Protein 1OQ1 (pdb70)

Sequence (855 aa):
SNAYKEGACLYRNPLRSKSDVKDWREGGGQISFDDHSLHLSHVQDEAHFVFWCPETFPDGIIVTWDFSPIEQPGLCLFFAAAGIRGEDLFDPSLRKRTGTYPEYHSGDINALHLSYFRRKYAEERAFRTCNLRKSRGFHLAAGADPLPSPDDADSPYRKLIKDKGYVHFSINGLPILEWDDGSTYGPVLTKGKIGFRQAPKAVYRDFAVHQAVRRYKEGACLYRNPLRSKSDVKDWREGGGQISFDDHSLHLSHVQDEAHFVFWCPETFPDGIIVTWDFSPIEQPGLCLFFAAAGIRGEDLFDPSLRKRTGTYPEYHSGDINALHLSYFRRKYAEERAFRTCNLRKSRGFHLAAGADPLPSPDDADSPYRKLIKDKGYVHFSINGLPILEWDDGSTYGPVLTKGKIGFRQAPKAVYRDFAVHQAVRRAYKEGACLYRNPLRSKSDVKDWREGGGQISFDDHSLHLSHVQDEAHFVFWCPETFPDGIIVTWDFSPIEQPGLCLFFAAAGIRGEDLFDPSLRKRTGTYPEYHSGDINALHLSYFRRKYAEERAFRTCNLRKSRGFHLAAGADPLPSPDDADSPYRKLIKDKGYVHFSINGLPILEWDDGSTYGPVLTKGKIGFRQAPKAVYRDFAVHQAVRRSNAYKEGACLYRNPLRSKSDVKDWREGGGQISFDDHSLHLSHVQDEAHFVFWCPETFPDGIIVTWDFSPIEQPGLCLFFAAAGIRGEDLFDPSLRKRTGTYPEYHSGDINALHLSYFRRKYAEERAFRTCNLRKSRGFHLAAGADPLPSPDDADSPYRKLIKDKGYVHFSINGLPILEWDDGSTYGPVLTKGKIGFRQAPKAVYRDFAVHQAVRR

Nearest PDB structures (foldseek):
  1oq1-assembly2_B  TM=1.000E+00  e=9.610E-41  Bacillus subtilis
  6ibw-assembly1_A  TM=5.886E-01  e=1.759E-04  Aspergillus fumigatus Af293
  6ibw-assembly2_B  TM=5.793E-01  e=4.726E-04  Aspergillus fumigatus Af293
  6ibu-assembly2_B  TM=5.772E-01  e=1.086E-03  Aspergillus fumigatus Af293
  2cdp-assembly1_A  TM=4.150E-01  e=2.431E-01  Saccharophagus degradans 2-40

CATH classification: 2.60.120.200

Structure (mmCIF, N/CA/C/O backbone):
data_1OQ1
#
_entry.id   1OQ1
#
_cell.length_a   74.839
_cell.length_b   44.616
_cell.length_c   139.391
_cell.angle_alpha   90.00
_cell.angle_beta   100.34
_cell.angle_gamma   90.00
#
_symmetry.space_group_name_H-M   'P 1 21 1'
#
loop_
_entity.id
_entity.type
_entity.pdbx_description
1 polymer 'Protein yesU'
2 non-polymer 'ACETIC ACID'
3 non-polymer GLYCEROL
4 water water
#
loop_
_atom_site.group_PDB
_atom_site.id
_atom_site.type_symbol
_atom_site.label_atom_id
_atom_site.label_alt_id
_atom_site.label_comp_id
_atom_site.label_asym_id
_atom_site.label_entity_id
_atom_site.label_seq_id
_atom_site.pdbx_PDB_ins_code
_atom_site.Cartn_x
_atom_site.Cartn_y
_atom_site.Cartn_z
_atom_site.occupancy
_atom_site.B_iso_or_equiv
_atom_site.auth_seq_id
_atom_site.auth_comp_id
_atom_site.auth_asym_id
_atom_site.auth_atom_id
_atom_site.pdbx_PDB_model_num
ATOM 1 N N . SER A 1 1 ? -10.627 10.526 84.891 1.00 27.78 -2 SER A N 1
ATOM 2 C CA . SER A 1 1 ? -10.154 9.206 84.386 1.00 27.25 -2 SER A CA 1
ATOM 3 C C . SER A 1 1 ? -10.692 8.923 82.984 1.00 24.99 -2 SER A C 1
ATOM 4 O O . SER A 1 1 ? -11.866 9.164 82.699 1.00 24.45 -2 SER A O 1
ATOM 7 N N . ASN A 1 2 ? -9.821 8.417 82.114 1.00 21.58 -1 ASN A N 1
ATOM 8 C CA . ASN A 1 2 ? -10.195 8.085 80.742 1.00 20.00 -1 ASN A CA 1
ATOM 9 C C . ASN A 1 2 ? -10.752 9.268 79.953 1.00 20.66 -1 ASN A C 1
ATOM 10 O O . ASN A 1 2 ? -11.815 9.162 79.328 1.00 19.87 -1 ASN A O 1
ATOM 15 N N . ALA A 1 3 ? -10.031 10.385 79.975 1.00 20.50 0 ALA A N 1
ATOM 16 C CA . ALA A 1 3 ? -10.447 11.582 79.252 1.00 23.10 0 ALA A CA 1
ATOM 17 C C . ALA A 1 3 ? -10.730 11.232 77.798 1.00 22.87 0 ALA A C 1
ATOM 18 O O . ALA A 1 3 ? -9.981 10.488 77.168 1.00 24.04 0 ALA A O 1
ATOM 28 N N . TYR A 1 5 ? -10.856 11.095 73.955 1.00 13.66 2 TYR A N 1
ATOM 29 C CA . TYR A 1 5 ? -9.975 11.397 72.829 1.00 11.08 2 TYR A CA 1
ATOM 30 C C . TYR A 1 5 ? -10.516 10.719 71.580 1.00 10.26 2 TYR A C 1
ATOM 31 O O . TYR A 1 5 ? -11.095 9.634 71.657 1.00 11.66 2 TYR A O 1
ATOM 40 N N . LYS A 1 6 ? -10.330 11.364 70.435 1.00 10.64 3 LYS A N 1
ATOM 41 C CA . LYS A 1 6 ? -10.750 10.800 69.156 1.00 10.71 3 LYS A CA 1
ATOM 42 C C . LYS A 1 6 ? -9.522 10.781 68.257 1.00 10.67 3 LYS A C 1
ATOM 43 O O . LYS A 1 6 ? -8.613 11.596 68.422 1.00 9.91 3 LYS A O 1
ATOM 49 N N . GLU A 1 7 ? -9.481 9.843 67.320 1.00 10.72 4 GLU A N 1
ATOM 50 C CA . GLU A 1 7 ? -8.365 9.784 66.391 1.00 11.49 4 GLU A CA 1
ATOM 51 C C . GLU A 1 7 ? -8.626 10.804 65.293 1.00 11.84 4 GLU A C 1
ATOM 52 O O . GLU A 1 7 ? -9.740 10.898 64.783 1.00 13.93 4 GLU A O 1
ATOM 58 N N . GLY A 1 8 ? -7.602 11.578 64.950 1.00 10.44 5 GLY A N 1
ATOM 59 C CA . GLY A 1 8 ? -7.739 12.574 63.902 1.00 11.34 5 GLY A CA 1
ATOM 60 C C . GLY A 1 8 ? -7.113 12.102 62.602 1.00 10.42 5 GLY A C 1
ATOM 61 O O . GLY A 1 8 ? -7.259 10.940 62.221 1.00 10.71 5 GLY A O 1
ATOM 62 N N . ALA A 1 9 ? -6.405 12.999 61.923 1.00 10.82 6 ALA A N 1
ATOM 63 C CA . ALA A 1 9 ? -5.764 12.665 60.657 1.00 9.90 6 ALA A CA 1
ATOM 64 C C . ALA A 1 9 ? -4.756 11.536 60.827 1.00 10.30 6 ALA A C 1
ATOM 65 O O . ALA A 1 9 ? -4.093 11.431 61.857 1.00 9.31 6 ALA A O 1
ATOM 67 N N . CYS A 1 10 ? -4.643 10.686 59.812 1.00 9.37 7 CYS A N 1
ATOM 68 C CA . CYS A 1 10 ? -3.689 9.586 59.868 1.00 9.86 7 CYS A CA 1
ATOM 69 C C . CYS A 1 10 ? -2.327 10.135 59.469 1.00 10.93 7 CYS A C 1
ATOM 70 O O . CYS A 1 10 ? -2.177 10.717 58.395 1.00 11.47 7 CYS A O 1
ATOM 73 N N . LEU A 1 11 ? -1.338 9.953 60.335 1.00 8.77 8 LEU A N 1
ATOM 74 C CA . LEU A 1 11 ? 0.005 10.446 60.064 1.00 10.31 8 LEU A CA 1
ATOM 75 C C . LEU A 1 11 ? 0.914 9.372 59.494 1.00 11.19 8 LEU A C 1
ATOM 76 O O . LEU A 1 11 ? 1.858 9.674 58.760 1.00 10.86 8 LEU A O 1
ATOM 81 N N . TYR A 1 12 ? 0.616 8.119 59.820 1.00 10.27 9 TYR A N 1
ATOM 82 C CA . TYR A 1 12 ? 1.447 7.002 59.390 1.00 10.75 9 TYR A CA 1
ATOM 83 C C . TYR A 1 12 ? 0.701 5.688 59.568 1.00 9.86 9 TYR A C 1
ATOM 84 O O . TYR A 1 12 ? -0.037 5.507 60.537 1.00 9.78 9 TYR A O 1
ATOM 93 N N . ARG A 1 13 ? 0.892 4.773 58.627 1.00 8.96 10 ARG A N 1
ATOM 94 C CA . ARG A 1 13 ? 0.266 3.468 58.711 1.00 9.80 10 ARG A CA 1
ATOM 95 C C . ARG A 1 13 ? 1.165 2.457 58.013 1.00 10.45 10 ARG A C 1
ATOM 96 O O . ARG A 1 13 ? 1.536 2.637 56.848 1.00 9.27 10 ARG A O 1
ATOM 104 N N . ASN A 1 14 ? 1.522 1.406 58.741 1.00 8.63 11 ASN A N 1
ATOM 105 C CA . ASN A 1 14 ? 2.380 0.349 58.222 1.00 7.96 11 ASN A CA 1
ATOM 106 C C . ASN A 1 14 ? 1.687 -0.993 58.456 1.00 8.85 11 ASN A C 1
ATOM 107 O O . ASN A 1 14 ? 1.510 -1.423 59.596 1.00 7.19 11 ASN A O 1
ATOM 112 N N . PRO A 1 15 ? 1.273 -1.666 57.372 1.00 9.96 12 PRO A N 1
ATOM 113 C CA . PRO A 1 15 ? 0.594 -2.963 57.468 1.00 9.83 12 PRO A CA 1
ATOM 114 C C . PRO A 1 15 ? 1.456 -4.064 58.095 1.00 9.39 12 PRO A C 1
ATOM 115 O O . PRO A 1 15 ? 0.929 -4.997 58.709 1.00 8.43 12 PRO A O 1
ATOM 119 N N . LEU A 1 16 ? 2.773 -3.946 57.932 1.00 8.85 13 LEU A N 1
ATOM 120 C CA . LEU A 1 16 ? 3.723 -4.933 58.446 1.00 9.63 13 LEU A CA 1
ATOM 121 C C . LEU A 1 16 ? 3.409 -6.309 57.854 1.00 10.48 13 LEU A C 1
ATOM 122 O O . LEU A 1 16 ? 3.350 -7.313 58.571 1.00 8.55 13 LEU A O 1
ATOM 127 N N . ARG A 1 17 ? 3.214 -6.342 56.537 1.00 10.89 14 ARG A N 1
ATOM 128 C CA . ARG A 1 17 ? 2.876 -7.579 55.836 1.00 12.26 14 ARG A CA 1
ATOM 129 C C . ARG A 1 17 ? 4.027 -8.190 55.037 1.00 13.81 14 ARG A C 1
ATOM 130 O O . ARG A 1 17 ? 3.997 -9.381 54.721 1.00 14.40 14 ARG A O 1
ATOM 138 N N . SER A 1 18 ? 5.032 -7.383 54.704 1.00 13.93 15 SER A N 1
ATOM 139 C CA . SER A 1 18 ? 6.172 -7.888 53.941 1.00 16.08 15 SER A CA 1
ATOM 140 C C . SER A 1 18 ? 7.472 -7.185 54.317 1.00 16.49 15 SER A C 1
ATOM 141 O O . SER A 1 18 ? 7.461 -6.142 54.978 1.00 16.80 15 SER A O 1
ATOM 144 N N . LYS A 1 19 ? 8.589 -7.763 53.880 1.00 16.05 16 LYS A N 1
ATOM 145 C CA . LYS A 1 19 ? 9.914 -7.215 54.155 1.00 16.45 16 LYS A CA 1
ATOM 146 C C . LYS A 1 19 ? 10.050 -5.744 53.773 1.00 14.01 16 LYS A C 1
ATOM 147 O O . LYS A 1 19 ? 10.702 -4.972 54.474 1.00 13.31 16 LYS A O 1
ATOM 153 N N . SER A 1 20 ? 9.444 -5.356 52.656 1.00 13.86 17 SER A N 1
ATOM 154 C CA . SER A 1 20 ? 9.529 -3.973 52.201 1.00 14.67 17 SER A CA 1
ATOM 155 C C . SER A 1 20 ? 8.929 -2.991 53.208 1.00 13.09 17 SER A C 1
ATOM 156 O O . SER A 1 20 ? 9.301 -1.820 53.231 1.00 12.90 17 SER A O 1
ATOM 159 N N . ASP A 1 21 ? 8.010 -3.471 54.044 1.00 12.18 18 ASP A N 1
ATOM 160 C CA . ASP A 1 21 ? 7.377 -2.609 55.038 1.00 12.77 18 ASP A CA 1
ATOM 161 C C . ASP A 1 21 ? 8.321 -2.145 56.146 1.00 13.71 18 ASP A C 1
ATOM 162 O O . ASP A 1 21 ? 8.098 -1.098 56.754 1.00 13.37 18 ASP A O 1
ATOM 167 N N . VAL A 1 22 ? 9.369 -2.916 56.418 1.00 13.31 19 VAL A N 1
ATOM 168 C CA . VAL A 1 22 ? 10.315 -2.527 57.457 1.00 13.83 19 VAL A CA 1
ATOM 169 C C . VAL A 1 22 ? 11.684 -2.242 56.854 1.00 17.10 19 VAL A C 1
ATOM 170 O O . VAL A 1 22 ? 12.707 -2.340 57.530 1.00 14.40 19 VAL A O 1
ATOM 174 N N . LYS A 1 23 ? 11.677 -1.871 55.578 1.00 19.46 20 LYS A N 1
ATOM 175 C CA . LYS A 1 23 ? 12.890 -1.560 54.827 1.00 25.08 20 LYS A CA 1
ATOM 176 C C . LYS A 1 23 ? 13.931 -0.734 55.583 1.00 24.24 20 LYS A C 1
ATOM 177 O O . LYS A 1 23 ? 15.079 -1.158 55.727 1.00 26.78 20 LYS A O 1
ATOM 183 N N . ASP A 1 24 ? 13.534 0.443 56.060 1.00 22.34 21 ASP A N 1
ATOM 184 C CA . ASP A 1 24 ? 14.456 1.326 56.767 1.00 22.31 21 ASP A CA 1
ATOM 185 C C . ASP A 1 24 ? 14.380 1.283 58.290 1.00 19.09 21 ASP A C 1
ATOM 186 O O . ASP A 1 24 ? 14.858 2.200 58.956 1.00 18.68 21 ASP A O 1
ATOM 191 N N . TRP A 1 25 ? 13.783 0.235 58.845 1.00 16.25 22 TRP A N 1
ATOM 192 C CA . TRP A 1 25 ? 13.698 0.123 60.299 1.00 14.65 22 TRP A CA 1
ATOM 193 C C . TRP A 1 25 ? 15.070 -0.255 60.842 1.00 14.77 22 TRP A C 1
ATOM 194 O O . TRP A 1 25 ? 15.870 -0.872 60.140 1.00 13.89 22 TRP A O 1
ATOM 205 N N . ARG A 1 26 ? 15.349 0.125 62.085 1.00 13.50 23 ARG A N 1
ATOM 206 C CA . ARG A 1 26 ? 16.639 -0.188 62.683 1.00 14.97 23 ARG A CA 1
ATOM 207 C C . ARG A 1 26 ? 16.547 -1.215 63.796 1.00 14.17 23 ARG A C 1
ATOM 208 O O . ARG A 1 26 ? 15.911 -0.981 64.826 1.00 11.50 23 ARG A O 1
ATOM 224 N N . GLU A 1 28 ? 18.244 -3.209 66.724 1.00 10.53 25 GLU A N 1
ATOM 225 C CA . GLU A 1 28 ? 19.349 -3.116 67.674 1.00 9.56 25 GLU A CA 1
ATOM 226 C C . GLU A 1 28 ? 19.281 -4.338 68.579 1.00 10.25 25 GLU A C 1
ATOM 227 O O . GLU A 1 28 ? 18.456 -4.411 69.485 1.00 9.63 25 GLU A O 1
ATOM 233 N N . GLY A 1 29 ? 20.152 -5.306 68.325 1.00 9.45 26 GLY A N 1
ATOM 234 C CA . GLY A 1 29 ? 20.136 -6.514 69.124 1.00 9.03 26 GLY A CA 1
ATOM 235 C C . GLY A 1 29 ? 19.827 -7.692 68.225 1.00 9.32 26 GLY A C 1
ATOM 236 O O . GLY A 1 29 ? 19.539 -7.507 67.039 1.00 10.90 26 GLY A O 1
ATOM 237 N N . GLY A 1 30 ? 19.856 -8.892 68.796 1.00 8.40 27 GLY A N 1
ATOM 238 C CA . GLY A 1 30 ? 19.638 -10.105 68.024 1.00 9.44 27 GLY A CA 1
ATOM 239 C C . GLY A 1 30 ? 18.225 -10.530 67.683 1.00 9.41 27 GLY A C 1
ATOM 240 O O . GLY A 1 30 ? 17.848 -11.683 67.906 1.00 8.55 27 GLY A O 1
ATOM 241 N N . GLY A 1 31 ? 17.439 -9.609 67.136 1.00 9.86 28 GLY A N 1
ATOM 242 C CA . GLY A 1 31 ? 16.083 -9.953 66.759 1.00 9.64 28 GLY A CA 1
ATOM 243 C C . GLY A 1 31 ? 16.070 -10.687 65.433 1.00 12.08 28 GLY A C 1
ATOM 244 O O . GLY A 1 31 ? 16.952 -10.497 64.595 1.00 12.20 28 GLY A O 1
ATOM 245 N N . GLN A 1 32 ? 15.067 -11.534 65.243 1.00 12.78 29 GLN A N 1
ATOM 246 C CA . GLN A 1 32 ? 14.931 -12.292 64.009 1.00 16.41 29 GLN A CA 1
ATOM 247 C C . GLN A 1 32 ? 13.603 -11.883 63.376 1.00 15.81 29 GLN A C 1
ATOM 248 O O . GLN A 1 32 ? 12.568 -11.900 64.039 1.00 14.47 29 GLN A O 1
ATOM 254 N N . ILE A 1 33 ? 13.645 -11.512 62.100 1.00 15.31 30 ILE A N 1
ATOM 255 C CA . ILE A 1 33 ? 12.460 -11.070 61.371 1.00 16.82 30 ILE A CA 1
ATOM 256 C C . ILE A 1 33 ? 11.943 -12.104 60.371 1.00 17.90 30 ILE A C 1
ATOM 257 O O . ILE A 1 33 ? 12.719 -12.703 59.623 1.00 16.29 30 ILE A O 1
ATOM 262 N N . SER A 1 34 ? 10.626 -12.295 60.362 1.00 16.07 31 SER A N 1
ATOM 263 C CA . SER A 1 34 ? 9.967 -13.239 59.464 1.00 18.35 31 SER A CA 1
ATOM 264 C C . SER A 1 34 ? 8.595 -12.688 59.077 1.00 18.46 31 SER A C 1
ATOM 265 O O . SER A 1 34 ? 7.991 -11.931 59.837 1.00 16.82 31 SER A O 1
ATOM 268 N N . PHE A 1 35 ? 8.098 -13.062 57.902 1.00 18.74 32 PHE A N 1
ATOM 269 C CA . PHE A 1 35 ? 6.790 -12.579 57.476 1.00 20.86 32 PHE A CA 1
ATOM 270 C C . PHE A 1 35 ? 5.809 -13.675 57.081 1.00 22.83 32 PHE A C 1
ATOM 271 O O . PHE A 1 35 ? 5.006 -13.508 56.161 1.00 23.63 32 PHE A O 1
ATOM 279 N N . ASP A 1 36 ? 5.875 -14.794 57.793 1.00 24.67 33 ASP A N 1
ATOM 280 C CA . ASP A 1 36 ? 4.979 -15.919 57.556 1.00 28.57 33 ASP A CA 1
ATOM 281 C C . ASP A 1 36 ? 3.546 -15.402 57.698 1.00 27.13 33 ASP A C 1
ATOM 282 O O . ASP A 1 36 ? 3.267 -14.572 58.562 1.00 26.75 33 ASP A O 1
ATOM 287 N N . ASP A 1 37 ? 2.641 -15.887 56.853 1.00 26.20 34 ASP A N 1
ATOM 288 C CA . ASP A 1 37 ? 1.248 -15.451 56.896 1.00 25.78 34 ASP A CA 1
ATOM 289 C C . ASP A 1 37 ? 1.098 -13.947 56.667 1.00 22.01 34 ASP A C 1
ATOM 290 O O . ASP A 1 37 ? 0.150 -13.333 57.154 1.00 20.93 34 ASP A O 1
ATOM 295 N N . HIS A 1 38 ? 2.039 -13.355 55.938 1.00 18.70 35 HIS A N 1
ATOM 296 C CA . HIS A 1 38 ? 1.995 -11.925 55.638 1.00 17.37 35 HIS A CA 1
ATOM 297 C C . HIS A 1 38 ? 1.803 -11.053 56.877 1.00 14.76 35 HIS A C 1
ATOM 298 O O . HIS A 1 38 ? 0.964 -10.152 56.898 1.00 13.80 35 HIS A O 1
ATOM 305 N N . SER A 1 39 ? 2.591 -11.331 57.907 1.00 14.09 36 SER A N 1
ATOM 306 C CA . SER A 1 39 ? 2.532 -10.577 59.152 1.00 12.51 36 SER A CA 1
ATOM 307 C C . SER A 1 39 ? 3.919 -10.607 59.784 1.00 11.72 36 SER A C 1
ATOM 308 O O . SER A 1 39 ? 4.647 -11.584 59.636 1.00 12.30 36 SER A O 1
ATOM 311 N N . LEU A 1 40 ? 4.281 -9.540 60.489 1.00 9.57 37 LEU A N 1
ATOM 312 C CA . LEU A 1 40 ? 5.596 -9.466 61.119 1.00 8.41 37 LEU A CA 1
ATOM 313 C C . LEU A 1 40 ? 5.755 -10.410 62.307 1.00 9.47 37 LEU A C 1
ATOM 314 O O . LEU A 1 40 ? 5.066 -10.276 63.321 1.00 8.66 37 LEU A O 1
ATOM 319 N N . HIS A 1 41 ? 6.666 -11.368 62.167 1.00 9.15 38 HIS A N 1
ATOM 320 C CA . HIS A 1 41 ? 6.963 -12.311 63.238 1.00 7.82 38 HIS A CA 1
ATOM 321 C C . HIS A 1 41 ? 8.308 -11.887 63.813 1.00 8.02 38 HIS A C 1
ATOM 322 O O . HIS A 1 41 ? 9.289 -11.779 63.077 1.00 10.22 38 HIS A O 1
ATOM 329 N N . LEU A 1 42 ? 8.353 -11.616 65.113 1.00 7.40 39 LEU A N 1
ATOM 330 C CA . LEU A 1 42 ? 9.609 -11.234 65.750 1.00 7.39 39 LEU A CA 1
ATOM 331 C C . LEU A 1 42 ? 10.024 -12.312 66.746 1.00 7.62 39 LEU A C 1
ATOM 332 O O . LEU A 1 42 ? 9.247 -12.691 67.627 1.00 7.31 39 LEU A O 1
ATOM 337 N N . SER A 1 43 ? 11.242 -12.822 66.582 1.00 8.36 40 SER A N 1
ATOM 338 C CA . SER A 1 43 ? 11.787 -13.850 67.473 1.00 8.53 40 SER A CA 1
ATOM 339 C C . SER A 1 43 ? 13.232 -13.489 67.801 1.00 8.39 40 SER A C 1
ATOM 340 O O . SER A 1 43 ? 13.670 -12.378 67.508 1.00 7.93 40 SER A O 1
ATOM 343 N N . HIS A 1 44 ? 13.979 -14.422 68.386 1.00 9.14 41 HIS A N 1
ATOM 344 C CA . HIS A 1 44 ? 15.357 -14.135 68.780 1.00 8.32 41 HIS A CA 1
ATOM 345 C C . HIS A 1 44 ? 16.362 -15.181 68.302 1.00 9.49 41 HIS A C 1
ATOM 346 O O . HIS A 1 44 ? 16.037 -16.364 68.202 1.00 10.36 41 HIS A O 1
ATOM 353 N N . VAL A 1 45 ? 17.584 -14.743 68.010 1.00 10.25 42 VAL A N 1
ATOM 354 C CA . VAL A 1 45 ? 18.610 -15.666 67.539 1.00 11.69 42 VAL A CA 1
ATOM 355 C C . VAL A 1 45 ? 19.182 -16.507 68.682 1.00 13.43 42 VAL A C 1
ATOM 356 O O . VAL A 1 45 ? 19.712 -17.593 68.448 1.00 14.37 42 VAL A O 1
ATOM 360 N N . GLN A 1 46 ? 19.063 -16.002 69.909 1.00 13.11 43 GLN A N 1
ATOM 361 C CA . GLN A 1 46 ? 19.540 -16.692 71.113 1.00 17.51 43 GLN A CA 1
ATOM 362 C C . GLN A 1 46 ?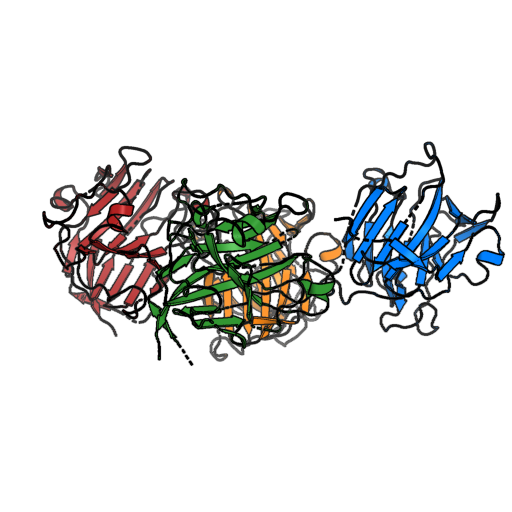 18.606 -16.431 72.297 1.00 17.65 43 GLN A C 1
ATOM 363 O O . GLN A 1 46 ? 17.829 -15.481 72.279 1.00 18.02 43 GLN A O 1
ATOM 369 N N . ASP A 1 47 ? 18.706 -17.262 73.332 1.00 20.66 44 ASP A N 1
ATOM 370 C CA . ASP A 1 47 ? 17.846 -17.135 74.509 1.00 21.96 44 ASP A CA 1
ATOM 371 C C . ASP A 1 47 ? 17.898 -15.812 75.269 1.00 19.31 44 ASP A C 1
ATOM 372 O O . ASP A 1 47 ? 16.951 -15.471 75.977 1.00 20.62 44 ASP A O 1
ATOM 377 N N . GLU A 1 48 ? 18.991 -15.070 75.139 1.00 14.80 45 GLU A N 1
ATOM 378 C CA . GLU A 1 48 ? 19.094 -13.784 75.818 1.00 13.74 45 GLU A CA 1
ATOM 379 C C . GLU A 1 48 ? 19.410 -12.660 74.827 1.00 11.27 45 GLU A C 1
ATOM 380 O O . GLU A 1 48 ? 19.969 -11.624 75.197 1.00 10.62 45 GLU A O 1
ATOM 386 N N . ALA A 1 49 ? 19.041 -12.870 73.566 1.00 10.45 46 ALA A N 1
ATOM 387 C CA . ALA A 1 49 ? 19.285 -11.883 72.517 1.00 9.39 46 ALA A CA 1
ATOM 388 C C . ALA A 1 49 ? 18.183 -10.825 72.477 1.00 9.24 46 ALA A C 1
ATOM 389 O O . ALA A 1 49 ? 17.421 -10.743 71.510 1.00 9.93 46 ALA A O 1
ATOM 391 N N . HIS A 1 50 ? 18.115 -10.011 73.525 1.00 7.50 47 HIS A N 1
ATOM 392 C CA . HIS A 1 50 ? 17.103 -8.962 73.629 1.00 6.70 47 HIS A CA 1
ATOM 393 C C . HIS A 1 50 ? 17.346 -7.878 72.580 1.00 6.66 47 HIS A C 1
ATOM 394 O O . HIS A 1 50 ? 18.487 -7.653 72.162 1.00 7.07 47 HIS A O 1
ATOM 401 N N . PHE A 1 51 ? 16.286 -7.196 72.158 1.00 6.77 48 PHE A N 1
ATOM 402 C CA . PHE A 1 51 ? 16.444 -6.171 71.132 1.00 7.56 48 PHE A CA 1
ATOM 403 C C . PHE A 1 51 ? 15.402 -5.065 71.185 1.00 7.68 48 PHE A C 1
ATOM 404 O O . PHE A 1 51 ? 14.442 -5.129 71.944 1.00 7.63 48 PHE A O 1
ATOM 412 N N . VAL A 1 52 ? 15.630 -4.043 70.369 1.00 7.27 49 VAL A N 1
ATOM 413 C CA . VAL A 1 52 ? 14.685 -2.949 70.197 1.00 7.14 49 VAL A CA 1
ATOM 414 C C . VAL A 1 52 ? 14.710 -2.730 68.684 1.00 8.40 49 VAL A C 1
ATOM 415 O O . VAL A 1 52 ? 15.772 -2.522 68.098 1.00 9.44 49 VAL A O 1
ATOM 419 N N . PHE A 1 53 ? 13.538 -2.809 68.062 1.00 7.00 50 PHE A N 1
ATOM 420 C CA . PHE A 1 53 ? 13.383 -2.659 66.614 1.00 7.77 50 PHE A CA 1
ATOM 421 C C . PHE A 1 53 ? 12.656 -1.336 66.388 1.00 7.95 50 PHE A C 1
ATOM 422 O O . PHE A 1 53 ? 11.466 -1.225 66.667 1.00 9.72 50 PHE A O 1
ATOM 430 N N . TRP A 1 54 ? 13.380 -0.342 65.880 1.00 8.35 51 TRP A N 1
ATOM 431 C CA . TRP A 1 54 ? 12.825 0.995 65.678 1.00 9.05 51 TRP A CA 1
ATOM 432 C C . TRP A 1 54 ? 12.251 1.370 64.323 1.00 9.19 51 TRP A C 1
ATOM 433 O O . TRP A 1 54 ? 12.806 1.031 63.278 1.00 10.77 51 TRP A O 1
ATOM 444 N N . CYS A 1 55 ? 11.147 2.109 64.364 1.00 9.40 52 CYS A N 1
ATOM 445 C CA . CYS A 1 55 ? 10.532 2.657 63.164 1.00 9.68 52 CYS A CA 1
ATOM 446 C C . CYS A 1 55 ? 11.420 3.894 62.956 1.00 10.30 52 CYS A C 1
ATOM 447 O O . CYS A 1 55 ? 11.764 4.582 63.917 1.00 9.83 52 CYS A O 1
ATOM 450 N N . PRO A 1 56 ? 11.792 4.208 61.707 1.00 11.25 53 PRO A N 1
ATOM 451 C CA . PRO A 1 56 ? 12.655 5.377 61.495 1.00 11.80 53 PRO A CA 1
ATOM 452 C C . PRO A 1 56 ? 12.028 6.767 61.573 1.00 12.14 53 PRO A C 1
ATOM 453 O O . PRO A 1 56 ? 12.745 7.763 61.688 1.00 12.73 53 PRO A O 1
ATOM 457 N N . GLU A 1 57 ? 10.703 6.835 61.506 1.00 11.58 54 GLU A N 1
ATOM 458 C CA . GLU A 1 57 ? 9.991 8.113 61.523 1.00 14.07 54 GLU A CA 1
ATOM 459 C C . GLU A 1 57 ? 9.904 8.820 62.867 1.00 12.71 54 GLU A C 1
ATOM 460 O O . GLU A 1 57 ? 9.667 8.195 63.897 1.00 12.79 54 GLU A O 1
ATOM 466 N N . THR A 1 58 ? 10.098 10.134 62.852 1.00 11.76 55 THR A N 1
ATOM 467 C CA . THR A 1 58 ? 9.969 10.916 64.072 1.00 11.29 55 THR A CA 1
ATOM 468 C C . THR A 1 58 ? 8.502 11.318 64.128 1.00 11.55 55 THR A C 1
ATOM 469 O O . THR A 1 58 ? 7.991 11.954 63.200 1.00 11.58 55 THR A O 1
ATOM 473 N N . PHE A 1 59 ? 7.814 10.931 65.195 1.00 8.80 56 PHE A N 1
ATOM 474 C CA . PHE A 1 59 ? 6.414 11.295 65.330 1.00 7.35 56 PHE A CA 1
ATOM 475 C C . PHE A 1 59 ? 6.259 12.485 66.261 1.00 7.94 56 PHE A C 1
ATOM 476 O O . PHE A 1 59 ? 7.057 12.685 67.174 1.00 7.74 56 PHE A O 1
ATOM 484 N N . PRO A 1 60 ? 5.235 13.311 66.025 1.00 7.33 57 PRO A N 1
ATOM 485 C CA . PRO A 1 60 ? 5.009 14.481 66.872 1.00 7.67 57 PRO A CA 1
ATOM 486 C C . PRO A 1 60 ? 4.326 14.090 68.178 1.00 8.35 57 PRO A C 1
ATOM 487 O O . PRO A 1 60 ? 3.975 12.925 68.390 1.00 8.37 57 PRO A O 1
ATOM 491 N N . ASP A 1 61 ? 4.160 15.069 69.058 1.00 8.26 58 ASP A N 1
ATOM 492 C CA . ASP A 1 61 ? 3.475 14.840 70.319 1.00 8.03 58 ASP A CA 1
ATOM 493 C C . ASP A 1 61 ? 1.992 14.890 69.942 1.00 8.56 58 ASP A C 1
ATOM 494 O O . ASP A 1 61 ? 1.653 15.321 68.839 1.00 9.19 58 ASP A O 1
ATOM 499 N N . GLY A 1 62 ? 1.115 14.456 70.841 1.00 8.16 59 GLY A N 1
ATOM 500 C CA . GLY A 1 62 ? -0.312 14.494 70.560 1.00 7.58 59 GLY A CA 1
ATOM 501 C C . GLY A 1 62 ? -0.728 13.482 69.512 1.00 6.98 59 GLY A C 1
ATOM 502 O O . GLY A 1 62 ? -1.248 13.839 68.453 1.00 6.60 59 GLY A O 1
ATOM 503 N N . ILE A 1 63 ? -0.522 12.209 69.822 1.00 5.53 60 ILE A N 1
ATOM 504 C CA . ILE A 1 63 ? -0.843 11.143 68.886 1.00 5.15 60 ILE A CA 1
ATOM 505 C C . ILE A 1 63 ? -1.498 9.944 69.552 1.00 5.18 60 ILE A C 1
ATOM 506 O O . ILE A 1 63 ? -1.431 9.777 70.767 1.00 6.58 60 ILE A O 1
ATOM 511 N N . ILE A 1 64 ? -2.134 9.114 68.734 1.00 5.38 61 ILE A N 1
ATOM 512 C CA . ILE A 1 64 ? -2.759 7.886 69.202 1.00 4.89 61 ILE A CA 1
ATOM 513 C C . ILE A 1 64 ? -2.094 6.788 68.377 1.00 5.92 61 ILE A C 1
ATOM 514 O O . ILE A 1 64 ? -2.157 6.798 67.147 1.00 5.07 61 ILE A O 1
ATOM 519 N N . VAL A 1 65 ? -1.434 5.864 69.072 1.00 4.96 62 VAL A N 1
ATOM 520 C CA . VAL A 1 65 ? -0.700 4.769 68.440 1.00 4.93 62 VAL A CA 1
ATOM 521 C C . VAL A 1 65 ? -1.450 3.454 68.589 1.00 4.62 62 VAL A C 1
ATOM 522 O O . VAL A 1 65 ? -1.825 3.070 69.696 1.00 4.36 62 VAL A O 1
ATOM 526 N N . THR A 1 66 ? -1.656 2.766 67.472 1.00 4.00 63 THR A N 1
ATOM 527 C CA . THR A 1 66 ? -2.369 1.498 67.482 1.00 4.66 63 THR A CA 1
ATOM 528 C C . THR A 1 66 ? -1.634 0.407 66.709 1.00 5.50 63 THR A C 1
ATOM 529 O O . THR A 1 66 ? -0.876 0.683 65.771 1.00 4.70 63 THR A O 1
ATOM 533 N N . TRP A 1 67 ? -1.856 -0.834 67.124 1.00 5.04 64 TRP A N 1
ATOM 534 C CA . TRP A 1 67 ? -1.263 -1.983 66.459 1.00 5.26 64 TRP A CA 1
ATOM 535 C C . TRP A 1 67 ? -1.923 -3.269 66.942 1.00 6.42 64 TRP A C 1
ATOM 536 O O . TRP A 1 67 ? -2.515 -3.304 68.025 1.00 4.85 64 TRP A O 1
ATOM 547 N N . ASP A 1 68 ? -1.861 -4.303 66.105 1.00 5.43 65 ASP A N 1
ATOM 548 C CA . ASP A 1 68 ? -2.409 -5.615 66.436 1.00 6.58 65 ASP A CA 1
ATOM 549 C C . ASP A 1 68 ? -1.252 -6.434 66.999 1.00 6.10 65 ASP A C 1
ATOM 550 O O . ASP A 1 68 ? -0.162 -6.440 66.427 1.00 7.10 65 ASP A O 1
ATOM 555 N N . PHE A 1 69 ? -1.498 -7.120 68.113 1.00 5.80 66 PHE A N 1
ATOM 556 C CA . PHE A 1 69 ? -0.479 -7.914 68.800 1.00 4.95 66 PHE A CA 1
ATOM 557 C C . PHE A 1 69 ? -0.931 -9.344 69.077 1.00 4.83 66 PHE A C 1
ATOM 558 O O . PHE A 1 69 ? -2.042 -9.565 69.558 1.00 5.57 66 PHE A O 1
ATOM 566 N N . SER A 1 70 ? -0.060 -10.308 68.793 1.00 5.09 67 SER A N 1
ATOM 567 C CA . SER A 1 70 ? -0.363 -11.720 69.030 1.00 5.96 67 SER A CA 1
ATOM 568 C C . SER A 1 70 ? 0.799 -12.407 69.748 1.00 6.19 67 SER A C 1
ATOM 569 O O . SER A 1 70 ? 1.879 -12.563 69.175 1.00 6.41 67 SER A O 1
ATOM 572 N N . PRO A 1 71 ? 0.604 -12.804 71.018 1.00 8.39 68 PRO A N 1
ATOM 573 C CA . PRO A 1 71 ? 1.677 -13.480 71.756 1.00 8.59 68 PRO A CA 1
ATOM 574 C C . PRO A 1 71 ? 1.670 -14.936 71.293 1.00 9.02 68 PRO A C 1
ATOM 575 O O . PRO A 1 71 ? 0.674 -15.637 71.461 1.00 9.11 68 PRO A O 1
ATOM 579 N N . ILE A 1 72 ? 2.780 -15.385 70.714 1.00 8.01 69 ILE A N 1
ATOM 580 C CA . ILE A 1 72 ? 2.862 -16.741 70.181 1.00 8.17 69 ILE A CA 1
ATOM 581 C C . ILE A 1 72 ? 3.577 -17.746 71.072 1.00 9.19 69 ILE A C 1
ATOM 582 O O . ILE A 1 72 ? 3.139 -18.892 71.186 1.00 9.61 69 ILE A O 1
ATOM 587 N N . GLU A 1 73 ? 4.667 -17.321 71.703 1.00 11.27 70 GLU A N 1
ATOM 588 C CA . GLU A 1 73 ? 5.437 -18.217 72.558 1.00 12.52 70 GLU A CA 1
ATOM 589 C C . GLU A 1 73 ? 6.148 -17.477 73.689 1.00 12.20 70 GLU A C 1
ATOM 590 O O . GLU A 1 73 ? 6.722 -16.408 73.479 1.00 11.20 70 GLU A O 1
ATOM 596 N N . GLN A 1 74 ? 6.099 -18.048 74.891 1.00 11.68 71 GLN A N 1
ATOM 597 C CA . GLN A 1 74 ? 6.762 -17.468 76.061 1.00 12.44 71 GLN A CA 1
ATOM 598 C C . GLN A 1 74 ? 7.736 -18.542 76.557 1.00 12.54 71 GLN A C 1
ATOM 599 O O . GLN A 1 74 ? 7.730 -19.658 76.038 1.00 13.05 71 GLN A O 1
ATOM 605 N N . PRO A 1 75 ? 8.603 -18.223 77.536 1.00 12.67 72 PRO A N 1
ATOM 606 C CA . PRO A 1 75 ? 8.802 -16.963 78.260 1.00 11.43 72 PRO A CA 1
ATOM 607 C C . PRO A 1 75 ? 9.227 -15.820 77.347 1.00 10.69 72 PRO A C 1
ATOM 608 O O . PRO A 1 75 ? 9.753 -16.040 76.253 1.00 11.21 72 PRO A O 1
ATOM 612 N N . GLY A 1 76 ? 9.010 -14.599 77.820 1.00 9.09 73 GLY A N 1
ATOM 613 C CA . GLY A 1 76 ? 9.377 -13.427 77.051 1.00 7.39 73 GLY A CA 1
ATOM 614 C C . GLY A 1 76 ? 8.668 -12.196 77.583 1.00 6.34 73 GLY A C 1
ATOM 615 O O . GLY A 1 76 ? 7.825 -12.292 78.474 1.00 7.06 73 GLY A O 1
ATOM 616 N N . LEU A 1 77 ? 9.012 -11.038 77.036 1.00 6.53 74 LEU A N 1
ATOM 617 C CA . LEU A 1 77 ? 8.402 -9.783 77.455 1.00 5.97 74 LEU A CA 1
ATOM 618 C C . LEU A 1 77 ? 8.397 -8.816 76.279 1.00 6.49 74 LEU A C 1
ATOM 619 O O . LEU A 1 77 ? 9.306 -8.835 75.445 1.00 7.14 74 LEU A O 1
ATOM 624 N N . CYS A 1 78 ? 7.361 -7.988 76.198 1.00 5.46 75 CYS A N 1
ATOM 625 C CA . CYS A 1 78 ? 7.261 -7.009 75.129 1.00 6.43 75 CYS A CA 1
ATOM 626 C C . CYS A 1 78 ? 7.243 -5.609 75.729 1.00 7.10 75 CYS A C 1
ATOM 627 O O . CYS A 1 78 ? 6.855 -5.423 76.884 1.00 6.50 75 CYS A O 1
ATOM 638 N N . LEU A 1 80 ? 6.945 -1.204 74.388 1.00 5.80 77 LEU A N 1
ATOM 639 C CA . LEU A 1 80 ? 6.914 -0.193 73.344 1.00 5.15 77 LEU A CA 1
ATOM 640 C C . LEU A 1 80 ? 7.625 1.061 73.827 1.00 6.30 77 LEU A C 1
ATOM 641 O O . LEU A 1 80 ? 7.349 1.549 74.920 1.00 7.10 77 LEU A O 1
ATOM 646 N N . PHE A 1 81 ? 8.554 1.557 73.019 1.00 7.19 78 PHE A N 1
ATOM 647 C CA . PHE A 1 81 ? 9.272 2.788 73.325 1.00 6.77 78 PHE A CA 1
ATOM 648 C C . PHE A 1 81 ? 8.592 3.873 72.485 1.00 6.54 78 PHE A C 1
ATOM 649 O O . PHE A 1 81 ? 8.205 3.619 71.343 1.00 6.98 78 PHE A O 1
ATOM 657 N N . PHE A 1 82 ? 8.417 5.063 73.051 1.00 5.05 79 PHE A N 1
ATOM 658 C CA . PHE A 1 82 ? 7.837 6.180 72.300 1.00 5.16 79 PHE A CA 1
ATOM 659 C C . PHE A 1 82 ? 8.386 7.524 72.797 1.00 4.97 79 PHE A C 1
ATOM 660 O O . PHE A 1 82 ? 8.935 7.600 73.891 1.00 5.04 79 PHE A O 1
ATOM 668 N N . ALA A 1 83 ? 8.255 8.574 71.988 1.00 5.50 80 ALA A N 1
ATOM 669 C CA . ALA A 1 83 ? 8.786 9.897 72.344 1.00 6.03 80 ALA A CA 1
ATOM 670 C C . ALA A 1 83 ? 10.284 9.761 72.642 1.00 6.61 80 ALA A C 1
ATOM 671 O O . ALA A 1 83 ? 10.820 10.408 73.548 1.00 6.88 80 ALA A O 1
ATOM 673 N N . ALA A 1 84 ? 10.957 8.921 71.862 1.00 6.31 81 ALA A N 1
ATOM 674 C CA . ALA A 1 84 ? 12.383 8.667 72.052 1.00 5.70 81 ALA A CA 1
ATOM 675 C C . ALA A 1 84 ? 13.273 9.600 71.233 1.00 7.36 81 ALA A C 1
ATOM 676 O O . ALA A 1 84 ? 13.080 9.757 70.026 1.00 8.55 81 ALA A O 1
ATOM 678 N N . ALA A 1 85 ? 14.244 10.215 71.905 1.00 7.56 82 ALA A N 1
ATOM 679 C CA . ALA A 1 85 ? 15.184 11.122 71.255 1.00 8.66 82 ALA A CA 1
ATOM 680 C C . ALA A 1 85 ? 16.412 11.307 72.142 1.00 10.04 82 ALA A C 1
ATOM 681 O O . ALA A 1 85 ? 16.421 10.886 73.296 1.00 9.70 82 ALA A O 1
ATOM 683 N N . GLY A 1 86 ? 17.457 11.926 71.602 1.00 10.00 83 GLY A N 1
ATOM 684 C CA . GLY A 1 86 ? 18.650 12.141 72.399 1.00 9.73 83 GLY A CA 1
ATOM 685 C C . GLY A 1 86 ? 18.328 13.038 73.576 1.00 10.49 83 GLY A C 1
ATOM 686 O O . GLY A 1 86 ? 17.369 13.808 73.524 1.00 10.88 83 GLY A O 1
ATOM 687 N N . ILE A 1 87 ? 19.125 12.957 74.636 1.00 12.92 84 ILE A N 1
ATOM 688 C CA . ILE A 1 87 ? 18.893 13.784 75.816 1.00 16.03 84 ILE A CA 1
ATOM 689 C C . ILE A 1 87 ? 18.967 15.275 75.490 1.00 17.70 84 ILE A C 1
ATOM 690 O O . ILE A 1 87 ? 18.409 16.105 76.211 1.00 17.96 84 ILE A O 1
ATOM 695 N N . ARG A 1 88 ? 19.651 15.618 74.403 1.00 18.72 85 ARG A N 1
ATOM 696 C CA . ARG A 1 88 ? 19.764 17.014 73.998 1.00 21.52 85 ARG A CA 1
ATOM 697 C C . ARG A 1 88 ? 18.853 17.313 72.810 1.00 19.98 85 ARG A C 1
ATOM 698 O O . ARG A 1 88 ? 19.002 18.334 72.136 1.00 19.81 85 ARG A O 1
ATOM 706 N N . GLY A 1 89 ? 17.909 16.415 72.555 1.00 18.34 86 GLY A N 1
ATOM 707 C CA . GLY A 1 89 ? 16.984 16.611 71.454 1.00 18.06 86 GLY A CA 1
ATOM 708 C C . GLY A 1 89 ? 17.467 16.078 70.121 1.00 16.84 86 GLY A C 1
ATOM 709 O O . GLY A 1 89 ? 16.842 16.329 69.093 1.00 17.65 86 GLY A O 1
ATOM 710 N N . GLU A 1 90 ? 18.571 15.338 70.122 1.00 15.97 87 GLU A N 1
ATOM 711 C CA . GLU A 1 90 ? 19.098 14.789 68.879 1.00 15.77 87 GLU A CA 1
ATOM 712 C C . GLU A 1 90 ? 18.203 13.690 68.315 1.00 15.94 87 GLU A C 1
ATOM 713 O O . GLU A 1 90 ? 17.479 13.011 69.056 1.00 14.40 87 GLU A O 1
ATOM 719 N N . ASP A 1 91 ? 18.251 13.526 66.996 1.00 14.40 88 ASP A N 1
ATOM 720 C CA . ASP A 1 91 ? 17.492 12.476 66.333 1.00 14.27 88 ASP A CA 1
ATOM 721 C C . ASP A 1 91 ? 18.037 11.183 66.927 1.00 13.67 88 ASP A C 1
ATOM 722 O O . ASP A 1 91 ? 19.251 11.025 67.069 1.00 13.67 88 ASP A O 1
ATOM 727 N N . LEU A 1 92 ? 17.156 10.251 67.266 1.00 12.93 89 LEU A N 1
ATOM 728 C CA . LEU A 1 92 ? 17.599 8.998 67.868 1.00 11.75 89 LEU A CA 1
ATOM 729 C C . LEU A 1 92 ? 18.694 8.272 67.087 1.00 13.11 89 LEU A C 1
ATOM 730 O O . LEU A 1 92 ? 19.423 7.452 67.647 1.00 11.87 89 LEU A O 1
ATOM 735 N N . PHE A 1 93 ? 18.821 8.567 65.798 1.00 14.27 90 PHE A N 1
ATOM 736 C CA . PHE A 1 93 ? 19.828 7.884 64.997 1.00 15.36 90 PHE A CA 1
ATOM 737 C C . PHE A 1 93 ? 21.007 8.758 64.593 1.00 15.82 90 PHE A C 1
ATOM 738 O O . PHE A 1 93 ? 21.796 8.390 63.719 1.00 14.78 90 PHE A O 1
ATOM 746 N N . ASP A 1 94 ? 21.131 9.910 65.244 1.00 16.43 91 ASP A N 1
ATOM 747 C CA . ASP A 1 94 ? 22.236 10.820 64.969 1.00 17.42 91 ASP A CA 1
ATOM 748 C C . ASP A 1 94 ? 23.517 10.091 65.367 1.00 18.21 91 ASP A C 1
ATOM 749 O O . ASP A 1 94 ? 23.584 9.482 66.431 1.00 17.73 91 ASP A O 1
ATOM 754 N N . PRO A 1 95 ? 24.552 10.141 64.515 1.00 18.09 92 PRO A N 1
ATOM 755 C CA . PRO A 1 95 ? 25.816 9.462 64.822 1.00 17.72 92 PRO A CA 1
ATOM 756 C C . PRO A 1 95 ? 26.502 9.893 66.123 1.00 16.15 92 PRO A C 1
ATOM 757 O O . PRO A 1 95 ? 27.342 9.164 66.653 1.00 16.74 92 PRO A O 1
ATOM 761 N N . SER A 1 96 ? 26.129 11.057 66.646 1.00 15.98 93 SER A N 1
ATOM 762 C CA . SER A 1 96 ? 26.732 11.565 67.875 1.00 16.18 93 SER A CA 1
ATOM 763 C C . SER A 1 96 ? 26.323 10.788 69.123 1.00 15.38 93 SER A C 1
ATOM 764 O O . SER A 1 96 ? 26.969 10.895 70.162 1.00 14.55 93 SER A O 1
ATOM 767 N N . LEU A 1 97 ? 25.251 10.008 69.022 1.00 15.14 94 LEU A N 1
ATOM 768 C CA . LEU A 1 97 ? 24.781 9.227 70.164 1.00 15.20 94 LEU A CA 1
ATOM 769 C C . LEU A 1 97 ? 25.505 7.890 70.264 1.00 15.54 94 LEU A C 1
ATOM 770 O O . LEU A 1 97 ? 25.879 7.295 69.251 1.00 16.80 94 LEU A O 1
ATOM 775 N N . ARG A 1 98 ? 25.694 7.416 71.492 1.00 16.39 95 ARG A N 1
ATOM 776 C CA . ARG A 1 98 ? 26.363 6.143 71.714 1.00 18.53 95 ARG A CA 1
ATOM 777 C C . ARG A 1 98 ? 25.622 4.999 71.026 1.00 17.73 95 ARG A C 1
ATOM 778 O O . ARG A 1 98 ? 24.393 5.005 70.926 1.00 14.26 95 ARG A O 1
ATOM 786 N N . LYS A 1 99 ? 26.383 4.026 70.537 1.00 16.91 96 LYS A N 1
ATOM 787 C CA . LYS A 1 99 ? 25.812 2.868 69.862 1.00 17.51 96 LYS A CA 1
ATOM 788 C C . LYS A 1 99 ? 24.941 2.082 70.829 1.00 16.05 96 LYS A C 1
ATOM 789 O O . LYS A 1 99 ? 25.235 2.003 72.020 1.00 15.14 96 LYS A O 1
ATOM 795 N N . ARG A 1 100 ? 23.868 1.501 70.308 1.00 14.60 97 ARG A N 1
ATOM 796 C CA . ARG A 1 100 ? 22.957 0.712 71.121 1.00 14.19 97 ARG A CA 1
ATOM 797 C C . ARG A 1 100 ? 22.869 -0.684 70.520 1.00 14.04 97 ARG A C 1
ATOM 798 O O . ARG A 1 100 ? 22.916 -0.845 69.296 1.00 15.92 97 ARG A O 1
ATOM 806 N N . THR A 1 101 ? 22.740 -1.687 71.383 1.00 12.66 98 THR A N 1
ATOM 807 C CA . THR A 1 101 ? 22.701 -3.078 70.952 1.00 13.89 98 THR A CA 1
ATOM 808 C C . THR A 1 101 ? 21.563 -3.901 71.549 1.00 11.81 98 THR A C 1
ATOM 809 O O . THR A 1 101 ? 21.622 -5.129 71.558 1.00 10.80 98 THR A O 1
ATOM 813 N N . GLY A 1 102 ? 20.527 -3.234 72.043 1.00 10.63 99 GLY A N 1
ATOM 814 C CA . GLY A 1 102 ? 19.414 -3.958 72.622 1.00 11.69 99 GLY A CA 1
ATOM 815 C C . GLY A 1 102 ? 19.589 -4.285 74.094 1.00 10.80 99 GLY A C 1
ATOM 816 O O . GLY A 1 102 ? 18.740 -4.956 74.685 1.00 10.95 99 GLY A O 1
ATOM 817 N N . THR A 1 103 ? 20.687 -3.822 74.687 1.00 11.49 100 THR A N 1
ATOM 818 C CA . THR A 1 103 ? 20.958 -4.060 76.108 1.00 11.14 100 THR A CA 1
ATOM 819 C C . THR A 1 103 ? 20.224 -2.956 76.874 1.00 9.81 100 THR A C 1
ATOM 820 O O . THR A 1 103 ? 20.540 -1.775 76.738 1.00 8.77 100 THR A O 1
ATOM 824 N N . TYR A 1 104 ? 19.256 -3.358 77.691 1.00 10.99 101 TYR A N 1
ATOM 825 C CA . TYR A 1 104 ? 18.402 -2.416 78.415 1.00 10.54 101 TYR A CA 1
ATOM 826 C C . TYR A 1 104 ? 19.002 -1.136 78.997 1.00 10.52 101 TYR A C 1
ATOM 827 O O . TYR A 1 104 ? 18.468 -0.054 78.770 1.00 9.76 101 TYR A O 1
ATOM 836 N N . PRO A 1 105 ? 20.114 -1.231 79.745 1.00 9.94 102 PRO A N 1
ATOM 837 C CA . PRO A 1 105 ? 20.709 -0.021 80.319 1.00 10.40 102 PRO A CA 1
ATOM 838 C C . PRO A 1 105 ? 21.056 1.065 79.303 1.00 9.56 102 PRO A C 1
ATOM 839 O O . PRO A 1 105 ? 21.144 2.243 79.655 1.00 10.00 102 PRO A O 1
ATOM 843 N N . GLU A 1 106 ? 21.251 0.673 78.047 1.00 9.69 103 GLU A N 1
ATOM 844 C CA . GLU A 1 106 ? 21.579 1.635 76.999 1.00 10.25 103 GLU A CA 1
ATOM 845 C C . GLU A 1 106 ? 20.374 2.522 76.721 1.00 9.35 103 GLU A C 1
ATOM 846 O O . GLU A 1 106 ? 20.508 3.627 76.203 1.00 8.52 103 GLU A O 1
ATOM 852 N N . TYR A 1 107 ? 19.194 2.026 77.081 1.00 8.26 104 TYR A N 1
ATOM 853 C CA . TYR A 1 107 ? 17.957 2.752 76.849 1.00 8.07 104 TYR A CA 1
ATOM 854 C C . TYR A 1 107 ? 17.439 3.512 78.063 1.00 8.36 104 TYR A C 1
ATOM 855 O O . TYR A 1 107 ? 16.923 4.613 77.915 1.00 9.26 104 TYR A O 1
ATOM 864 N N . HIS A 1 108 ? 17.577 2.946 79.259 1.00 9.16 105 HIS A N 1
ATOM 865 C CA . HIS A 1 108 ? 17.085 3.648 80.442 1.00 8.35 105 HIS A CA 1
ATOM 866 C C . HIS A 1 108 ? 18.138 4.443 81.203 1.00 9.23 105 HIS A C 1
ATOM 867 O O . HIS A 1 108 ? 17.795 5.312 82.010 1.00 8.70 105 HIS A O 1
ATOM 874 N N . SER A 1 109 ? 19.410 4.166 80.928 1.00 9.93 106 SER A N 1
ATOM 875 C CA . SER A 1 109 ? 20.516 4.857 81.588 1.00 10.71 106 SER A CA 1
ATOM 876 C C . SER A 1 109 ? 21.627 5.206 80.594 1.00 11.46 106 SER A C 1
ATOM 877 O O . SER A 1 109 ? 22.815 5.060 80.898 1.00 12.71 106 SER A O 1
ATOM 880 N N . GLY A 1 110 ? 21.234 5.668 79.410 1.00 11.59 107 GLY A N 1
ATOM 881 C CA . GLY A 1 110 ? 22.201 6.023 78.385 1.00 11.53 107 GLY A CA 1
ATOM 882 C C . GLY A 1 110 ? 22.142 7.500 78.052 1.00 11.27 107 GLY A C 1
ATOM 883 O O . GLY A 1 110 ? 22.049 8.333 78.954 1.00 13.18 107 GLY A O 1
ATOM 884 N N . ASP A 1 111 ? 22.199 7.838 76.767 1.00 11.56 108 ASP A N 1
ATOM 885 C CA . ASP A 1 111 ? 22.140 9.241 76.377 1.00 11.60 108 ASP A CA 1
ATOM 886 C C . ASP A 1 111 ? 20.865 9.599 75.624 1.00 10.61 108 ASP A C 1
ATOM 887 O O . ASP A 1 111 ? 20.857 10.506 74.792 1.00 11.57 108 ASP A O 1
ATOM 892 N N . ILE A 1 112 ? 19.782 8.885 75.918 1.00 9.59 109 ILE A N 1
ATOM 893 C CA . ILE A 1 112 ? 18.502 9.171 75.275 1.00 9.55 109 ILE A CA 1
ATOM 894 C C . ILE A 1 112 ? 17.410 9.280 76.329 1.00 10.35 109 ILE A C 1
ATOM 895 O O . ILE A 1 112 ? 17.595 8.856 77.470 1.00 10.20 109 ILE A O 1
ATOM 900 N N . ASN A 1 113 ? 16.283 9.869 75.936 1.00 8.76 110 ASN A N 1
ATOM 901 C CA . ASN A 1 113 ? 15.122 9.987 76.804 1.00 7.11 110 ASN A CA 1
ATOM 902 C C . ASN A 1 113 ? 14.024 9.255 76.061 1.00 7.67 110 ASN A C 1
ATOM 903 O O . ASN A 1 113 ? 14.046 9.192 74.832 1.00 6.43 110 ASN A O 1
ATOM 908 N N . ALA A 1 114 ? 13.064 8.708 76.798 1.00 6.17 111 ALA A N 1
ATOM 909 C CA . ALA A 1 114 ? 11.961 8.000 76.173 1.00 6.40 111 ALA A CA 1
ATOM 910 C C . ALA A 1 114 ? 11.011 7.443 77.209 1.00 6.21 111 ALA A C 1
ATOM 911 O O . ALA A 1 114 ? 11.386 7.226 78.359 1.00 6.57 111 ALA A O 1
ATOM 913 N N . LEU A 1 115 ? 9.773 7.233 76.787 1.00 5.84 112 LEU A N 1
ATOM 914 C CA . LEU A 1 115 ? 8.769 6.621 77.633 1.00 6.69 112 LEU A CA 1
ATOM 915 C C . LEU A 1 115 ? 8.739 5.181 77.126 1.00 6.78 112 LEU A C 1
ATOM 916 O O . LEU A 1 115 ? 8.894 4.943 75.927 1.00 5.78 112 LEU A O 1
ATOM 921 N N . HIS A 1 116 ? 8.601 4.215 78.028 1.00 6.04 113 HIS A N 1
ATOM 922 C CA . HIS A 1 116 ? 8.535 2.820 77.603 1.00 6.60 113 HIS A CA 1
ATOM 923 C C . HIS A 1 116 ? 7.499 2.068 78.417 1.00 6.63 113 HIS A C 1
ATOM 924 O O . HIS A 1 116 ? 7.500 2.106 79.650 1.00 7.10 113 HIS A O 1
ATOM 931 N N . LEU A 1 117 ? 6.602 1.402 77.703 1.00 6.21 114 LEU A N 1
ATOM 932 C CA . LEU A 1 117 ? 5.511 0.670 78.322 1.00 5.32 114 LEU A CA 1
ATOM 933 C C . LEU A 1 117 ? 5.634 -0.820 78.046 1.00 6.81 114 LEU A C 1
ATOM 934 O O . LEU A 1 117 ? 5.550 -1.259 76.900 1.00 6.17 114 LEU A O 1
ATOM 939 N N . SER A 1 118 ? 5.836 -1.592 79.106 1.00 5.64 115 SER A N 1
ATOM 940 C CA . SER A 1 118 ? 5.971 -3.033 78.969 1.00 6.94 115 SER A CA 1
ATOM 941 C C . SER A 1 118 ? 4.630 -3.723 79.152 1.00 5.99 115 SER A C 1
ATOM 942 O O . SER A 1 118 ? 3.814 -3.322 79.987 1.00 6.28 115 SER A O 1
ATOM 945 N N . TYR A 1 119 ? 4.404 -4.753 78.346 1.00 5.25 116 TYR A N 1
ATOM 946 C CA . TYR A 1 119 ? 3.176 -5.533 78.409 1.00 5.45 116 TYR A CA 1
ATOM 947 C C . TYR A 1 119 ? 3.543 -6.986 78.117 1.00 5.01 116 TYR A C 1
ATOM 948 O O . TYR A 1 119 ? 4.595 -7.263 77.546 1.00 5.82 116 TYR A O 1
ATOM 957 N N . PHE A 1 120 ? 2.674 -7.911 78.502 1.00 4.61 117 PHE A N 1
ATOM 958 C CA . PHE A 1 120 ? 2.979 -9.334 78.373 1.00 5.93 117 PHE A CA 1
ATOM 959 C C . PHE A 1 120 ? 4.346 -9.533 79.034 1.00 6.63 117 PHE A C 1
ATOM 960 O O . PHE A 1 120 ? 5.295 -10.029 78.420 1.00 6.60 117 PHE A O 1
ATOM 968 N N . ARG A 1 121 ? 4.445 -9.112 80.291 1.00 7.10 118 ARG A N 1
ATOM 969 C CA . ARG A 1 121 ? 5.688 -9.241 81.042 1.00 6.14 118 ARG A CA 1
ATOM 970 C C . ARG A 1 121 ? 5.694 -10.652 81.608 1.00 5.91 118 ARG A C 1
ATOM 971 O O . ARG A 1 121 ? 5.191 -10.885 82.707 1.00 5.33 118 ARG A O 1
ATOM 979 N N . ARG A 1 122 ? 6.254 -11.590 80.847 1.00 6.08 119 ARG A N 1
ATOM 980 C CA . ARG A 1 122 ? 6.273 -12.989 81.257 1.00 6.27 119 ARG A CA 1
ATOM 981 C C . ARG A 1 122 ? 7.650 -13.647 81.112 1.00 7.26 119 ARG A C 1
ATOM 982 O O . ARG A 1 122 ? 7.740 -14.847 80.863 1.00 7.60 119 ARG A O 1
ATOM 990 N N . LYS A 1 123 ? 8.714 -12.869 81.270 1.00 8.01 120 LYS A N 1
ATOM 991 C CA . LYS A 1 123 ? 10.070 -13.395 81.143 1.00 8.19 120 LYS A CA 1
ATOM 992 C C . LYS A 1 123 ? 10.525 -14.146 82.395 1.00 8.98 120 LYS A C 1
ATOM 993 O O . LYS A 1 123 ? 11.112 -15.224 82.295 1.00 11.02 120 LYS A O 1
ATOM 999 N N . TYR A 1 124 ? 10.244 -13.579 83.566 1.00 9.08 121 TYR A N 1
ATOM 1000 C CA . TYR A 1 124 ? 10.653 -14.185 84.835 1.00 10.48 121 TYR A CA 1
ATOM 1001 C C . TYR A 1 124 ? 9.475 -14.663 85.681 1.00 10.86 121 TYR A C 1
ATOM 1002 O O . TYR A 1 124 ? 8.357 -14.171 85.538 1.00 9.52 121 TYR A O 1
ATOM 1011 N N . ALA A 1 125 ? 9.737 -15.614 86.573 1.00 11.20 122 ALA A N 1
ATOM 1012 C CA . ALA A 1 125 ? 8.698 -16.162 87.440 1.00 10.62 122 ALA A CA 1
ATOM 1013 C C . ALA A 1 125 ? 7.958 -15.078 88.215 1.00 9.69 122 ALA A C 1
ATOM 1014 O O . ALA A 1 125 ? 6.729 -15.101 88.310 1.00 10.53 122 ALA A O 1
ATOM 1016 N N . GLU A 1 126 ? 8.701 -14.131 88.778 1.00 10.93 123 GLU A N 1
ATOM 1017 C CA . GLU A 1 126 ? 8.077 -13.055 89.539 1.00 13.34 123 GLU A CA 1
ATOM 1018 C C . GLU A 1 126 ? 7.084 -12.275 88.688 1.00 10.88 123 GLU A C 1
ATOM 1019 O O . GLU A 1 126 ? 6.041 -11.843 89.176 1.00 10.04 123 GLU A O 1
ATOM 1025 N N . GLU A 1 127 ? 7.414 -12.093 87.413 1.00 10.53 124 GLU A N 1
ATOM 1026 C CA . GLU A 1 127 ? 6.544 -11.350 86.516 1.00 8.45 124 GLU A CA 1
ATOM 1027 C C . GLU A 1 127 ? 5.313 -12.180 86.171 1.00 8.18 124 GLU A C 1
ATOM 1028 O O . GLU A 1 127 ? 4.195 -11.673 86.161 1.00 7.89 124 GLU A O 1
ATOM 1034 N N . ARG A 1 128 ? 5.517 -13.462 85.903 1.00 7.34 125 ARG A N 1
ATOM 1035 C CA . ARG A 1 128 ? 4.392 -14.325 85.567 1.00 8.17 125 ARG A CA 1
ATOM 1036 C C . ARG A 1 128 ? 3.444 -14.536 86.749 1.00 8.75 125 ARG A C 1
ATOM 1037 O O . ARG A 1 128 ? 2.269 -14.838 86.557 1.00 9.02 125 ARG A O 1
ATOM 1045 N N . ALA A 1 129 ? 3.951 -14.355 87.965 1.00 8.58 126 ALA A N 1
ATOM 1046 C CA . ALA A 1 129 ? 3.149 -14.544 89.176 1.00 8.22 126 ALA A CA 1
ATOM 1047 C C . ALA A 1 129 ? 2.144 -13.423 89.458 1.00 8.90 126 ALA A C 1
ATOM 1048 O O . ALA A 1 129 ? 1.201 -13.603 90.228 1.00 7.48 126 ALA A O 1
ATOM 1050 N N . PHE A 1 130 ? 2.351 -12.263 88.850 1.00 8.71 127 PHE A N 1
ATOM 1051 C CA . PHE A 1 130 ? 1.446 -11.134 89.048 1.00 7.62 127 PHE A CA 1
ATOM 1052 C C . PHE A 1 130 ? 1.569 -10.337 87.765 1.00 7.59 127 PHE A C 1
ATOM 1053 O O . PHE A 1 130 ? 2.519 -9.576 87.576 1.00 6.74 127 PHE A O 1
ATOM 1061 N N . ARG A 1 131 ? 0.590 -10.512 86.889 1.00 8.58 128 ARG A N 1
ATOM 1062 C CA . ARG A 1 131 ? 0.634 -9.905 85.572 1.00 6.97 128 ARG A CA 1
ATOM 1063 C C . ARG A 1 131 ? 0.147 -8.488 85.418 1.00 5.54 128 ARG A C 1
ATOM 1064 O O . ARG A 1 131 ? -1.037 -8.190 85.559 1.00 5.25 128 ARG A O 1
ATOM 1072 N N . THR A 1 132 ? 1.101 -7.621 85.103 1.00 5.52 129 THR A N 1
ATOM 1073 C CA . THR A 1 132 ? 0.841 -6.202 84.936 1.00 5.43 129 THR A CA 1
ATOM 1074 C C . THR A 1 132 ? 1.559 -5.630 83.718 1.00 6.36 129 THR A C 1
ATOM 1075 O O . THR A 1 132 ? 2.394 -6.293 83.093 1.00 6.30 129 THR A O 1
ATOM 1079 N N . CYS A 1 133 ? 1.195 -4.396 83.385 1.00 4.89 130 CYS A N 1
ATOM 1080 C CA . CYS A 1 133 ? 1.818 -3.639 82.308 1.00 5.12 130 CYS A CA 1
ATOM 1081 C C . CYS A 1 133 ? 2.415 -2.466 83.071 1.00 5.63 130 CYS A C 1
ATOM 1082 O O . CYS A 1 133 ? 1.752 -1.901 83.941 1.00 7.14 130 CYS A O 1
ATOM 1085 N N . ASN A 1 134 ? 3.653 -2.100 82.757 1.00 5.21 131 ASN A N 1
ATOM 1086 C CA . ASN A 1 134 ? 4.326 -1.007 83.465 1.00 6.07 131 ASN A CA 1
ATOM 1087 C C . ASN A 1 134 ? 4.771 0.120 82.535 1.00 6.78 131 ASN A C 1
ATOM 1088 O O . ASN A 1 134 ? 5.252 -0.137 81.437 1.00 7.26 131 ASN A O 1
ATOM 1093 N N . LEU A 1 135 ? 4.613 1.365 82.982 1.00 5.59 132 LEU A N 1
ATOM 1094 C CA . LEU A 1 135 ? 5.049 2.526 82.199 1.00 5.04 132 LEU A CA 1
ATOM 1095 C C . LEU A 1 135 ? 6.213 3.198 82.919 1.00 5.86 132 LEU A C 1
ATOM 1096 O O . LEU A 1 135 ? 6.098 3.557 84.090 1.00 6.27 132 LEU A O 1
ATOM 1101 N N . ARG A 1 136 ? 7.335 3.360 82.226 1.00 6.17 133 ARG A N 1
ATOM 1102 C CA . ARG A 1 136 ? 8.497 4.016 82.820 1.00 6.41 133 ARG A CA 1
ATOM 1103 C C . ARG A 1 136 ? 8.947 5.185 81.961 1.00 5.83 133 ARG A C 1
ATOM 1104 O O . ARG A 1 136 ? 8.637 5.243 80.769 1.00 5.20 133 ARG A O 1
ATOM 1112 N N . LYS A 1 137 ? 9.666 6.115 82.581 1.00 4.77 134 LYS A N 1
ATOM 1113 C CA . LYS A 1 137 ? 10.186 7.288 81.886 1.00 4.86 134 LYS A CA 1
ATOM 1114 C C . LYS A 1 137 ? 11.693 7.361 82.103 1.00 4.90 134 LYS A C 1
ATOM 1115 O O . LYS A 1 137 ? 12.170 7.315 83.243 1.00 6.74 134 LYS A O 1
ATOM 1121 N N . SER A 1 138 ? 12.439 7.463 81.008 1.00 6.03 135 SER A N 1
ATOM 1122 C CA . SER A 1 138 ? 13.898 7.553 81.070 1.00 6.00 135 SER A CA 1
ATOM 1123 C C . SER A 1 138 ? 14.333 8.802 80.298 1.00 6.52 135 SER A C 1
ATOM 1124 O O . SER A 1 138 ? 13.521 9.376 79.576 1.00 8.24 135 SER A O 1
ATOM 1127 N N . ARG A 1 139 ? 15.587 9.242 80.436 1.00 7.45 136 ARG A N 1
ATOM 1128 C CA . ARG A 1 139 ? 16.616 8.622 81.274 1.00 7.71 136 ARG A CA 1
ATOM 1129 C C . ARG A 1 139 ? 16.220 8.586 82.745 1.00 8.59 136 ARG A C 1
ATOM 1130 O O . ARG A 1 139 ? 15.686 9.558 83.270 1.00 9.23 136 ARG A O 1
ATOM 1138 N N . GLY A 1 140 ? 16.473 7.460 83.407 1.00 8.70 137 GLY A N 1
ATOM 1139 C CA . GLY A 1 140 ? 16.135 7.371 84.815 1.00 9.92 137 GLY A CA 1
ATOM 1140 C C . GLY A 1 140 ? 15.403 6.125 85.271 1.00 8.64 137 GLY A C 1
ATOM 1141 O O . GLY A 1 140 ? 15.345 5.871 86.468 1.00 9.38 137 GLY A O 1
ATOM 1142 N N . PHE A 1 141 ? 14.830 5.360 84.343 1.00 8.52 138 PHE A N 1
ATOM 1143 C CA . PHE A 1 141 ? 14.123 4.132 84.707 1.00 9.33 138 PHE A CA 1
ATOM 1144 C C . PHE A 1 141 ? 13.049 4.407 85.771 1.00 10.09 138 PHE A C 1
ATOM 1145 O O . PHE A 1 141 ? 12.780 3.568 86.632 1.00 10.74 138 PHE A O 1
ATOM 1153 N N . HIS A 1 142 ? 12.425 5.579 85.697 1.00 8.18 139 HIS A N 1
ATOM 1154 C CA . HIS A 1 142 ? 11.411 5.966 86.671 1.00 7.98 139 HIS A CA 1
ATOM 1155 C C . HIS A 1 142 ? 10.072 5.280 86.449 1.00 8.50 139 HIS A C 1
ATOM 1156 O O . HIS A 1 142 ? 9.502 5.352 85.363 1.00 7.63 139 HIS A O 1
ATOM 1163 N N . LEU A 1 143 ? 9.567 4.614 87.482 1.00 9.31 140 LEU A N 1
ATOM 1164 C CA . LEU A 1 143 ? 8.272 3.945 87.367 1.00 8.71 140 LEU A CA 1
ATOM 1165 C C . LEU A 1 143 ? 7.190 5.018 87.465 1.00 9.19 140 LEU A C 1
ATOM 1166 O O . LEU A 1 143 ? 7.065 5.694 88.489 1.00 10.47 140 LEU A O 1
ATOM 1171 N N . ALA A 1 144 ? 6.412 5.174 86.397 1.00 7.53 141 ALA A N 1
ATOM 1172 C CA . ALA A 1 144 ? 5.358 6.190 86.354 1.00 8.13 141 ALA A CA 1
ATOM 1173 C C . ALA A 1 144 ? 3.955 5.663 86.648 1.00 8.51 141 ALA A C 1
ATOM 1174 O O . ALA A 1 144 ? 3.163 6.326 87.317 1.00 8.00 141 ALA A O 1
ATOM 1176 N N . ALA A 1 145 ? 3.638 4.476 86.145 1.00 7.79 142 ALA A N 1
ATOM 1177 C CA . ALA A 1 145 ? 2.314 3.914 86.368 1.00 7.64 142 ALA A CA 1
ATOM 1178 C C . ALA A 1 145 ? 2.305 2.431 86.049 1.00 7.23 142 ALA A C 1
ATOM 1179 O O . ALA A 1 145 ? 3.255 1.902 85.475 1.00 7.09 142 ALA A O 1
ATOM 1189 N N . GLY A 1 147 ? -0.684 -1.192 85.646 1.00 5.10 144 GLY A N 1
ATOM 1190 C CA . GLY A 1 147 ? -2.038 -1.711 85.692 1.00 6.64 144 GLY A CA 1
ATOM 1191 C C . GLY A 1 147 ? -2.009 -3.198 85.403 1.00 5.92 144 GLY A C 1
ATOM 1192 O O . GLY A 1 147 ? -1.030 -3.703 84.856 1.00 7.21 144 GLY A O 1
ATOM 1193 N N . ALA A 1 148 ? -3.068 -3.908 85.773 1.00 5.26 145 ALA A N 1
ATOM 1194 C CA . ALA A 1 148 ? -3.127 -5.345 85.525 1.00 5.05 145 ALA A CA 1
ATOM 1195 C C . ALA A 1 148 ? -3.144 -5.613 84.018 1.00 5.18 145 ALA A C 1
ATOM 1196 O O . ALA A 1 148 ? -3.677 -4.815 83.248 1.00 6.09 145 ALA A O 1
ATOM 1198 N N . ASP A 1 149 ? -2.568 -6.743 83.610 1.00 4.63 146 ASP A N 1
ATOM 1199 C CA . ASP A 1 149 ? -2.487 -7.134 82.198 1.00 4.58 146 ASP A CA 1
ATOM 1200 C C . ASP A 1 149 ? -3.491 -8.251 81.877 1.00 5.61 146 ASP A C 1
ATOM 1201 O O . ASP A 1 149 ? -3.348 -9.373 82.365 1.00 6.50 146 ASP A O 1
ATOM 1206 N N . PRO A 1 150 ? -4.503 -7.966 81.034 1.00 5.96 147 PRO A N 1
ATOM 1207 C CA . PRO A 1 150 ? -5.522 -8.955 80.657 1.00 6.93 147 PRO A CA 1
ATOM 1208 C C . PRO A 1 150 ? -5.059 -9.994 79.631 1.00 7.36 147 PRO A C 1
ATOM 1209 O O . PRO A 1 150 ? -5.755 -10.974 79.377 1.00 7.49 147 PRO A O 1
ATOM 1213 N N . LEU A 1 151 ? -3.895 -9.770 79.033 1.00 6.10 148 LEU A N 1
ATOM 1214 C CA . LEU A 1 151 ? -3.378 -10.704 78.040 1.00 5.67 148 LEU A CA 1
ATOM 1215 C C . LEU A 1 151 ? -3.133 -12.070 78.668 1.00 5.78 148 LEU A C 1
ATOM 1216 O O . LEU A 1 151 ? -2.508 -12.178 79.723 1.00 5.90 148 LEU A O 1
ATOM 1221 N N . PRO A 1 152 ? -3.626 -13.132 78.024 1.00 7.66 149 PRO A N 1
ATOM 1222 C CA . PRO A 1 152 ? -3.435 -14.480 78.557 1.00 7.63 149 PRO A CA 1
ATOM 1223 C C . PRO A 1 152 ? -2.112 -15.046 78.079 1.00 8.12 149 PRO A C 1
ATOM 1224 O O . PRO A 1 152 ? -1.365 -14.378 77.365 1.00 8.88 149 PRO A O 1
ATOM 1228 N N . SER A 1 153 ? -1.826 -16.275 78.496 1.00 7.55 150 SER A N 1
ATOM 1229 C CA . SER A 1 153 ? -0.635 -16.973 78.041 1.00 7.83 150 SER A CA 1
ATOM 1230 C C . SER A 1 153 ? -1.029 -17.406 76.626 1.00 6.54 150 SER A C 1
ATOM 1231 O O . SER A 1 153 ? -2.220 -17.443 76.296 1.00 7.54 150 SER A O 1
ATOM 1234 N N . PRO A 1 154 ? -0.050 -17.732 75.772 1.00 7.66 151 PRO A N 1
ATOM 1235 C CA . PRO A 1 154 ? -0.345 -18.145 74.396 1.00 8.50 151 PRO A CA 1
ATOM 1236 C C . PRO A 1 154 ? -1.363 -19.264 74.226 1.00 7.75 151 PRO A C 1
ATOM 1237 O O . PRO A 1 154 ? -2.155 -19.237 73.285 1.00 8.52 151 PRO A O 1
ATOM 1241 N N . ASP A 1 155 ? -1.349 -20.240 75.129 1.00 8.66 152 ASP A N 1
ATOM 1242 C CA . ASP A 1 155 ? -2.278 -21.363 75.031 1.00 8.97 152 ASP A CA 1
ATOM 1243 C C . ASP A 1 155 ? -3.755 -20.973 75.000 1.00 9.95 152 ASP A C 1
ATOM 1244 O O . ASP A 1 155 ? -4.556 -21.627 74.328 1.00 9.66 152 ASP A O 1
ATOM 1249 N N . ASP A 1 156 ? -4.115 -19.904 75.706 1.00 7.84 153 ASP A N 1
ATOM 1250 C CA . ASP A 1 156 ? -5.507 -19.457 75.750 1.00 7.77 153 ASP A CA 1
ATOM 1251 C C . ASP A 1 156 ? -5.797 -18.209 74.921 1.00 7.65 153 ASP A C 1
ATOM 1252 O O . ASP A 1 156 ? -6.890 -17.654 75.013 1.00 6.88 153 ASP A O 1
ATOM 1257 N N . ALA A 1 157 ? -4.836 -17.768 74.116 1.00 6.49 154 ALA A N 1
ATOM 1258 C CA . ALA A 1 157 ? -5.020 -16.564 73.311 1.00 7.07 154 ALA A CA 1
ATOM 1259 C C . ALA A 1 157 ? -6.088 -16.644 72.222 1.00 7.62 154 ALA A C 1
ATOM 1260 O O . ALA A 1 157 ? -6.348 -17.705 71.660 1.00 9.56 154 ALA A O 1
ATOM 1262 N N . ASP A 1 158 ? -6.712 -15.501 71.957 1.00 7.19 155 ASP A N 1
ATOM 1263 C CA . ASP A 1 158 ? -7.705 -15.349 70.896 1.00 8.48 155 ASP A CA 1
ATOM 1264 C C . ASP A 1 158 ? -7.187 -14.120 70.155 1.00 8.71 155 ASP A C 1
ATOM 1265 O O . ASP A 1 158 ? -7.820 -13.063 70.131 1.00 9.12 155 ASP A O 1
ATOM 1270 N N . SER A 1 159 ? -6.000 -14.281 69.576 1.00 9.22 156 SER A N 1
ATOM 1271 C CA . SER A 1 159 ? -5.305 -13.219 68.856 1.00 8.36 156 SER A CA 1
ATOM 1272 C C . SER A 1 159 ? -5.909 -12.850 67.506 1.00 8.41 156 SER A C 1
ATOM 1273 O O . SER A 1 159 ? -6.586 -13.658 66.873 1.00 8.76 156 SER A O 1
ATOM 1276 N N . PRO A 1 160 ? -5.645 -11.621 67.038 1.00 7.43 157 PRO A N 1
ATOM 1277 C CA . PRO A 1 160 ? -4.822 -10.620 67.728 1.00 6.80 157 PRO A CA 1
ATOM 1278 C C . PRO A 1 160 ? -5.583 -9.727 68.708 1.00 5.96 157 PRO A C 1
ATOM 1279 O O . PRO A 1 160 ? -6.815 -9.711 68.740 1.00 6.29 157 PRO A O 1
ATOM 1283 N N . TYR A 1 161 ? -4.825 -8.975 69.500 1.00 5.76 158 TYR A N 1
ATOM 1284 C CA . TYR A 1 161 ? -5.387 -8.041 70.470 1.00 4.78 158 TYR A CA 1
ATOM 1285 C C . TYR A 1 161 ? -5.161 -6.618 69.948 1.00 5.45 158 TYR A C 1
ATOM 1286 O O . TYR A 1 161 ? -4.121 -6.328 69.359 1.00 5.79 158 TYR A O 1
ATOM 1295 N N . ARG A 1 162 ? -6.148 -5.744 70.149 1.00 5.32 159 ARG A N 1
ATOM 1296 C CA . ARG A 1 162 ? -6.077 -4.355 69.682 1.00 5.02 159 ARG A CA 1
ATOM 1297 C C . ARG A 1 162 ? -5.457 -3.439 70.734 1.00 4.17 159 ARG A C 1
ATOM 1298 O O . ARG A 1 162 ? -6.069 -3.150 71.760 1.00 5.53 159 ARG A O 1
ATOM 1314 N N . LYS A 1 164 ? -3.860 0.194 71.972 1.00 5.07 161 LYS A N 1
ATOM 1315 C CA . LYS A 1 164 ? -4.023 1.621 71.689 1.00 4.85 161 LYS A CA 1
ATOM 1316 C C . LYS A 1 164 ? -3.356 2.460 72.768 1.00 5.50 161 LYS A C 1
ATOM 1317 O O . LYS A 1 164 ? -3.616 2.286 73.956 1.00 4.92 161 LYS A O 1
ATOM 1323 N N . LEU A 1 165 ? -2.498 3.374 72.333 1.00 4.35 162 LEU A N 1
ATOM 1324 C CA . LEU A 1 165 ? -1.748 4.240 73.226 1.00 6.46 162 LEU A CA 1
ATOM 1325 C C . LEU A 1 165 ? -1.950 5.712 72.881 1.00 5.03 162 LEU A C 1
ATOM 1326 O O . LEU A 1 165 ? -1.820 6.096 71.721 1.00 7.21 162 LEU A O 1
ATOM 1331 N N . ILE A 1 166 ? -2.267 6.529 73.883 1.00 5.67 163 ILE A N 1
ATOM 1332 C CA . ILE A 1 166 ? -2.440 7.965 73.675 1.00 6.03 163 ILE A CA 1
ATOM 1333 C C . ILE A 1 166 ? -1.270 8.700 74.325 1.00 6.01 163 ILE A C 1
ATOM 1334 O O . ILE A 1 166 ? -0.918 8.419 75.469 1.00 6.79 163 ILE A O 1
ATOM 1339 N N . LYS A 1 167 ? -0.675 9.634 73.585 1.00 5.50 164 LYS A N 1
ATOM 1340 C CA . LYS A 1 167 ? 0.441 10.444 74.075 1.00 5.90 164 LYS A CA 1
ATOM 1341 C C . LYS A 1 167 ? 0.138 11.894 73.715 1.00 6.13 164 LYS A C 1
ATOM 1342 O O . LYS A 1 167 ? 0.119 12.263 72.539 1.00 6.51 164 LYS A O 1
ATOM 1348 N N . ASP A 1 168 ? -0.099 12.715 74.731 1.00 6.68 165 ASP A N 1
ATOM 1349 C CA . ASP A 1 168 ? -0.435 14.114 74.504 1.00 6.91 165 ASP A CA 1
ATOM 1350 C C . ASP A 1 168 ? 0.190 14.938 75.617 1.00 5.96 165 ASP A C 1
ATOM 1351 O O . ASP A 1 168 ? -0.396 15.112 76.692 1.00 5.12 165 ASP A O 1
ATOM 1356 N N . LYS A 1 169 ? 1.393 15.434 75.340 1.00 6.41 166 LYS A N 1
ATOM 1357 C CA . LYS A 1 169 ? 2.163 16.201 76.305 1.00 8.03 166 LYS A CA 1
ATOM 1358 C C . LYS A 1 169 ? 2.349 15.342 77.558 1.00 7.42 166 LYS A C 1
ATOM 1359 O O . LYS A 1 169 ? 2.861 14.228 77.460 1.00 7.26 166 LYS A O 1
ATOM 1365 N N . GLY A 1 170 ? 1.934 15.821 78.724 1.00 7.02 167 GLY A N 1
ATOM 1366 C CA . GLY A 1 170 ? 2.127 15.015 79.921 1.00 8.14 167 GLY A CA 1
ATOM 1367 C C . GLY A 1 170 ? 1.226 13.796 80.066 1.00 7.35 167 GLY A C 1
ATOM 1368 O O . GLY A 1 170 ? 1.495 12.910 80.884 1.00 7.11 167 GLY A O 1
ATOM 1369 N N . TYR A 1 171 ? 0.171 13.729 79.264 1.00 5.94 168 TYR A N 1
ATOM 1370 C CA . TYR A 1 171 ? -0.792 12.628 79.356 1.00 4.87 168 TYR A CA 1
ATOM 1371 C C . TYR A 1 171 ? -0.492 11.365 78.544 1.00 5.50 168 TYR A C 1
ATOM 1372 O O . TYR A 1 171 ? -0.157 11.439 77.363 1.00 6.44 168 TYR A O 1
ATOM 1381 N N . VAL A 1 172 ? -0.627 10.210 79.197 1.00 4.67 169 VAL A N 1
ATOM 1382 C CA . VAL A 1 172 ? -0.436 8.901 78.564 1.00 4.41 169 VAL A CA 1
ATOM 1383 C C . VAL A 1 172 ? -1.586 7.988 78.996 1.00 5.28 169 VAL A C 1
ATOM 1384 O O . VAL A 1 172 ? -1.933 7.937 80.178 1.00 5.98 169 VAL A O 1
ATOM 1388 N N . HIS A 1 173 ? -2.179 7.279 78.039 1.00 4.99 170 HIS A N 1
ATOM 1389 C CA . HIS A 1 173 ? -3.271 6.348 78.327 1.00 5.32 170 HIS A CA 1
ATOM 1390 C C . HIS A 1 173 ? -3.062 5.102 77.475 1.00 5.51 170 HIS A C 1
ATOM 1391 O O . HIS A 1 173 ? -2.702 5.200 76.305 1.00 5.69 170 HIS A O 1
ATOM 1398 N N . PHE A 1 174 ? -3.288 3.937 78.071 1.00 3.44 171 PHE A N 1
ATOM 1399 C CA . PHE A 1 174 ? -3.091 2.667 77.388 1.00 3.82 171 PHE A CA 1
ATOM 1400 C C . PHE A 1 174 ? -4.296 1.750 77.568 1.00 3.63 171 PHE A C 1
ATOM 1401 O O . PHE A 1 174 ? -4.803 1.595 78.677 1.00 3.67 171 PHE A O 1
ATOM 1409 N N . SER A 1 175 ? -4.744 1.143 76.474 1.00 3.82 172 SER A N 1
ATOM 1410 C CA . SER A 1 175 ? -5.876 0.226 76.524 1.00 5.51 172 SER A CA 1
ATOM 1411 C C . SER A 1 175 ? -5.619 -0.987 75.642 1.00 5.26 172 SER A C 1
ATOM 1412 O O . SER A 1 175 ? -4.810 -0.930 74.717 1.00 4.59 172 SER A O 1
ATOM 1415 N N . ILE A 1 176 ? -6.299 -2.085 75.960 1.00 3.34 173 ILE A N 1
ATOM 1416 C CA . ILE A 1 176 ? -6.198 -3.331 75.204 1.00 4.51 173 ILE A CA 1
ATOM 1417 C C . ILE A 1 176 ? -7.629 -3.786 74.936 1.00 4.74 173 ILE A C 1
ATOM 1418 O O . ILE A 1 176 ? -8.413 -3.975 75.868 1.00 5.62 173 ILE A O 1
ATOM 1423 N N . ASN A 1 177 ? -7.960 -3.967 73.662 1.00 5.81 174 ASN A N 1
ATOM 1424 C CA . ASN A 1 177 ? -9.305 -4.361 73.263 1.00 6.41 174 ASN A CA 1
ATOM 1425 C C . ASN A 1 177 ? -10.316 -3.379 73.860 1.00 7.19 174 ASN A C 1
ATOM 1426 O O . ASN A 1 177 ? -11.426 -3.757 74.224 1.00 7.24 174 ASN A O 1
ATOM 1431 N N . GLY A 1 178 ? -9.905 -2.115 73.959 1.00 6.08 175 GLY A N 1
ATOM 1432 C CA . GLY A 1 178 ? -10.776 -1.075 74.488 1.00 6.47 175 GLY A CA 1
ATOM 1433 C C . GLY A 1 178 ? -10.831 -0.942 76.000 1.00 6.15 175 GLY A C 1
ATOM 1434 O O . GLY A 1 178 ? -11.419 0.010 76.516 1.00 7.75 175 GLY A O 1
ATOM 1435 N N . LEU A 1 179 ? -10.234 -1.890 76.716 1.00 5.86 176 LEU A N 1
ATOM 1436 C CA . LEU A 1 179 ? -10.233 -1.849 78.177 1.00 5.80 176 LEU A CA 1
ATOM 1437 C C . LEU A 1 179 ? -9.084 -0.985 78.676 1.00 4.42 176 LEU A C 1
ATOM 1438 O O . LEU A 1 179 ? -7.925 -1.250 78.364 1.00 4.70 176 LEU A O 1
ATOM 1443 N N . PRO A 1 180 ? -9.386 0.072 79.450 1.00 5.57 177 PRO A N 1
ATOM 1444 C CA . PRO A 1 180 ? -8.300 0.921 79.951 1.00 5.53 177 PRO A CA 1
ATOM 1445 C C . PRO A 1 180 ? -7.393 0.084 80.849 1.00 6.26 177 PRO A C 1
ATOM 1446 O O . PRO A 1 180 ? -7.877 -0.658 81.703 1.00 5.88 177 PRO A O 1
ATOM 1450 N N . ILE A 1 181 ? -6.085 0.203 80.646 1.00 4.92 178 ILE A N 1
ATOM 1451 C CA . ILE A 1 181 ? -5.105 -0.551 81.422 1.00 4.85 178 ILE A CA 1
ATOM 1452 C C . ILE A 1 181 ? -4.406 0.345 82.437 1.00 4.92 178 ILE A C 1
ATOM 1453 O O . ILE A 1 181 ? -4.276 -0.012 83.610 1.00 5.68 178 ILE A O 1
ATOM 1458 N N . LEU A 1 182 ? -3.944 1.505 81.981 1.00 4.69 179 LEU A N 1
ATOM 1459 C CA . LEU A 1 182 ? -3.286 2.454 82.869 1.00 4.67 179 LEU A CA 1
ATOM 1460 C C . LEU A 1 182 ? -3.307 3.837 82.239 1.00 5.53 179 LEU A C 1
ATOM 1461 O O . LEU A 1 182 ? -3.525 3.971 81.036 1.00 5.43 179 LEU A O 1
ATOM 1466 N N . GLU A 1 183 ? -3.103 4.863 83.056 1.00 5.96 180 GLU A N 1
ATOM 1467 C CA . GLU A 1 183 ? -3.061 6.228 82.553 1.00 7.83 180 GLU A CA 1
ATOM 1468 C C . GLU A 1 183 ? -2.137 7.036 83.457 1.00 8.18 180 GLU A C 1
ATOM 1469 O O . GLU A 1 183 ? -1.944 6.691 84.623 1.00 8.19 180 GLU A O 1
ATOM 1475 N N . TRP A 1 184 ? -1.559 8.104 82.921 1.00 6.41 181 TRP A N 1
ATOM 1476 C CA . TRP A 1 184 ? -0.614 8.896 83.691 1.00 7.38 181 TRP A CA 1
ATOM 1477 C C . TRP A 1 184 ? -0.552 10.336 83.220 1.00 7.11 181 TRP A C 1
ATOM 1478 O O . TRP A 1 184 ? -0.736 10.620 82.038 1.00 7.88 181 TRP A O 1
ATOM 1497 N N . ASP A 1 186 ? 2.122 13.333 83.541 1.00 7.49 183 ASP A N 1
ATOM 1498 C CA . ASP A 1 186 ? 3.442 13.814 83.931 1.00 7.59 183 ASP A CA 1
ATOM 1499 C C . ASP A 1 186 ? 3.298 15.294 84.270 1.00 8.32 183 ASP A C 1
ATOM 1500 O O . ASP A 1 186 ? 2.824 16.064 83.438 1.00 9.09 183 ASP A O 1
ATOM 1505 N N . ASP A 1 187 ? 3.698 15.694 85.477 1.00 9.90 184 ASP A N 1
ATOM 1506 C CA . ASP A 1 187 ? 3.588 17.100 85.867 1.00 11.28 184 ASP A CA 1
ATOM 1507 C C . ASP A 1 187 ? 4.775 17.915 85.368 1.00 10.85 184 ASP A C 1
ATOM 1508 O O . ASP A 1 187 ? 4.768 19.142 85.451 1.00 10.97 184 ASP A O 1
ATOM 1513 N N . GLY A 1 188 ? 5.791 17.221 84.861 1.00 10.69 185 GLY A N 1
ATOM 1514 C CA . GLY A 1 188 ? 6.967 17.888 84.329 1.00 10.95 185 GLY A CA 1
ATOM 1515 C C . GLY A 1 188 ? 7.959 18.424 85.344 1.00 13.24 185 GLY A C 1
ATOM 1516 O O . GLY A 1 188 ? 8.880 19.157 84.978 1.00 13.12 185 GLY A O 1
ATOM 1517 N N . SER A 1 189 ? 7.787 18.066 86.610 1.00 14.37 186 SER A N 1
ATOM 1518 C CA . SER A 1 189 ? 8.692 18.535 87.651 1.00 17.42 186 SER A CA 1
ATOM 1519 C C . SER A 1 189 ? 9.017 17.445 88.665 1.00 18.45 186 SER A C 1
ATOM 1520 O O . SER A 1 189 ? 9.501 17.730 89.759 1.00 20.80 186 SER A O 1
ATOM 1523 N N . THR A 1 190 ? 8.744 16.197 88.305 1.00 15.88 187 THR A N 1
ATOM 1524 C CA . THR A 1 190 ? 9.025 15.076 89.193 1.00 14.35 187 THR A CA 1
ATOM 1525 C C . THR A 1 190 ? 10.150 14.251 88.576 1.00 13.36 187 THR A C 1
ATOM 1526 O O . THR A 1 190 ? 11.153 13.955 89.233 1.00 13.37 187 THR A O 1
ATOM 1530 N N . TYR A 1 191 ? 9.982 13.898 87.303 1.00 11.44 188 TYR A N 1
ATOM 1531 C CA . TYR A 1 191 ? 10.986 13.125 86.584 1.00 9.63 188 TYR A CA 1
ATOM 1532 C C . TYR A 1 191 ? 11.465 13.889 85.349 1.00 10.21 188 TYR A C 1
ATOM 1533 O O . TYR A 1 191 ? 11.565 13.329 84.256 1.00 10.67 188 TYR A O 1
ATOM 1542 N N . GLY A 1 192 ? 11.745 15.177 85.532 1.00 9.30 189 GLY A N 1
ATOM 1543 C CA . GLY A 1 192 ? 12.226 15.999 84.435 1.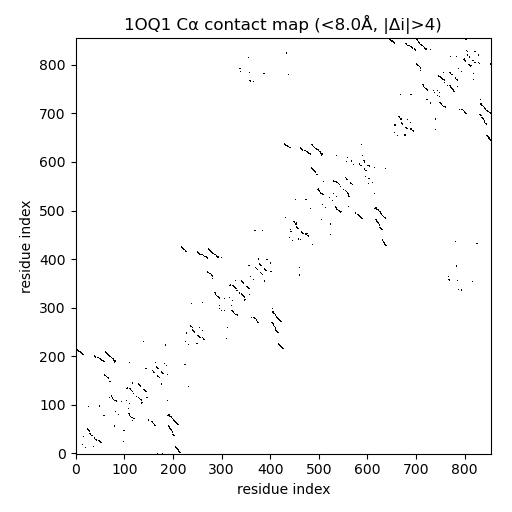00 9.17 189 GLY A CA 1
ATOM 1544 C C . GLY A 1 192 ? 11.137 16.524 83.521 1.00 9.06 189 GLY A C 1
ATOM 1545 O O . GLY A 1 192 ? 9.966 16.180 83.678 1.00 7.85 189 GLY A O 1
ATOM 1546 N N . PRO A 1 193 ? 11.502 17.369 82.545 1.00 9.00 190 PRO A N 1
ATOM 1547 C CA . PRO A 1 193 ? 10.544 17.943 81.599 1.00 9.06 190 PRO A CA 1
ATOM 1548 C C . PRO A 1 193 ? 9.728 16.884 80.861 1.00 7.15 190 PRO A C 1
ATOM 1549 O O . PRO A 1 193 ? 10.182 15.762 80.644 1.00 8.28 190 PRO A O 1
ATOM 1553 N N . VAL A 1 194 ? 8.517 17.258 80.481 1.00 7.40 191 VAL A N 1
ATOM 1554 C CA . VAL A 1 194 ? 7.636 16.361 79.752 1.00 7.85 191 VAL A CA 1
ATOM 1555 C C . VAL A 1 194 ? 8.262 16.045 78.393 1.00 7.85 191 VAL A C 1
ATOM 1556 O O . VAL A 1 194 ? 8.800 16.941 77.728 1.00 8.89 191 VAL A O 1
ATOM 1560 N N . LEU A 1 195 ? 8.212 14.778 77.988 1.00 6.26 192 LEU A N 1
ATOM 1561 C CA . LEU A 1 195 ? 8.752 14.378 76.692 1.00 7.24 192 LEU A CA 1
ATOM 1562 C C . LEU A 1 195 ? 7.688 14.677 75.641 1.00 7.42 192 LEU A C 1
ATOM 1563 O O . LEU A 1 195 ? 6.493 14.604 75.922 1.00 9.16 192 LEU A O 1
ATOM 1568 N N . THR A 1 196 ? 8.116 15.011 74.432 1.00 7.22 193 THR A N 1
ATOM 1569 C CA . THR A 1 196 ? 7.164 15.367 73.391 1.00 8.26 193 THR A CA 1
ATOM 1570 C C . THR A 1 196 ? 7.189 14.464 72.164 1.00 8.47 193 THR A C 1
ATOM 1571 O O . THR A 1 196 ? 6.481 13.458 72.116 1.00 9.10 193 THR A O 1
ATOM 1575 N N . LYS A 1 197 ? 8.004 14.828 71.178 1.00 9.40 194 LYS A N 1
ATOM 1576 C CA . LYS A 1 197 ? 8.117 14.071 69.933 1.00 10.11 194 LYS A CA 1
ATOM 1577 C C . LYS A 1 197 ? 9.229 13.031 70.006 1.00 9.60 194 LYS A C 1
ATOM 1578 O O . LYS A 1 197 ? 10.024 13.027 70.945 1.00 9.75 194 LYS A O 1
ATOM 1584 N N . GLY A 1 198 ? 9.289 12.151 69.011 1.00 8.92 195 GLY A N 1
ATOM 1585 C CA . GLY A 1 198 ? 10.330 11.136 69.006 1.00 8.69 195 GLY A CA 1
ATOM 1586 C C . GLY A 1 198 ? 10.007 9.870 68.237 1.00 7.93 195 GLY A C 1
ATOM 1587 O O . GLY A 1 198 ? 8.952 9.753 67.613 1.00 8.34 195 GLY A O 1
ATOM 1588 N N . LYS A 1 199 ? 10.919 8.907 68.288 1.00 8.71 196 LYS A N 1
ATOM 1589 C CA . LYS A 1 199 ? 10.730 7.648 67.583 1.00 8.03 196 LYS A CA 1
ATOM 1590 C C . LYS A 1 199 ? 9.935 6.656 68.426 1.00 7.58 196 LYS A C 1
ATOM 1591 O O . LYS A 1 199 ? 9.847 6.787 69.649 1.00 7.04 196 LYS A O 1
ATOM 1597 N N . ILE A 1 200 ? 9.372 5.661 67.749 1.00 7.22 197 ILE A N 1
ATOM 1598 C CA . ILE A 1 200 ? 8.624 4.590 68.396 1.00 6.63 197 ILE A CA 1
ATOM 1599 C C . ILE A 1 200 ? 9.367 3.293 68.073 1.00 6.67 197 ILE A C 1
ATOM 1600 O O . ILE A 1 200 ? 9.772 3.072 66.929 1.00 7.73 197 ILE A O 1
ATOM 1605 N N . GLY A 1 201 ? 9.553 2.447 69.080 1.00 6.57 198 GLY A N 1
ATOM 1606 C CA . GLY A 1 201 ? 10.265 1.199 68.871 1.00 6.98 198 GLY A CA 1
ATOM 1607 C C . GLY A 1 201 ? 9.624 0.011 69.562 1.00 7.05 198 GLY A C 1
ATOM 1608 O O . GLY A 1 201 ? 8.906 0.162 70.554 1.00 7.46 198 GLY A O 1
ATOM 1609 N N . PHE A 1 202 ? 9.907 -1.177 69.036 1.00 7.26 199 PHE A N 1
ATOM 1610 C CA . PHE A 1 202 ? 9.367 -2.420 69.564 1.00 6.24 199 PHE A CA 1
ATOM 1611 C C . PHE A 1 202 ? 10.458 -3.269 70.194 1.00 7.71 199 PHE A C 1
ATOM 1612 O O . PHE A 1 202 ? 11.362 -3.738 69.501 1.00 7.72 199 PHE A O 1
ATOM 1620 N N . ARG A 1 203 ? 10.375 -3.468 71.506 1.00 6.70 200 ARG A N 1
ATOM 1621 C CA . ARG A 1 203 ? 11.365 -4.284 72.199 1.00 7.16 200 ARG A CA 1
ATOM 1622 C C . ARG A 1 203 ? 10.811 -5.629 72.631 1.00 6.45 200 ARG A C 1
ATOM 1623 O O . ARG A 1 203 ? 9.625 -5.768 72.921 1.00 8.09 200 ARG A O 1
ATOM 1631 N N . GLN A 1 204 ? 11.681 -6.629 72.658 1.00 5.98 201 GLN A N 1
ATOM 1632 C CA . GLN A 1 204 ? 11.303 -7.951 73.119 1.00 5.86 201 GLN A CA 1
ATOM 1633 C C . GLN A 1 204 ? 12.467 -8.526 73.893 1.00 6.83 201 GLN A C 1
ATOM 1634 O O . GLN A 1 204 ? 13.626 -8.274 73.559 1.00 7.73 201 GLN A O 1
ATOM 1648 N N . ALA A 1 206 ? 14.191 -11.955 74.800 1.00 8.73 203 ALA A N 1
ATOM 1649 C CA . ALA A 1 206 ? 14.198 -13.327 74.309 1.00 9.34 203 ALA A CA 1
ATOM 1650 C C . ALA A 1 206 ? 13.761 -14.226 75.457 1.00 8.99 203 ALA A C 1
ATOM 1651 O O . ALA A 1 206 ? 13.976 -13.887 76.622 1.00 10.34 203 ALA A O 1
ATOM 1653 N N . PRO A 1 207 ? 13.185 -15.404 75.153 1.00 9.18 204 PRO A N 1
ATOM 1654 C CA . PRO A 1 207 ? 12.907 -15.976 73.830 1.00 9.62 204 PRO A CA 1
ATOM 1655 C C . PRO A 1 207 ? 11.506 -15.701 73.278 1.00 9.72 204 PRO A C 1
ATOM 1656 O O . PRO A 1 207 ? 10.910 -16.551 72.606 1.00 10.87 204 PRO A O 1
ATOM 1668 N N . LYS A 1 209 ? 8.246 -14.791 71.259 1.00 8.70 206 LYS A N 1
ATOM 1669 C CA . LYS A 1 209 ? 7.859 -14.951 69.864 1.00 7.35 206 LYS A CA 1
ATOM 1670 C C . LYS A 1 209 ? 6.491 -14.285 69.773 1.00 6.55 206 LYS A C 1
ATOM 1671 O O . LYS A 1 209 ? 5.565 -14.662 70.490 1.00 6.21 206 LYS A O 1
ATOM 1677 N N . ALA A 1 210 ? 6.380 -13.276 68.914 1.00 7.68 207 ALA A N 1
ATOM 1678 C CA . ALA A 1 210 ? 5.125 -12.544 68.759 1.00 7.44 207 ALA A CA 1
ATOM 1679 C C . ALA A 1 210 ? 4.900 -12.083 67.326 1.00 8.63 207 ALA A C 1
ATOM 1680 O O . ALA A 1 210 ? 5.835 -12.002 66.530 1.00 10.04 207 ALA A O 1
ATOM 1682 N N . VAL A 1 211 ? 3.648 -11.775 67.008 1.00 7.54 208 VAL A N 1
ATOM 1683 C CA . VAL A 1 211 ? 3.283 -11.307 65.677 1.00 6.82 208 VAL A CA 1
ATOM 1684 C C . VAL A 1 211 ? 2.649 -9.929 65.790 1.00 7.31 208 VAL A C 1
ATOM 1685 O O . VAL A 1 211 ? 1.820 -9.688 66.672 1.00 6.73 208 VAL A O 1
ATOM 1689 N N . TYR A 1 212 ? 3.052 -9.029 64.898 1.00 7.05 209 TYR A N 1
ATOM 1690 C CA . TYR A 1 212 ? 2.534 -7.667 64.888 1.00 8.05 209 TYR A CA 1
ATOM 1691 C C . TYR A 1 212 ? 1.944 -7.330 63.520 1.00 8.80 209 TYR A C 1
ATOM 1692 O O . TYR A 1 212 ? 2.444 -7.782 62.488 1.00 9.22 209 TYR A O 1
ATOM 1701 N N . ARG A 1 213 ? 0.891 -6.519 63.520 1.00 8.87 210 ARG A N 1
ATOM 1702 C CA . ARG A 1 213 ? 0.228 -6.110 62.285 1.00 10.15 210 ARG A CA 1
ATOM 1703 C C . ARG A 1 213 ? -0.411 -4.730 62.413 1.00 8.60 210 ARG A C 1
ATOM 1704 O O . ARG A 1 213 ? -0.689 -4.267 63.514 1.00 9.15 210 ARG A O 1
ATOM 1712 N N . ASP A 1 214 ? -0.635 -4.092 61.270 1.00 8.84 211 ASP A N 1
ATOM 1713 C CA . ASP A 1 214 ? -1.287 -2.784 61.182 1.00 10.20 211 ASP A CA 1
ATOM 1714 C C . ASP A 1 214 ? -0.903 -1.747 62.229 1.00 9.48 211 ASP A C 1
ATOM 1715 O O . ASP A 1 214 ? -1.726 -1.349 63.057 1.00 9.92 211 ASP A O 1
ATOM 1720 N N . PHE A 1 215 ? 0.347 -1.307 62.169 1.00 8.53 212 PHE A N 1
ATOM 1721 C CA . PHE A 1 215 ? 0.885 -0.301 63.074 1.00 9.56 212 PHE A CA 1
ATOM 1722 C C . PHE A 1 215 ? 0.524 1.075 62.502 1.00 9.79 212 PHE A C 1
ATOM 1723 O O . PHE A 1 215 ? 0.920 1.414 61.385 1.00 10.93 212 PHE A O 1
ATOM 1731 N N . ALA A 1 216 ? -0.231 1.864 63.260 1.00 7.26 213 ALA A N 1
ATOM 1732 C CA . ALA A 1 216 ? -0.641 3.181 62.773 1.00 5.99 213 ALA A CA 1
ATOM 1733 C C . ALA A 1 216 ? -0.528 4.274 63.823 1.00 5.90 213 ALA A C 1
ATOM 1734 O O . ALA A 1 216 ? -0.578 4.003 65.021 1.00 6.50 213 ALA A O 1
ATOM 1736 N N . VAL A 1 217 ? -0.376 5.509 63.351 1.00 6.78 214 VAL A N 1
ATOM 1737 C CA . VAL A 1 217 ? -0.277 6.678 64.218 1.00 6.69 214 VAL A CA 1
ATOM 1738 C C . VAL A 1 217 ? -1.233 7.753 63.694 1.00 8.63 214 VAL A C 1
ATOM 1739 O O . VAL A 1 217 ? -1.141 8.167 62.538 1.00 9.52 214 VAL A O 1
ATOM 1743 N N . HIS A 1 218 ? -2.157 8.187 64.544 1.00 7.60 215 HIS A N 1
ATOM 1744 C CA . HIS A 1 218 ? -3.121 9.223 64.181 1.00 7.94 215 HIS A CA 1
ATOM 1745 C C . HIS A 1 218 ? -2.952 10.415 65.116 1.00 8.78 215 HIS A C 1
ATOM 1746 O O . HIS A 1 218 ? -2.386 10.289 66.203 1.00 7.54 215 HIS A O 1
ATOM 1753 N N . GLN A 1 219 ? -3.444 11.573 64.689 1.00 8.72 216 GLN A N 1
ATOM 1754 C CA . GLN A 1 219 ? -3.383 12.773 65.516 1.00 10.11 216 GLN A CA 1
ATOM 1755 C C . GLN A 1 219 ? -4.334 12.533 66.684 1.00 9.56 216 GLN A C 1
ATOM 1756 O O . GLN A 1 219 ? -5.397 11.940 66.502 1.00 9.99 216 GLN A O 1
ATOM 1762 N N . ALA A 1 220 ? -3.958 12.974 67.880 1.00 8.64 217 ALA A N 1
ATOM 1763 C CA . ALA A 1 220 ? -4.827 12.802 69.041 1.00 8.77 217 ALA A CA 1
ATOM 1764 C C . ALA A 1 220 ? -5.726 14.027 69.161 1.00 9.76 217 ALA A C 1
ATOM 1765 O O . ALA A 1 220 ? -5.239 15.155 69.227 1.00 11.44 217 ALA A O 1
ATOM 1767 N N . VAL A 1 221 ? -7.035 13.801 69.179 1.00 8.65 218 VAL A N 1
ATOM 1768 C CA . VAL A 1 221 ? -7.993 14.892 69.296 1.00 9.69 218 VAL A CA 1
ATOM 1769 C C . VAL A 1 221 ? -8.639 14.858 70.672 1.00 10.16 218 VAL A C 1
ATOM 1770 O O . VAL A 1 221 ? -9.418 13.955 70.986 1.00 9.86 218 VAL A O 1
ATOM 1774 N N . ARG A 1 222 ? -8.314 15.848 71.495 1.00 10.46 219 ARG A N 1
ATOM 1775 C CA . ARG A 1 222 ? -8.861 15.911 72.841 1.00 13.82 219 ARG A CA 1
ATOM 1776 C C . ARG A 1 222 ? -10.234 16.561 72.833 1.00 14.80 219 ARG A C 1
ATOM 1777 O O . ARG A 1 222 ? -10.409 17.651 72.293 1.00 15.24 219 ARG A O 1
ATOM 1785 N N . ARG A 1 223 ? -11.212 15.883 73.423 1.00 14.50 220 ARG A N 1
ATOM 1786 C CA . ARG A 1 223 ? -12.569 16.412 73.491 1.00 15.08 220 ARG A CA 1
ATOM 1787 C C . ARG A 1 223 ? -12.797 17.097 74.840 1.00 17.39 220 ARG A C 1
ATOM 1788 O O . ARG A 1 223 ? -11.960 16.901 75.742 1.00 19.74 220 ARG A O 1
ATOM 1805 N N . TYR B 1 5 ? 8.516 33.222 103.457 1.00 36.83 2 TYR B N 1
ATOM 1806 C CA . TYR B 1 5 ? 8.950 32.701 102.165 1.00 31.49 2 TYR B CA 1
ATOM 1807 C C . TYR B 1 5 ? 7.831 32.097 101.336 1.00 30.28 2 TYR B C 1
ATOM 1808 O O . TYR B 1 5 ? 6.718 31.874 101.816 1.00 30.74 2 TYR B O 1
ATOM 1817 N N . LYS B 1 6 ? 8.159 31.826 100.080 1.00 28.42 3 LYS B N 1
ATOM 1818 C CA . LYS B 1 6 ? 7.242 31.196 99.144 1.00 27.96 3 LYS B CA 1
ATOM 1819 C C . LYS B 1 6 ? 8.124 30.252 98.333 1.00 27.55 3 LYS B C 1
ATOM 1820 O O . LYS B 1 6 ? 9.300 30.541 98.101 1.00 25.97 3 LYS B O 1
ATOM 1826 N N . GLU B 1 7 ? 7.573 29.119 97.919 1.00 27.39 4 GLU B N 1
ATOM 1827 C CA . GLU B 1 7 ? 8.355 28.165 97.148 1.00 27.91 4 GLU B CA 1
ATOM 1828 C C . GLU B 1 7 ? 8.595 28.658 95.732 1.00 26.16 4 GLU B C 1
ATOM 1829 O O . GLU B 1 7 ? 7.685 29.163 95.076 1.00 28.11 4 GLU B O 1
ATOM 1835 N N . GLY B 1 8 ? 9.832 28.515 95.272 1.00 25.30 5 GLY B N 1
ATOM 1836 C CA . GLY B 1 8 ? 10.180 28.920 93.924 1.00 22.86 5 GLY B CA 1
ATOM 1837 C C . GLY B 1 8 ? 10.206 27.688 93.037 1.00 22.23 5 GLY B C 1
ATOM 1838 O O . GLY B 1 8 ? 9.316 26.842 93.117 1.00 22.99 5 GLY B O 1
ATOM 1839 N N . ALA B 1 9 ? 11.230 27.574 92.201 1.00 20.39 6 ALA B N 1
ATOM 1840 C CA . ALA B 1 9 ? 11.358 26.427 91.308 1.00 20.28 6 ALA B CA 1
ATOM 1841 C C . ALA B 1 9 ? 11.577 25.119 92.069 1.00 19.93 6 ALA B C 1
ATOM 1842 O O . ALA B 1 9 ? 12.240 25.094 93.104 1.00 18.30 6 ALA B O 1
ATOM 1844 N N . CYS B 1 10 ? 11.012 24.033 91.549 1.00 19.01 7 CYS B N 1
ATOM 1845 C CA . CYS B 1 10 ? 11.175 22.729 92.173 1.00 18.51 7 CYS B CA 1
ATOM 1846 C C . CYS B 1 10 ? 12.491 22.148 91.667 1.00 18.43 7 CYS B C 1
ATOM 1847 O O . CYS B 1 10 ? 12.628 21.830 90.487 1.00 20.03 7 CYS B O 1
ATOM 1850 N N . LEU B 1 11 ? 13.459 22.014 92.566 1.00 15.86 8 LEU B N 1
ATOM 1851 C CA . LEU B 1 11 ? 14.770 21.490 92.205 1.00 16.01 8 LEU B CA 1
ATOM 1852 C C . LEU B 1 11 ? 14.827 19.972 92.251 1.00 14.89 8 LEU B C 1
ATOM 1853 O O . LEU B 1 11 ? 15.661 19.351 91.592 1.00 16.13 8 LEU B O 1
ATOM 1858 N N . TYR B 1 12 ? 13.933 19.378 93.030 1.00 13.19 9 TYR B N 1
ATOM 1859 C CA . TYR B 1 12 ? 13.923 17.937 93.206 1.00 14.06 9 TYR B CA 1
ATOM 1860 C C . TYR B 1 12 ? 12.590 17.520 93.818 1.00 13.60 9 TYR B C 1
ATOM 1861 O O . TYR B 1 12 ? 12.079 18.184 94.722 1.00 13.61 9 TYR B O 1
ATOM 1870 N N . ARG B 1 13 ? 12.019 16.436 93.306 1.00 13.44 10 ARG B N 1
ATOM 1871 C CA . ARG B 1 13 ? 10.765 15.912 93.832 1.00 14.01 10 ARG B CA 1
ATOM 1872 C C . ARG B 1 13 ? 10.816 14.398 93.719 1.00 14.94 10 ARG B C 1
ATOM 1873 O O . ARG B 1 13 ? 10.876 13.853 92.619 1.00 15.16 10 ARG B O 1
ATOM 1881 N N . ASN B 1 14 ? 10.804 13.727 94.866 1.00 12.42 11 ASN B N 1
ATOM 1882 C CA . ASN B 1 14 ? 10.871 12.273 94.913 1.00 11.36 11 ASN B CA 1
ATOM 1883 C C . ASN B 1 14 ? 9.631 11.698 95.599 1.00 12.06 11 ASN B C 1
ATOM 1884 O O . ASN B 1 14 ? 9.493 11.779 96.817 1.00 10.87 11 ASN B O 1
ATOM 1889 N N . PRO B 1 15 ? 8.713 11.101 94.824 1.00 11.93 12 PRO B N 1
ATOM 1890 C CA . PRO B 1 15 ? 7.505 10.535 95.431 1.00 12.65 12 PRO B CA 1
ATOM 1891 C C . PRO B 1 15 ? 7.762 9.390 96.419 1.00 11.41 12 PRO B C 1
ATOM 1892 O O . PRO B 1 15 ? 6.909 9.086 97.256 1.00 11.78 12 PRO B O 1
ATOM 1896 N N . LEU B 1 16 ? 8.935 8.766 96.323 1.00 9.54 13 LEU B N 1
ATOM 1897 C CA . LEU B 1 16 ? 9.310 7.655 97.202 1.00 9.82 13 LEU B CA 1
ATOM 1898 C C . LEU B 1 16 ? 8.254 6.553 97.178 1.00 11.92 13 LEU B C 1
ATOM 1899 O O . LEU B 1 16 ? 7.831 6.048 98.223 1.00 9.99 13 LEU B O 1
ATOM 1904 N N . ARG B 1 17 ? 7.845 6.176 95.970 1.00 11.17 14 ARG B N 1
ATOM 1905 C CA . ARG B 1 17 ? 6.829 5.151 95.795 1.00 14.72 14 ARG B CA 1
ATOM 1906 C C . ARG B 1 17 ? 7.355 3.808 95.303 1.00 13.73 14 ARG B C 1
ATOM 1907 O O . ARG B 1 17 ? 6.663 2.797 95.437 1.00 14.03 14 ARG B O 1
ATOM 1915 N N . SER B 1 18 ? 8.563 3.786 94.743 1.00 13.72 15 SER B N 1
ATOM 1916 C CA . SER B 1 18 ? 9.135 2.536 94.238 1.00 15.86 15 SER B CA 1
ATOM 1917 C C . SER B 1 18 ? 10.645 2.442 94.437 1.00 16.51 15 SER B C 1
ATOM 1918 O O . SER B 1 18 ? 11.309 3.432 94.747 1.00 15.99 15 SER B O 1
ATOM 1921 N N . LYS B 1 19 ? 11.188 1.244 94.240 1.00 15.81 16 LYS B N 1
ATOM 1922 C CA . LYS B 1 19 ? 12.621 1.043 94.390 1.00 18.20 16 LYS B CA 1
ATOM 1923 C C . LYS B 1 19 ? 13.419 1.987 93.488 1.00 16.40 16 LYS B C 1
ATOM 1924 O O . LYS B 1 19 ? 14.476 2.485 93.883 1.00 15.73 16 LYS B O 1
ATOM 1930 N N . SER B 1 20 ? 12.917 2.238 92.280 1.00 13.28 17 SER B N 1
ATOM 1931 C CA . SER B 1 20 ? 13.617 3.120 91.352 1.00 14.29 17 SER B CA 1
ATOM 1932 C C . SER B 1 20 ? 13.775 4.533 91.913 1.00 13.55 17 SER B C 1
ATOM 1933 O O . SER B 1 20 ? 14.673 5.270 91.510 1.00 13.81 17 SER B O 1
ATOM 1936 N N . ASP B 1 21 ? 12.911 4.912 92.849 1.00 11.44 18 ASP B N 1
ATOM 1937 C CA . ASP B 1 21 ? 13.000 6.241 93.429 1.00 11.09 18 ASP B CA 1
ATOM 1938 C C . ASP B 1 21 ? 14.216 6.443 94.328 1.00 11.78 18 ASP B C 1
ATOM 1939 O O . ASP B 1 21 ? 14.661 7.572 94.509 1.00 11.81 18 ASP B O 1
ATOM 1944 N N . VAL B 1 22 ? 14.756 5.364 94.891 1.00 12.19 19 VAL B N 1
ATOM 1945 C CA . VAL B 1 22 ? 15.919 5.499 95.765 1.00 14.09 19 VAL B CA 1
ATOM 1946 C C . VAL B 1 22 ? 17.203 4.970 95.146 1.00 16.25 19 VAL B C 1
ATOM 1947 O O . VAL B 1 22 ? 18.136 4.574 95.851 1.00 14.60 19 VAL B O 1
ATOM 1951 N N . LYS B 1 23 ? 17.246 4.964 93.819 1.00 19.14 20 LYS B N 1
ATOM 1952 C CA . LYS B 1 23 ? 18.433 4.523 93.107 1.00 21.74 20 LYS B CA 1
ATOM 1953 C C . LYS B 1 23 ? 19.523 5.545 93.419 1.00 21.28 20 LYS B C 1
ATOM 1954 O O . LYS B 1 23 ? 19.275 6.754 93.410 1.00 23.43 20 LYS B O 1
ATOM 1960 N N . ASP B 1 24 ? 20.719 5.055 93.722 1.00 21.17 21 ASP B N 1
ATOM 1961 C CA . ASP B 1 24 ? 21.853 5.914 94.030 1.00 20.93 21 ASP B CA 1
ATOM 1962 C C . ASP B 1 24 ? 21.843 6.480 95.451 1.00 18.09 21 ASP B C 1
ATOM 1963 O O . ASP B 1 24 ? 22.767 7.198 95.828 1.00 17.59 21 ASP B O 1
ATOM 1968 N N . TRP B 1 25 ? 20.806 6.176 96.232 1.00 16.01 22 TRP B N 1
ATOM 1969 C CA . TRP B 1 25 ? 20.763 6.641 97.620 1.00 13.94 22 TRP B CA 1
ATOM 1970 C C . TRP B 1 25 ? 21.779 5.800 98.393 1.00 14.79 22 TRP B C 1
ATOM 1971 O O . TRP B 1 25 ? 22.013 4.640 98.050 1.00 14.07 22 TRP B O 1
ATOM 1982 N N . ARG B 1 26 ? 22.378 6.380 99.430 1.00 13.47 23 ARG B N 1
ATOM 1983 C CA . ARG B 1 26 ? 23.401 5.688 100.214 1.00 14.73 23 ARG B CA 1
ATOM 1984 C C . ARG B 1 26 ? 22.981 5.336 101.633 1.00 13.39 23 ARG B C 1
ATOM 1985 O O . ARG B 1 26 ? 22.744 6.221 102.453 1.00 11.12 23 ARG B O 1
ATOM 2001 N N . GLU B 1 28 ? 23.872 4.051 105.231 1.00 10.20 25 GLU B N 1
ATOM 2002 C CA . GLU B 1 28 ? 24.988 3.896 106.157 1.00 11.03 25 GLU B CA 1
ATOM 2003 C C . GLU B 1 28 ? 24.401 3.397 107.474 1.00 10.73 25 GLU B C 1
ATOM 2004 O O . GLU B 1 28 ? 23.788 4.156 108.218 1.00 10.62 25 GLU B O 1
ATOM 2010 N N . GLY B 1 29 ? 24.579 2.108 107.746 1.00 11.90 26 GLY B N 1
ATOM 2011 C CA . GLY B 1 29 ? 24.038 1.529 108.963 1.00 11.42 26 GLY B CA 1
ATOM 2012 C C . GLY B 1 29 ? 23.059 0.403 108.661 1.00 12.20 26 GLY B C 1
ATOM 2013 O O . GLY B 1 29 ? 22.790 0.107 107.495 1.00 12.02 26 GLY B O 1
ATOM 2014 N N . GLY B 1 30 ? 22.504 -0.204 109.708 1.00 12.56 27 GLY B N 1
ATOM 2015 C CA . GLY B 1 30 ? 21.584 -1.315 109.523 1.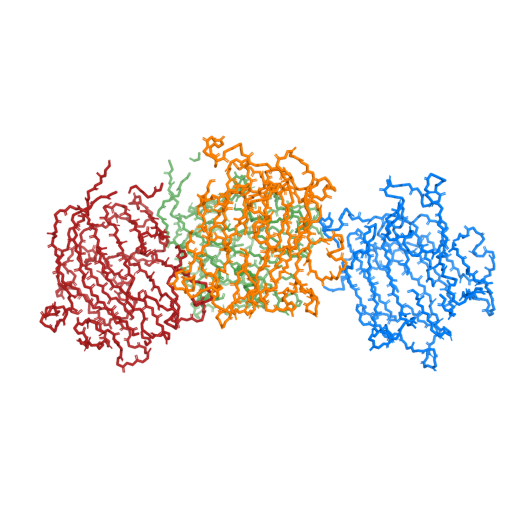00 13.38 27 GLY B CA 1
ATOM 2016 C C . GLY B 1 30 ? 20.133 -1.013 109.200 1.00 12.38 27 GLY B C 1
ATOM 2017 O O . GLY B 1 30 ? 19.233 -1.585 109.815 1.00 11.72 27 GLY B O 1
ATOM 2018 N N . GLY B 1 31 ? 19.893 -0.136 108.231 1.00 12.33 28 GLY B N 1
ATOM 2019 C CA . GLY B 1 31 ? 18.525 0.185 107.863 1.00 13.32 28 GLY B CA 1
ATOM 2020 C C . GLY B 1 31 ? 17.960 -0.781 106.836 1.00 13.95 28 GLY B C 1
ATOM 2021 O O . GLY B 1 31 ? 18.705 -1.338 106.026 1.00 15.07 28 GLY B O 1
ATOM 2022 N N . GLN B 1 32 ? 16.646 -0.991 106.878 1.00 13.81 29 GLN B N 1
ATOM 2023 C CA . GLN B 1 32 ? 15.965 -1.879 105.936 1.00 17.41 29 GLN B CA 1
ATOM 2024 C C . GLN B 1 32 ? 14.920 -1.072 105.188 1.00 15.44 29 GLN B C 1
ATOM 2025 O O . GLN B 1 32 ? 14.135 -0.349 105.801 1.00 13.85 29 GLN B O 1
ATOM 2031 N N . ILE B 1 33 ? 14.900 -1.226 103.870 1.00 14.73 30 ILE B N 1
ATOM 2032 C CA . ILE B 1 33 ? 13.966 -0.506 103.012 1.00 14.62 30 ILE B CA 1
ATOM 2033 C C . ILE B 1 33 ? 12.845 -1.400 102.494 1.00 14.96 30 ILE B C 1
ATOM 2034 O O . ILE B 1 33 ? 13.078 -2.553 102.147 1.00 15.80 30 ILE B O 1
ATOM 2039 N N . SER B 1 34 ? 11.632 -0.855 102.439 1.00 14.05 31 SER B N 1
ATOM 2040 C CA . SER B 1 34 ? 10.472 -1.583 101.935 1.00 15.84 31 SER B CA 1
ATOM 2041 C C . SER B 1 34 ? 9.477 -0.628 101.289 1.00 18.06 31 SER B C 1
ATOM 2042 O O . SER B 1 34 ? 9.094 0.376 101.888 1.00 14.95 31 SER B O 1
ATOM 2045 N N . PHE B 1 35 ? 9.059 -0.955 100.069 1.00 19.07 32 PHE B N 1
ATOM 2046 C CA . PHE B 1 35 ? 8.103 -0.142 99.324 1.00 21.26 32 PHE B CA 1
ATOM 2047 C C . PHE B 1 35 ? 6.805 -0.916 99.126 1.00 24.48 32 PHE B C 1
ATOM 2048 O O . PHE B 1 35 ? 6.057 -0.651 98.185 1.00 23.50 32 PHE B O 1
ATOM 2056 N N . ASP B 1 36 ? 6.540 -1.865 100.018 1.00 26.60 33 ASP B N 1
ATOM 2057 C CA . ASP B 1 36 ? 5.347 -2.697 99.918 1.00 30.01 33 ASP B CA 1
ATOM 2058 C C . ASP B 1 36 ? 4.040 -1.932 99.735 1.00 30.64 33 ASP B C 1
ATOM 2059 O O . ASP B 1 36 ? 3.158 -2.382 99.005 1.00 32.20 33 ASP B O 1
ATOM 2064 N N . ASP B 1 37 ? 3.907 -0.784 100.391 1.00 29.84 34 ASP B N 1
ATOM 2065 C CA . ASP B 1 37 ? 2.679 -0.009 100.270 1.00 31.11 34 ASP B CA 1
ATOM 2066 C C . ASP B 1 37 ? 2.819 1.222 99.373 1.00 28.61 34 ASP B C 1
ATOM 2067 O O . ASP B 1 37 ? 2.075 2.194 99.517 1.00 29.09 34 ASP B O 1
ATOM 2072 N N . HIS B 1 38 ? 3.769 1.174 98.445 1.00 26.98 35 HIS B N 1
ATOM 2073 C CA . HIS B 1 38 ? 4.006 2.281 97.522 1.00 25.85 35 HIS B CA 1
ATOM 2074 C C . HIS B 1 38 ? 4.483 3.529 98.258 1.00 23.04 35 HIS B C 1
ATOM 2075 O O . HIS B 1 38 ? 4.125 4.654 97.907 1.00 21.77 35 HIS B O 1
ATOM 2082 N N . SER B 1 39 ? 5.299 3.311 99.283 1.00 20.36 36 SER B N 1
ATOM 2083 C CA . SER B 1 39 ? 5.857 4.391 100.088 1.00 19.70 36 SER B CA 1
ATOM 2084 C C . SER B 1 39 ? 7.142 3.862 100.711 1.00 16.52 36 SER B C 1
ATOM 2085 O O . SER B 1 39 ? 7.322 2.654 100.830 1.00 17.60 36 SER B O 1
ATOM 2088 N N . LEU B 1 40 ? 8.029 4.764 101.111 1.00 15.83 37 LEU B N 1
ATOM 2089 C CA . LEU B 1 40 ? 9.288 4.353 101.712 1.00 14.04 37 LEU B CA 1
ATOM 2090 C C . LEU B 1 40 ? 9.124 3.994 103.183 1.00 13.45 37 LEU B C 1
ATOM 2091 O O . LEU B 1 40 ? 8.94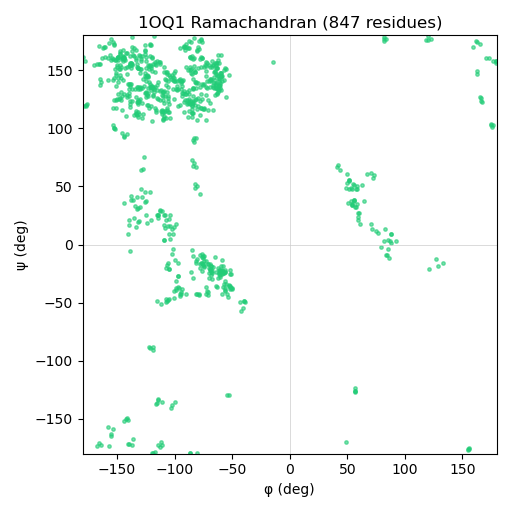1 4.869 104.029 1.00 13.94 37 LEU B O 1
ATOM 2096 N N . HIS B 1 41 ? 9.192 2.700 103.477 1.00 13.17 38 HIS B N 1
ATOM 2097 C CA . HIS B 1 41 ? 9.079 2.216 104.846 1.00 12.92 38 HIS B CA 1
ATOM 2098 C C . HIS B 1 41 ? 10.496 1.922 105.330 1.00 10.62 38 HIS B C 1
ATOM 2099 O O . HIS B 1 41 ? 11.225 1.176 104.681 1.00 9.15 38 HIS B O 1
ATOM 2106 N N . LEU B 1 42 ? 10.897 2.516 106.451 1.00 7.25 39 LEU B N 1
ATOM 2107 C CA . LEU B 1 42 ? 12.244 2.283 106.976 1.00 7.44 39 LEU B CA 1
ATOM 2108 C C . LEU B 1 42 ? 12.224 1.647 108.367 1.00 7.87 39 LEU B C 1
ATOM 2109 O O . LEU B 1 42 ? 11.561 2.140 109.284 1.00 8.92 39 LEU B O 1
ATOM 2114 N N . SER B 1 43 ? 12.954 0.545 108.511 1.00 6.83 40 SER B N 1
ATOM 2115 C CA . SER B 1 43 ? 13.054 -0.173 109.777 1.00 8.32 40 SER B CA 1
ATOM 2116 C C . SER B 1 43 ? 14.513 -0.575 109.987 1.00 7.97 40 SER B C 1
ATOM 2117 O O . SER B 1 43 ? 15.387 -0.176 109.213 1.00 8.33 40 SER B O 1
ATOM 2120 N N . HIS B 1 44 ? 14.774 -1.372 111.018 1.00 9.21 41 HIS B N 1
ATOM 2121 C CA . HIS B 1 44 ? 16.143 -1.788 111.319 1.00 10.88 41 HIS B CA 1
ATOM 2122 C C . HIS B 1 44 ? 16.325 -3.305 111.371 1.00 13.05 41 HIS B C 1
ATOM 2123 O O . HIS B 1 44 ? 15.433 -4.029 111.807 1.00 10.84 41 HIS B O 1
ATOM 2130 N N . VAL B 1 45 ? 17.492 -3.771 110.925 1.00 15.82 42 VAL B N 1
ATOM 2131 C CA . VAL B 1 45 ? 17.809 -5.201 110.887 1.00 19.59 42 VAL B CA 1
ATOM 2132 C C . VAL B 1 45 ? 18.075 -5.826 112.249 1.00 23.10 42 VAL B C 1
ATOM 2133 O O . VAL B 1 45 ? 17.725 -6.984 112.493 1.00 23.01 42 VAL B O 1
ATOM 2137 N N . GLN B 1 46 ? 18.708 -5.067 113.133 1.00 25.40 43 GLN B N 1
ATOM 2138 C CA . GLN B 1 46 ? 19.034 -5.586 114.449 1.00 28.67 43 GLN B CA 1
ATOM 2139 C C . GLN B 1 46 ? 18.745 -4.578 115.537 1.00 28.66 43 GLN B C 1
ATOM 2140 O O . GLN B 1 46 ? 18.313 -3.452 115.276 1.00 28.01 43 GLN B O 1
ATOM 2146 N N . ASP B 1 47 ? 18.999 -4.998 116.768 1.00 28.94 44 ASP B N 1
ATOM 2147 C CA . ASP B 1 47 ? 18.805 -4.136 117.911 1.00 27.45 44 ASP B CA 1
ATOM 2148 C C . ASP B 1 47 ? 19.876 -3.059 117.820 1.00 23.38 44 ASP B C 1
ATOM 2149 O O . ASP B 1 47 ? 21.038 -3.347 117.518 1.00 22.71 44 ASP B O 1
ATOM 2154 N N . GLU B 1 48 ? 19.469 -1.819 118.056 1.00 16.98 45 GLU B N 1
ATOM 2155 C CA . GLU B 1 48 ? 20.376 -0.679 118.034 1.00 13.25 45 GLU B CA 1
ATOM 2156 C C . GLU B 1 48 ? 21.114 -0.447 116.716 1.00 10.79 45 GLU B C 1
ATOM 2157 O O . GLU B 1 48 ? 22.146 0.221 116.699 1.00 12.53 45 GLU B O 1
ATOM 2163 N N . ALA B 1 49 ? 20.591 -0.978 115.615 1.00 9.92 46 ALA B N 1
ATOM 2164 C CA . ALA B 1 49 ? 21.228 -0.799 114.313 1.00 10.76 46 ALA B CA 1
ATOM 2165 C C . ALA B 1 49 ? 20.830 0.538 113.679 1.00 8.66 46 ALA B C 1
ATOM 2166 O O . ALA B 1 49 ? 20.105 0.586 112.689 1.00 9.44 46 ALA B O 1
ATOM 2168 N N . HIS B 1 50 ? 21.330 1.623 114.254 1.00 8.14 47 HIS B N 1
ATOM 2169 C CA . HIS B 1 50 ? 21.032 2.970 113.781 1.00 6.84 47 HIS B CA 1
ATOM 2170 C C . HIS B 1 50 ? 21.615 3.240 112.399 1.00 7.93 47 HIS B C 1
ATOM 2171 O O . HIS B 1 50 ? 22.604 2.625 112.003 1.00 7.33 47 HIS B O 1
ATOM 2178 N N . PHE B 1 51 ? 21.012 4.169 111.664 1.00 6.49 48 PHE B N 1
ATOM 2179 C CA . PHE B 1 51 ? 21.492 4.462 110.319 1.00 6.48 48 PHE B CA 1
ATOM 2180 C C . PHE B 1 51 ? 21.218 5.875 109.847 1.00 7.28 48 PHE B C 1
ATOM 2181 O O . PHE B 1 51 ? 20.517 6.645 110.502 1.00 6.96 48 PHE B O 1
ATOM 2189 N N . VAL B 1 52 ? 21.792 6.193 108.690 1.00 8.12 49 VAL B N 1
ATOM 2190 C CA . VAL B 1 52 ? 21.570 7.463 108.009 1.00 7.48 49 VAL B CA 1
ATOM 2191 C C . VAL B 1 52 ? 21.442 7.054 106.541 1.00 9.04 49 VAL B C 1
ATOM 2192 O O . VAL B 1 52 ? 22.354 6.440 105.974 1.00 8.02 49 VAL B O 1
ATOM 2196 N N . PHE B 1 53 ? 20.298 7.377 105.942 1.00 8.48 50 PHE B N 1
ATOM 2197 C CA . PHE B 1 53 ? 20.002 7.034 104.551 1.00 8.46 50 PHE B CA 1
ATOM 2198 C C . PHE B 1 53 ? 20.087 8.330 103.748 1.00 7.72 50 PHE B C 1
ATOM 2199 O O . PHE B 1 53 ? 19.223 9.193 103.873 1.00 7.49 50 PHE B O 1
ATOM 2207 N N . TRP B 1 54 ? 21.129 8.460 102.928 1.00 7.33 51 TRP B N 1
ATOM 2208 C CA . TRP B 1 54 ? 21.357 9.683 102.153 1.00 7.02 51 TRP B CA 1
ATOM 2209 C C . TRP B 1 54 ? 20.852 9.788 100.723 1.00 7.40 51 TRP B C 1
ATOM 2210 O O . TRP B 1 54 ? 20.967 8.849 99.935 1.00 9.23 51 TRP B O 1
ATOM 2221 N N . CYS B 1 55 ? 20.321 10.966 100.396 1.00 8.76 52 CYS B N 1
ATOM 2222 C CA . CYS B 1 55 ? 19.893 11.276 99.039 1.00 8.64 52 CYS B CA 1
ATOM 2223 C C . CYS B 1 55 ? 21.251 11.619 98.408 1.00 9.51 52 CYS B C 1
ATOM 2224 O O . CYS B 1 55 ? 22.076 12.285 99.035 1.00 8.69 52 CYS B O 1
ATOM 2227 N N . PRO B 1 56 ? 21.505 11.178 97.169 1.00 10.38 53 PRO B N 1
ATOM 2228 C CA . PRO B 1 56 ? 22.800 11.475 96.545 1.00 12.12 53 PRO B CA 1
ATOM 2229 C C . PRO B 1 56 ? 23.086 12.886 96.031 1.00 13.28 53 PRO B C 1
ATOM 2230 O O . PRO B 1 56 ? 24.249 13.247 95.848 1.00 14.39 53 PRO B O 1
ATOM 2234 N N . GLU B 1 57 ? 22.054 13.690 95.806 1.00 14.22 54 GLU B N 1
ATOM 2235 C CA . GLU B 1 57 ? 22.281 15.022 95.261 1.00 16.83 54 GLU B CA 1
ATOM 2236 C C . GLU B 1 57 ? 22.641 16.143 96.222 1.00 15.07 54 GLU B C 1
ATOM 2237 O O . GLU B 1 57 ? 22.129 16.226 97.339 1.00 14.26 54 GLU B O 1
ATOM 2243 N N . THR B 1 58 ? 23.539 17.009 95.768 1.00 12.63 55 THR B N 1
ATOM 2244 C CA . THR B 1 58 ? 23.951 18.159 96.557 1.00 12.67 55 THR B CA 1
ATOM 2245 C C . THR B 1 58 ? 22.915 19.243 96.307 1.00 12.60 55 THR B C 1
ATOM 2246 O O . THR B 1 58 ? 22.660 19.613 95.158 1.00 13.26 55 THR B O 1
ATOM 2250 N N . PHE B 1 59 ? 22.302 19.739 97.375 1.00 11.40 56 PHE B N 1
ATOM 2251 C CA . PHE B 1 59 ? 21.307 20.795 97.244 1.00 11.11 56 PHE B CA 1
ATOM 2252 C C . PHE B 1 59 ? 21.944 22.120 97.635 1.00 11.08 56 PHE B C 1
ATOM 2253 O O . PHE B 1 59 ? 22.802 22.173 98.513 1.00 10.60 56 PHE B O 1
ATOM 2261 N N . PRO B 1 60 ? 21.536 23.210 96.978 1.00 10.59 57 PRO B N 1
ATOM 2262 C CA . PRO B 1 60 ? 22.092 24.527 97.278 1.00 11.46 57 PRO B CA 1
ATOM 2263 C C . PRO B 1 60 ? 21.517 25.100 98.563 1.00 11.60 57 PRO B C 1
ATOM 2264 O O . PRO B 1 60 ? 20.624 24.517 99.175 1.00 12.03 57 PRO B O 1
ATOM 2268 N N . ASP B 1 61 ? 22.056 26.238 98.975 1.00 11.32 58 ASP B N 1
ATOM 2269 C CA . ASP B 1 61 ? 21.563 26.928 100.150 1.00 10.24 58 ASP B CA 1
ATOM 2270 C C . ASP B 1 61 ? 20.308 27.627 99.611 1.00 11.26 58 ASP B C 1
ATOM 2271 O O . ASP B 1 61 ? 20.104 27.663 98.396 1.00 11.89 58 ASP B O 1
ATOM 2276 N N . GLY B 1 62 ? 19.470 28.161 100.496 1.00 9.48 59 GLY B N 1
ATOM 2277 C CA . GLY B 1 62 ? 18.262 28.847 100.060 1.00 10.83 59 GLY B CA 1
ATOM 2278 C C . GLY B 1 62 ? 17.204 27.898 99.528 1.00 10.08 59 GLY B C 1
ATOM 2279 O O . GLY B 1 62 ? 16.740 28.038 98.393 1.00 9.68 59 GLY B O 1
ATOM 2280 N N . ILE B 1 63 ? 16.801 26.942 100.358 1.00 8.53 60 ILE B N 1
ATOM 2281 C CA . ILE B 1 63 ? 15.818 25.950 99.944 1.00 8.34 60 ILE B CA 1
ATOM 2282 C C . ILE B 1 63 ? 14.709 25.707 100.956 1.00 8.60 60 ILE B C 1
ATOM 2283 O O . ILE B 1 63 ? 14.832 26.036 102.137 1.00 7.50 60 ILE B O 1
ATOM 2288 N N . ILE B 1 64 ? 13.615 25.134 100.464 1.00 8.12 61 ILE B N 1
ATOM 2289 C CA . ILE B 1 64 ? 12.476 24.769 101.292 1.00 8.77 61 ILE B CA 1
ATOM 2290 C C . ILE B 1 64 ? 12.356 23.264 101.090 1.00 8.46 61 ILE B C 1
ATOM 2291 O O . ILE B 1 64 ? 12.159 22.794 99.967 1.00 8.15 61 ILE B O 1
ATOM 2296 N N . VAL B 1 65 ? 12.498 22.516 102.179 1.00 7.54 62 VAL B N 1
ATOM 2297 C CA . VAL B 1 65 ? 12.447 21.060 102.132 1.00 7.54 62 VAL B CA 1
ATOM 2298 C C . VAL B 1 65 ? 11.160 20.546 102.755 1.00 8.07 62 VAL B C 1
ATOM 2299 O O . VAL B 1 65 ? 10.829 20.906 103.881 1.00 9.03 62 VAL B O 1
ATOM 2303 N N . THR B 1 66 ? 10.437 19.707 102.019 1.00 8.38 63 THR B N 1
ATOM 2304 C CA . THR B 1 66 ? 9.187 19.160 102.520 1.00 8.14 63 THR B CA 1
ATOM 2305 C C . THR B 1 66 ? 9.103 17.651 102.336 1.00 8.13 63 THR B C 1
ATOM 2306 O O . THR B 1 66 ? 9.713 17.082 101.427 1.00 8.60 63 THR B O 1
ATOM 2310 N N . TRP B 1 67 ? 8.356 17.004 103.222 1.00 8.22 64 TRP B N 1
ATOM 2311 C CA . TRP B 1 67 ? 8.151 15.571 103.129 1.00 7.15 64 TRP B CA 1
ATOM 2312 C C . TRP B 1 67 ? 6.999 15.155 104.032 1.00 8.05 64 TRP B C 1
ATOM 2313 O O . TRP B 1 67 ? 6.654 15.865 104.980 1.00 8.50 64 TRP B O 1
ATOM 2324 N N . ASP B 1 68 ? 6.365 14.035 103.698 1.00 8.72 65 ASP B N 1
ATOM 2325 C CA . ASP B 1 68 ? 5.267 13.521 104.508 1.00 8.81 65 ASP B CA 1
ATOM 2326 C C . ASP B 1 68 ? 5.849 12.441 105.409 1.00 9.61 65 ASP B C 1
ATOM 2327 O O . ASP B 1 68 ? 6.592 11.571 104.947 1.00 9.10 65 ASP B O 1
ATOM 2332 N N . PHE B 1 69 ? 5.504 12.504 106.692 1.00 7.15 66 PHE B N 1
ATOM 2333 C CA . PHE B 1 69 ? 6.024 11.574 107.693 1.00 7.24 66 PHE B CA 1
ATOM 2334 C C . PHE B 1 69 ? 4.923 10.830 108.442 1.00 7.58 66 PHE B C 1
ATOM 2335 O O . PHE B 1 69 ? 3.941 11.430 108.873 1.00 7.90 66 PHE B O 1
ATOM 2343 N N . SER B 1 70 ? 5.096 9.521 108.602 1.00 7.76 67 SER B N 1
ATOM 2344 C CA . SER B 1 70 ? 4.124 8.709 109.327 1.00 8.42 67 SER B CA 1
ATOM 2345 C C . SER B 1 70 ? 4.848 7.826 110.335 1.00 8.67 67 SER B C 1
ATOM 2346 O O . SER B 1 70 ? 5.555 6.901 109.951 1.00 9.40 67 SER B O 1
ATOM 2349 N N . PRO B 1 71 ? 4.705 8.118 111.640 1.00 8.24 68 PRO B N 1
ATOM 2350 C CA . PRO B 1 71 ? 5.372 7.296 112.657 1.00 8.22 68 PRO B CA 1
ATOM 2351 C C . PRO B 1 71 ? 4.597 5.988 112.826 1.00 9.54 68 PRO B C 1
ATOM 2352 O O . PRO B 1 71 ? 3.434 6.001 113.220 1.00 10.25 68 PRO B O 1
ATOM 2356 N N . ILE B 1 72 ? 5.238 4.862 112.526 1.00 9.64 69 ILE B N 1
ATOM 2357 C CA . ILE B 1 72 ? 4.562 3.566 112.611 1.00 9.78 69 ILE B CA 1
ATOM 2358 C C . ILE B 1 72 ? 4.745 2.801 113.919 1.00 10.80 69 ILE B C 1
ATOM 2359 O O . ILE B 1 72 ? 3.792 2.220 114.438 1.00 8.79 69 ILE B O 1
ATOM 2364 N N . GLU B 1 73 ? 5.963 2.787 114.448 1.00 10.57 70 GLU B N 1
ATOM 2365 C CA . GLU B 1 73 ? 6.216 2.060 115.680 1.00 12.21 70 GLU B CA 1
ATOM 2366 C C . GLU B 1 73 ? 7.394 2.643 116.455 1.00 10.44 70 GLU B C 1
ATOM 2367 O O . GLU B 1 73 ? 8.392 3.059 115.867 1.00 8.30 70 GLU B O 1
ATOM 2373 N N . GLN B 1 74 ? 7.253 2.674 117.775 1.00 10.19 71 GLN B N 1
ATOM 2374 C CA . GLN B 1 74 ? 8.285 3.182 118.675 1.00 10.35 71 GLN B CA 1
ATOM 2375 C C . GLN B 1 74 ? 8.635 2.038 119.633 1.00 9.75 71 GLN B C 1
ATOM 2376 O O . GLN B 1 74 ? 7.978 0.996 119.618 1.00 11.01 71 GLN B O 1
ATOM 2382 N N . PRO B 1 75 ? 9.682 2.196 120.459 1.00 10.07 72 PRO B N 1
ATOM 2383 C CA . PRO B 1 75 ? 10.597 3.332 120.611 1.00 9.05 72 PRO B CA 1
ATOM 2384 C C . PRO B 1 75 ? 11.396 3.618 119.349 1.00 9.02 72 PRO B C 1
ATOM 2385 O O . PRO B 1 75 ? 11.518 2.771 118.458 1.00 8.65 72 PRO B O 1
ATOM 2389 N N . GLY B 1 76 ? 11.959 4.816 119.294 1.00 7.88 73 GLY B N 1
ATOM 2390 C CA . GLY B 1 76 ? 12.749 5.198 118.145 1.00 6.40 73 GLY B CA 1
ATOM 2391 C C . GLY B 1 76 ? 12.901 6.700 118.088 1.00 5.19 73 GLY B C 1
ATOM 2392 O O . GLY B 1 76 ? 12.315 7.431 118.888 1.00 5.80 73 GLY B O 1
ATOM 2393 N N . LEU B 1 77 ? 13.697 7.159 117.138 1.00 4.92 74 LEU B N 1
ATOM 2394 C CA . LEU B 1 77 ? 13.928 8.583 116.965 1.00 5.75 74 LEU B CA 1
ATOM 2395 C C . LEU B 1 77 ? 14.270 8.842 115.511 1.00 6.03 74 LEU B C 1
ATOM 2396 O O . LEU B 1 77 ? 14.934 8.024 114.869 1.00 7.32 74 LEU B O 1
ATOM 2401 N N . CYS B 1 78 ? 13.797 9.970 114.988 1.00 5.36 75 CYS B N 1
ATOM 2402 C CA . CYS B 1 78 ? 14.071 10.341 113.608 1.00 6.87 75 CYS B CA 1
ATOM 2403 C C . CYS B 1 78 ? 14.870 11.637 113.573 1.00 6.80 75 CYS B C 1
ATOM 2404 O O . CYS B 1 78 ? 14.784 12.468 114.482 1.00 6.91 75 CYS B O 1
ATOM 2415 N N . LEU B 1 80 ? 16.694 14.549 110.535 1.00 5.71 77 LEU B N 1
ATOM 2416 C CA . LEU B 1 80 ? 17.011 14.910 109.161 1.00 6.55 77 LEU B CA 1
ATOM 2417 C C . LEU B 1 80 ? 18.313 15.694 109.120 1.00 6.38 77 LEU B C 1
ATOM 2418 O O . LEU B 1 80 ? 18.464 16.690 109.828 1.00 6.93 77 LEU B O 1
ATOM 2423 N N . PHE B 1 81 ? 19.256 15.231 108.304 1.00 5.70 78 PHE B N 1
ATOM 2424 C CA . PHE B 1 81 ? 20.521 15.931 108.140 1.00 6.55 78 PHE B CA 1
ATOM 2425 C C . PHE B 1 81 ? 20.390 16.770 106.877 1.00 7.20 78 PHE B C 1
ATOM 2426 O O . PHE B 1 81 ? 19.789 16.332 105.898 1.00 7.00 78 PHE B O 1
ATOM 2434 N N . PHE B 1 82 ? 20.926 17.983 106.907 1.00 7.73 79 PHE B N 1
ATOM 2435 C CA . PHE B 1 82 ? 20.901 18.838 105.729 1.00 6.23 79 PHE B CA 1
ATOM 2436 C C . PHE B 1 82 ? 22.128 19.740 105.740 1.00 5.81 79 PHE B C 1
ATOM 2437 O O . PHE B 1 82 ? 22.769 19.903 106.777 1.00 6.28 79 PHE B O 1
ATOM 2445 N N . ALA B 1 83 ? 22.463 20.291 104.576 1.00 5.66 80 ALA B N 1
ATOM 2446 C CA . ALA B 1 83 ? 23.645 21.134 104.414 1.00 7.08 80 ALA B CA 1
ATOM 2447 C C . ALA B 1 83 ? 24.877 20.330 104.823 1.00 7.77 80 ALA B C 1
ATOM 2448 O O . ALA B 1 83 ? 25.838 20.876 105.373 1.00 10.09 80 ALA B O 1
ATOM 2450 N N . ALA B 1 84 ? 24.849 19.032 104.541 1.00 7.79 81 ALA B N 1
ATOM 2451 C CA . ALA B 1 84 ? 25.953 18.146 104.901 1.00 8.25 81 ALA B CA 1
ATOM 2452 C C . ALA B 1 84 ? 27.061 18.071 103.857 1.00 8.40 81 ALA B C 1
ATOM 2453 O O . ALA B 1 84 ? 26.813 17.838 102.673 1.00 9.24 81 ALA B O 1
ATOM 2455 N N . ALA B 1 85 ? 28.293 18.258 104.314 1.00 8.52 82 ALA B N 1
ATOM 2456 C CA . ALA B 1 85 ? 29.460 18.201 103.442 1.00 8.96 82 ALA B CA 1
ATOM 2457 C C . ALA B 1 85 ? 30.702 17.988 104.292 1.00 9.17 82 ALA B C 1
ATOM 2458 O O . ALA B 1 85 ? 30.643 18.074 105.519 1.00 7.30 82 ALA B O 1
ATOM 2460 N N . GLY B 1 86 ? 31.827 17.708 103.640 1.00 9.38 83 GLY B N 1
ATOM 2461 C CA . GLY B 1 86 ? 33.062 17.515 104.378 1.00 10.33 83 GLY B CA 1
ATOM 2462 C C . GLY B 1 86 ? 33.445 18.810 105.074 1.00 11.26 83 GLY B C 1
ATOM 2463 O O . GLY B 1 86 ? 33.041 19.892 104.639 1.00 9.88 83 GLY B O 1
ATOM 2464 N N . ILE B 1 87 ? 34.222 18.717 106.150 1.00 11.91 84 ILE B N 1
ATOM 2465 C CA . ILE B 1 87 ? 34.624 19.914 106.885 1.00 13.65 84 ILE B CA 1
ATOM 2466 C C . ILE B 1 87 ? 35.385 20.911 106.015 1.00 15.46 84 ILE B C 1
ATOM 2467 O O . ILE B 1 87 ? 35.439 22.099 106.333 1.00 16.21 84 ILE B O 1
ATOM 2472 N N . ARG B 1 88 ? 35.966 20.437 104.918 1.00 14.89 85 ARG B N 1
ATOM 2473 C CA . ARG B 1 88 ? 36.689 21.325 104.020 1.00 17.57 85 ARG B CA 1
ATOM 2474 C C . ARG B 1 88 ? 35.946 21.514 102.703 1.00 17.93 85 ARG B C 1
ATOM 2475 O O . ARG B 1 88 ? 36.549 21.811 101.670 1.00 18.30 85 ARG B O 1
ATOM 2483 N N . GLY B 1 89 ? 34.627 21.339 102.754 1.00 15.38 86 GLY B N 1
ATOM 2484 C CA . GLY B 1 89 ? 33.800 21.515 101.574 1.00 14.78 86 GLY B CA 1
ATOM 2485 C C . GLY B 1 89 ? 33.726 20.339 100.619 1.00 15.08 86 GLY B C 1
ATOM 2486 O O . GLY B 1 89 ? 33.079 20.432 99.574 1.00 14.82 86 GLY B O 1
ATOM 2487 N N . GLU B 1 90 ? 34.375 19.233 100.967 1.00 14.90 87 GLU B N 1
ATOM 2488 C CA . GLU B 1 90 ? 34.368 18.054 100.110 1.00 14.28 87 GLU B CA 1
ATOM 2489 C C . GLU B 1 90 ? 32.965 17.490 99.960 1.00 14.12 87 GLU B C 1
ATOM 2490 O O . GLU B 1 90 ? 32.121 17.642 100.847 1.00 12.50 87 GLU B O 1
ATOM 2496 N N . ASP B 1 91 ? 32.716 16.847 98.824 1.00 13.58 88 ASP B N 1
ATOM 2497 C CA . ASP B 1 91 ? 31.424 16.230 98.593 1.00 13.76 88 ASP B CA 1
ATOM 2498 C C . ASP B 1 91 ? 31.334 15.140 99.653 1.00 12.45 88 ASP B C 1
ATOM 2499 O O . ASP B 1 91 ? 32.315 14.453 99.929 1.00 13.57 88 ASP B O 1
ATOM 2504 N N . LEU B 1 92 ? 30.160 14.991 100.252 1.00 12.38 89 LEU B N 1
ATOM 2505 C CA . LEU B 1 92 ? 29.964 14.016 101.319 1.00 12.22 89 LEU B CA 1
ATOM 2506 C C . LEU B 1 92 ? 30.415 12.591 101.010 1.00 12.80 89 LEU B C 1
ATOM 2507 O O . LEU B 1 92 ? 30.720 11.825 101.926 1.00 12.47 89 LEU B O 1
ATOM 2512 N N . PHE B 1 93 ? 30.453 12.226 99.733 1.00 13.26 90 PHE B N 1
ATOM 2513 C CA . PHE B 1 93 ? 30.856 10.871 99.376 1.00 15.57 90 PHE B CA 1
ATOM 2514 C C . PHE B 1 93 ? 32.243 10.801 98.748 1.00 17.11 90 PHE B C 1
ATOM 2515 O O . PHE B 1 93 ? 32.586 9.836 98.064 1.00 17.35 90 PHE B O 1
ATOM 2523 N N . ASP B 1 94 ? 33.037 11.836 99.003 1.00 18.41 91 ASP B N 1
ATOM 2524 C CA . ASP B 1 94 ? 34.405 11.913 98.508 1.00 20.31 91 ASP B CA 1
ATOM 2525 C C . ASP B 1 94 ? 35.176 10.801 99.214 1.00 21.60 91 ASP B C 1
ATOM 2526 O O . ASP B 1 94 ? 35.049 10.619 100.424 1.00 19.67 91 ASP B O 1
ATOM 2531 N N . PRO B 1 95 ? 35.981 10.035 98.465 1.00 23.73 92 PRO B N 1
ATOM 2532 C CA . PRO B 1 95 ? 36.758 8.942 99.054 1.00 24.71 92 PRO B CA 1
ATOM 2533 C C . PRO B 1 95 ? 37.825 9.380 100.060 1.00 24.97 92 PRO B C 1
ATOM 2534 O O . PRO B 1 95 ? 38.401 8.548 100.759 1.00 25.75 92 PRO B O 1
ATOM 2538 N N . SER B 1 96 ? 38.085 10.682 100.136 1.00 24.98 93 SER B N 1
ATOM 2539 C CA . SER B 1 96 ? 39.084 11.194 101.068 1.00 24.26 93 SER B CA 1
ATOM 2540 C C . SER B 1 96 ? 38.504 11.305 102.474 1.00 23.16 93 SER B C 1
ATOM 2541 O O . SER B 1 96 ? 39.237 11.493 103.446 1.00 22.55 93 SER B O 1
ATOM 2544 N N . LEU B 1 97 ? 37.184 11.189 102.576 1.00 20.90 94 LEU B N 1
ATOM 2545 C CA . LEU B 1 97 ? 36.507 11.270 103.866 1.00 20.17 94 LEU B CA 1
ATOM 2546 C C . LEU B 1 97 ? 36.426 9.897 104.522 1.00 20.68 94 LEU B C 1
ATOM 2547 O O . LEU B 1 97 ? 36.370 8.874 103.837 1.00 21.54 94 LEU B O 1
ATOM 2552 N N . ARG B 1 98 ? 36.416 9.889 105.851 1.00 21.07 95 ARG B N 1
ATOM 2553 C CA . ARG B 1 98 ? 36.341 8.655 106.623 1.00 23.81 95 ARG B CA 1
ATOM 2554 C C . ARG B 1 98 ? 35.065 7.882 106.317 1.00 22.66 95 ARG B C 1
ATOM 2555 O O . ARG B 1 98 ? 34.024 8.473 106.029 1.00 20.40 95 ARG B O 1
ATOM 2563 N N . LYS B 1 99 ? 35.154 6.557 106.382 1.00 22.39 96 LYS B N 1
ATOM 2564 C CA . LYS B 1 99 ? 33.999 5.703 106.130 1.00 23.94 96 LYS B CA 1
ATOM 2565 C C . LYS B 1 99 ? 32.997 5.877 107.266 1.00 21.42 96 LYS B C 1
ATOM 2566 O O . LYS B 1 99 ? 33.385 6.019 108.427 1.00 20.09 96 LYS B O 1
ATOM 2572 N N . ARG B 1 100 ? 31.711 5.872 106.930 1.00 18.59 97 ARG B N 1
ATOM 2573 C CA . ARG B 1 100 ? 30.664 6.034 107.932 1.00 15.92 97 ARG B CA 1
ATOM 2574 C C . ARG B 1 100 ? 29.791 4.782 107.983 1.00 15.15 97 ARG B C 1
ATOM 2575 O O . ARG B 1 100 ? 29.604 4.106 106.970 1.00 16.62 97 ARG B O 1
ATOM 2583 N N . THR B 1 101 ? 29.257 4.479 109.163 1.00 14.90 98 THR B N 1
ATOM 2584 C CA . THR B 1 101 ? 28.439 3.282 109.348 1.00 14.26 98 THR B CA 1
ATOM 2585 C C . THR B 1 101 ? 27.153 3.500 110.146 1.00 13.83 98 THR B C 1
ATOM 2586 O O . THR B 1 101 ? 26.615 2.555 110.723 1.00 12.13 98 THR B O 1
ATOM 2590 N N . GLY B 1 102 ? 26.664 4.735 110.186 1.00 11.86 99 GLY B N 1
ATOM 2591 C CA . GLY B 1 102 ? 25.442 5.008 110.922 1.00 12.35 99 GLY B CA 1
ATOM 2592 C C . GLY B 1 102 ? 25.627 5.275 112.407 1.00 12.66 99 GLY B C 1
ATOM 2593 O O . GLY B 1 102 ? 24.642 5.438 113.128 1.00 12.62 99 GLY B O 1
ATOM 2594 N N . THR B 1 103 ? 26.873 5.308 112.876 1.00 12.61 100 THR B N 1
ATOM 2595 C CA . THR B 1 103 ? 27.142 5.567 114.290 1.00 14.26 100 THR B CA 1
ATOM 2596 C C . THR B 1 103 ? 27.241 7.080 114.490 1.00 14.17 100 THR B C 1
ATOM 2597 O O . THR B 1 103 ? 28.073 7.748 113.879 1.00 13.55 100 THR B O 1
ATOM 2601 N N . TYR B 1 104 ? 26.394 7.608 115.364 1.00 15.36 101 TYR B N 1
ATOM 2602 C CA . TYR B 1 104 ? 26.308 9.044 115.603 1.00 15.68 101 TYR B CA 1
ATOM 2603 C C . TYR B 1 104 ? 27.577 9.899 115.653 1.00 14.25 101 TYR B C 1
ATOM 2604 O O . TYR B 1 104 ? 27.632 10.951 115.017 1.00 13.79 101 TYR B O 1
ATOM 2613 N N . PRO B 1 105 ? 28.602 9.480 116.411 1.00 13.98 102 PRO B N 1
ATOM 2614 C CA . PRO B 1 105 ? 29.833 10.280 116.481 1.00 15.22 102 PRO B CA 1
ATOM 2615 C C . PRO B 1 105 ? 30.515 10.536 115.136 1.00 14.53 102 PRO B C 1
ATOM 2616 O O . PRO B 1 105 ? 31.259 11.505 114.992 1.00 14.40 102 PRO B O 1
ATOM 2620 N N . GLU B 1 106 ? 30.271 9.660 114.163 1.00 13.64 103 GLU B N 1
ATOM 2621 C CA . GLU B 1 106 ? 30.856 9.809 112.833 1.00 12.82 103 GLU B CA 1
ATOM 2622 C C . GLU B 1 106 ? 30.212 10.995 112.123 1.00 12.45 103 GLU B C 1
ATOM 2623 O O . GLU B 1 106 ? 30.773 11.548 111.176 1.00 12.46 103 GLU B O 1
ATOM 2629 N N . TYR B 1 107 ? 29.030 11.381 112.591 1.00 11.21 104 TYR B N 1
ATOM 2630 C CA . TYR B 1 107 ? 28.290 12.481 111.990 1.00 11.66 104 TYR B CA 1
ATOM 2631 C C . TYR B 1 107 ? 28.439 13.807 112.724 1.00 12.50 104 TYR B C 1
ATOM 2632 O O . TYR B 1 107 ? 28.408 14.866 112.098 1.00 11.58 104 TYR B O 1
ATOM 2641 N N . HIS B 1 108 ? 28.609 13.765 114.040 1.00 12.84 105 HIS B N 1
ATOM 2642 C CA . HIS B 1 108 ? 28.758 15.010 114.780 1.00 15.64 105 HIS B CA 1
ATOM 2643 C C . HIS B 1 108 ? 30.189 15.274 115.237 1.00 16.02 105 HIS B C 1
ATOM 2644 O O . HIS B 1 108 ? 30.536 16.403 115.582 1.00 16.73 105 HIS B O 1
ATOM 2651 N N . SER B 1 109 ? 31.026 14.241 115.217 1.00 15.05 106 SER B N 1
ATOM 2652 C CA . SER B 1 109 ? 32.412 14.395 115.641 1.00 16.74 106 SER B CA 1
ATOM 2653 C C . SER B 1 109 ? 33.390 13.692 114.707 1.00 17.18 106 SER B C 1
ATOM 2654 O O . SER B 1 109 ? 34.384 13.115 115.151 1.00 19.69 106 SER B O 1
ATOM 2657 N N . GLY B 1 110 ? 33.103 13.751 113.410 1.00 16.20 107 GLY B N 1
ATOM 2658 C CA . GLY B 1 110 ? 33.960 13.121 112.423 1.00 14.87 107 GLY B CA 1
ATOM 2659 C C . GLY B 1 110 ? 34.596 14.160 111.523 1.00 14.80 107 GLY B C 1
ATOM 2660 O O . GLY B 1 110 ? 35.115 15.164 112.008 1.00 15.68 107 GLY B O 1
ATOM 2661 N N . ASP B 1 111 ? 34.558 13.934 110.214 1.00 13.93 108 ASP B N 1
ATOM 2662 C CA . ASP B 1 111 ? 35.149 14.890 109.289 1.00 13.37 108 ASP B CA 1
ATOM 2663 C C . ASP B 1 111 ? 34.140 15.590 108.379 1.00 12.23 108 ASP B C 1
ATOM 2664 O O . ASP B 1 111 ? 34.491 16.038 107.292 1.00 10.62 108 ASP B O 1
ATOM 2669 N N . ILE B 1 112 ? 32.889 15.686 108.824 1.00 11.58 109 ILE B N 1
ATOM 2670 C CA . ILE B 1 112 ? 31.864 16.373 108.042 1.00 11.56 109 ILE B CA 1
ATOM 2671 C C . ILE B 1 112 ? 31.155 17.405 108.911 1.00 11.92 109 ILE B C 1
ATOM 2672 O O . ILE B 1 112 ? 31.239 17.359 110.135 1.00 11.66 109 ILE B O 1
ATOM 2677 N N . ASN B 1 113 ? 30.477 18.347 108.265 1.00 10.60 110 ASN B N 1
ATOM 2678 C CA . ASN B 1 113 ? 29.690 19.353 108.966 1.00 10.50 110 ASN B CA 1
ATOM 2679 C C . ASN B 1 113 ? 28.270 19.131 108.471 1.00 10.20 110 ASN B C 1
ATOM 2680 O O . ASN B 1 113 ? 28.070 18.594 107.380 1.00 9.61 110 ASN B O 1
ATOM 2685 N N . ALA B 1 114 ? 27.289 19.541 109.269 1.00 9.88 111 ALA B N 1
ATOM 2686 C CA . ALA B 1 114 ? 25.892 19.407 108.885 1.00 7.98 111 ALA B CA 1
ATOM 2687 C C . ALA B 1 114 ? 24.962 19.917 109.969 1.00 8.05 111 ALA B C 1
ATOM 2688 O O . ALA B 1 114 ? 25.338 20.019 111.138 1.00 7.83 111 ALA B O 1
ATOM 2690 N N . LEU B 1 115 ? 23.751 20.268 109.556 1.00 8.30 112 LEU B N 1
ATOM 2691 C CA . LEU B 1 115 ? 22.730 20.698 110.488 1.00 7.72 112 LEU B CA 1
ATOM 2692 C C . LEU B 1 115 ? 21.863 19.450 110.610 1.00 8.72 112 LEU B C 1
ATOM 2693 O O . LEU B 1 115 ? 21.719 18.691 109.643 1.00 8.35 112 LEU B O 1
ATOM 2698 N N . HIS B 1 116 ? 21.334 19.188 111.795 1.00 7.60 113 HIS B N 1
ATOM 2699 C CA . HIS B 1 116 ? 20.474 18.024 111.943 1.00 8.74 113 HIS B CA 1
ATOM 2700 C C . HIS B 1 116 ? 19.311 18.335 112.860 1.00 7.86 113 HIS B C 1
ATOM 2701 O O . HIS B 1 116 ? 19.481 18.839 113.970 1.00 8.39 113 HIS B O 1
ATOM 2708 N N . LEU B 1 117 ? 18.121 18.056 112.345 1.00 7.49 114 LEU B N 1
ATOM 2709 C CA . LEU B 1 117 ? 16.873 18.309 113.044 1.00 7.66 114 LEU B CA 1
ATOM 2710 C C . LEU B 1 117 ? 16.278 17.004 113.527 1.00 6.36 114 LEU B C 1
ATOM 2711 O O . LEU B 1 117 ? 15.937 16.141 112.717 1.00 6.73 114 LEU B O 1
ATOM 2716 N N . SER B 1 118 ? 16.157 16.867 114.845 1.00 5.97 115 SER B N 1
ATOM 2717 C CA . SER B 1 118 ? 15.591 15.665 115.446 1.00 7.78 115 SER B CA 1
ATOM 2718 C C . SER B 1 118 ? 14.117 15.872 115.765 1.00 7.79 115 SER B C 1
ATOM 2719 O O . SER B 1 118 ? 13.737 16.909 116.311 1.00 6.72 115 SER B O 1
ATOM 2722 N N . TYR B 1 119 ? 13.290 14.890 115.410 1.00 6.96 116 TYR B N 1
ATOM 2723 C CA . TYR B 1 119 ? 11.856 14.943 115.688 1.00 6.39 116 TYR B CA 1
ATOM 2724 C C . TYR B 1 119 ? 11.384 13.531 116.023 1.00 6.49 116 TYR B C 1
ATOM 2725 O O . TYR B 1 119 ? 12.057 12.552 115.689 1.00 8.14 116 TYR B O 1
ATOM 2734 N N . PHE B 1 120 ? 10.225 13.432 116.666 1.00 5.25 117 PHE B N 1
ATOM 2735 C CA . PHE B 1 120 ? 9.713 12.153 117.154 1.00 5.55 117 PHE B CA 1
ATOM 2736 C C . PHE B 1 120 ? 10.840 11.522 117.973 1.00 5.85 117 PHE B C 1
ATOM 2737 O O . PHE B 1 120 ? 11.279 10.404 117.700 1.00 6.43 117 PHE B O 1
ATOM 2745 N N . ARG B 1 121 ? 11.324 12.270 118.963 1.00 5.89 118 ARG B N 1
ATOM 2746 C CA . ARG B 1 121 ? 12.391 11.804 119.844 1.00 6.51 118 ARG B CA 1
ATOM 2747 C C . ARG B 1 121 ? 11.731 10.958 120.930 1.00 5.92 118 ARG B C 1
ATOM 2748 O O . ARG B 1 121 ? 11.374 11.469 121.995 1.00 5.50 118 ARG B O 1
ATOM 2756 N N . ARG B 1 122 ? 11.573 9.665 120.653 1.00 5.76 119 ARG B N 1
ATOM 2757 C CA . ARG B 1 122 ? 10.915 8.754 121.587 1.00 6.06 119 ARG B CA 1
ATOM 2758 C C . ARG B 1 122 ? 11.716 7.470 121.847 1.00 7.32 119 ARG B C 1
ATOM 2759 O O . ARG B 1 122 ? 11.134 6.414 122.091 1.00 8.77 119 ARG B O 1
ATOM 2767 N N . LYS B 1 123 ? 13.042 7.565 121.808 1.00 7.28 120 LYS B N 1
ATOM 2768 C CA . LYS B 1 123 ? 13.912 6.406 122.018 1.00 8.04 120 LYS B CA 1
ATOM 2769 C C . LYS B 1 123 ? 14.125 6.064 123.492 1.00 7.28 120 LYS B C 1
ATOM 2770 O O . LYS B 1 123 ? 14.103 4.892 123.874 1.00 7.71 120 LYS B O 1
ATOM 2776 N N . TYR B 1 124 ? 14.331 7.086 124.317 1.00 7.39 121 TYR B N 1
ATOM 2777 C CA . TYR B 1 124 ? 14.562 6.874 125.745 1.00 8.83 121 TYR B CA 1
ATOM 2778 C C . TYR B 1 124 ? 13.423 7.402 126.608 1.00 8.49 121 TYR B C 1
ATOM 2779 O O . TYR B 1 124 ? 12.673 8.279 126.190 1.00 7.59 121 TYR B O 1
ATOM 2788 N N . ALA B 1 125 ? 13.306 6.855 127.816 1.00 9.41 122 ALA B N 1
ATOM 2789 C CA . ALA B 1 125 ? 12.259 7.257 128.749 1.00 10.27 122 ALA B CA 1
ATOM 2790 C C . ALA B 1 125 ? 12.258 8.766 128.994 1.00 10.77 122 ALA B C 1
ATOM 2791 O O . ALA B 1 125 ? 11.196 9.390 129.044 1.00 9.80 122 ALA B O 1
ATOM 2793 N N . GLU B 1 126 ? 13.443 9.353 129.149 1.00 9.36 123 GLU B N 1
ATOM 2794 C CA . GLU B 1 126 ? 13.534 10.792 129.384 1.00 9.13 123 GLU B CA 1
ATOM 2795 C C . GLU B 1 126 ? 12.990 11.599 128.206 1.00 8.49 123 GLU B C 1
ATOM 2796 O O . GLU B 1 126 ? 12.381 12.657 128.398 1.00 7.80 123 GLU B O 1
ATOM 2802 N N . GLU B 1 127 ? 13.214 11.111 126.988 1.00 8.15 124 GLU B N 1
ATOM 2803 C CA . GLU B 1 127 ? 12.721 11.809 125.802 1.00 7.49 124 GLU B CA 1
ATOM 2804 C C . GLU B 1 127 ? 11.202 11.689 125.722 1.00 6.09 124 GLU B C 1
ATOM 2805 O O . GLU B 1 127 ? 10.507 12.660 125.402 1.00 6.71 124 GLU B O 1
ATOM 2811 N N . ARG B 1 128 ? 10.682 10.503 126.028 1.00 5.20 125 ARG B N 1
ATOM 2812 C CA . ARG B 1 128 ? 9.239 10.284 125.977 1.00 6.17 125 ARG B CA 1
ATOM 2813 C C . ARG B 1 128 ? 8.471 11.056 127.056 1.00 6.73 125 ARG B C 1
ATOM 2814 O O . ARG B 1 128 ? 7.268 11.269 126.920 1.00 7.51 125 ARG B O 1
ATOM 2822 N N . ALA B 1 129 ? 9.171 11.493 128.105 1.00 7.14 126 ALA B N 1
ATOM 2823 C CA . ALA B 1 129 ? 8.548 12.225 129.213 1.00 7.57 126 ALA B CA 1
ATOM 2824 C C . ALA B 1 129 ? 8.330 13.718 128.940 1.00 7.48 126 ALA B C 1
ATOM 2825 O O . ALA B 1 129 ? 7.590 14.386 129.668 1.00 7.44 126 ALA B O 1
ATOM 2827 N N . PHE B 1 130 ? 8.994 14.241 127.913 1.00 6.91 127 PHE B N 1
ATOM 2828 C CA . PHE B 1 130 ? 8.864 15.650 127.533 1.00 7.85 127 PHE B CA 1
ATOM 2829 C C . PHE B 1 130 ? 9.146 15.671 126.032 1.00 8.12 127 PHE B C 1
ATOM 2830 O O . PHE B 1 130 ? 10.301 15.658 125.603 1.00 7.48 127 PHE B O 1
ATOM 2838 N N . ARG B 1 131 ? 8.069 15.700 125.249 1.00 8.63 128 ARG B N 1
ATOM 2839 C CA . ARG B 1 131 ? 8.114 15.637 123.787 1.00 7.87 128 ARG B CA 1
ATOM 2840 C C . ARG B 1 131 ? 8.612 16.894 123.078 1.00 7.44 128 ARG B C 1
ATOM 2841 O O . ARG B 1 131 ? 7.891 17.883 122.991 1.00 8.26 128 ARG B O 1
ATOM 2849 N N . THR B 1 132 ? 9.834 16.837 122.545 1.00 6.48 129 THR B N 1
ATOM 2850 C CA . THR B 1 132 ? 10.435 17.981 121.856 1.00 6.16 129 THR B CA 1
ATOM 2851 C C . THR B 1 132 ? 11.167 17.618 120.560 1.00 6.22 129 THR B C 1
ATOM 2852 O O . THR B 1 132 ? 11.439 16.446 120.284 1.00 5.94 129 THR B O 1
ATOM 2856 N N . CYS B 1 133 ? 11.466 18.651 119.776 1.00 6.67 130 CYS B N 1
ATOM 2857 C CA . CYS B 1 133 ? 12.228 18.545 118.534 1.00 7.42 130 CYS B CA 1
ATOM 2858 C C . CYS B 1 133 ? 13.396 19.484 118.786 1.00 8.62 130 CYS B C 1
ATOM 2859 O O . CYS B 1 133 ? 13.259 20.449 119.535 1.00 10.07 130 CYS B O 1
ATOM 2862 N N . ASN B 1 134 ? 14.543 19.226 118.173 1.00 7.51 131 ASN B N 1
ATOM 2863 C CA . ASN B 1 134 ? 15.655 20.139 118.364 1.00 9.47 131 ASN B CA 1
ATOM 2864 C C . ASN B 1 134 ? 16.514 20.212 117.124 1.00 10.13 131 ASN B C 1
ATOM 2865 O O . ASN B 1 134 ? 16.536 19.286 116.313 1.00 9.78 131 ASN B O 1
ATOM 2870 N N . LEU B 1 135 ? 17.198 21.338 116.972 1.00 8.29 132 LEU B N 1
ATOM 2871 C CA . LEU B 1 135 ? 18.076 21.566 115.840 1.00 8.11 132 LEU B CA 1
ATOM 2872 C C . LEU B 1 135 ? 19.493 21.686 116.367 1.00 8.00 132 LEU B C 1
ATOM 2873 O O . LEU B 1 135 ? 19.735 22.391 117.345 1.00 8.99 132 LEU B O 1
ATOM 2878 N N . ARG B 1 136 ? 20.425 20.984 115.732 1.00 6.77 133 ARG B N 1
ATOM 2879 C CA . ARG B 1 136 ? 21.819 21.038 116.139 1.00 8.74 133 ARG B CA 1
ATOM 2880 C C . ARG B 1 136 ? 22.732 21.316 114.954 1.00 8.19 133 ARG B C 1
ATOM 2881 O O . ARG B 1 136 ? 22.357 21.104 113.793 1.00 7.41 133 ARG B O 1
ATOM 2889 N N . LYS B 1 137 ? 23.931 21.803 115.256 1.00 9.18 134 LYS B N 1
ATOM 2890 C CA . LYS B 1 137 ? 24.924 22.108 114.233 1.00 8.01 134 LYS B CA 1
ATOM 2891 C C . LYS B 1 137 ? 26.202 21.335 114.536 1.00 8.54 134 LYS B C 1
ATOM 2892 O O . LYS B 1 137 ? 26.708 21.384 115.656 1.00 10.12 134 LYS B O 1
ATOM 2898 N N . SER B 1 138 ? 26.710 20.613 113.542 1.00 8.70 135 SER B N 1
ATOM 2899 C CA . SER B 1 138 ? 27.948 19.845 113.694 1.00 10.30 135 SER B CA 1
ATOM 2900 C C . SER B 1 138 ? 28.927 20.275 112.601 1.00 11.15 135 SER B C 1
ATOM 2901 O O . SER B 1 138 ? 28.505 20.879 111.611 1.00 11.03 135 SER B O 1
ATOM 2904 N N . ARG B 1 139 ? 30.222 19.990 112.763 1.00 11.35 136 ARG B N 1
ATOM 2905 C CA . ARG B 1 139 ? 30.791 19.291 113.924 1.00 14.76 136 ARG B CA 1
ATOM 2906 C C . ARG B 1 139 ? 30.535 20.015 115.241 1.00 15.08 136 ARG B C 1
ATOM 2907 O O . ARG B 1 139 ? 30.500 21.239 115.281 1.00 17.75 136 ARG B O 1
ATOM 2915 N N . GLY B 1 140 ? 30.378 19.258 116.319 1.00 17.42 137 GLY B N 1
ATOM 2916 C CA . GLY B 1 140 ? 30.160 19.888 117.607 1.00 18.91 137 GLY B CA 1
ATOM 2917 C C . GLY B 1 140 ? 28.875 19.516 118.310 1.00 19.70 137 GLY B C 1
ATOM 2918 O O . GLY B 1 140 ? 28.770 19.685 119.525 1.00 19.87 137 GLY B O 1
ATOM 2919 N N . PHE B 1 141 ? 27.888 19.029 117.563 1.00 18.95 138 PHE B N 1
ATOM 2920 C CA . PHE B 1 141 ? 26.623 18.633 118.171 1.00 20.78 138 PHE B CA 1
ATOM 2921 C C . PHE B 1 141 ? 26.050 19.806 118.985 1.00 18.48 138 PHE B C 1
ATOM 2922 O O . PHE B 1 141 ? 25.413 19.604 120.023 1.00 19.38 138 PHE B O 1
ATOM 2930 N N . HIS B 1 142 ? 26.275 21.027 118.501 1.00 15.38 139 HIS B N 1
ATOM 2931 C CA . HIS B 1 142 ? 25.813 22.240 119.183 1.00 14.77 139 HIS B CA 1
ATOM 2932 C C . HIS B 1 142 ? 24.303 22.454 119.091 1.00 13.32 139 HIS B C 1
ATOM 2933 O O . HIS B 1 142 ? 23.735 22.432 118.004 1.00 12.79 139 HIS B O 1
ATOM 2940 N N . LEU B 1 143 ? 23.660 22.676 120.235 1.00 12.81 140 LEU B N 1
ATOM 2941 C CA . LEU B 1 143 ? 22.219 22.910 120.271 1.00 11.68 140 LEU B CA 1
ATOM 2942 C C . LEU B 1 143 ? 21.907 24.312 119.752 1.00 12.35 140 LEU B C 1
ATOM 2943 O O . LEU B 1 143 ? 22.322 25.311 120.342 1.00 13.18 140 LEU B O 1
ATOM 2948 N N . ALA B 1 144 ? 21.176 24.381 118.644 1.00 10.28 141 ALA B N 1
ATOM 2949 C CA . ALA B 1 144 ? 20.825 25.662 118.042 1.00 10.05 141 ALA B CA 1
ATOM 2950 C C . ALA B 1 144 ? 19.457 26.159 118.497 1.00 9.87 141 ALA B C 1
ATOM 2951 O O . ALA B 1 144 ? 19.272 27.348 118.757 1.00 10.86 141 ALA B O 1
ATOM 2953 N N . ALA B 1 145 ? 18.498 25.245 118.589 1.00 9.55 142 ALA B N 1
ATOM 2954 C CA . ALA B 1 145 ? 17.146 25.604 119.001 1.00 8.13 142 ALA B CA 1
ATOM 2955 C C . ALA B 1 145 ? 16.345 24.357 119.330 1.00 9.35 142 ALA B C 1
ATOM 2956 O O . ALA B 1 145 ? 16.717 23.248 118.949 1.00 7.80 142 ALA B O 1
ATOM 2966 N N . GLY B 1 147 ? 12.013 22.961 120.462 1.00 8.12 144 GLY B N 1
ATOM 2967 C CA . GLY B 1 147 ? 10.609 23.301 120.589 1.00 7.79 144 GLY B CA 1
ATOM 2968 C C . GLY B 1 147 ? 9.797 22.052 120.851 1.00 7.27 144 GLY B C 1
ATOM 2969 O O . GLY B 1 147 ? 10.259 20.938 120.591 1.00 7.47 144 GLY B O 1
ATOM 2970 N N . ALA B 1 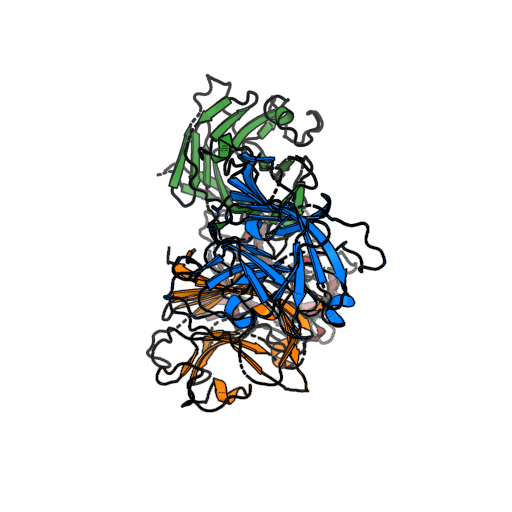148 ? 8.588 22.224 121.374 1.00 5.80 145 ALA B N 1
ATOM 2971 C CA . ALA B 1 148 ? 7.731 21.082 121.657 1.00 5.50 145 ALA B CA 1
ATOM 2972 C C . ALA B 1 148 ? 7.376 20.361 120.359 1.00 5.57 145 ALA B C 1
ATOM 2973 O O . ALA B 1 148 ? 7.326 20.971 119.292 1.00 5.53 145 ALA B O 1
ATOM 2975 N N . ASP B 1 149 ? 7.125 19.061 120.466 1.00 6.18 146 ASP B N 1
ATOM 2976 C CA . ASP B 1 149 ? 6.792 18.215 119.319 1.00 6.10 146 ASP B CA 1
ATOM 2977 C C . ASP B 1 149 ? 5.331 17.760 119.390 1.00 6.41 146 ASP B C 1
ATOM 2978 O O . ASP B 1 149 ? 4.940 17.005 120.290 1.00 6.36 146 ASP B O 1
ATOM 2983 N N . PRO B 1 150 ? 4.500 18.218 118.438 1.00 5.62 147 PRO B N 1
ATOM 2984 C CA . PRO B 1 150 ? 3.077 17.870 118.382 1.00 6.12 147 PRO B CA 1
ATOM 2985 C C . PRO B 1 150 ? 2.777 16.461 117.880 1.00 5.94 147 PRO B C 1
ATOM 2986 O O . PRO B 1 150 ? 1.634 16.023 117.948 1.00 7.23 147 PRO B O 1
ATOM 2990 N N . LEU B 1 151 ? 3.786 15.765 117.364 1.00 6.15 148 LEU B N 1
ATOM 2991 C CA . LEU B 1 151 ? 3.581 14.408 116.849 1.00 6.45 148 LEU B CA 1
ATOM 2992 C C . LEU B 1 151 ? 3.146 13.462 117.973 1.00 7.01 148 LEU B C 1
ATOM 2993 O O . LEU B 1 151 ? 3.774 13.406 119.029 1.00 7.77 148 LEU B O 1
ATOM 2998 N N . PRO B 1 152 ? 2.059 12.705 117.759 1.00 6.84 149 PRO B N 1
ATOM 2999 C CA . PRO B 1 152 ? 1.560 11.774 118.775 1.00 7.10 149 PRO B CA 1
ATOM 3000 C C . PRO B 1 152 ? 2.308 10.456 118.733 1.00 7.71 149 PRO B C 1
ATOM 3001 O O . PRO B 1 152 ? 3.179 10.262 117.892 1.00 8.68 149 PRO B O 1
ATOM 3005 N N . SER B 1 153 ? 1.970 9.557 119.649 1.00 9.04 150 SER B N 1
ATOM 3006 C CA . SER B 1 153 ? 2.559 8.227 119.637 1.00 9.03 150 SER B CA 1
ATOM 3007 C C . SER B 1 153 ? 1.799 7.561 118.482 1.00 9.16 150 SER B C 1
ATOM 3008 O O . SER B 1 153 ? 0.729 8.033 118.097 1.00 8.46 150 SER B O 1
ATOM 3011 N N . PRO B 1 154 ? 2.336 6.473 117.909 1.00 9.15 151 PRO B N 1
ATOM 3012 C CA . PRO B 1 154 ? 1.671 5.792 116.789 1.00 10.15 151 PRO B CA 1
ATOM 3013 C C . PRO B 1 154 ? 0.197 5.435 116.961 1.00 10.17 151 PRO B C 1
ATOM 3014 O O . PRO B 1 154 ? -0.586 5.535 116.011 1.00 8.58 151 PRO B O 1
ATOM 3018 N N . ASP B 1 155 ? -0.180 5.014 118.164 1.00 10.03 152 ASP B N 1
ATOM 3019 C CA . ASP B 1 155 ? -1.562 4.632 118.439 1.00 11.00 152 ASP B CA 1
ATOM 3020 C C . ASP B 1 155 ? -2.589 5.745 118.191 1.00 11.60 152 ASP B C 1
ATOM 3021 O O . ASP B 1 155 ? -3.759 5.462 117.916 1.00 11.04 152 ASP B O 1
ATOM 3026 N N . ASP B 1 156 ? -2.156 7.002 118.265 1.00 8.51 153 ASP B N 1
ATOM 3027 C CA . ASP B 1 156 ? -3.054 8.141 118.059 1.00 10.18 153 ASP B CA 1
ATOM 3028 C C . ASP B 1 156 ? -2.790 8.884 116.752 1.00 8.91 153 ASP B C 1
ATOM 3029 O O . ASP B 1 156 ? -3.414 9.913 116.484 1.00 7.52 153 ASP B O 1
ATOM 3034 N N . ALA B 1 157 ? -1.867 8.378 115.944 1.00 9.12 154 ALA B N 1
ATOM 3035 C CA . ALA B 1 157 ? -1.518 9.047 114.694 1.00 9.48 154 ALA B CA 1
ATOM 3036 C C . ALA B 1 157 ? -2.592 9.052 113.614 1.00 11.74 154 ALA B C 1
ATOM 3037 O O . ALA B 1 157 ? -3.312 8.072 113.426 1.00 12.09 154 ALA B O 1
ATOM 3039 N N . ASP B 1 158 ? -2.686 10.185 112.922 1.00 10.52 155 ASP B N 1
ATOM 3040 C CA . ASP B 1 158 ? -3.588 10.369 111.788 1.00 11.71 155 ASP B CA 1
ATOM 3041 C C . ASP B 1 158 ? -2.606 10.858 110.730 1.00 10.92 155 ASP B C 1
ATOM 3042 O O . ASP B 1 158 ? -2.533 12.049 110.417 1.00 11.69 155 ASP B O 1
ATOM 3047 N N . SER B 1 159 ? -1.822 9.914 110.215 1.00 11.67 156 SER B N 1
ATOM 3048 C CA . SER B 1 159 ? -0.778 10.189 109.236 1.00 12.43 156 SER B CA 1
ATOM 3049 C C . SER B 1 159 ? -1.236 10.279 107.787 1.00 12.29 156 SER B C 1
ATOM 3050 O O . SER B 1 159 ? -2.287 9.762 107.423 1.00 13.58 156 SER B O 1
ATOM 3053 N N . PRO B 1 160 ? -0.418 10.908 106.928 1.00 11.37 157 PRO B N 1
ATOM 3054 C CA . PRO B 1 160 ? 0.873 11.502 107.291 1.00 9.19 157 PRO B CA 1
ATOM 3055 C C . PRO B 1 160 ? 0.818 12.936 107.818 1.00 9.30 157 PRO B C 1
ATOM 3056 O O . PRO B 1 160 ? -0.240 13.568 107.834 1.00 8.13 157 PRO B O 1
ATOM 3060 N N . TYR B 1 161 ? 1.976 13.426 108.262 1.00 7.78 158 TYR B N 1
ATOM 3061 C CA . TYR B 1 161 ? 2.124 14.786 108.770 1.00 7.65 158 TYR B CA 1
ATOM 3062 C C . TYR B 1 161 ? 3.047 15.512 107.798 1.00 8.98 158 TYR B C 1
ATOM 3063 O O . TYR B 1 161 ? 4.028 14.935 107.317 1.00 8.69 158 TYR B O 1
ATOM 3072 N N . ARG B 1 162 ? 2.723 16.769 107.506 1.00 9.36 159 ARG B N 1
ATOM 3073 C CA . ARG B 1 162 ? 3.494 17.571 106.560 1.00 10.31 159 ARG B CA 1
ATOM 3074 C C . ARG B 1 162 ? 4.661 18.291 107.222 1.00 9.43 159 ARG B C 1
ATOM 3075 O O . ARG B 1 162 ? 4.462 19.227 107.996 1.00 9.42 159 ARG B O 1
ATOM 3091 N N . LYS B 1 164 ? 8.009 20.647 107.033 1.00 7.62 161 LYS B N 1
ATOM 3092 C CA . LYS B 1 164 ? 8.524 21.726 106.195 1.00 9.00 161 LYS B CA 1
ATOM 3093 C C . LYS B 1 164 ? 9.711 22.413 106.858 1.00 9.37 161 LYS B C 1
ATOM 3094 O O . LYS B 1 164 ? 9.603 22.922 107.975 1.00 9.37 161 LYS B O 1
ATOM 3100 N N . LEU B 1 165 ? 10.835 22.439 106.150 1.00 7.63 162 LEU B N 1
ATOM 3101 C CA . LEU B 1 165 ? 12.067 23.033 106.659 1.00 8.60 162 LEU B CA 1
ATOM 3102 C C . LEU B 1 165 ? 12.620 24.093 105.708 1.00 9.80 162 LEU B C 1
ATOM 3103 O O . LEU B 1 165 ? 12.752 23.852 104.507 1.00 9.73 162 LEU B O 1
ATOM 3108 N N . ILE B 1 166 ? 12.940 25.265 106.248 1.00 8.21 163 ILE B N 1
ATOM 3109 C CA . ILE B 1 166 ? 13.496 26.351 105.445 1.00 9.14 163 ILE B CA 1
ATOM 3110 C C . ILE B 1 166 ? 14.963 26.555 105.813 1.00 8.70 163 ILE B C 1
ATOM 3111 O O . ILE B 1 166 ? 15.309 26.634 106.992 1.00 9.02 163 ILE B O 1
ATOM 3116 N N . LYS B 1 167 ? 15.820 26.631 104.800 1.00 9.16 164 LYS B N 1
ATOM 3117 C CA . LYS B 1 167 ? 17.251 26.835 105.011 1.00 8.49 164 LYS B CA 1
ATOM 3118 C C . LYS B 1 167 ? 17.721 27.959 104.099 1.00 8.59 164 LYS B C 1
ATOM 3119 O O . LYS B 1 167 ? 17.735 27.813 102.880 1.00 10.17 164 LYS B O 1
ATOM 3125 N N . ASP B 1 168 ? 18.096 29.084 104.696 1.00 10.47 165 ASP B N 1
ATOM 3126 C CA . ASP B 1 168 ? 18.565 30.232 103.926 1.00 11.95 165 ASP B CA 1
ATOM 3127 C C . ASP B 1 168 ? 19.715 30.876 104.686 1.00 11.87 165 ASP B C 1
ATOM 3128 O O . ASP B 1 168 ? 19.503 31.701 105.578 1.00 13.04 165 ASP B O 1
ATOM 3133 N N . LYS B 1 169 ? 20.932 30.489 104.320 1.00 13.06 166 LYS B N 1
ATOM 3134 C CA . LYS B 1 169 ? 22.124 30.994 104.980 1.00 14.07 166 LYS B CA 1
ATOM 3135 C C . LYS B 1 169 ? 22.002 30.689 106.471 1.00 11.86 166 LYS B C 1
ATOM 3136 O O . LYS B 1 169 ? 21.751 29.545 106.848 1.00 10.11 166 LYS B O 1
ATOM 3142 N N . GLY B 1 170 ? 22.152 31.697 107.321 1.00 9.64 167 GLY B N 1
ATOM 3143 C CA . GLY B 1 170 ? 22.064 31.441 108.746 1.00 9.21 167 GLY B CA 1
ATOM 3144 C C . GLY B 1 170 ? 20.677 31.079 109.254 1.00 8.22 167 GLY B C 1
ATOM 3145 O O . GLY B 1 170 ? 20.533 30.533 110.344 1.00 8.12 167 GLY B O 1
ATOM 3146 N N . TYR B 1 171 ? 19.656 31.358 108.452 1.00 8.37 168 TYR B N 1
ATOM 3147 C CA . TYR B 1 171 ? 18.273 31.115 108.850 1.00 7.88 168 TYR B CA 1
ATOM 3148 C C . TYR B 1 171 ? 17.709 29.708 108.656 1.00 8.85 168 TYR B C 1
ATOM 3149 O O . TYR B 1 171 ? 17.881 29.096 107.602 1.00 9.22 168 TYR B O 1
ATOM 3158 N N . VAL B 1 172 ? 17.029 29.212 109.688 1.00 7.87 169 VAL B N 1
ATOM 3159 C CA . VAL B 1 172 ? 16.384 27.902 109.645 1.00 8.25 169 VAL B CA 1
ATOM 3160 C C . VAL B 1 172 ? 15.029 28.007 110.342 1.00 8.41 169 VAL B C 1
ATOM 3161 O O . VAL B 1 172 ? 14.914 28.588 111.422 1.00 9.13 169 VAL B O 1
ATOM 3165 N N . HIS B 1 173 ? 14.003 27.453 109.710 1.00 8.23 170 HIS B N 1
ATOM 3166 C CA . HIS B 1 173 ? 12.658 27.465 110.273 1.00 8.61 170 HIS B CA 1
ATOM 3167 C C . HIS B 1 173 ? 12.080 26.075 110.032 1.00 7.88 170 HIS B C 1
ATOM 3168 O O . HIS B 1 173 ? 12.280 25.493 108.963 1.00 8.31 170 HIS B O 1
ATOM 3175 N N . PHE B 1 174 ? 11.385 25.541 111.032 1.00 7.92 171 PHE B N 1
ATOM 3176 C CA . PHE B 1 174 ? 10.797 24.208 110.935 1.00 6.61 171 PHE B CA 1
ATOM 3177 C C . PHE B 1 174 ? 9.353 24.237 111.401 1.00 7.27 171 PHE B C 1
ATOM 3178 O O . PHE B 1 174 ? 9.039 24.847 112.418 1.00 7.27 171 PHE B O 1
ATOM 3186 N N . SER B 1 175 ? 8.479 23.576 110.652 1.00 6.51 172 SER B N 1
ATOM 3187 C CA . SER B 1 175 ? 7.067 23.512 111.006 1.00 7.57 172 SER B CA 1
ATOM 3188 C C . SER B 1 175 ? 6.503 22.135 110.670 1.00 6.75 172 SER B C 1
ATOM 3189 O O . SER B 1 175 ? 7.067 21.399 109.857 1.00 6.61 172 SER B O 1
ATOM 3192 N N . ILE B 1 176 ? 5.397 21.789 111.320 1.00 5.42 173 ILE B N 1
ATOM 3193 C CA . ILE B 1 176 ? 4.710 20.519 111.093 1.00 5.55 173 ILE B CA 1
ATOM 3194 C C . ILE B 1 176 ? 3.234 20.871 110.925 1.00 7.22 173 ILE B C 1
ATOM 3195 O O . ILE B 1 176 ? 2.641 21.509 111.805 1.00 7.27 173 ILE B O 1
ATOM 3200 N N . ASN B 1 177 ? 2.646 20.467 109.801 1.00 7.15 174 ASN B N 1
ATOM 3201 C CA . ASN B 1 177 ? 1.243 20.768 109.515 1.00 9.78 174 ASN B CA 1
ATOM 3202 C C . ASN B 1 177 ? 1.019 22.276 109.562 1.00 10.52 174 ASN B C 1
ATOM 3203 O O . ASN B 1 177 ? -0.054 22.742 109.943 1.00 12.55 174 ASN B O 1
ATOM 3208 N N . GLY B 1 178 ? 2.043 23.036 109.184 1.00 9.68 175 GLY B N 1
ATOM 3209 C CA . GLY B 1 178 ? 1.932 24.484 109.183 1.00 10.24 175 GLY B CA 1
ATOM 3210 C C . GLY B 1 178 ? 2.198 25.171 110.512 1.00 10.45 175 GLY B C 1
ATOM 3211 O O . GLY B 1 178 ? 2.287 26.402 110.574 1.00 12.16 175 GLY B O 1
ATOM 3212 N N . LEU B 1 179 ? 2.323 24.389 111.579 1.00 7.72 176 LEU B N 1
ATOM 3213 C CA . LEU B 1 179 ? 2.582 24.953 112.901 1.00 8.60 176 LEU B CA 1
ATOM 3214 C C . LEU B 1 179 ? 4.079 25.142 113.146 1.00 8.12 176 LEU B C 1
ATOM 3215 O O . LEU B 1 179 ? 4.851 24.179 113.109 1.00 7.59 176 LEU B O 1
ATOM 3220 N N . PRO B 1 180 ? 4.510 26.387 113.402 1.00 7.67 177 PRO B N 1
ATOM 3221 C CA . PRO B 1 180 ? 5.931 26.642 113.653 1.00 8.18 177 PRO B CA 1
ATOM 3222 C C . PRO B 1 180 ? 6.387 25.837 114.862 1.00 8.76 177 PRO B C 1
ATOM 3223 O O . PRO B 1 180 ? 5.714 25.835 115.891 1.00 8.86 177 PRO B O 1
ATOM 3227 N N . ILE B 1 181 ? 7.523 25.157 114.733 1.00 8.16 178 ILE B N 1
ATOM 3228 C CA . ILE B 1 181 ? 8.063 24.350 115.823 1.00 8.59 178 ILE B CA 1
ATOM 3229 C C . ILE B 1 181 ? 9.291 25.019 116.434 1.00 8.13 178 ILE B C 1
ATOM 3230 O O . ILE B 1 181 ? 9.408 25.111 117.654 1.00 10.32 178 ILE B O 1
ATOM 3235 N N . LEU B 1 182 ? 10.206 25.477 115.584 1.00 7.56 179 LEU B N 1
ATOM 3236 C CA . LEU B 1 182 ? 11.412 26.163 116.045 1.00 8.02 179 LEU B CA 1
ATOM 3237 C C . LEU B 1 182 ? 11.987 27.042 114.942 1.00 8.00 179 LEU B C 1
ATOM 3238 O O . LEU B 1 182 ? 11.681 26.861 113.761 1.00 7.74 179 LEU B O 1
ATOM 3243 N N . GLU B 1 183 ? 12.808 28.005 115.340 1.00 9.13 180 GLU B N 1
ATOM 3244 C CA . GLU B 1 183 ? 13.413 28.939 114.403 1.00 12.19 180 GLU B CA 1
ATOM 3245 C C . GLU B 1 183 ? 14.824 29.227 114.897 1.00 11.24 180 GLU B C 1
ATOM 3246 O O . GLU B 1 183 ? 15.092 29.158 116.102 1.00 11.51 180 GLU B O 1
ATOM 3252 N N . TRP B 1 184 ? 15.720 29.556 113.975 1.00 11.36 181 TRP B N 1
ATOM 3253 C CA . TRP B 1 184 ? 17.104 29.824 114.343 1.00 11.04 181 TRP B CA 1
ATOM 3254 C C . TRP B 1 184 ? 17.808 30.723 113.339 1.00 12.10 181 TRP B C 1
ATOM 3255 O O . TRP B 1 184 ? 17.510 30.697 112.144 1.00 11.47 181 TRP B O 1
ATOM 3274 N N . ASP B 1 186 ? 21.769 31.610 112.657 1.00 10.53 183 ASP B N 1
ATOM 3275 C CA . ASP B 1 186 ? 23.187 31.406 112.931 1.00 12.09 183 ASP B CA 1
ATOM 3276 C C . ASP B 1 186 ? 23.936 32.696 112.589 1.00 12.86 183 ASP B C 1
ATOM 3277 O O . ASP B 1 186 ? 23.937 33.122 111.434 1.00 13.05 183 ASP B O 1
ATOM 3282 N N . ASP B 1 187 ? 24.561 33.322 113.584 1.00 14.68 184 ASP B N 1
ATOM 3283 C CA . ASP B 1 187 ? 25.299 34.565 113.345 1.00 16.91 184 ASP B CA 1
ATOM 3284 C C . ASP B 1 187 ? 26.644 34.310 112.665 1.00 18.39 184 ASP B C 1
ATOM 3285 O O . ASP B 1 187 ? 27.337 35.249 112.256 1.00 17.45 184 ASP B O 1
ATOM 3290 N N . GLY B 1 188 ? 27.011 33.037 112.559 1.00 17.64 185 GLY B N 1
ATOM 3291 C CA . GLY B 1 188 ? 28.261 32.664 111.916 1.00 20.72 185 GLY B CA 1
ATOM 3292 C C . GLY B 1 188 ? 29.530 32.996 112.680 1.00 22.44 185 GLY B C 1
ATOM 3293 O O . GLY B 1 188 ? 30.624 32.948 112.115 1.00 22.25 185 GLY B O 1
ATOM 3294 N N . SER B 1 189 ? 29.398 33.329 113.959 1.00 23.41 186 SER B N 1
ATOM 3295 C CA . SER B 1 189 ? 30.557 33.671 114.777 1.00 24.85 186 SER B CA 1
ATOM 3296 C C . SER B 1 189 ? 30.449 33.081 116.176 1.00 25.01 186 SER B C 1
ATOM 3297 O O . SER B 1 189 ? 31.089 33.555 117.114 1.00 26.42 186 SER B O 1
ATOM 3300 N N . THR B 1 190 ? 29.627 32.048 116.311 1.00 23.09 187 THR B N 1
ATOM 3301 C CA . THR B 1 190 ? 29.431 31.381 117.591 1.00 21.25 187 THR B CA 1
ATOM 3302 C C . THR B 1 190 ? 29.938 29.947 117.499 1.00 20.85 187 THR B C 1
ATOM 3303 O O . THR B 1 190 ? 30.684 29.480 118.360 1.00 21.31 187 THR B O 1
ATOM 3307 N N . TYR B 1 191 ? 29.516 29.257 116.444 1.00 19.21 188 TYR B N 1
ATOM 3308 C CA . TYR B 1 191 ? 29.908 27.875 116.205 1.00 18.86 188 TYR B CA 1
ATOM 3309 C C . TYR B 1 191 ? 30.437 27.735 114.786 1.00 18.08 188 TYR B C 1
ATOM 3310 O O . TYR B 1 191 ? 30.043 26.827 114.049 1.00 17.10 188 TYR B O 1
ATOM 3319 N N . GLY B 1 192 ? 31.323 28.648 114.405 1.00 17.64 189 GLY B N 1
ATOM 3320 C CA . GLY B 1 192 ? 31.907 28.610 113.078 1.00 17.25 189 GLY B CA 1
ATOM 3321 C C . GLY B 1 192 ? 31.052 29.223 111.987 1.00 16.59 189 GLY B C 1
ATOM 3322 O O . GLY B 1 192 ? 29.922 29.648 112.233 1.00 16.80 189 GLY B O 1
ATOM 3323 N N . PRO B 1 193 ? 31.574 29.274 110.753 1.00 17.34 190 PRO B N 1
ATOM 3324 C CA . PRO B 1 193 ? 30.874 29.838 109.597 1.00 16.96 190 PRO B CA 1
ATOM 3325 C C . PRO B 1 193 ? 29.516 29.180 109.354 1.00 15.61 190 PRO B C 1
ATOM 3326 O O . PRO B 1 193 ? 29.305 28.016 109.692 1.00 13.76 190 PRO B O 1
ATOM 3330 N N . VAL B 1 194 ? 28.598 29.938 108.769 1.00 15.22 191 VAL B N 1
ATOM 3331 C CA . VAL B 1 194 ? 27.270 29.423 108.461 1.00 14.62 191 VAL B CA 1
ATOM 3332 C C . VAL B 1 194 ? 27.405 28.324 107.408 1.00 13.66 191 VAL B C 1
ATOM 3333 O O . VAL B 1 194 ? 28.199 28.452 106.479 1.00 13.56 191 VAL B O 1
ATOM 3337 N N . LEU B 1 195 ? 26.646 27.240 107.559 1.00 12.06 192 LEU B N 1
ATOM 3338 C CA . LEU B 1 195 ? 26.699 26.154 106.584 1.00 10.95 192 LEU B CA 1
ATOM 3339 C C . LEU B 1 195 ? 25.791 26.546 105.427 1.00 11.84 192 LEU B C 1
ATOM 3340 O O . LEU B 1 195 ? 24.794 27.239 105.623 1.00 12.06 192 LEU B O 1
ATOM 3345 N N . THR B 1 196 ? 26.130 26.110 104.220 1.00 10.78 193 THR B N 1
ATOM 3346 C CA . THR B 1 196 ? 25.344 26.494 103.059 1.00 11.42 193 THR B CA 1
ATOM 3347 C C . THR B 1 196 ? 24.698 25.346 102.294 1.00 11.92 193 THR B C 1
ATOM 3348 O O . THR B 1 196 ? 23.554 24.981 102.563 1.00 10.68 193 THR B O 1
ATOM 3352 N N . LYS B 1 197 ? 25.434 24.787 101.338 1.00 12.68 194 LYS B N 1
ATOM 3353 C CA . LYS B 1 197 ? 24.928 23.693 100.517 1.00 13.62 194 LYS B CA 1
ATOM 3354 C C . LYS B 1 197 ? 25.344 22.332 101.063 1.00 11.80 194 LYS B C 1
ATOM 3355 O O . LYS B 1 197 ? 26.178 22.241 101.961 1.00 11.56 194 LYS B O 1
ATOM 3361 N N . GLY B 1 198 ? 24.757 21.271 100.517 1.00 11.33 195 GLY B N 1
ATOM 3362 C CA . GLY B 1 198 ? 25.107 19.942 100.978 1.00 8.87 195 GLY B CA 1
ATOM 3363 C C . GLY B 1 198 ? 24.038 18.899 100.740 1.00 8.58 195 GLY B C 1
ATOM 3364 O O . GLY B 1 198 ? 23.006 19.174 100.121 1.00 8.79 195 GLY B O 1
ATOM 3365 N N . LYS B 1 199 ? 24.289 17.696 101.244 1.00 8.42 196 LYS B N 1
ATOM 3366 C CA . LYS B 1 199 ? 23.361 16.587 101.087 1.00 8.61 196 LYS B CA 1
ATOM 3367 C C . LYS B 1 199 ? 22.314 16.582 102.192 1.00 8.01 196 LYS B C 1
ATOM 3368 O O . LYS B 1 199 ? 22.497 17.186 103.248 1.00 7.00 196 LYS B O 1
ATOM 3374 N N . ILE B 1 200 ? 21.220 15.878 101.931 1.00 7.05 197 ILE B N 1
ATOM 3375 C CA . ILE B 1 200 ? 20.143 15.725 102.903 1.00 6.17 197 ILE B CA 1
ATOM 3376 C C . ILE B 1 200 ? 20.055 14.228 103.186 1.00 7.29 197 ILE B C 1
ATOM 3377 O O . ILE B 1 200 ? 20.113 13.409 102.266 1.00 8.99 197 ILE B O 1
ATOM 3382 N N . GLY B 1 201 ? 19.929 13.867 104.459 1.00 7.11 198 GLY B N 1
ATOM 3383 C CA . GLY B 1 201 ? 19.851 12.463 104.816 1.00 6.62 198 GLY B CA 1
ATOM 3384 C C . GLY B 1 201 ? 18.803 12.177 105.869 1.00 7.45 198 GLY B C 1
ATOM 3385 O O . GLY B 1 201 ? 18.490 13.034 106.695 1.00 6.32 198 GLY B O 1
ATOM 3386 N N . PHE B 1 202 ? 18.262 10.963 105.838 1.00 6.24 199 PHE B N 1
ATOM 3387 C CA . PHE B 1 202 ? 17.239 10.544 106.788 1.00 6.93 199 PHE B CA 1
ATOM 3388 C C . PHE B 1 202 ? 17.823 9.567 107.795 1.00 6.73 199 PHE B C 1
ATOM 3389 O O . PHE B 1 202 ? 18.251 8.473 107.427 1.00 8.32 199 PHE B O 1
ATOM 3397 N N . ARG B 1 203 ? 17.849 9.961 109.065 1.00 7.25 200 ARG B N 1
ATOM 3398 C CA . ARG B 1 203 ? 18.378 9.087 110.105 1.00 6.82 200 ARG B CA 1
ATOM 3399 C C . ARG B 1 203 ? 17.285 8.559 111.015 1.00 6.60 200 ARG B C 1
ATOM 3400 O O . ARG B 1 203 ? 16.279 9.220 111.251 1.00 6.92 200 ARG B O 1
ATOM 3408 N N . GLN B 1 204 ? 17.494 7.349 111.516 1.00 5.73 201 GLN B N 1
ATOM 3409 C CA . GLN B 1 204 ? 16.570 6.744 112.456 1.00 5.84 201 GLN B CA 1
ATOM 3410 C C . GLN B 1 204 ? 17.366 5.985 113.497 1.00 6.83 201 GLN B C 1
ATOM 3411 O O . GLN B 1 204 ? 18.401 5.404 113.184 1.00 6.02 201 GLN B O 1
ATOM 3425 N N . ALA B 1 206 ? 17.186 2.835 115.867 1.00 7.85 203 ALA B N 1
ATOM 3426 C CA . ALA B 1 206 ? 16.410 1.607 116.009 1.00 7.43 203 ALA B CA 1
ATOM 3427 C C . ALA B 1 206 ? 15.741 1.609 117.383 1.00 9.72 203 ALA B C 1
ATOM 3428 O O . ALA B 1 206 ? 16.261 2.210 118.330 1.00 8.84 203 ALA B O 1
ATOM 3430 N N . PRO B 1 207 ? 14.606 0.905 117.527 1.00 8.61 204 PRO B N 1
ATOM 3431 C CA . PRO B 1 207 ? 13.891 0.103 116.525 1.00 8.51 204 PRO B CA 1
ATOM 3432 C C . PRO B 1 207 ? 12.779 0.853 115.788 1.00 8.17 204 PRO B C 1
ATOM 3433 O O . PRO B 1 207 ? 11.736 0.278 115.462 1.00 8.06 204 PRO B O 1
ATOM 3445 N N . LYS B 1 209 ? 10.200 2.583 113.289 1.00 7.68 206 LYS B N 1
ATOM 3446 C CA . LYS B 1 209 ? 9.568 2.146 112.047 1.00 9.12 206 LYS B CA 1
ATOM 3447 C C . LYS B 1 209 ? 8.741 3.337 111.579 1.00 8.42 206 LYS B C 1
ATOM 3448 O O . LYS B 1 209 ? 7.842 3.792 112.283 1.00 9.15 206 LYS B O 1
ATOM 3454 N N . ALA B 1 210 ? 9.060 3.855 110.400 1.00 8.55 207 ALA B N 1
ATOM 3455 C CA . ALA B 1 210 ? 8.343 5.011 109.873 1.00 8.21 207 ALA B CA 1
ATOM 3456 C C . ALA B 1 210 ? 8.196 4.936 108.363 1.00 8.63 207 ALA B C 1
ATOM 3457 O O . ALA B 1 210 ? 8.918 4.195 107.688 1.00 8.46 207 ALA B O 1
ATOM 3459 N N . VAL B 1 211 ? 7.252 5.716 107.846 1.00 8.79 208 VAL B N 1
ATOM 3460 C CA . VAL B 1 211 ? 6.980 5.784 106.418 1.00 10.14 208 VAL B CA 1
ATOM 3461 C C . VAL B 1 211 ? 7.166 7.221 105.948 1.00 10.08 208 VAL B C 1
ATOM 3462 O O . VAL B 1 211 ? 6.717 8.159 106.611 1.00 10.09 208 VAL B O 1
ATOM 3466 N N . TYR B 1 212 ? 7.837 7.383 104.810 1.00 10.03 209 TYR B N 1
ATOM 3467 C CA . TYR B 1 212 ? 8.102 8.695 104.229 1.00 8.64 209 TYR B CA 1
ATOM 3468 C C . TYR B 1 212 ? 7.604 8.729 102.788 1.00 11.26 209 TYR B C 1
ATOM 3469 O O . TYR B 1 212 ? 7.671 7.726 102.083 1.00 10.94 209 TYR B O 1
ATOM 3478 N N . ARG B 1 213 ? 7.109 9.881 102.352 1.00 11.65 210 ARG B N 1
ATOM 3479 C CA . ARG B 1 213 ? 6.632 10.023 100.981 1.00 13.56 210 ARG B CA 1
ATOM 3480 C C . ARG B 1 213 ? 6.724 11.476 100.530 1.00 12.53 210 ARG B C 1
ATOM 3481 O O . ARG B 1 213 ? 6.813 12.389 101.353 1.00 10.06 210 ARG B O 1
ATOM 3489 N N . ASP B 1 214 ? 6.719 11.678 99.216 1.00 11.17 211 ASP B N 1
ATOM 3490 C CA . ASP B 1 214 ? 6.744 13.015 98.636 1.00 13.25 211 ASP B CA 1
ATOM 3491 C C . ASP B 1 214 ? 7.827 13.935 99.200 1.00 11.52 211 ASP B C 1
ATOM 3492 O O . ASP B 1 214 ? 7.523 14.990 99.764 1.00 10.83 211 ASP B O 1
ATOM 3497 N N . PHE B 1 215 ? 9.085 13.537 99.036 1.00 8.42 212 PHE B N 1
ATOM 3498 C CA . PHE B 1 215 ? 10.221 14.330 99.503 1.00 9.45 212 PHE B CA 1
ATOM 3499 C C . PHE B 1 215 ? 10.611 15.317 98.403 1.00 9.17 212 PHE B C 1
ATOM 3500 O O . PHE B 1 215 ? 11.051 14.911 97.328 1.00 11.27 212 PHE B O 1
ATOM 3508 N N . ALA B 1 216 ? 10.457 16.610 98.673 1.00 8.42 213 ALA B N 1
ATOM 3509 C CA . ALA B 1 216 ? 10.772 17.623 97.671 1.00 8.11 213 ALA B CA 1
ATOM 3510 C C . ALA B 1 216 ? 11.628 18.778 98.178 1.00 8.63 213 ALA B C 1
ATOM 3511 O O . ALA B 1 216 ? 11.640 19.090 99.371 1.00 8.23 213 ALA B O 1
ATOM 3513 N N . VAL B 1 217 ? 12.337 19.411 97.249 1.00 7.98 214 VAL B N 1
ATOM 3514 C CA . VAL B 1 217 ? 13.180 20.552 97.566 1.00 8.27 214 VAL B CA 1
ATOM 3515 C C . VAL B 1 217 ? 12.892 21.660 96.561 1.00 9.67 214 VAL B C 1
ATOM 3516 O O . VAL B 1 217 ? 13.030 21.462 95.353 1.00 8.12 214 VAL B O 1
ATOM 3520 N N . HIS B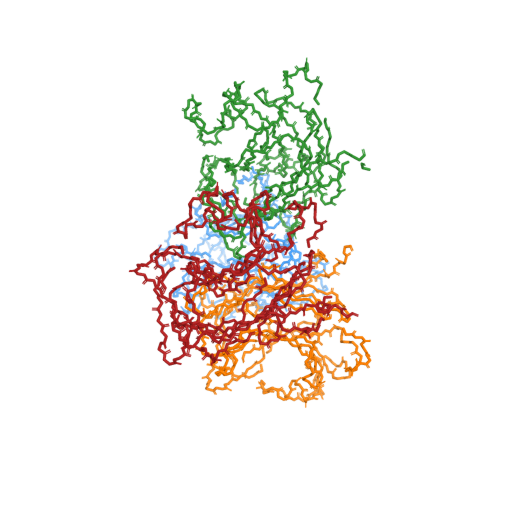 1 218 ? 12.472 22.814 97.068 1.00 9.46 215 HIS B N 1
ATOM 3521 C CA . HIS B 1 218 ? 12.171 23.970 96.228 1.00 11.72 215 HIS B CA 1
ATOM 3522 C C . HIS B 1 218 ? 13.120 25.107 96.574 1.00 12.62 215 HIS B C 1
ATOM 3523 O O . HIS B 1 218 ? 13.673 25.153 97.675 1.00 10.61 215 HIS B O 1
ATOM 3530 N N . GLN B 1 219 ? 13.305 26.031 95.636 1.00 13.97 216 GLN B N 1
ATOM 3531 C CA . GLN B 1 219 ? 14.147 27.188 95.903 1.00 15.37 216 GLN B CA 1
ATOM 3532 C C . GLN B 1 219 ? 13.361 28.031 96.897 1.00 15.79 216 GLN B C 1
ATOM 3533 O O . GLN B 1 219 ? 12.141 28.151 96.787 1.00 16.67 216 GLN B O 1
ATOM 3539 N N . ALA B 1 220 ? 14.052 28.607 97.871 1.00 16.21 217 ALA B N 1
ATOM 3540 C CA . ALA B 1 220 ? 13.396 29.444 98.863 1.00 16.67 217 ALA B CA 1
ATOM 3541 C C . ALA B 1 220 ? 13.431 30.888 98.376 1.00 17.67 217 ALA B C 1
ATOM 3542 O O . ALA B 1 220 ? 14.498 31.477 98.256 1.00 18.25 217 ALA B O 1
ATOM 3544 N N . VAL B 1 221 ? 12.265 31.451 98.083 1.00 19.82 218 VAL B N 1
ATOM 3545 C CA . VAL B 1 221 ? 12.196 32.832 97.615 1.00 21.75 218 VAL B CA 1
ATOM 3546 C C . VAL B 1 221 ? 11.541 33.683 98.694 1.00 23.53 218 VAL B C 1
ATOM 3547 O O . VAL B 1 221 ? 10.378 33.483 99.026 1.00 23.02 218 VAL B O 1
ATOM 3551 N N . ARG B 1 222 ? 12.291 34.627 99.249 1.00 26.83 219 ARG B N 1
ATOM 3552 C CA . ARG B 1 222 ? 11.749 35.477 100.299 1.00 30.86 219 ARG B CA 1
ATOM 3553 C C . ARG B 1 222 ? 10.735 36.469 99.739 1.00 30.87 219 ARG B C 1
ATOM 3554 O O . ARG B 1 222 ? 10.963 37.087 98.699 1.00 30.16 219 ARG B O 1
ATOM 3562 N N . ARG B 1 223 ? 9.609 36.604 100.431 1.00 30.68 220 ARG B N 1
ATOM 3563 C CA . ARG B 1 223 ? 8.554 37.517 100.008 1.00 31.56 220 ARG B CA 1
ATOM 3564 C C . ARG B 1 223 ? 8.843 38.946 100.450 1.00 33.20 220 ARG B C 1
ATOM 3565 O O . ARG B 1 223 ? 9.743 39.127 101.297 1.00 33.98 220 ARG B O 1
ATOM 3574 N N . ALA C 1 3 ? -4.844 52.866 99.489 1.00 35.77 0 ALA C N 1
ATOM 3575 C CA . ALA C 1 3 ? -5.948 51.901 99.761 1.00 37.28 0 ALA C CA 1
ATOM 3576 C C . ALA C 1 3 ? -7.086 52.579 100.510 1.00 36.95 0 ALA C C 1
ATOM 3577 O O . ALA C 1 3 ? -6.859 53.419 101.378 1.00 38.53 0 ALA C O 1
ATOM 3587 N N . TYR C 1 5 ? -9.359 50.759 102.182 1.00 30.25 2 TYR C N 1
ATOM 3588 C CA . TYR C 1 5 ? -9.740 49.864 103.280 1.00 25.09 2 TYR C CA 1
ATOM 3589 C C . TYR C 1 5 ? -8.583 49.206 104.022 1.00 22.44 2 TYR C C 1
ATOM 3590 O O . TYR C 1 5 ? -7.485 49.072 103.493 1.00 22.53 2 TYR C O 1
ATOM 3599 N N . LYS C 1 6 ? -8.857 48.793 105.256 1.00 19.99 3 LYS C N 1
ATOM 3600 C CA . LYS C 1 6 ? -7.891 48.086 106.089 1.00 19.83 3 LYS C CA 1
ATOM 3601 C C . LYS C 1 6 ? -8.722 47.183 106.992 1.00 17.81 3 LYS C C 1
ATOM 3602 O O . LYS C 1 6 ? -9.882 47.488 107.269 1.00 16.99 3 LYS C O 1
ATOM 3608 N N . GLU C 1 7 ? -8.145 46.073 107.436 1.00 16.67 4 GLU C N 1
ATOM 3609 C CA . GLU C 1 7 ? -8.878 45.139 108.283 1.00 17.28 4 GLU C CA 1
ATOM 3610 C C . GLU C 1 7 ? -9.117 45.663 109.683 1.00 16.42 4 GLU C C 1
ATOM 3611 O O . GLU C 1 7 ? -8.251 46.304 110.278 1.00 16.81 4 GLU C O 1
ATOM 3617 N N . GLY C 1 8 ? -10.304 45.377 110.201 1.00 15.51 5 GLY C N 1
ATOM 3618 C CA . GLY C 1 8 ? -10.652 45.788 111.546 1.00 14.29 5 GLY C CA 1
ATOM 3619 C C . GLY C 1 8 ? -10.751 44.551 112.421 1.00 13.38 5 GLY C C 1
ATOM 3620 O O . GLY C 1 8 ? -9.900 43.663 112.342 1.00 14.06 5 GLY C O 1
ATOM 3621 N N . ALA C 1 9 ? -11.795 44.480 113.239 1.00 12.85 6 ALA C N 1
ATOM 3622 C CA . ALA C 1 9 ? -11.996 43.345 114.131 1.00 12.53 6 ALA C CA 1
ATOM 3623 C C . ALA C 1 9 ? -12.153 42.038 113.364 1.00 12.75 6 ALA C C 1
ATOM 3624 O O . ALA C 1 9 ? -12.747 42.009 112.284 1.00 11.39 6 ALA C O 1
ATOM 3626 N N . CYS C 1 10 ? -11.610 40.961 113.922 1.00 12.26 7 CYS C N 1
ATOM 3627 C CA . CYS C 1 10 ? -11.720 39.646 113.301 1.00 13.15 7 CYS C CA 1
ATOM 3628 C C . CYS C 1 10 ? -13.016 39.032 113.811 1.00 14.56 7 CYS C C 1
ATOM 3629 O O . CYS C 1 10 ? -13.122 38.671 114.986 1.00 15.62 7 CYS C O 1
ATOM 3632 N N . LEU C 1 11 ? -13.999 38.918 112.926 1.00 13.58 8 LEU C N 1
ATOM 3633 C CA . LEU C 1 11 ? -15.300 38.373 113.290 1.00 14.23 8 LEU C CA 1
ATOM 3634 C C . LEU C 1 11 ? -15.365 36.853 113.253 1.00 15.53 8 LEU C C 1
ATOM 3635 O O . LEU C 1 11 ? -16.135 36.243 113.991 1.00 16.89 8 LEU C O 1
ATOM 3640 N N . TYR C 1 12 ? -14.553 36.241 112.403 1.00 14.02 9 TYR C N 1
ATOM 3641 C CA . TYR C 1 12 ? -14.586 34.792 112.252 1.00 15.17 9 TYR C CA 1
ATOM 3642 C C . TYR C 1 12 ? -13.275 34.277 111.680 1.00 16.07 9 TYR C C 1
ATOM 3643 O O . TYR C 1 12 ? -12.674 34.913 110.810 1.00 15.59 9 TYR C O 1
ATOM 3652 N N . ARG C 1 13 ? -12.834 33.126 112.175 1.00 16.36 10 ARG C N 1
ATOM 3653 C CA . ARG C 1 13 ? -11.601 32.509 111.707 1.00 19.33 10 ARG C CA 1
ATOM 3654 C C . ARG C 1 13 ? -11.746 30.991 111.759 1.00 19.56 10 ARG C C 1
ATOM 3655 O O . ARG C 1 13 ? -12.171 30.436 112.774 1.00 20.65 10 ARG C O 1
ATOM 3663 N N . ASN C 1 14 ? -11.397 30.325 110.663 1.00 17.55 11 ASN C N 1
ATOM 3664 C CA . ASN C 1 14 ? -11.496 28.870 110.583 1.00 16.24 11 ASN C CA 1
ATOM 3665 C C . ASN C 1 14 ? -10.308 28.314 109.800 1.00 17.26 11 ASN C C 1
ATOM 3666 O O . ASN C 1 14 ? -10.214 28.505 108.588 1.00 15.79 11 ASN C O 1
ATOM 3671 N N . PRO C 1 15 ? -9.391 27.604 110.481 1.00 15.71 12 PRO C N 1
ATOM 3672 C CA . PRO C 1 15 ? -8.212 27.031 109.822 1.00 16.46 12 PRO C CA 1
ATOM 3673 C C . PRO C 1 15 ? -8.520 25.959 108.780 1.00 14.84 12 PRO C C 1
ATOM 3674 O O . PRO C 1 15 ? -7.718 25.721 107.876 1.00 14.61 12 PRO C O 1
ATOM 3678 N N . LEU C 1 16 ? -9.680 25.321 108.911 1.00 15.46 13 LEU C N 1
ATOM 3679 C CA . LEU C 1 16 ? -10.099 24.265 107.992 1.00 17.29 13 LEU C CA 1
ATOM 3680 C C . LEU C 1 16 ? -9.045 23.159 107.932 1.00 19.28 13 LEU C C 1
ATOM 3681 O O . LEU C 1 16 ? -8.611 22.753 106.854 1.00 19.41 13 LEU C O 1
ATOM 3686 N N . ARG C 1 17 ? -8.644 22.670 109.101 1.00 22.53 14 ARG C N 1
ATOM 3687 C CA . ARG C 1 17 ? -7.636 21.621 109.181 1.00 25.78 14 ARG C CA 1
ATOM 3688 C C . ARG C 1 17 ? -8.182 20.250 109.573 1.00 26.60 14 ARG C C 1
ATOM 3689 O O . ARG C 1 17 ? -7.539 19.232 109.315 1.00 25.12 14 ARG C O 1
ATOM 3697 N N . SER C 1 18 ? -9.361 20.218 110.187 1.00 26.50 15 SER C N 1
ATOM 3698 C CA . SER C 1 18 ? -9.950 18.948 110.604 1.00 28.51 15 SER C CA 1
ATOM 3699 C C . SER C 1 18 ? -11.460 18.889 110.401 1.00 27.54 15 SER C C 1
ATOM 3700 O O . SER C 1 18 ? -12.112 19.914 110.202 1.00 28.14 15 SER C O 1
ATOM 3703 N N . LYS C 1 19 ? -12.009 17.680 110.465 1.00 27.26 16 LYS C N 1
ATOM 3704 C CA . LYS C 1 19 ? -13.438 17.472 110.277 1.00 26.98 16 LYS C CA 1
ATOM 3705 C C . LYS C 1 19 ? -14.309 18.290 111.225 1.00 25.57 16 LYS C C 1
ATOM 3706 O O . LYS C 1 19 ? -15.414 18.692 110.863 1.00 26.19 16 LYS C O 1
ATOM 3712 N N . SER C 1 20 ? -13.815 18.545 112.431 1.00 23.60 17 SER C N 1
ATOM 3713 C CA . SER C 1 20 ? -14.588 19.308 113.404 1.00 22.65 17 SER C CA 1
ATOM 3714 C C . SER C 1 20 ? -14.769 20.763 112.984 1.00 21.47 17 SER C C 1
ATOM 3715 O O . SER C 1 20 ? -15.767 21.391 113.333 1.00 20.65 17 SER C O 1
ATOM 3718 N N . ASP C 1 21 ? -13.806 21.293 112.235 1.00 21.02 18 ASP C N 1
ATOM 3719 C CA . ASP C 1 21 ? -13.874 22.680 111.786 1.00 19.51 18 ASP C CA 1
ATOM 3720 C C . ASP C 1 21 ? -15.089 22.979 110.914 1.00 19.49 18 ASP C C 1
ATOM 3721 O O . ASP C 1 21 ? -15.547 24.117 110.860 1.00 20.23 18 ASP C O 1
ATOM 3726 N N . VAL C 1 22 ? -15.612 21.963 110.234 1.00 19.37 19 VAL C N 1
ATOM 3727 C CA . VAL C 1 22 ? -16.777 22.153 109.373 1.00 20.40 19 VAL C CA 1
ATOM 3728 C C . VAL C 1 22 ? -17.965 21.285 109.787 1.00 22.05 19 VAL C C 1
ATOM 3729 O O . VAL C 1 22 ? -18.865 21.027 108.986 1.00 20.15 19 VAL C O 1
ATOM 3733 N N . LYS C 1 23 ? -17.970 20.849 111.042 1.00 24.08 20 LYS C N 1
ATOM 3734 C CA . LYS C 1 23 ? -19.040 19.995 111.551 1.00 26.86 20 LYS C CA 1
ATOM 3735 C C . LYS C 1 23 ? -20.440 20.556 111.317 1.00 26.48 20 LYS C C 1
ATOM 3736 O O . LYS C 1 23 ? -21.380 19.804 111.057 1.00 27.65 20 LYS C O 1
ATOM 3742 N N . ASP C 1 24 ? -20.575 21.875 111.409 1.00 25.56 21 ASP C N 1
ATOM 3743 C CA . ASP C 1 24 ? -21.866 22.530 111.236 1.00 25.12 21 ASP C CA 1
ATOM 3744 C C . ASP C 1 24 ? -22.077 23.179 109.863 1.00 22.50 21 ASP C C 1
ATOM 3745 O O . ASP C 1 24 ? -23.052 23.896 109.655 1.00 20.07 21 ASP C O 1
ATOM 3750 N N . TRP C 1 25 ? -21.165 22.929 108.932 1.00 20.35 22 TRP C N 1
ATOM 3751 C CA . TRP C 1 25 ? -21.295 23.490 107.590 1.00 18.84 22 TRP C CA 1
ATOM 3752 C C . TRP C 1 25 ? -22.340 22.688 106.826 1.00 19.45 22 TRP C C 1
ATOM 3753 O O . TRP C 1 25 ? -22.552 21.505 107.107 1.00 17.12 22 TRP C O 1
ATOM 3764 N N . ARG C 1 26 ? -22.993 23.324 105.860 1.00 18.32 23 ARG C N 1
ATOM 3765 C CA . ARG C 1 26 ? -24.041 22.649 105.110 1.00 20.23 23 ARG C CA 1
ATOM 3766 C C . ARG C 1 26 ? -23.704 22.389 103.645 1.00 19.09 23 ARG C C 1
ATOM 3767 O O . ARG C 1 26 ? -23.523 23.318 102.855 1.00 15.25 23 ARG C O 1
ATOM 3783 N N . GLU C 1 28 ? -24.649 21.150 99.985 1.00 14.02 25 GLU C N 1
ATOM 3784 C CA . GLU C 1 28 ? -25.780 21.013 99.078 1.00 14.01 25 GLU C CA 1
ATOM 3785 C C . GLU C 1 28 ? -25.206 20.521 97.759 1.00 14.36 25 GLU C C 1
ATOM 3786 O O . GLU C 1 28 ? -24.634 21.294 96.995 1.00 14.27 25 GLU C O 1
ATOM 3792 N N . GLY C 1 29 ? -25.347 19.220 97.505 1.00 14.36 26 GLY C N 1
ATOM 3793 C CA . GLY C 1 29 ? -24.808 18.643 96.286 1.00 13.46 26 GLY C CA 1
ATOM 3794 C C . GLY C 1 29 ? -23.838 17.510 96.580 1.00 13.56 26 GLY C C 1
ATOM 3795 O O . GLY C 1 29 ? -23.523 17.241 97.742 1.00 13.48 26 GLY C O 1
ATOM 3796 N N . GLY C 1 30 ? -23.344 16.866 95.526 1.00 13.51 27 GLY C N 1
ATOM 3797 C CA . GLY C 1 30 ? -22.438 15.738 95.685 1.00 13.70 27 GLY C CA 1
ATOM 3798 C C . GLY C 1 30 ? -20.981 16.008 96.015 1.00 14.22 27 GLY C C 1
ATOM 3799 O O . GLY C 1 30 ? -20.090 15.372 95.456 1.00 13.70 27 GLY C O 1
ATOM 3800 N N . GLY C 1 31 ? -20.729 16.933 96.930 1.00 14.98 28 GLY C N 1
ATOM 3801 C CA . GLY C 1 31 ? -19.357 17.225 97.292 1.00 16.69 28 GLY C CA 1
ATOM 3802 C C . GLY C 1 31 ? -18.860 16.297 98.382 1.00 17.45 28 GLY C C 1
ATOM 3803 O O . GLY C 1 31 ? -19.649 15.787 99.176 1.00 17.39 28 GLY C O 1
ATOM 3804 N N . GLN C 1 32 ? -17.553 16.061 98.415 1.00 18.29 29 GLN C N 1
ATOM 3805 C CA . GLN C 1 32 ? -16.970 15.204 99.440 1.00 20.62 29 GLN C CA 1
ATOM 3806 C C . GLN C 1 32 ? -15.782 15.895 100.089 1.00 19.26 29 GLN C C 1
ATOM 3807 O O . GLN C 1 32 ? -14.934 16.472 99.405 1.00 18.48 29 GLN C O 1
ATOM 3813 N N . ILE C 1 33 ? -15.734 15.847 101.415 1.00 18.31 30 ILE C N 1
ATOM 3814 C CA . ILE C 1 33 ? -14.650 16.472 102.154 1.00 19.70 30 ILE C CA 1
ATOM 3815 C C . ILE C 1 33 ? -13.617 15.439 102.587 1.00 20.07 30 ILE C C 1
ATOM 3816 O O . ILE C 1 33 ? -13.958 14.303 102.926 1.00 19.46 30 ILE C O 1
ATOM 3821 N N . SER C 1 34 ? -12.351 15.837 102.556 1.00 18.94 31 SER C N 1
ATOM 3822 C CA . SER C 1 34 ? -11.258 14.959 102.945 1.00 20.70 31 SER C CA 1
ATOM 3823 C C . SER C 1 34 ? -10.188 15.793 103.631 1.00 20.11 31 SER C C 1
ATOM 3824 O O . SER C 1 34 ? -10.107 17.002 103.408 1.00 19.60 31 SER C O 1
ATOM 3827 N N . PHE C 1 35 ? -9.354 15.154 104.446 1.00 20.13 32 PHE C N 1
ATOM 3828 C CA . PHE C 1 35 ? -8.321 15.891 105.162 1.00 20.50 32 PHE C CA 1
ATOM 3829 C C . PHE C 1 35 ? -6.909 15.313 105.124 1.00 22.08 32 PHE C C 1
ATOM 3830 O O . PHE C 1 35 ? -6.207 15.323 106.134 1.00 21.66 32 PHE C O 1
ATOM 3838 N N . ASP C 1 36 ? -6.487 14.815 103.965 1.00 24.17 33 ASP C N 1
ATOM 3839 C CA . ASP C 1 36 ? -5.135 14.279 103.834 1.00 26.55 33 ASP C CA 1
ATOM 3840 C C . ASP C 1 36 ? -4.150 15.406 104.148 1.00 25.39 33 ASP C C 1
ATOM 3841 O O . ASP C 1 36 ? -4.348 16.547 103.734 1.00 25.37 33 ASP C O 1
ATOM 3846 N N . ASP C 1 37 ? -3.089 15.077 104.876 1.00 26.43 34 ASP C N 1
ATOM 3847 C CA . ASP C 1 37 ? -2.075 16.054 105.260 1.00 27.50 34 ASP C CA 1
ATOM 3848 C C . ASP C 1 37 ? -2.639 17.183 106.114 1.00 26.62 34 ASP C C 1
ATOM 3849 O O . ASP C 1 37 ? -2.024 18.241 106.254 1.00 25.28 34 ASP C O 1
ATOM 3854 N N . HIS C 1 38 ? -3.821 16.946 106.675 1.00 24.49 35 HIS C N 1
ATOM 3855 C CA . HIS C 1 38 ? -4.473 17.903 107.559 1.00 24.41 35 HIS C CA 1
ATOM 3856 C C . HIS C 1 38 ? -4.842 19.245 106.925 1.00 23.15 35 HIS C C 1
ATOM 3857 O O . HIS C 1 38 ? -4.527 20.308 107.458 1.00 20.30 35 HIS C O 1
ATOM 3864 N N . SER C 1 39 ? -5.527 19.177 105.788 1.00 22.29 36 SER C N 1
ATOM 3865 C CA . SER C 1 39 ? -5.986 20.360 105.067 1.00 21.57 36 SER C CA 1
ATOM 3866 C C . SER C 1 39 ? -7.313 19.998 104.407 1.00 20.73 36 SER C C 1
ATOM 3867 O O . SER C 1 39 ? -7.488 18.868 103.946 1.00 19.75 36 SER C O 1
ATOM 3870 N N . LEU C 1 40 ? -8.244 20.945 104.366 1.00 19.18 37 LEU C N 1
ATOM 3871 C CA . LEU C 1 40 ? -9.544 20.692 103.755 1.00 18.73 37 LEU C CA 1
ATOM 3872 C C . LEU C 1 40 ? -9.443 20.472 102.248 1.00 17.87 37 LEU C C 1
ATOM 3873 O O . LEU C 1 40 ? -9.048 21.371 101.506 1.00 16.52 37 LEU C O 1
ATOM 3878 N N . HIS C 1 41 ? -9.795 19.264 101.811 1.00 15.65 38 HIS C N 1
ATOM 3879 C CA . HIS C 1 41 ? -9.791 18.903 100.396 1.00 15.38 38 HIS C CA 1
ATOM 3880 C C . HIS C 1 41 ? -11.245 18.758 99.956 1.00 13.63 38 HIS C C 1
ATOM 3881 O O . HIS C 1 41 ? -12.019 18.039 100.587 1.00 12.88 38 HIS C O 1
ATOM 3888 N N . LEU C 1 42 ? -11.621 19.438 98.882 1.00 11.73 39 LEU C N 1
ATOM 3889 C CA . LEU C 1 42 ? -12.981 19.328 98.371 1.00 11.70 39 LEU C CA 1
ATOM 3890 C C . LEU C 1 42 ? -12.945 18.693 96.987 1.00 11.68 39 LEU C C 1
ATOM 3891 O O . LEU C 1 42 ? -12.215 19.145 96.101 1.00 10.95 39 LEU C O 1
ATOM 3896 N N . SER C 1 43 ? -13.717 17.623 96.820 1.00 11.90 40 SER C N 1
ATOM 3897 C CA . SER C 1 43 ? -13.801 16.909 95.556 1.00 12.45 40 SER C CA 1
ATOM 3898 C C . SER C 1 43 ? -15.253 16.505 95.332 1.00 11.74 40 SER C C 1
ATOM 3899 O O . SER C 1 43 ? -16.133 16.917 96.083 1.00 10.87 40 SER C O 1
ATOM 3902 N N . HIS C 1 44 ? -15.502 15.693 94.311 1.00 12.32 41 HIS C N 1
ATOM 3903 C CA . HIS C 1 44 ? -16.867 15.283 94.003 1.00 12.91 41 HIS C CA 1
ATOM 3904 C C . HIS C 1 44 ? -17.048 13.769 93.947 1.00 14.00 41 HIS C C 1
ATOM 3905 O O . HIS C 1 44 ? -16.164 13.042 93.498 1.00 13.60 41 HIS C O 1
ATOM 3912 N N . VAL C 1 45 ? -18.209 13.306 94.403 1.00 16.22 42 VAL C N 1
ATOM 3913 C CA . VAL C 1 45 ? -18.518 11.879 94.448 1.00 20.34 42 VAL C CA 1
ATOM 3914 C C . VAL C 1 45 ? -18.737 11.216 93.099 1.00 22.96 42 VAL C C 1
ATOM 3915 O O . VAL C 1 45 ? -18.488 10.020 92.943 1.00 23.08 42 VAL C O 1
ATOM 3919 N N . GLN C 1 46 ? -19.208 11.978 92.122 1.00 25.22 43 GLN C N 1
ATOM 3920 C CA . GLN C 1 46 ? -19.451 11.403 90.811 1.00 29.62 43 GLN C CA 1
ATOM 3921 C C . GLN C 1 46 ? -19.404 12.437 89.704 1.00 29.92 43 GLN C C 1
ATOM 3922 O O . GLN C 1 46 ? -19.226 13.631 89.951 1.00 29.15 43 GLN C O 1
ATOM 3928 N N . ASP C 1 47 ? -19.560 11.962 88.475 1.00 31.07 44 ASP C N 1
ATOM 3929 C CA . ASP C 1 47 ? -19.531 12.826 87.310 1.00 30.89 44 ASP C CA 1
ATOM 3930 C C . ASP C 1 47 ? -20.549 13.956 87.405 1.00 27.51 44 ASP C C 1
ATOM 3931 O O . ASP C 1 47 ? -21.735 13.726 87.655 1.00 28.18 44 ASP C O 1
ATOM 3936 N N . GLU C 1 48 ? -20.060 15.179 87.221 1.00 22.53 45 GLU C N 1
ATOM 3937 C CA . GLU C 1 48 ? -20.885 16.382 87.234 1.00 17.77 45 GLU C CA 1
ATOM 3938 C C . GLU C 1 48 ? -21.660 16.647 88.526 1.00 15.25 45 GLU C C 1
ATOM 3939 O O . GLU C 1 48 ? -22.670 17.353 88.506 1.00 14.30 45 GLU C O 1
ATOM 3945 N N . ALA C 1 49 ? -21.190 16.107 89.647 1.00 12.01 46 ALA C N 1
ATOM 3946 C CA . ALA C 1 49 ? -21.880 16.315 90.917 1.00 13.24 46 ALA C CA 1
ATOM 3947 C C . ALA C 1 49 ? -21.459 17.631 91.574 1.00 12.02 46 ALA C C 1
ATOM 3948 O O . ALA C 1 49 ? -20.756 17.640 92.583 1.00 11.24 46 ALA C O 1
ATOM 3950 N N . HIS C 1 50 ? -21.918 18.739 91.001 1.00 11.73 47 HIS C N 1
ATOM 3951 C CA . HIS C 1 50 ? -21.591 20.075 91.497 1.00 11.89 47 HIS C CA 1
ATOM 3952 C C . HIS C 1 50 ? -22.217 20.346 92.859 1.00 12.66 47 HIS C C 1
ATOM 3953 O O . HIS C 1 50 ? -23.201 19.707 93.234 1.00 12.47 47 HIS C O 1
ATOM 3960 N N . PHE C 1 51 ? -21.657 21.299 93.601 1.00 10.91 48 PHE C N 1
ATOM 3961 C CA . PHE C 1 51 ? -22.174 21.586 94.934 1.00 11.00 48 PHE C CA 1
ATOM 3962 C C . PHE C 1 51 ? -21.865 22.984 95.442 1.00 10.98 48 PHE C C 1
ATOM 3963 O O . PHE C 1 51 ? -21.129 23.746 94.821 1.00 11.41 48 PHE C O 1
ATOM 3971 N N . VAL C 1 52 ? -22.442 23.294 96.598 1.00 11.05 49 VAL C N 1
ATOM 3972 C CA . VAL C 1 52 ? -22.192 24.546 97.294 1.00 10.40 49 VAL C CA 1
ATOM 3973 C C . VAL C 1 52 ? -22.089 24.134 98.761 1.00 12.45 49 VAL C C 1
ATOM 3974 O O . VAL C 1 52 ? -23.031 23.575 99.330 1.00 11.88 49 VAL C O 1
ATOM 3978 N N . PHE C 1 53 ? -20.924 24.381 99.350 1.00 10.85 50 PHE C N 1
ATOM 3979 C CA . PHE C 1 53 ? -20.644 24.037 100.742 1.00 10.88 50 PHE C CA 1
ATOM 3980 C C . PHE C 1 53 ? -20.713 25.334 101.545 1.00 11.24 50 PHE C C 1
ATOM 3981 O O . PHE C 1 53 ? -19.831 26.183 101.429 1.00 10.36 50 PHE C O 1
ATOM 3989 N N . TRP C 1 54 ? -21.762 25.480 102.355 1.00 10.45 51 TRP C N 1
ATOM 3990 C CA . TRP C 1 54 ? -21.973 26.701 103.136 1.00 11.28 51 TRP C CA 1
ATOM 3991 C C . TRP C 1 54 ? -21.474 26.768 104.576 1.00 12.45 51 TRP C C 1
ATOM 3992 O O . TRP C 1 54 ? -21.578 25.803 105.339 1.00 12.92 51 TRP C O 1
ATOM 4003 N N . CYS C 1 55 ? -20.949 27.935 104.938 1.00 12.88 52 CYS C N 1
ATOM 4004 C CA . CYS C 1 55 ? -20.527 28.201 106.308 1.00 13.97 52 CYS C CA 1
ATOM 4005 C C . CYS C 1 55 ? -21.890 28.578 106.905 1.00 13.15 52 CYS C C 1
ATOM 4006 O O . CYS C 1 55 ? -22.690 29.257 106.256 1.00 12.06 52 CYS C O 1
ATOM 4009 N N . PRO C 1 56 ? -22.185 28.131 108.132 1.00 14.28 53 PRO C N 1
ATOM 4010 C CA . PRO C 1 56 ? -23.477 28.440 108.755 1.00 15.54 53 PRO C CA 1
ATOM 4011 C C . PRO C 1 56 ? -23.696 29.850 109.302 1.00 15.87 53 PRO C C 1
ATOM 4012 O O . PRO C 1 56 ? -24.834 30.257 109.525 1.00 17.76 53 PRO C O 1
ATOM 4016 N N . GLU C 1 57 ? -22.613 30.591 109.506 1.00 17.60 54 GLU C N 1
ATOM 4017 C CA . GLU C 1 57 ? -22.684 31.942 110.061 1.00 19.68 54 GLU C CA 1
ATOM 4018 C C . GLU C 1 57 ? -23.168 33.043 109.120 1.00 18.99 54 GLU C C 1
ATOM 4019 O O . GLU C 1 57 ? -22.766 33.109 107.962 1.00 18.48 54 GLU C O 1
ATOM 4025 N N . THR C 1 58 ? -24.031 33.916 109.631 1.00 17.12 55 THR C N 1
ATOM 4026 C CA . THR C 1 58 ? -24.495 35.047 108.845 1.00 16.98 55 THR C CA 1
ATOM 4027 C C . THR C 1 58 ? -23.463 36.133 109.107 1.00 16.64 55 THR C C 1
ATOM 4028 O O . THR C 1 58 ? -23.191 36.463 110.260 1.00 16.11 55 THR C O 1
ATOM 4032 N N . PHE C 1 59 ? -22.880 36.677 108.045 1.00 15.01 56 PHE C N 1
ATOM 4033 C CA . PHE C 1 59 ? -21.879 37.727 108.191 1.00 14.81 56 PHE C CA 1
ATOM 4034 C C . PHE C 1 59 ? -22.495 39.074 107.828 1.00 12.96 56 PHE C C 1
ATOM 4035 O O . PHE C 1 59 ? -23.360 39.159 106.960 1.00 12.81 56 PHE C O 1
ATOM 4043 N N . PRO C 1 60 ? -22.065 40.148 108.505 1.00 13.43 57 PRO C N 1
ATOM 4044 C CA . PRO C 1 60 ? -22.616 41.472 108.211 1.00 13.17 57 PRO C CA 1
ATOM 4045 C C . PRO C 1 60 ? -22.041 42.065 106.931 1.00 12.33 57 PRO C C 1
ATOM 4046 O O . PRO C 1 60 ? -21.162 41.479 106.299 1.00 11.76 57 PRO C O 1
ATOM 4050 N N . ASP C 1 61 ? -22.559 43.225 106.548 1.00 12.52 58 ASP C N 1
ATOM 4051 C CA . ASP C 1 61 ? -22.058 43.924 105.375 1.00 11.79 58 ASP C CA 1
ATOM 4052 C C . ASP C 1 61 ? -20.782 44.603 105.882 1.00 11.16 58 ASP C C 1
ATOM 4053 O O . ASP C 1 61 ? -20.528 44.612 107.089 1.00 12.13 58 ASP C O 1
ATOM 4058 N N . GLY C 1 62 ? -19.984 45.163 104.977 1.00 10.98 59 GLY C N 1
ATOM 4059 C CA . GLY C 1 62 ? -18.757 45.829 105.387 1.00 11.18 59 GLY C CA 1
ATOM 4060 C C . GLY C 1 62 ? -17.738 44.859 105.958 1.00 11.23 59 GLY C C 1
ATOM 4061 O O . GLY C 1 62 ? -17.322 44.975 107.113 1.00 10.44 59 GLY C O 1
ATOM 4062 N N . ILE C 1 63 ? -17.319 43.905 105.137 1.00 9.49 60 ILE C N 1
ATOM 4063 C CA . ILE C 1 63 ? -16.366 42.898 105.570 1.00 9.26 60 ILE C CA 1
ATOM 4064 C C . ILE C 1 63 ? -15.259 42.644 104.560 1.00 9.28 60 ILE C C 1
ATOM 4065 O O . ILE C 1 63 ? -15.365 43.009 103.385 1.00 9.65 60 ILE C O 1
ATOM 4070 N N . ILE C 1 64 ? -14.192 42.025 105.046 1.00 8.15 61 ILE C N 1
ATOM 4071 C CA . ILE C 1 64 ? -13.057 41.646 104.221 1.00 8.39 61 ILE C CA 1
ATOM 4072 C C . ILE C 1 64 ? -12.947 40.141 104.421 1.00 9.49 61 ILE C C 1
ATOM 4073 O O . ILE C 1 64 ? -12.741 39.665 105.541 1.00 9.04 61 ILE C O 1
ATOM 4078 N N . VAL C 1 65 ? -13.120 39.401 103.331 1.00 8.51 62 VAL C N 1
ATOM 4079 C CA . VAL C 1 65 ? -13.084 37.943 103.350 1.00 8.46 62 VAL C CA 1
ATOM 4080 C C . VAL C 1 65 ? -11.789 37.429 102.740 1.00 8.06 62 VAL C C 1
ATOM 4081 O O . VAL C 1 65 ? -11.444 37.787 101.615 1.00 8.22 62 VAL C O 1
ATOM 4085 N N . THR C 1 66 ? -11.078 36.586 103.479 1.00 7.56 63 THR C N 1
ATOM 4086 C CA . THR C 1 66 ? -9.823 36.035 102.988 1.00 8.13 63 THR C CA 1
ATOM 4087 C C . THR C 1 66 ? -9.745 34.530 103.175 1.00 8.15 63 THR C C 1
ATOM 4088 O O . THR C 1 66 ? -10.367 33.974 104.080 1.00 8.92 63 THR C O 1
ATOM 4092 N N . TRP C 1 67 ? -8.991 33.873 102.303 1.00 7.94 64 TRP C N 1
ATOM 4093 C CA . TRP C 1 67 ? -8.795 32.433 102.401 1.00 8.39 64 TRP C CA 1
ATOM 4094 C C . TRP C 1 67 ? -7.625 32.016 101.526 1.00 8.58 64 TRP C C 1
ATOM 4095 O O . TRP C 1 67 ? -7.249 32.734 100.594 1.00 8.83 64 TRP C O 1
ATOM 4106 N N . ASP C 1 68 ? -7.009 30.887 101.867 1.00 7.43 65 ASP C N 1
ATOM 4107 C CA . ASP C 1 68 ? -5.897 30.369 101.082 1.00 10.25 65 ASP C CA 1
ATOM 4108 C C . ASP C 1 68 ? -6.474 29.300 100.174 1.00 10.60 65 ASP C C 1
ATOM 4109 O O . ASP C 1 68 ? -7.248 28.449 100.618 1.00 10.55 65 ASP C O 1
ATOM 4114 N N . PHE C 1 69 ? -6.088 29.352 98.904 1.00 8.96 66 PHE C N 1
ATOM 4115 C CA . PHE C 1 69 ? -6.596 28.435 97.890 1.00 10.15 66 PHE C CA 1
ATOM 4116 C C . PHE C 1 69 ? -5.488 27.716 97.124 1.00 9.36 66 PHE C C 1
ATOM 4117 O O . PHE C 1 69 ? -4.492 28.327 96.728 1.00 9.65 66 PHE C O 1
ATOM 4125 N N . SER C 1 70 ? -5.669 26.414 96.913 1.00 9.36 67 SER C N 1
ATOM 4126 C CA . SER C 1 70 ? -4.698 25.614 96.174 1.00 10.27 67 SER C CA 1
ATOM 4127 C C . SER C 1 70 ? -5.402 24.702 95.171 1.00 11.07 67 SER C C 1
ATOM 4128 O O . SER C 1 70 ? -6.102 23.768 95.562 1.00 11.90 67 SER C O 1
ATOM 4131 N N . PRO C 1 71 ? -5.237 24.965 93.866 1.00 11.18 68 PRO C N 1
ATOM 4132 C CA . PRO C 1 71 ? -5.887 24.108 92.867 1.00 11.30 68 PRO C CA 1
ATOM 4133 C C . PRO C 1 71 ? -5.096 22.808 92.723 1.00 11.48 68 PRO C C 1
ATOM 4134 O O . PRO C 1 71 ? -3.901 22.836 92.431 1.00 12.71 68 PRO C O 1
ATOM 4138 N N . ILE C 1 72 ? -5.759 21.673 92.930 1.00 12.88 69 ILE C N 1
ATOM 4139 C CA . ILE C 1 72 ? -5.087 20.375 92.847 1.00 12.55 69 ILE C CA 1
ATOM 4140 C C . ILE C 1 72 ? -5.307 19.633 91.528 1.00 11.91 69 ILE C C 1
ATOM 4141 O O . ILE C 1 72 ? -4.361 19.104 90.939 1.00 11.18 69 ILE C O 1
ATOM 4146 N N . GLU C 1 73 ? -6.553 19.580 91.071 1.00 12.16 70 GLU C N 1
ATOM 4147 C CA . GLU C 1 73 ? -6.866 18.898 89.818 1.00 14.97 70 GLU C CA 1
ATOM 4148 C C . GLU C 1 73 ? -7.976 19.580 89.032 1.00 12.48 70 GLU C C 1
ATOM 4149 O O . GLU C 1 73 ? -8.946 20.074 89.604 1.00 11.02 70 GLU C O 1
ATOM 4155 N N . GLN C 1 74 ? -7.815 19.598 87.715 1.00 10.93 71 GLN C N 1
ATOM 4156 C CA . GLN C 1 74 ? -8.810 20.160 86.811 1.00 10.53 71 GLN C CA 1
ATOM 4157 C C . GLN C 1 74 ? -9.106 19.035 85.820 1.00 10.59 71 GLN C C 1
ATOM 4158 O O . GLN C 1 74 ? -8.416 18.013 85.828 1.00 12.42 71 GLN C O 1
ATOM 4164 N N . PRO C 1 75 ? -10.123 19.197 84.955 1.00 11.41 72 PRO C N 1
ATOM 4165 C CA . PRO C 1 75 ? -11.040 20.333 84.806 1.00 11.03 72 PRO C CA 1
ATOM 4166 C C . PRO C 1 75 ? -11.836 20.629 86.069 1.00 11.27 72 PRO C C 1
ATOM 4167 O O . PRO C 1 75 ? -11.937 19.794 86.971 1.00 11.54 72 PRO C O 1
ATOM 4171 N N . GLY C 1 76 ? -12.409 21.825 86.119 1.00 9.87 73 GLY C N 1
ATOM 4172 C CA . GLY C 1 76 ? -13.195 22.219 87.268 1.00 9.16 73 GLY C CA 1
ATOM 4173 C C . GLY C 1 76 ? -13.314 23.728 87.341 1.00 8.96 73 GLY C C 1
ATOM 4174 O O . GLY C 1 76 ? -12.643 24.452 86.605 1.00 9.48 73 GLY C O 1
ATOM 4175 N N . LEU C 1 77 ? -14.179 24.200 88.225 1.00 8.08 74 LEU C N 1
ATOM 4176 C CA . LEU C 1 77 ? -14.390 25.625 88.404 1.00 8.76 74 LEU C CA 1
ATOM 4177 C C . LEU C 1 77 ? -14.725 25.888 89.863 1.00 8.94 74 LEU C C 1
ATOM 4178 O O . LEU C 1 77 ? -15.368 25.062 90.514 1.00 9.26 74 LEU C O 1
ATOM 4183 N N . CYS C 1 78 ? -14.281 27.033 90.376 1.00 7.20 75 CYS C N 1
ATOM 4184 C CA . CYS C 1 78 ? -14.548 27.394 91.763 1.00 7.70 75 CYS C CA 1
ATOM 4185 C C . CYS C 1 78 ? -15.346 28.687 91.838 1.00 7.86 75 CYS C C 1
ATOM 4186 O O . CYS C 1 78 ? -15.263 29.544 90.948 1.00 7.42 75 CYS C O 1
ATOM 4197 N N . LEU C 1 80 ? -17.188 31.540 94.905 1.00 6.52 77 LEU C N 1
ATOM 4198 C CA . LEU C 1 80 ? -17.519 31.916 96.267 1.00 8.46 77 LEU C CA 1
ATOM 4199 C C . LEU C 1 80 ? -18.811 32.717 96.285 1.00 8.84 77 LEU C C 1
ATOM 4200 O O . LEU C 1 80 ? -18.942 33.723 95.585 1.00 8.94 77 LEU C O 1
ATOM 4205 N N . PHE C 1 81 ? -19.771 32.256 97.078 1.00 8.20 78 PHE C N 1
ATOM 4206 C CA . PHE C 1 81 ? -21.037 32.955 97.229 1.00 7.85 78 PHE C CA 1
ATOM 4207 C C . PHE C 1 81 ? -20.913 33.812 98.485 1.00 8.54 78 PHE C C 1
ATOM 4208 O O . PHE C 1 81 ? -20.294 33.390 99.463 1.00 8.83 78 PHE C O 1
ATOM 4216 N N . PHE C 1 82 ? -21.463 35.021 98.453 1.00 7.69 79 PHE C N 1
ATOM 4217 C CA . PHE C 1 82 ? -21.450 35.880 99.633 1.00 8.74 79 PHE C CA 1
ATOM 4218 C C . PHE C 1 82 ? -22.658 36.807 99.664 1.00 7.82 79 PHE C C 1
ATOM 4219 O O . PHE C 1 82 ? -23.319 37.012 98.643 1.00 8.60 79 PHE C O 1
ATOM 4227 N N . ALA C 1 83 ? -22.961 37.336 100.847 1.00 8.02 80 ALA C N 1
ATOM 4228 C CA . ALA C 1 83 ? -24.121 38.200 101.033 1.00 8.04 80 ALA C CA 1
ATOM 4229 C C . ALA C 1 83 ? -25.360 37.435 100.567 1.00 8.95 80 ALA C C 1
ATOM 4230 O O . ALA C 1 83 ? -26.269 38.015 99.974 1.00 9.88 80 ALA C O 1
ATOM 4232 N N . ALA C 1 84 ? -25.386 36.131 100.851 1.00 10.18 81 ALA C N 1
ATOM 4233 C CA . ALA C 1 84 ? -26.491 35.259 100.449 1.00 10.69 81 ALA C CA 1
ATOM 4234 C C . ALA C 1 84 ? -27.624 35.165 101.472 1.00 11.43 81 ALA C C 1
ATOM 4235 O O . ALA C 1 84 ? -27.391 34.936 102.656 1.00 12.44 81 ALA C O 1
ATOM 4237 N N . ALA C 1 85 ? -28.853 35.334 100.994 1.00 13.54 82 ALA C N 1
ATOM 4238 C CA . ALA C 1 85 ? -30.040 35.265 101.843 1.00 13.55 82 ALA C CA 1
ATOM 4239 C C . ALA C 1 85 ? -31.287 35.135 100.975 1.00 14.95 82 ALA C C 1
ATOM 4240 O O . ALA C 1 85 ? -31.220 35.276 99.756 1.00 14.03 82 ALA C O 1
ATOM 4242 N N . GLY C 1 86 ? -32.425 34.865 101.609 1.00 16.43 83 GLY C N 1
ATOM 4243 C CA . GLY C 1 86 ? -33.668 34.735 100.868 1.00 16.63 83 GLY C CA 1
ATOM 4244 C C . GLY C 1 86 ? -34.040 36.045 100.206 1.00 18.14 83 GLY C C 1
ATOM 4245 O O . GLY C 1 86 ? -33.635 37.114 100.670 1.00 18.09 83 GLY C O 1
ATOM 4246 N N . ILE C 1 87 ? -34.808 35.972 99.122 1.00 19.51 84 ILE C N 1
ATOM 4247 C CA . ILE C 1 87 ? -35.216 37.173 98.402 1.00 21.47 84 ILE C CA 1
ATOM 4248 C C . ILE C 1 87 ? -36.010 38.137 99.275 1.00 23.51 84 ILE C C 1
ATOM 4249 O O . ILE C 1 87 ? -36.142 39.316 98.944 1.00 24.94 84 ILE C O 1
ATOM 4254 N N . ARG C 1 88 ? -36.540 37.636 100.387 1.00 23.95 85 ARG C N 1
ATOM 4255 C CA . ARG C 1 88 ? -37.298 38.473 101.307 1.00 26.90 85 ARG C CA 1
ATOM 4256 C C . ARG C 1 88 ? -36.511 38.692 102.591 1.00 25.90 85 ARG C C 1
ATOM 4257 O O . ARG C 1 88 ? -37.064 39.097 103.614 1.00 26.85 85 ARG C O 1
ATOM 4265 N N . GLY C 1 89 ? -35.213 38.412 102.528 1.00 24.81 86 GLY C N 1
ATOM 4266 C CA . GLY C 1 89 ? -34.352 38.597 103.680 1.00 24.10 86 GLY C CA 1
ATOM 4267 C C . GLY C 1 89 ? -34.363 37.466 104.690 1.00 22.82 86 GLY C C 1
ATOM 4268 O O . GLY C 1 89 ? -33.871 37.629 105.807 1.00 22.85 86 GLY C O 1
ATOM 4269 N N . GLU C 1 90 ? -34.916 36.319 104.315 1.00 22.64 87 GLU C N 1
ATOM 4270 C CA . GLU C 1 90 ? -34.957 35.186 105.233 1.00 21.93 87 GLU C CA 1
ATOM 4271 C C . GLU C 1 90 ? -33.567 34.578 105.370 1.00 21.08 87 GLU C C 1
ATOM 4272 O O . GLU C 1 90 ? -32.733 34.712 104.471 1.00 21.19 87 GLU C O 1
ATOM 4278 N N . ASP C 1 91 ? -33.313 33.930 106.505 1.00 18.99 88 ASP C N 1
ATOM 4279 C CA . ASP C 1 91 ? -32.035 33.266 106.731 1.00 17.63 88 ASP C CA 1
ATOM 4280 C C . ASP C 1 91 ? -31.938 32.256 105.596 1.00 16.94 88 ASP C C 1
ATOM 4281 O O . ASP C 1 91 ? -32.938 31.642 105.232 1.00 16.58 88 ASP C O 1
ATOM 4286 N N . LEU C 1 92 ? -30.744 32.081 105.037 1.00 15.54 89 LEU C N 1
ATOM 4287 C CA . LEU C 1 92 ? -30.559 31.161 103.918 1.00 15.65 89 LEU C CA 1
ATOM 4288 C C . LEU C 1 92 ? -30.971 29.714 104.211 1.00 16.61 89 LEU C C 1
ATOM 4289 O O . LEU C 1 92 ? -31.281 28.957 103.293 1.00 13.86 89 LEU C O 1
ATOM 4294 N N . PHE C 1 93 ? -30.974 29.327 105.480 1.00 16.97 90 PHE C N 1
ATOM 4295 C CA . PHE C 1 93 ? -31.337 27.958 105.825 1.00 18.96 90 PHE C CA 1
ATOM 4296 C C . PHE C 1 93 ? -32.730 27.841 106.421 1.00 20.00 90 PHE C C 1
ATOM 4297 O O . PHE C 1 93 ? -33.050 26.875 107.116 1.00 19.50 90 PHE C O 1
ATOM 4305 N N . ASP C 1 94 ? -33.554 28.840 106.126 1.00 20.06 91 ASP C N 1
ATOM 4306 C CA . ASP C 1 94 ? -34.938 28.890 106.580 1.00 21.98 91 ASP C CA 1
ATOM 4307 C C . ASP C 1 94 ? -35.672 27.789 105.816 1.00 22.07 91 ASP C C 1
ATOM 4308 O O . ASP C 1 94 ? -35.696 27.795 104.587 1.00 20.92 91 ASP C O 1
ATOM 4313 N N . PRO C 1 95 ? -36.283 26.833 106.532 1.00 22.73 92 PRO C N 1
ATOM 4314 C CA . PRO C 1 95 ? -37.006 25.735 105.878 1.00 23.68 92 PRO C CA 1
ATOM 4315 C C . PRO C 1 95 ? -38.146 26.164 104.956 1.00 24.43 92 PRO C C 1
ATOM 4316 O O . PRO C 1 95 ? -38.646 25.361 104.168 1.00 25.08 92 PRO C O 1
ATOM 4320 N N . SER C 1 96 ? -38.552 27.426 105.049 1.00 24.67 93 SER C N 1
ATOM 4321 C CA . SER C 1 96 ? -39.631 27.938 104.212 1.00 26.58 93 SER C CA 1
ATOM 4322 C C . SER C 1 96 ? -39.144 28.206 102.791 1.00 26.01 93 SER C C 1
ATOM 4323 O O . SER C 1 96 ? -39.949 28.374 101.873 1.00 26.57 93 SER C O 1
ATOM 4326 N N . LEU C 1 97 ? -37.825 28.262 102.618 1.00 25.51 94 LEU C N 1
ATOM 4327 C CA . LEU C 1 97 ? -37.232 28.480 101.300 1.00 24.21 94 LEU C CA 1
ATOM 4328 C C . LEU C 1 97 ? -37.154 27.134 100.593 1.00 24.10 94 LEU C C 1
ATOM 4329 O O . LEU C 1 97 ? -37.180 26.088 101.239 1.00 24.22 94 LEU C O 1
ATOM 4334 N N . ARG C 1 98 ? -37.051 27.158 99.269 1.00 22.91 95 ARG C N 1
ATOM 4335 C CA . ARG C 1 98 ? -36.975 25.919 98.512 1.00 24.14 95 ARG C CA 1
ATOM 4336 C C . ARG C 1 98 ? -35.693 25.151 98.787 1.00 22.59 95 ARG C C 1
ATOM 4337 O O . ARG C 1 98 ? -34.609 25.732 98.880 1.00 21.89 95 ARG C O 1
ATOM 4345 N N . LYS C 1 99 ? -35.834 23.838 98.932 1.00 19.77 96 LYS C N 1
ATOM 4346 C CA . LYS C 1 99 ? -34.706 22.952 99.193 1.00 19.40 96 LYS C CA 1
ATOM 4347 C C . LYS C 1 99 ? -33.724 23.007 98.022 1.00 18.84 96 LYS C C 1
ATOM 4348 O O . LYS C 1 99 ? -34.130 22.944 96.862 1.00 18.42 96 LYS C O 1
ATOM 4354 N N . ARG C 1 100 ? -32.435 23.125 98.325 1.00 17.57 97 ARG C N 1
ATOM 4355 C CA . ARG C 1 100 ? -31.414 23.207 97.283 1.00 15.75 97 ARG C CA 1
ATOM 4356 C C . ARG C 1 100 ? -30.572 21.938 97.226 1.00 15.93 97 ARG C C 1
ATOM 4357 O O . ARG C 1 100 ? -30.403 21.253 98.234 1.00 17.20 97 ARG C O 1
ATOM 4365 N N . THR C 1 101 ? -30.031 21.639 96.048 1.00 15.06 98 THR C N 1
ATOM 4366 C CA . THR C 1 101 ? -29.239 20.431 95.859 1.00 16.38 98 THR C CA 1
ATOM 4367 C C . THR C 1 101 ? -27.917 20.617 95.117 1.00 14.56 98 THR C C 1
ATOM 4368 O O . THR C 1 101 ? -27.325 19.642 94.657 1.00 14.20 98 THR C O 1
ATOM 4372 N N . GLY C 1 102 ? -27.458 21.858 94.992 1.00 13.33 99 GLY C N 1
ATOM 4373 C CA . GLY C 1 102 ? -26.201 22.105 94.306 1.00 12.69 99 GLY C CA 1
ATOM 4374 C C . GLY C 1 102 ? -26.306 22.396 92.818 1.00 14.35 99 GLY C C 1
ATOM 4375 O O . GLY C 1 102 ? -25.283 22.551 92.148 1.00 12.50 99 GLY C O 1
ATOM 4376 N N . THR C 1 103 ? -27.527 22.458 92.292 1.00 14.01 100 THR C N 1
ATOM 4377 C CA . THR C 1 103 ? -27.727 22.747 90.872 1.00 17.92 100 THR C CA 1
ATOM 4378 C C . THR C 1 103 ? -27.789 24.266 90.720 1.00 18.00 100 THR C C 1
ATOM 4379 O O . THR C 1 103 ? -28.615 24.937 91.344 1.00 17.40 100 THR C O 1
ATOM 4383 N N . TYR C 1 104 ? -26.905 24.795 89.883 1.00 19.43 101 TYR C N 1
ATOM 4384 C CA . TYR C 1 104 ? -26.772 26.235 89.679 1.00 20.00 101 TYR C CA 1
ATOM 4385 C C . TYR C 1 104 ? -28.033 27.098 89.626 1.00 18.37 101 TYR C C 1
ATOM 4386 O O . TYR C 1 104 ? -28.101 28.131 90.290 1.00 18.11 101 TYR C O 1
ATOM 4395 N N . PRO C 1 105 ? -29.044 26.700 88.840 1.00 18.64 102 PRO C N 1
ATOM 4396 C CA . PRO C 1 105 ? -30.267 27.507 88.766 1.00 18.62 102 PRO C CA 1
ATOM 4397 C C . PRO C 1 105 ? -30.967 27.766 90.101 1.00 18.02 102 PRO C C 1
ATOM 4398 O O . PRO C 1 105 ? -31.698 28.749 90.241 1.00 17.41 102 PRO C O 1
ATOM 4402 N N . GLU C 1 106 ? -30.753 26.889 91.078 1.00 16.93 103 GLU C N 1
ATOM 4403 C CA . GLU C 1 106 ? -31.377 27.063 92.387 1.00 17.29 103 GLU C CA 1
ATOM 4404 C C . GLU C 1 106 ? -30.751 28.262 93.096 1.00 15.65 103 GLU C C 1
ATOM 4405 O O . GLU C 1 106 ? -31.342 28.839 94.009 1.00 15.23 103 GLU C O 1
ATOM 4411 N N . TYR C 1 107 ? -29.551 28.634 92.661 1.00 14.17 104 TYR C N 1
ATOM 4412 C CA . TYR C 1 107 ? -28.828 29.739 93.271 1.00 14.62 104 TYR C CA 1
ATOM 4413 C C . TYR C 1 107 ? -28.969 31.070 92.537 1.00 15.48 104 TYR C C 1
ATOM 4414 O O . TYR C 1 107 ? -29.041 32.121 93.175 1.00 15.35 104 TYR C O 1
ATOM 4423 N N . HIS C 1 108 ? -29.024 31.037 91.211 1.00 16.41 105 HIS C N 1
ATOM 4424 C CA . HIS C 1 108 ? -29.154 32.285 90.463 1.00 18.42 105 HIS C CA 1
ATOM 4425 C C . HIS C 1 108 ? -30.564 32.559 89.943 1.00 19.96 105 HIS C C 1
ATOM 4426 O O . HIS C 1 108 ? -30.837 33.648 89.435 1.00 21.19 105 HIS C O 1
ATOM 4433 N N . SER C 1 109 ? -31.461 31.587 90.080 1.00 20.02 106 SER C N 1
ATOM 4434 C CA . SER C 1 109 ? -32.837 31.760 89.613 1.00 21.19 106 SER C CA 1
ATOM 4435 C C . SER C 1 109 ? -33.867 31.086 90.519 1.00 20.97 106 SER C C 1
ATOM 4436 O O . SER C 1 109 ? -34.877 30.562 90.044 1.00 21.92 106 SER C O 1
ATOM 4439 N N . GLY C 1 110 ? -33.607 31.109 91.824 1.00 19.67 107 GLY C N 1
ATOM 4440 C CA . GLY C 1 110 ? -34.511 30.501 92.784 1.00 18.73 107 GLY C CA 1
ATOM 4441 C C . GLY C 1 110 ? -35.139 31.543 93.689 1.00 18.16 107 GLY C C 1
ATOM 4442 O O . GLY C 1 110 ? -35.598 32.579 93.211 1.00 19.72 107 GLY C O 1
ATOM 4443 N N . ASP C 1 111 ? -35.161 31.285 94.994 1.00 16.82 108 ASP C N 1
ATOM 4444 C CA . ASP C 1 111 ? -35.746 32.241 95.925 1.00 17.27 108 ASP C CA 1
ATOM 4445 C C . ASP C 1 111 ? -34.740 32.903 96.863 1.00 16.21 108 ASP C C 1
ATOM 4446 O O . ASP C 1 111 ? -35.083 33.282 97.981 1.00 16.49 108 ASP C O 1
ATOM 4451 N N . ILE C 1 112 ? -33.498 33.041 96.408 1.00 15.94 109 ILE C N 1
ATOM 4452 C CA . ILE C 1 112 ? -32.471 33.693 97.212 1.00 15.13 109 ILE C CA 1
ATOM 4453 C C . ILE C 1 112 ? -31.698 34.688 96.356 1.00 15.21 109 ILE C C 1
ATOM 4454 O O . ILE C 1 112 ? -31.708 34.602 95.129 1.00 15.38 109 ILE C O 1
ATOM 4459 N N . ASN C 1 113 ? -31.048 35.643 97.015 1.00 14.37 110 ASN C N 1
ATOM 4460 C CA . ASN C 1 113 ? -30.216 36.629 96.330 1.00 13.31 110 ASN C CA 1
ATOM 4461 C C . ASN C 1 113 ? -28.810 36.375 96.847 1.00 12.73 110 ASN C C 1
ATOM 4462 O O . ASN C 1 113 ? -28.638 35.854 97.950 1.00 12.89 110 ASN C O 1
ATOM 4467 N N . ALA C 1 114 ? -27.806 36.739 96.058 1.00 11.42 111 ALA C N 1
ATOM 4468 C CA . ALA C 1 114 ? -26.423 36.552 96.473 1.00 10.74 111 ALA C CA 1
ATOM 4469 C C . ALA C 1 114 ? -25.450 37.027 95.412 1.00 9.41 111 ALA C C 1
ATOM 4470 O O . ALA C 1 114 ? -25.792 37.134 94.239 1.00 9.39 111 ALA C O 1
ATOM 4472 N N . LEU C 1 115 ? -24.236 37.330 95.845 1.00 9.74 112 LEU C N 1
ATOM 4473 C CA . LEU C 1 115 ? -23.190 37.735 94.924 1.00 9.68 112 LEU C CA 1
ATOM 4474 C C . LEU C 1 115 ? -22.314 36.494 94.812 1.00 10.84 112 LEU C C 1
ATOM 4475 O O . LEU C 1 115 ? -22.158 35.747 95.784 1.00 9.52 112 LEU C O 1
ATOM 4480 N N . HIS C 1 116 ? -21.775 36.240 93.629 1.00 9.41 113 HIS C N 1
ATOM 4481 C CA . HIS C 1 116 ? -20.900 35.092 93.470 1.00 10.10 113 HIS C CA 1
ATOM 4482 C C . HIS C 1 116 ? -19.722 35.434 92.578 1.00 9.57 113 HIS C C 1
ATOM 4483 O O . HIS C 1 116 ? -19.878 36.007 91.499 1.00 8.54 113 HIS C O 1
ATOM 4490 N N . LEU C 1 117 ? -18.537 35.092 93.070 1.00 8.79 114 LEU C N 1
ATOM 4491 C CA . LEU C 1 117 ? -17.284 35.355 92.383 1.00 8.45 114 LEU C CA 1
ATOM 4492 C C . LEU C 1 117 ? -16.683 34.049 91.905 1.00 7.68 114 LEU C C 1
ATOM 4493 O O . LEU C 1 117 ? -16.307 33.207 92.718 1.00 8.01 114 LEU C O 1
ATOM 4498 N N . SER C 1 118 ? -16.592 33.873 90.594 1.00 7.11 115 SER C N 1
ATOM 4499 C CA . SER C 1 118 ? -16.014 32.651 90.063 1.00 8.49 115 SER C CA 1
ATOM 4500 C C . SER C 1 118 ? -14.553 32.872 89.704 1.00 9.06 115 SER C C 1
ATOM 4501 O O . SER C 1 118 ? -14.185 33.906 89.127 1.00 7.83 115 SER C O 1
ATOM 4504 N N . TYR C 1 119 ? -13.721 31.899 90.066 1.00 7.29 116 TYR C N 1
ATOM 4505 C CA . TYR C 1 119 ? -12.292 31.948 89.787 1.00 7.72 116 TYR C CA 1
ATOM 4506 C C . TYR C 1 119 ? -11.816 30.546 89.421 1.00 8.28 116 TYR C C 1
ATOM 4507 O O . TYR C 1 119 ? -12.513 29.564 89.673 1.00 8.63 116 TYR C O 1
ATOM 4516 N N . PHE C 1 120 ? -10.626 30.454 88.842 1.00 8.04 117 PHE C N 1
ATOM 4517 C CA . PHE C 1 120 ? -10.116 29.175 88.364 1.00 8.41 117 PHE C CA 1
ATOM 4518 C C . PHE C 1 120 ? -11.228 28.552 87.515 1.00 8.05 117 PHE C C 1
ATOM 4519 O O . PHE C 1 120 ? -11.659 27.419 87.743 1.00 8.82 117 PHE C O 1
ATOM 4527 N N . ARG C 1 121 ? -11.717 29.320 86.547 1.00 6.03 118 ARG C N 1
ATOM 4528 C CA . ARG C 1 121 ? -12.771 28.833 85.659 1.00 7.03 118 ARG C CA 1
ATOM 4529 C C . ARG C 1 121 ? -12.086 27.983 84.590 1.00 5.77 118 ARG C C 1
ATOM 4530 O O . ARG C 1 121 ? -11.665 28.497 83.556 1.00 7.20 118 ARG C O 1
ATOM 4538 N N . ARG C 1 122 ? -11.976 26.681 84.844 1.00 6.51 119 ARG C N 1
ATOM 4539 C CA . ARG C 1 122 ? -11.301 25.782 83.915 1.00 5.95 119 ARG C CA 1
ATOM 4540 C C . ARG C 1 122 ? -12.126 24.520 83.632 1.00 6.18 119 ARG C C 1
ATOM 4541 O O . ARG C 1 122 ? -11.568 23.457 83.384 1.00 8.10 119 ARG C O 1
ATOM 4549 N N . LYS C 1 123 ? -13.449 24.647 83.670 1.00 6.97 120 LYS C N 1
ATOM 4550 C CA . LYS C 1 123 ? -14.343 23.511 83.438 1.00 7.96 120 LYS C CA 1
ATOM 4551 C C . LYS C 1 123 ? -14.515 23.145 81.965 1.00 8.51 120 LYS C C 1
ATOM 4552 O O . LYS C 1 123 ? -14.513 21.966 81.611 1.00 8.83 120 LYS C O 1
ATOM 4558 N N . TYR C 1 124 ? -14.661 24.154 81.109 1.00 9.11 121 TYR C N 1
ATOM 4559 C CA . TYR C 1 124 ? -14.848 23.930 79.680 1.00 9.58 121 TYR C CA 1
ATOM 4560 C C . TYR C 1 124 ? -13.683 24.486 78.869 1.00 9.00 121 TYR C C 1
ATOM 4561 O O . TYR C 1 124 ? -12.960 25.366 79.332 1.00 8.08 121 TYR C O 1
ATOM 4570 N N . ALA C 1 125 ? -13.512 23.967 77.657 1.00 9.85 122 ALA C N 1
ATOM 4571 C CA . ALA C 1 125 ? -12.426 24.399 76.784 1.00 11.46 122 ALA C CA 1
ATOM 4572 C C . ALA C 1 125 ? -12.443 25.903 76.527 1.00 11.13 122 ALA C C 1
ATOM 4573 O O . ALA C 1 125 ? -11.387 26.536 76.470 1.00 10.03 122 ALA C O 1
ATOM 4575 N N . GLU C 1 126 ? -13.630 26.478 76.360 1.00 10.22 123 GLU C N 1
ATOM 4576 C CA . GLU C 1 126 ? -13.712 27.915 76.115 1.00 10.71 123 GLU C CA 1
ATOM 4577 C C . GLU C 1 126 ? -13.201 28.711 77.310 1.00 9.65 123 GLU C C 1
ATOM 4578 O O . GLU C 1 126 ? -12.586 29.771 77.150 1.00 11.21 123 GLU C O 1
ATOM 4584 N N . GLU C 1 127 ? -13.452 28.205 78.513 1.00 9.13 124 GLU C N 1
ATOM 4585 C CA . GLU C 1 127 ? -12.992 28.894 79.715 1.00 8.03 124 GLU C CA 1
ATOM 4586 C C . GLU C 1 127 ? -11.473 28.781 79.823 1.00 7.51 124 GLU C C 1
ATOM 4587 O O . GLU C 1 127 ? -10.781 29.758 80.126 1.00 6.97 124 GLU C O 1
ATOM 4593 N N . ARG C 1 128 ? -10.952 27.588 79.556 1.00 6.13 125 ARG C N 1
ATOM 4594 C CA . ARG C 1 128 ? -9.521 27.366 79.637 1.00 6.33 125 ARG C CA 1
ATOM 4595 C C . ARG C 1 128 ? -8.727 28.134 78.577 1.00 7.37 125 ARG C C 1
ATOM 4596 O O . ARG C 1 128 ? -7.528 28.345 78.742 1.00 7.57 125 ARG C O 1
ATOM 4604 N N . ALA C 1 129 ? -9.394 28.562 77.505 1.00 6.89 126 ALA C N 1
ATOM 4605 C CA . ALA C 1 129 ? -8.726 29.288 76.419 1.00 7.50 126 ALA C CA 1
ATOM 4606 C C . ALA C 1 129 ? -8.515 30.783 76.684 1.00 6.27 126 ALA C C 1
ATOM 4607 O O . ALA C 1 129 ? -7.753 31.439 75.974 1.00 6.38 126 ALA C O 1
ATOM 4609 N N . PHE C 1 130 ? -9.197 31.314 77.694 1.00 6.91 127 PHE C N 1
ATOM 4610 C CA . PHE C 1 130 ? -9.082 32.727 78.067 1.00 6.40 127 PHE C CA 1
ATOM 4611 C C . PHE C 1 130 ? -9.431 32.740 79.548 1.00 7.18 127 PHE C C 1
ATOM 4612 O O . PHE C 1 130 ? -10.603 32.683 79.931 1.00 6.78 127 PHE C O 1
ATOM 4620 N N . ARG C 1 131 ? -8.401 32.838 80.378 1.00 6.77 128 ARG C N 1
ATOM 4621 C CA . ARG C 1 131 ? -8.578 32.742 81.816 1.00 7.54 128 ARG C CA 1
ATOM 4622 C C . ARG C 1 131 ? -8.954 33.986 82.584 1.00 7.20 128 ARG C C 1
ATOM 4623 O O . ARG C 1 131 ? -8.156 34.908 82.750 1.00 7.19 128 ARG C O 1
ATOM 4631 N N . THR C 1 132 ? -10.198 33.973 83.059 1.00 6.59 129 THR C N 1
ATOM 4632 C CA . THR C 1 132 ? -10.783 35.091 83.780 1.00 7.05 129 THR C CA 1
ATOM 4633 C C . THR C 1 132 ? -11.512 34.707 85.063 1.00 7.04 129 THR C C 1
ATOM 4634 O O . THR C 1 132 ? -11.780 33.530 85.330 1.00 7.63 129 THR C O 1
ATOM 4638 N N . CYS C 1 133 ? -11.820 35.730 85.854 1.00 7.66 130 CYS C N 1
ATOM 4639 C CA . CYS C 1 133 ? -12.587 35.597 87.089 1.00 8.38 130 CYS C CA 1
ATOM 4640 C C . CYS C 1 133 ? -13.738 36.549 86.842 1.00 9.22 130 CYS C C 1
ATOM 4641 O O . CYS C 1 133 ? -13.547 37.589 86.217 1.00 10.11 130 CYS C O 1
ATOM 4644 N N . ASN C 1 134 ? -14.931 36.220 87.313 1.00 8.06 131 ASN C N 1
ATOM 4645 C CA . ASN C 1 134 ? -16.030 37.149 87.115 1.00 10.12 131 ASN C CA 1
ATOM 4646 C C . ASN C 1 134 ? -16.931 37.218 88.326 1.00 10.20 131 ASN C C 1
ATOM 4647 O O . ASN C 1 134 ? -17.028 36.268 89.105 1.00 9.91 131 ASN C O 1
ATOM 4652 N N . LEU C 1 135 ? -17.573 38.367 88.479 1.00 8.29 132 LEU C N 1
ATOM 4653 C CA . LEU C 1 135 ? -18.471 38.628 89.589 1.00 8.76 132 LEU C CA 1
ATOM 4654 C C . LEU C 1 135 ? -19.888 38.755 89.056 1.00 8.67 132 LEU C C 1
ATOM 4655 O O . LEU C 1 135 ? -20.132 39.461 88.073 1.00 8.92 132 LEU C O 1
ATOM 4660 N N . ARG C 1 136 ? -20.826 38.063 89.693 1.00 9.06 133 ARG C N 1
ATOM 4661 C CA . ARG C 1 136 ? -22.214 38.131 89.265 1.00 9.79 133 ARG C CA 1
ATOM 4662 C C . ARG C 1 136 ? -23.144 38.436 90.427 1.00 10.02 133 ARG C C 1
ATOM 4663 O O . ARG C 1 136 ? -22.795 38.221 91.588 1.00 8.66 133 ARG C O 1
ATOM 4671 N N . LYS C 1 137 ? -24.319 38.967 90.107 1.00 9.12 134 LYS C N 1
ATOM 4672 C CA . LYS C 1 137 ? -25.313 39.290 91.120 1.00 9.81 134 LYS C CA 1
ATOM 4673 C C . LYS C 1 137 ? -26.611 38.551 90.808 1.00 11.21 134 LYS C C 1
ATOM 4674 O O . LYS C 1 137 ? -27.124 38.628 89.692 1.00 12.14 134 LYS C O 1
ATOM 4680 N N . SER C 1 138 ? -27.126 37.827 91.798 1.00 10.90 135 SER C N 1
ATOM 4681 C CA . SER C 1 138 ? -28.372 37.077 91.656 1.00 11.51 135 SER C CA 1
ATOM 4682 C C . SER C 1 138 ? -29.303 37.514 92.786 1.00 12.10 135 SER C C 1
ATOM 4683 O O . SER C 1 138 ? -28.844 38.116 93.756 1.00 12.57 135 SER C O 1
ATOM 4686 N N . ARG C 1 139 ? -30.601 37.227 92.685 1.00 14.48 136 ARG C N 1
ATOM 4687 C CA . ARG C 1 139 ? -31.218 36.508 91.569 1.00 16.89 136 ARG C CA 1
ATOM 4688 C C . ARG C 1 139 ? -31.040 37.252 90.242 1.00 18.29 136 ARG C C 1
ATOM 4689 O O . ARG C 1 139 ? -31.128 38.479 90.197 1.00 19.26 136 ARG C O 1
ATOM 4697 N N . GLY C 1 140 ? -30.780 36.513 89.168 1.00 18.25 137 GLY C N 1
ATOM 4698 C CA . GLY C 1 140 ? -30.612 37.152 87.876 1.00 20.65 137 GLY C CA 1
ATOM 4699 C C . GLY C 1 140 ? -29.354 36.780 87.111 1.00 21.16 137 GLY C C 1
ATOM 4700 O O . GLY C 1 140 ? -29.280 37.002 85.901 1.00 21.58 137 GLY C O 1
ATOM 4701 N N . PHE C 1 141 ? -28.359 36.235 87.804 1.00 21.37 138 PHE C N 1
ATOM 4702 C CA . PHE C 1 141 ? -27.114 35.831 87.156 1.00 22.07 138 PHE C CA 1
ATOM 4703 C C . PHE C 1 141 ? -26.528 36.999 86.348 1.00 20.09 138 PHE C C 1
ATOM 4704 O O . PHE C 1 141 ? -25.968 36.805 85.269 1.00 20.24 138 PHE C O 1
ATOM 4712 N N . HIS C 1 142 ? -26.652 38.208 86.887 1.00 18.02 139 HIS C N 1
ATOM 4713 C CA . HIS C 1 142 ? -26.165 39.413 86.218 1.00 15.75 139 HIS C CA 1
ATOM 4714 C C . HIS C 1 142 ? -24.651 39.600 86.317 1.00 15.44 139 HIS C C 1
ATOM 4715 O O . HIS C 1 142 ? -24.085 39.545 87.408 1.00 13.54 139 HIS C O 1
ATOM 4722 N N . LEU C 1 143 ? -24.004 39.838 85.177 1.00 13.61 140 LEU C N 1
ATOM 4723 C CA . LEU C 1 143 ? -22.559 40.053 85.152 1.00 13.01 140 LEU C CA 1
ATOM 4724 C C . LEU C 1 143 ? -22.238 41.439 85.697 1.00 12.49 140 LEU C C 1
ATOM 4725 O O . LEU C 1 143 ? -22.651 42.454 85.132 1.00 13.67 140 LEU C O 1
ATOM 4730 N N . ALA C 1 144 ? -21.499 41.477 86.797 1.00 11.16 141 ALA C N 1
ATOM 4731 C CA . ALA C 1 144 ? -21.136 42.737 87.425 1.00 9.76 141 ALA C CA 1
ATOM 4732 C C . ALA C 1 144 ? -19.757 43.210 86.981 1.00 10.71 141 ALA C C 1
ATOM 4733 O O . ALA C 1 144 ? -19.561 44.393 86.710 1.00 10.12 141 ALA C O 1
ATOM 4735 N N . ALA C 1 145 ? -18.804 42.285 86.914 1.00 9.45 142 ALA C N 1
ATOM 4736 C CA . ALA C 1 145 ? -17.442 42.629 86.520 1.00 9.64 142 ALA C CA 1
ATOM 4737 C C . ALA C 1 145 ? -16.627 41.389 86.180 1.00 10.18 142 ALA C C 1
ATOM 4738 O O . ALA C 1 145 ? -17.033 40.266 86.476 1.00 9.24 142 ALA C O 1
ATOM 4748 N N . GLY C 1 147 ? -12.238 40.049 85.216 1.00 7.28 144 GLY C N 1
ATOM 4749 C CA . GLY C 1 147 ? -10.831 40.389 85.118 1.00 7.09 144 GLY C CA 1
ATOM 4750 C C . GLY C 1 147 ? -10.033 39.135 84.839 1.00 5.26 144 GLY C C 1
ATOM 4751 O O . GLY C 1 147 ? -10.521 38.025 85.068 1.00 6.82 144 GLY C O 1
ATOM 4752 N N . ALA C 1 148 ? -8.812 39.295 84.339 1.00 5.23 145 ALA C N 1
ATOM 4753 C CA . ALA C 1 148 ? -7.971 38.142 84.046 1.00 4.43 145 ALA C CA 1
ATOM 4754 C C . ALA C 1 148 ? -7.647 37.402 85.339 1.00 4.76 145 ALA C C 1
ATOM 4755 O O . ALA C 1 148 ? -7.594 38.003 86.419 1.00 5.47 145 ALA C O 1
ATOM 4757 N N . ASP C 1 149 ? -7.425 36.099 85.214 1.00 5.19 146 ASP C N 1
ATOM 4758 C CA . ASP C 1 149 ? -7.122 35.225 86.348 1.00 5.36 146 ASP C CA 1
ATOM 4759 C C . ASP C 1 149 ? -5.658 34.785 86.312 1.00 5.23 146 ASP C C 1
ATOM 4760 O O . ASP C 1 149 ? -5.236 34.065 85.403 1.00 5.91 146 ASP C O 1
ATOM 4765 N N . PRO C 1 150 ? -4.864 35.204 87.310 1.00 4.44 147 PRO C N 1
ATOM 4766 C CA . PRO C 1 150 ? -3.441 34.856 87.390 1.00 4.76 147 PRO C CA 1
ATOM 4767 C C . PRO C 1 150 ? -3.140 33.440 87.887 1.00 5.01 147 PRO C C 1
ATOM 4768 O O . PRO C 1 150 ? -1.992 32.998 87.832 1.00 7.00 147 PRO C O 1
ATOM 4772 N N . LEU C 1 151 ? -4.162 32.739 88.374 1.00 5.45 148 LEU C N 1
ATOM 4773 C CA . LEU C 1 151 ? -3.978 31.376 88.890 1.00 6.51 148 LEU C CA 1
ATOM 4774 C C . LEU C 1 151 ? -3.556 30.423 87.772 1.00 6.31 148 LEU C C 1
ATOM 4775 O O . LEU C 1 151 ? -4.198 30.348 86.724 1.00 7.76 148 LEU C O 1
ATOM 4780 N N . PRO C 1 152 ? -2.468 29.672 87.983 1.00 7.39 149 PRO C N 1
ATOM 4781 C CA . PRO C 1 152 ? -1.983 28.736 86.966 1.00 7.02 149 PRO C CA 1
ATOM 4782 C C . PRO C 1 152 ? -2.749 27.427 86.964 1.00 8.65 149 PRO C C 1
ATOM 4783 O O . PRO C 1 152 ? -3.680 27.244 87.739 1.00 9.49 149 PRO C O 1
ATOM 4787 N N . SER C 1 153 ? -2.351 26.528 86.071 1.00 9.45 150 SER C N 1
ATOM 4788 C CA . SER C 1 153 ? -2.935 25.196 86.028 1.00 10.74 150 SER C CA 1
ATOM 4789 C C . SER C 1 153 ? -2.243 24.500 87.211 1.00 10.74 150 SER C C 1
ATOM 4790 O O . SER C 1 153 ? -1.208 24.967 87.685 1.00 9.77 150 SER C O 1
ATOM 4793 N N . PRO C 1 154 ? -2.800 23.384 87.705 1.00 10.75 151 PRO C N 1
ATOM 4794 C CA . PRO C 1 154 ? -2.200 22.676 88.844 1.00 11.88 151 PRO C CA 1
ATOM 4795 C C . PRO C 1 154 ? -0.714 22.318 88.742 1.00 10.95 151 PRO C C 1
ATOM 4796 O O . PRO C 1 154 ? 0.006 22.358 89.743 1.00 11.23 151 PRO C O 1
ATOM 4800 N N . ASP C 1 155 ? -0.256 21.972 87.543 1.00 10.54 152 ASP C N 1
ATOM 4801 C CA . ASP C 1 155 ? 1.138 21.590 87.347 1.00 12.92 152 ASP C CA 1
ATOM 4802 C C . ASP C 1 155 ? 2.153 22.684 87.693 1.00 14.29 152 ASP C C 1
ATOM 4803 O O . ASP C 1 155 ? 3.317 22.383 87.966 1.00 13.64 152 ASP C O 1
ATOM 4808 N N . ASP C 1 156 ? 1.721 23.945 87.693 1.00 13.99 153 ASP C N 1
ATOM 4809 C CA . ASP C 1 156 ? 2.618 25.058 88.018 1.00 16.13 153 ASP C CA 1
ATOM 4810 C C . ASP C 1 156 ? 2.285 25.683 89.366 1.00 18.64 153 ASP C C 1
ATOM 4811 O O . ASP C 1 156 ? 2.895 26.681 89.761 1.00 17.17 153 ASP C O 1
ATOM 4816 N N . ALA C 1 157 ? 1.322 25.106 90.074 1.00 21.93 154 ALA C N 1
ATOM 4817 C CA . ALA C 1 157 ? 0.925 25.658 91.359 1.00 30.05 154 ALA C CA 1
ATOM 4818 C C . ALA C 1 157 ? 1.173 24.750 92.548 1.00 35.46 154 ALA C C 1
ATOM 4819 O O . ALA C 1 157 ? 0.555 23.692 92.671 1.00 37.47 154 ALA C O 1
ATOM 4821 N N . ASP C 1 158 ? 2.084 25.160 93.424 1.00 38.64 155 ASP C N 1
ATOM 4822 C CA . ASP C 1 158 ? 2.343 24.392 94.631 1.00 42.71 155 ASP C CA 1
ATOM 4823 C C . ASP C 1 158 ? 1.597 25.158 95.719 1.00 42.79 155 ASP C C 1
ATOM 4824 O O . ASP C 1 158 ? 1.548 24.749 96.880 1.00 43.83 155 ASP C O 1
ATOM 4829 N N . SER C 1 159 ? 1.025 26.289 95.309 1.00 40.79 156 SER C N 1
ATOM 4830 C CA . SER C 1 159 ? 0.220 27.146 96.172 1.00 36.09 156 SER C CA 1
ATOM 4831 C C . SER C 1 159 ? 0.889 27.470 97.511 1.00 31.88 156 SER C C 1
ATOM 4832 O O . SER C 1 159 ? 2.079 27.208 97.692 1.00 34.08 156 SER C O 1
ATOM 4835 N N . PRO C 1 160 ? 0.145 28.075 98.460 1.00 27.43 157 PRO C N 1
ATOM 4836 C CA . PRO C 1 160 ? -1.263 28.505 98.440 1.00 21.67 157 PRO C CA 1
ATOM 4837 C C . PRO C 1 160 ? -1.424 29.935 97.931 1.00 15.74 157 PRO C C 1
ATOM 4838 O O . PRO C 1 160 ? -0.517 30.754 98.068 1.00 14.66 157 PRO C O 1
ATOM 4842 N N . TYR C 1 161 ? -2.580 30.234 97.349 1.00 11.01 158 TYR C N 1
ATOM 4843 C CA . TYR C 1 161 ? -2.846 31.578 96.850 1.00 10.02 158 TYR C CA 1
ATOM 4844 C C . TYR C 1 161 ? -3.724 32.319 97.848 1.00 9.36 158 TYR C C 1
ATOM 4845 O O . TYR C 1 161 ? -4.712 31.781 98.354 1.00 9.24 158 TYR C O 1
ATOM 4854 N N . ARG C 1 162 ? -3.349 33.560 98.138 1.00 9.50 159 ARG C N 1
ATOM 4855 C CA . ARG C 1 162 ? -4.068 34.369 99.116 1.00 7.59 159 ARG C CA 1
ATOM 4856 C C . ARG C 1 162 ? -5.182 35.201 98.493 1.00 9.42 159 ARG C C 1
ATOM 4857 O O . ARG C 1 162 ? -4.937 36.223 97.843 1.00 8.27 159 ARG C O 1
ATOM 4873 N N . LYS C 1 164 ? -8.538 37.581 98.576 1.00 7.12 161 LYS C N 1
ATOM 4874 C CA . LYS C 1 164 ? -9.051 38.672 99.403 1.00 6.94 161 LYS C CA 1
ATOM 4875 C C . LYS C 1 164 ? -10.224 39.368 98.727 1.00 7.76 161 LYS C C 1
ATOM 4876 O O . LYS C 1 164 ? -10.106 39.882 97.608 1.00 7.95 161 LYS C O 1
ATOM 4882 N N . LEU C 1 165 ? -11.350 39.393 99.427 1.00 6.81 162 LEU C N 1
ATOM 4883 C CA . LEU C 1 165 ? -12.572 39.984 98.911 1.00 7.23 162 LEU C CA 1
ATOM 4884 C C . LEU C 1 165 ? -13.113 41.044 99.863 1.00 8.92 162 LEU C C 1
ATOM 4885 O O . LEU C 1 165 ? -13.217 40.814 101.066 1.00 9.56 162 LEU C O 1
ATOM 4890 N N . ILE C 1 166 ? -13.444 42.210 99.320 1.00 7.95 163 ILE C N 1
ATOM 4891 C CA . ILE C 1 166 ? -14.001 43.295 100.118 1.00 7.56 163 ILE C CA 1
ATOM 4892 C C . ILE C 1 166 ? -15.454 43.500 99.710 1.00 8.44 163 ILE C C 1
ATOM 4893 O O . ILE C 1 166 ? -15.777 43.553 98.522 1.00 7.79 163 ILE C O 1
ATOM 4898 N N . LYS C 1 167 ? -16.330 43.598 100.704 1.00 8.86 164 LYS C N 1
ATOM 4899 C CA . LYS C 1 167 ? -17.752 43.808 100.474 1.00 9.19 164 LYS C CA 1
ATOM 4900 C C . LYS C 1 167 ? -18.218 44.918 101.411 1.00 9.71 164 LYS C C 1
ATOM 4901 O O . LYS C 1 167 ? -18.179 44.764 102.634 1.00 9.75 164 LYS C O 1
ATOM 4907 N N . ASP C 1 168 ? -18.637 46.039 100.831 1.00 9.88 165 ASP C N 1
ATOM 4908 C CA . ASP C 1 168 ? -19.108 47.186 101.610 1.00 10.42 165 ASP C CA 1
ATOM 4909 C C . ASP C 1 168 ? -20.221 47.870 100.835 1.00 10.41 165 ASP C C 1
ATOM 4910 O O . ASP C 1 168 ? -19.969 48.686 99.943 1.00 8.71 165 ASP C O 1
ATOM 4915 N N . LYS C 1 169 ? -21.456 47.520 101.181 1.00 10.17 166 LYS C N 1
ATOM 4916 C CA . LYS C 1 169 ? -22.624 48.055 100.501 1.00 10.95 166 LYS C CA 1
ATOM 4917 C C . LYS C 1 169 ? -22.501 47.745 99.013 1.00 10.01 166 LYS C C 1
ATOM 4918 O O . LYS C 1 169 ? -22.290 46.598 98.642 1.00 10.35 166 LYS C O 1
ATOM 4924 N N . GLY C 1 170 ? -22.607 48.752 98.155 1.00 9.38 167 GLY C N 1
ATOM 4925 C CA . GLY C 1 170 ? -22.514 48.477 96.731 1.00 9.06 167 GLY C CA 1
ATOM 4926 C C . GLY C 1 170 ? -21.126 48.105 96.233 1.00 9.25 167 GLY C C 1
ATOM 4927 O O . GLY C 1 170 ? -20.978 47.546 95.148 1.00 8.67 167 GLY C O 1
ATOM 4928 N N . TYR C 1 171 ? -20.109 48.390 97.038 1.00 8.30 168 TYR C N 1
ATOM 4929 C CA . TYR C 1 171 ? -18.722 48.135 96.652 1.00 8.04 168 TYR C CA 1
ATOM 4930 C C . TYR C 1 171 ? -18.155 46.734 96.873 1.00 8.87 168 TYR C C 1
ATOM 4931 O O . TYR C 1 171 ? -18.327 46.140 97.937 1.00 8.05 168 TYR C O 1
ATOM 4940 N N . VAL C 1 172 ? -17.465 46.226 95.851 1.00 5.76 169 VAL C N 1
ATOM 4941 C CA . VAL C 1 172 ? -16.809 44.925 95.913 1.00 5.76 169 VAL C CA 1
ATOM 4942 C C . VAL C 1 172 ? -15.441 45.032 95.240 1.00 5.71 169 VAL C C 1
ATOM 4943 O O . VAL C 1 172 ? -15.308 45.642 94.181 1.00 5.53 169 VAL C O 1
ATOM 4947 N N . HIS C 1 173 ? -14.427 44.446 95.866 1.00 5.67 170 HIS C N 1
ATOM 4948 C CA . HIS C 1 173 ? -13.076 44.450 95.316 1.00 5.84 170 HIS C CA 1
ATOM 4949 C C . HIS C 1 173 ? -12.503 43.068 95.547 1.00 6.76 170 HIS C C 1
ATOM 4950 O O . HIS C 1 173 ? -12.700 42.485 96.612 1.00 5.94 170 HIS C O 1
ATOM 4957 N N . PHE C 1 174 ? -11.813 42.539 94.542 1.00 5.34 171 PHE C N 1
ATOM 4958 C CA . PHE C 1 174 ? -11.219 41.210 94.642 1.00 5.15 171 PHE C CA 1
ATOM 4959 C C . PHE C 1 174 ? -9.755 41.223 94.218 1.00 5.55 171 PHE C C 1
ATOM 4960 O O . PHE C 1 174 ? -9.404 41.822 93.202 1.00 5.53 171 PHE C O 1
ATOM 4968 N N . SER C 1 175 ? -8.910 40.549 94.994 1.00 5.09 172 SER C N 1
ATOM 4969 C CA . SER C 1 175 ? -7.487 40.476 94.688 1.00 6.23 172 SER C CA 1
ATOM 4970 C C . SER C 1 175 ? -6.901 39.112 95.046 1.00 6.43 172 SER C C 1
ATOM 4971 O O . SER C 1 175 ? -7.472 38.360 95.842 1.00 7.40 172 SER C O 1
ATOM 4974 N N . ILE C 1 176 ? -5.762 38.794 94.441 1.00 5.08 173 ILE C N 1
ATOM 4975 C CA . ILE C 1 176 ? -5.072 37.535 94.707 1.00 5.51 173 ILE C CA 1
ATOM 4976 C C . ILE C 1 176 ? -3.598 37.879 94.904 1.00 6.77 173 ILE C C 1
ATOM 4977 O O . ILE C 1 176 ? -2.997 38.531 94.053 1.00 7.57 173 ILE C O 1
ATOM 4982 N N . ASN C 1 177 ? -3.026 37.442 96.026 1.00 6.08 174 ASN C N 1
ATOM 4983 C CA . ASN C 1 177 ? -1.625 37.713 96.344 1.00 8.25 174 ASN C CA 1
ATOM 4984 C C . ASN C 1 177 ? -1.281 39.196 96.216 1.00 9.16 174 ASN C C 1
ATOM 4985 O O . ASN C 1 177 ? -0.176 39.554 95.800 1.00 9.56 174 ASN C O 1
ATOM 4990 N N . GLY C 1 178 ? -2.235 40.052 96.570 1.00 8.68 175 GLY C N 1
ATOM 4991 C CA . GLY C 1 178 ? -2.006 41.486 96.511 1.00 10.00 175 GLY C CA 1
ATOM 4992 C C . GLY C 1 178 ? -2.256 42.142 95.167 1.00 9.73 175 GLY C C 1
ATOM 4993 O O . GLY C 1 178 ? -2.143 43.362 95.036 1.00 11.19 175 GLY C O 1
ATOM 4994 N N . LEU C 1 179 ? -2.587 41.343 94.160 1.00 7.78 176 LEU C N 1
ATOM 4995 C CA . LEU C 1 179 ? -2.851 41.878 92.828 1.00 7.47 176 LEU C CA 1
ATOM 4996 C C . LEU C 1 179 ? -4.345 42.076 92.600 1.00 6.79 176 LEU C C 1
ATOM 4997 O O . LEU C 1 179 ? -5.123 41.116 92.649 1.00 5.73 176 LEU C O 1
ATOM 5002 N N . PRO C 1 180 ? -4.772 43.327 92.355 1.00 6.67 177 PRO C N 1
ATOM 5003 C CA . PRO C 1 180 ? -6.195 43.591 92.120 1.00 7.53 177 PRO C CA 1
ATOM 5004 C C . PRO C 1 180 ? -6.652 42.810 90.890 1.00 7.82 177 PRO C C 1
ATOM 5005 O O . PRO C 1 180 ? -5.957 42.794 89.871 1.00 7.92 177 PRO C O 1
ATOM 5009 N N . ILE C 1 181 ? -7.810 42.163 90.991 1.00 6.33 178 ILE C N 1
ATOM 5010 C CA . ILE C 1 181 ? -8.363 41.370 89.890 1.00 6.17 178 ILE C CA 1
ATOM 5011 C C . ILE C 1 181 ? -9.567 42.055 89.249 1.00 7.47 178 ILE C C 1
ATOM 5012 O O . ILE C 1 181 ? -9.649 42.167 88.026 1.00 7.30 178 ILE C O 1
ATOM 5017 N N . LEU C 1 182 ? -10.508 42.494 90.078 1.00 6.21 179 LEU C N 1
ATOM 5018 C CA . LEU C 1 182 ? -11.696 43.189 89.588 1.00 7.13 179 LEU C CA 1
ATOM 5019 C C . LEU C 1 182 ? -12.300 44.067 90.677 1.00 8.13 179 LEU C C 1
ATOM 5020 O O . LEU C 1 182 ? -11.994 43.906 91.862 1.00 7.69 179 LEU C O 1
ATOM 5025 N N . GLU C 1 183 ? -13.148 45.004 90.269 1.00 7.23 180 GLU C N 1
ATOM 5026 C CA . GLU C 1 183 ? -13.774 45.935 91.200 1.00 9.79 180 GLU C CA 1
ATOM 5027 C C . GLU C 1 183 ? -15.162 46.252 90.658 1.00 9.45 180 GLU C C 1
ATOM 5028 O O . GLU C 1 183 ? -15.372 46.227 89.444 1.00 10.08 180 GLU C O 1
ATOM 5034 N N . TRP C 1 184 ? -16.096 46.570 91.548 1.00 8.67 181 TRP C N 1
ATOM 5035 C CA . TRP C 1 184 ? -17.468 46.864 91.142 1.00 9.33 181 TRP C CA 1
ATOM 5036 C C . TRP C 1 184 ? -18.191 47.752 92.148 1.00 9.33 181 TRP C C 1
ATOM 5037 O O . TRP C 1 184 ? -17.928 47.691 93.345 1.00 9.41 181 TRP C O 1
ATOM 5056 N N . ASP C 1 186 ? -22.159 48.650 92.826 1.00 9.58 183 ASP C N 1
ATOM 5057 C CA . ASP C 1 186 ? -23.571 48.450 92.506 1.00 10.57 183 ASP C CA 1
ATOM 5058 C C . ASP C 1 186 ? -24.311 49.745 92.814 1.00 10.62 183 ASP C C 1
ATOM 5059 O O . ASP C 1 186 ? -24.337 50.175 93.965 1.00 11.43 183 ASP C O 1
ATOM 5064 N N . ASP C 1 187 ? -24.908 50.370 91.801 1.00 13.28 184 ASP C N 1
ATOM 5065 C CA . ASP C 1 187 ? -25.630 51.623 92.023 1.00 17.21 184 ASP C CA 1
ATOM 5066 C C . ASP C 1 187 ? -26.972 51.407 92.721 1.00 17.66 184 ASP C C 1
ATOM 5067 O O . ASP C 1 187 ? -27.632 52.366 93.135 1.00 16.91 184 ASP C O 1
ATOM 5072 N N . GLY C 1 188 ? -27.372 50.145 92.843 1.00 17.86 185 GLY C N 1
ATOM 5073 C CA . GLY C 1 188 ? -28.621 49.815 93.507 1.00 20.14 185 GLY C CA 1
ATOM 5074 C C . GLY C 1 188 ? -29.884 50.196 92.760 1.00 22.81 185 GLY C C 1
ATOM 5075 O O . GLY C 1 188 ? -30.963 50.245 93.355 1.00 22.48 185 GLY C O 1
ATOM 5076 N N . SER C 1 189 ? -29.765 50.457 91.462 1.00 23.26 186 SER C N 1
ATOM 5077 C CA . SER C 1 189 ? -30.921 50.836 90.658 1.00 25.52 186 SER C CA 1
ATOM 5078 C C . SER C 1 189 ? -30.900 50.202 89.272 1.00 25.44 186 SER C C 1
ATOM 5079 O O . SER C 1 189 ? -31.704 50.553 88.409 1.00 27.85 186 SER C O 1
ATOM 5082 N N . THR C 1 190 ? -29.975 49.272 89.064 1.00 23.14 187 THR C N 1
ATOM 5083 C CA . THR C 1 190 ? -29.847 48.582 87.784 1.00 22.67 187 THR C CA 1
ATOM 5084 C C . THR C 1 190 ? -30.367 47.154 87.902 1.00 22.65 187 THR C C 1
ATOM 5085 O O . THR C 1 190 ? -31.160 46.694 87.075 1.00 23.63 187 THR C O 1
ATOM 5089 N N . TYR C 1 191 ? -29.913 46.461 88.942 1.00 21.22 188 TYR C N 1
ATOM 5090 C CA . TYR C 1 191 ? -30.309 45.083 89.188 1.00 20.19 188 TYR C CA 1
ATOM 5091 C C . TYR C 1 191 ? -30.869 44.925 90.595 1.00 18.74 188 TYR C C 1
ATOM 5092 O O . TYR C 1 191 ? -30.512 43.992 91.315 1.00 18.09 188 TYR C O 1
ATOM 5101 N N . GLY C 1 192 ? -31.737 45.851 90.986 1.00 17.69 189 GLY C N 1
ATOM 5102 C CA . GLY C 1 192 ? -32.342 45.781 92.301 1.00 17.68 189 GLY C CA 1
ATOM 5103 C C . GLY C 1 192 ? -31.495 46.367 93.412 1.00 17.04 189 GLY C C 1
ATOM 5104 O O . GLY C 1 192 ? -30.364 46.806 93.180 1.00 16.81 189 GLY C O 1
ATOM 5105 N N . PRO C 1 193 ? -32.028 46.391 94.643 1.00 16.94 190 PRO C N 1
ATOM 5106 C CA . PRO C 1 193 ? -31.331 46.926 95.815 1.00 16.27 190 PRO C CA 1
ATOM 5107 C C . PRO C 1 193 ? -29.993 46.240 96.066 1.00 15.49 190 PRO C C 1
ATOM 5108 O O . PRO C 1 193 ? -29.815 45.061 95.751 1.00 14.73 190 PRO C O 1
ATOM 5112 N N . VAL C 1 194 ? -29.056 46.984 96.638 1.00 14.24 191 VAL C N 1
ATOM 5113 C CA . VAL C 1 194 ? -27.742 46.441 96.950 1.00 13.76 191 VAL C CA 1
ATOM 5114 C C . VAL C 1 194 ? -27.910 45.348 98.000 1.00 13.62 191 VAL C C 1
ATOM 5115 O O . VAL C 1 194 ? -28.737 45.476 98.901 1.00 12.44 191 VAL C O 1
ATOM 5119 N N . LEU C 1 195 ? -27.139 44.273 97.872 1.00 13.17 192 LEU C N 1
ATOM 5120 C CA . LEU C 1 195 ? -27.199 43.180 98.836 1.00 12.14 192 LEU C CA 1
ATOM 5121 C C . LEU C 1 195 ? -26.301 43.590 99.996 1.00 12.78 192 LEU C C 1
ATOM 5122 O O . LEU C 1 195 ? -25.326 44.313 99.801 1.00 13.71 192 LEU C O 1
ATOM 5127 N N . THR C 1 196 ? -26.623 43.132 101.199 1.00 11.77 193 THR C N 1
ATOM 5128 C CA . THR C 1 196 ? -25.852 43.525 102.369 1.00 12.04 193 THR C CA 1
ATOM 5129 C C . THR C 1 196 ? -25.217 42.382 103.151 1.00 12.86 193 THR C C 1
ATOM 5130 O O . THR C 1 196 ? -24.076 42.001 102.886 1.00 11.86 193 THR C O 1
ATOM 5134 N N . LYS C 1 197 ? -25.952 41.844 104.119 1.00 12.80 194 LYS C N 1
ATOM 5135 C CA . LYS C 1 197 ? -25.451 40.748 104.945 1.00 13.31 194 LYS C CA 1
ATOM 5136 C C . LYS C 1 197 ? -25.841 39.397 104.354 1.00 11.78 194 LYS C C 1
ATOM 5137 O O . LYS C 1 197 ? -26.628 39.330 103.411 1.00 11.70 194 LYS C O 1
ATOM 5143 N N . GLY C 1 198 ? -25.287 38.321 104.903 1.00 11.30 195 GLY C N 1
ATOM 5144 C CA . GLY C 1 198 ? -25.628 37.003 104.395 1.00 10.66 195 GLY C CA 1
ATOM 5145 C C . GLY C 1 198 ? -24.583 35.935 104.637 1.00 11.24 195 GLY C C 1
ATOM 5146 O O . GLY C 1 198 ? -23.557 36.176 105.274 1.00 11.36 195 GLY C O 1
ATOM 5147 N N . LYS C 1 199 ? -24.847 34.745 104.113 1.00 9.66 196 LYS C N 1
ATOM 5148 C CA . LYS C 1 199 ? -23.941 33.616 104.267 1.00 10.53 196 LYS C CA 1
ATOM 5149 C C . LYS C 1 199 ? -22.875 33.611 103.182 1.00 9.33 196 LYS C C 1
ATOM 5150 O O . LYS C 1 199 ? -23.026 34.242 102.135 1.00 9.57 196 LYS C O 1
ATOM 5156 N N . ILE C 1 200 ? -21.804 32.877 103.444 1.00 9.12 197 ILE C N 1
ATOM 5157 C CA . ILE C 1 200 ? -20.718 32.721 102.490 1.00 8.94 197 ILE C CA 1
ATOM 5158 C C . ILE C 1 200 ? -20.631 31.230 102.185 1.00 9.98 197 ILE C C 1
ATOM 5159 O O . ILE C 1 200 ? -20.693 30.397 103.096 1.00 11.16 197 ILE C O 1
ATOM 5164 N N . GLY C 1 201 ? -20.503 30.890 100.908 1.00 8.39 198 GLY C N 1
ATOM 5165 C CA . GLY C 1 201 ? -20.426 29.493 100.535 1.00 9.31 198 GLY C CA 1
ATOM 5166 C C . GLY C 1 201 ? -19.374 29.196 99.489 1.00 9.97 198 GLY C C 1
ATOM 5167 O O . GLY C 1 201 ? -19.014 30.066 98.694 1.00 9.06 198 GLY C O 1
ATOM 5168 N N . PHE C 1 202 ? -18.891 27.957 99.492 1.00 9.10 199 PHE C N 1
ATOM 5169 C CA . PHE C 1 202 ? -17.867 27.514 98.553 1.00 9.42 199 PHE C CA 1
ATOM 5170 C C . PHE C 1 202 ? -18.439 26.539 97.531 1.00 10.38 199 PHE C C 1
ATOM 5171 O O . PHE C 1 202 ? -18.854 25.432 97.877 1.00 10.78 199 PHE C O 1
ATOM 5179 N N . ARG C 1 203 ? -18.470 26.963 96.270 1.00 10.20 200 ARG C N 1
ATOM 5180 C CA . ARG C 1 203 ? -18.989 26.117 95.203 1.00 9.32 200 ARG C CA 1
ATOM 5181 C C . ARG C 1 203 ? -17.869 25.589 94.325 1.00 9.58 200 ARG C C 1
ATOM 5182 O O . ARG C 1 203 ? -16.835 26.233 94.146 1.00 9.01 200 ARG C O 1
ATOM 5190 N N . GLN C 1 204 ? -18.090 24.396 93.793 1.00 8.07 201 GLN C N 1
ATOM 5191 C CA . GLN C 1 204 ? -17.153 23.769 92.895 1.00 8.31 201 GLN C CA 1
ATOM 5192 C C . GLN C 1 204 ? -17.939 23.007 91.847 1.00 9.32 201 GLN C C 1
ATOM 5193 O O . GLN C 1 204 ? -18.985 22.432 92.148 1.00 9.68 201 GLN C O 1
ATOM 5207 N N . ALA C 1 206 ? -17.711 19.871 89.439 1.00 10.09 203 ALA C N 1
ATOM 5208 C CA . ALA C 1 206 ? -16.932 18.649 89.300 1.00 11.34 203 ALA C CA 1
ATOM 5209 C C . ALA C 1 206 ? -16.254 18.668 87.936 1.00 11.35 203 ALA C C 1
ATOM 5210 O O . ALA C 1 206 ? -16.755 19.294 87.001 1.00 12.82 203 ALA C O 1
ATOM 5212 N N . PRO C 1 207 ? -15.121 17.964 87.789 1.00 11.06 204 PRO C N 1
ATOM 5213 C CA . PRO C 1 207 ? -14.404 17.145 88.772 1.00 11.49 204 PRO C CA 1
ATOM 5214 C C . PRO C 1 207 ? -13.321 17.884 89.562 1.00 10.52 204 PRO C C 1
ATOM 5215 O O . PRO C 1 207 ? -12.302 17.296 89.923 1.00 11.60 204 PRO C O 1
ATOM 5227 N N . LYS C 1 209 ? -10.797 19.513 92.142 1.00 9.29 206 LYS C N 1
ATOM 5228 C CA . LYS C 1 209 ? -10.190 19.044 93.380 1.00 10.45 206 LYS C CA 1
ATOM 5229 C C . LYS C 1 209 ? -9.343 20.217 93.858 1.00 9.93 206 LYS C C 1
ATOM 5230 O O . LYS C 1 209 ? -8.439 20.662 93.155 1.00 9.78 206 LYS C O 1
ATOM 5236 N N . ALA C 1 210 ? -9.652 20.729 95.042 1.00 9.89 207 ALA C N 1
ATOM 5237 C CA . ALA C 1 210 ? -8.913 21.864 95.577 1.00 8.42 207 ALA C CA 1
ATOM 5238 C C . ALA C 1 210 ? -8.765 21.803 97.088 1.00 9.86 207 ALA C C 1
ATOM 5239 O O . ALA C 1 210 ? -9.528 21.123 97.782 1.00 10.19 207 ALA C O 1
ATOM 5241 N N . VAL C 1 211 ? -7.773 22.531 97.589 1.00 10.37 208 VAL C N 1
ATOM 5242 C CA . VAL C 1 211 ? -7.520 22.601 99.017 1.00 11.37 208 VAL C CA 1
ATOM 5243 C C . VAL C 1 211 ? -7.767 24.030 99.488 1.00 11.85 208 VAL C C 1
ATOM 5244 O O . VAL C 1 211 ? -7.387 24.997 98.818 1.00 12.12 208 VAL C O 1
ATOM 5248 N N . TYR C 1 212 ? -8.420 24.155 100.637 1.00 11.17 209 TYR C N 1
ATOM 5249 C CA . TYR C 1 212 ? -8.724 25.456 101.212 1.00 12.39 209 TYR C CA 1
ATOM 5250 C C . TYR C 1 212 ? -8.242 25.495 102.653 1.00 15.19 209 TYR C C 1
ATOM 5251 O O . TYR C 1 212 ? -8.332 24.495 103.370 1.00 13.19 209 TYR C O 1
ATOM 5260 N N . ARG C 1 213 ? -7.725 26.646 103.075 1.00 14.68 210 ARG C N 1
ATOM 5261 C CA . ARG C 1 213 ? -7.251 26.806 104.444 1.00 17.37 210 ARG C CA 1
ATOM 5262 C C . ARG C 1 213 ? -7.404 28.237 104.939 1.00 15.99 210 ARG C C 1
ATOM 5263 O O . ARG C 1 213 ? -7.517 29.173 104.147 1.00 14.11 210 ARG C O 1
ATOM 5271 N N . ASP C 1 214 ? -7.419 28.381 106.260 1.00 15.43 211 ASP C N 1
ATOM 5272 C CA . ASP C 1 214 ? -7.528 29.672 106.938 1.00 15.88 211 ASP C CA 1
ATOM 5273 C C . ASP C 1 214 ? -8.527 30.665 106.351 1.00 14.11 211 ASP C C 1
ATOM 5274 O O . ASP C 1 214 ? -8.146 31.708 105.807 1.00 12.74 211 ASP C O 1
ATOM 5279 N N . PHE C 1 215 ? -9.805 30.325 106.475 1.00 13.01 212 PHE C N 1
ATOM 5280 C CA . PHE C 1 215 ? -10.904 31.156 106.000 1.00 12.78 212 PHE C CA 1
ATOM 5281 C C . PHE C 1 215 ? -11.212 32.139 107.128 1.00 14.63 212 PHE C C 1
ATOM 5282 O O . PHE C 1 215 ? -11.474 31.726 108.258 1.00 15.58 212 PHE C O 1
ATOM 5290 N N . ALA C 1 216 ? -11.164 33.436 106.833 1.00 11.90 213 ALA C N 1
ATOM 5291 C CA . ALA C 1 216 ? -11.419 34.446 107.853 1.00 11.15 213 ALA C CA 1
ATOM 5292 C C . ALA C 1 216 ? -12.261 35.611 107.359 1.00 10.76 213 ALA C C 1
ATOM 5293 O O . ALA C 1 216 ? -12.281 35.914 106.169 1.00 11.06 213 ALA C O 1
ATOM 5295 N N . VAL C 1 217 ? -12.951 36.262 108.290 1.00 9.58 214 VAL C N 1
ATOM 5296 C CA . VAL C 1 217 ? -13.776 37.419 107.976 1.00 9.09 214 VAL C CA 1
ATOM 5297 C C . VAL C 1 217 ? -13.459 38.522 108.977 1.00 10.55 214 VAL C C 1
ATOM 5298 O O . VAL C 1 217 ? -13.556 38.315 110.188 1.00 10.99 214 VAL C O 1
ATOM 5302 N N . HIS C 1 218 ? -13.053 39.682 108.465 1.00 10.12 215 HIS C N 1
ATOM 5303 C CA . HIS C 1 218 ? -12.741 40.835 109.305 1.00 10.94 215 HIS C CA 1
ATOM 5304 C C . HIS C 1 218 ? -13.669 41.971 108.927 1.00 11.51 215 HIS C C 1
ATOM 5305 O O . HIS C 1 218 ? -14.256 41.969 107.841 1.00 10.33 215 HIS C O 1
ATOM 5312 N N . GLN C 1 219 ? -13.793 42.949 109.821 1.00 12.52 216 GLN C N 1
ATOM 5313 C CA . GLN C 1 219 ? -14.605 44.120 109.530 1.00 14.07 216 GLN C CA 1
ATOM 5314 C C . GLN C 1 219 ? -13.804 44.920 108.510 1.00 13.10 216 GLN C C 1
ATOM 5315 O O . GLN C 1 219 ? -12.571 44.944 108.560 1.00 10.84 216 GLN C O 1
ATOM 5321 N N . ALA C 1 220 ? -14.501 45.559 107.578 1.00 12.03 217 ALA C N 1
ATOM 5322 C CA . ALA C 1 220 ? -13.841 46.376 106.573 1.00 12.88 217 ALA C CA 1
ATOM 5323 C C . ALA C 1 220 ? -13.882 47.799 107.106 1.00 12.64 217 ALA C C 1
ATOM 5324 O O . ALA C 1 220 ? -14.956 48.340 107.345 1.00 14.12 217 ALA C O 1
ATOM 5326 N N . VAL C 1 221 ? -12.714 48.398 107.308 1.00 13.48 218 VAL C N 1
ATOM 5327 C CA . VAL C 1 221 ? -12.647 49.757 107.823 1.00 15.42 218 VAL C CA 1
ATOM 5328 C C . VAL C 1 221 ? -12.171 50.732 106.756 1.00 17.03 218 VAL C C 1
ATOM 5329 O O . VAL C 1 221 ? -11.105 50.549 106.171 1.00 16.04 218 VAL C O 1
ATOM 5333 N N . ARG C 1 222 ? -12.979 51.759 106.516 1.00 20.54 219 ARG C N 1
ATOM 5334 C CA . ARG C 1 222 ? -12.688 52.800 105.534 1.00 24.36 219 ARG C CA 1
ATOM 5335 C C . ARG C 1 222 ? -11.561 53.708 106.000 1.00 24.43 219 ARG C C 1
ATOM 5336 O O . ARG C 1 222 ? -11.638 54.291 107.079 1.00 24.31 219 ARG C O 1
ATOM 5344 N N . ARG C 1 223 ? -10.518 53.832 105.186 1.00 24.91 220 ARG C N 1
ATOM 5345 C CA . ARG C 1 223 ? -9.395 54.694 105.534 1.00 28.10 220 ARG C CA 1
ATOM 5346 C C . ARG C 1 223 ? -9.738 56.135 105.167 1.00 28.87 220 ARG C C 1
ATOM 5347 O O . ARG C 1 223 ? -10.845 56.349 104.632 1.00 29.66 220 ARG C O 1
ATOM 5356 N N . SER D 1 1 ? 10.849 37.603 120.687 1.00 24.99 -2 SER D N 1
ATOM 5357 C CA . SER D 1 1 ? 10.024 36.621 121.450 1.00 24.43 -2 SER D CA 1
ATOM 5358 C C . SER D 1 1 ? 10.575 36.424 122.856 1.00 22.39 -2 SER D C 1
ATOM 5359 O O . SER D 1 1 ? 11.732 36.734 123.132 1.00 21.86 -2 SER D O 1
ATOM 5362 N N . ASN D 1 2 ? 9.727 35.902 123.737 1.00 20.28 -1 ASN D N 1
ATOM 5363 C CA . ASN D 1 2 ? 10.102 35.626 125.116 1.00 18.47 -1 ASN D CA 1
ATOM 5364 C C . ASN D 1 2 ? 10.667 36.832 125.852 1.00 18.62 -1 ASN D C 1
ATOM 5365 O O . ASN D 1 2 ? 11.747 36.749 126.439 1.00 17.50 -1 ASN D O 1
ATOM 5370 N N . ALA D 1 3 ? 9.937 37.943 125.825 1.00 18.91 0 ALA D N 1
ATOM 5371 C CA . ALA D 1 3 ? 10.375 39.154 126.511 1.00 21.24 0 ALA D CA 1
ATOM 5372 C C . ALA D 1 3 ? 10.645 38.817 127.972 1.00 20.17 0 ALA D C 1
ATOM 5373 O O . ALA D 1 3 ? 9.858 38.128 128.623 1.00 21.17 0 ALA D O 1
ATOM 5383 N N . TYR D 1 5 ? 10.816 38.663 131.804 1.00 13.69 2 TYR D N 1
ATOM 5384 C CA . TYR D 1 5 ? 9.939 38.981 132.926 1.00 11.51 2 TYR D CA 1
ATOM 5385 C C . TYR D 1 5 ? 10.479 38.288 134.161 1.00 11.37 2 TYR D C 1
ATOM 5386 O O . TYR D 1 5 ? 11.076 37.213 134.060 1.00 11.91 2 TYR D O 1
ATOM 5395 N N . LYS D 1 6 ? 10.259 38.901 135.321 1.00 10.58 3 LYS D N 1
ATOM 5396 C CA . LYS D 1 6 ? 10.685 38.326 136.594 1.00 10.29 3 LYS D CA 1
ATOM 5397 C C . LYS D 1 6 ? 9.501 38.340 137.552 1.00 9.36 3 LYS D C 1
ATOM 5398 O O . LYS D 1 6 ? 8.625 39.202 137.455 1.00 8.88 3 LYS D O 1
ATOM 5404 N N . GLU D 1 7 ? 9.466 37.388 138.475 1.00 8.34 4 GLU D N 1
ATOM 5405 C CA . GLU D 1 7 ? 8.388 37.353 139.450 1.00 10.97 4 GLU D CA 1
ATOM 5406 C C . GLU D 1 7 ? 8.661 38.396 140.533 1.00 10.44 4 GLU D C 1
ATOM 5407 O O . GLU D 1 7 ? 9.792 38.536 140.999 1.00 13.32 4 GLU D O 1
ATOM 5413 N N . GLY D 1 8 ? 7.629 39.144 140.907 1.00 9.80 5 GLY D N 1
ATOM 5414 C CA . GLY D 1 8 ? 7.775 40.152 141.944 1.00 10.77 5 GLY D CA 1
ATOM 5415 C C . GLY D 1 8 ? 7.188 39.657 143.253 1.00 9.69 5 GLY D C 1
ATOM 5416 O O . GLY D 1 8 ? 7.326 38.482 143.594 1.00 10.73 5 GLY D O 1
ATOM 5417 N N . ALA D 1 9 ? 6.524 40.546 143.987 1.00 10.97 6 ALA D N 1
ATOM 5418 C CA . ALA D 1 9 ? 5.916 40.188 145.264 1.00 10.95 6 ALA D CA 1
ATOM 5419 C C . ALA D 1 9 ? 4.875 39.083 145.092 1.00 10.66 6 ALA D C 1
ATOM 5420 O O . ALA D 1 9 ? 4.170 39.039 144.084 1.00 9.48 6 ALA D O 1
ATOM 5422 N N . CYS D 1 10 ? 4.786 38.190 146.074 1.00 9.86 7 CYS D N 1
ATOM 5423 C CA . CYS D 1 10 ? 3.808 37.107 146.017 1.00 9.96 7 CYS D CA 1
ATOM 5424 C C . CYS D 1 10 ? 2.450 37.665 146.430 1.00 10.96 7 CYS D C 1
ATOM 5425 O O . CYS D 1 10 ? 2.316 38.258 147.498 1.00 11.36 7 CYS D O 1
ATOM 5428 N N . LEU D 1 11 ? 1.447 37.477 145.580 1.00 8.16 8 LEU D N 1
ATOM 5429 C CA . LEU D 1 11 ? 0.109 37.980 145.858 1.00 10.25 8 LEU D CA 1
ATOM 5430 C C . LEU D 1 11 ? -0.797 36.916 146.449 1.00 10.39 8 LEU D C 1
ATOM 5431 O O . LEU D 1 11 ? -1.736 37.228 147.186 1.00 11.00 8 LEU D O 1
ATOM 5436 N N . TYR D 1 12 ? -0.508 35.660 146.127 1.00 9.09 9 TYR D N 1
ATOM 5437 C CA . TYR D 1 12 ? -1.340 34.549 146.570 1.00 8.54 9 TYR D CA 1
ATOM 5438 C C . TYR D 1 12 ? -0.589 33.234 146.402 1.00 8.30 9 TYR D C 1
ATOM 5439 O O . TYR D 1 12 ? 0.117 33.033 145.415 1.00 8.50 9 TYR D O 1
ATOM 5448 N N . ARG D 1 13 ? -0.729 32.343 147.373 1.00 7.87 10 ARG D N 1
ATOM 5449 C CA . ARG D 1 13 ? -0.089 31.040 147.277 1.00 8.93 10 ARG D CA 1
ATOM 5450 C C . ARG D 1 13 ? -0.986 30.014 147.948 1.00 9.56 10 ARG D C 1
ATOM 5451 O O . ARG D 1 13 ? -1.349 30.168 149.114 1.00 9.81 10 ARG D O 1
ATOM 5459 N N . ASN D 1 14 ? -1.345 28.976 147.203 1.00 7.28 11 ASN D N 1
ATOM 5460 C CA . ASN D 1 14 ? -2.205 27.919 147.718 1.00 7.93 11 ASN D CA 1
ATOM 5461 C C . ASN D 1 14 ? -1.543 26.567 147.455 1.00 6.99 11 ASN D C 1
ATOM 5462 O O . ASN D 1 14 ? -1.461 26.113 146.313 1.00 7.44 11 ASN D O 1
ATOM 5467 N N . PRO D 1 15 ? -1.061 25.905 148.517 1.00 8.45 12 PRO D N 1
ATOM 5468 C CA . PRO D 1 15 ? -0.401 24.599 148.404 1.00 8.10 12 PRO D CA 1
ATOM 5469 C C . PRO D 1 15 ? -1.294 23.508 147.809 1.00 8.96 12 PRO D C 1
ATOM 5470 O O . PRO D 1 15 ? -0.795 22.555 147.204 1.00 8.19 12 PRO D O 1
ATOM 5474 N N . LEU D 1 16 ? -2.607 23.647 147.991 1.00 8.28 13 LEU D N 1
ATOM 5475 C CA . LEU D 1 16 ? -3.576 22.662 147.498 1.00 8.34 13 LEU D CA 1
ATOM 5476 C C . LEU D 1 16 ? -3.268 21.282 148.077 1.00 8.98 13 LEU D C 1
ATOM 5477 O O . LEU D 1 16 ? -3.234 20.282 147.348 1.00 9.04 13 LEU D O 1
ATOM 5482 N N . ARG D 1 17 ? -3.060 21.235 149.393 1.00 9.42 14 ARG D N 1
ATOM 5483 C CA . ARG D 1 17 ? -2.722 19.991 150.091 1.00 9.76 14 ARG D CA 1
ATOM 5484 C C . ARG D 1 17 ? -3.862 19.387 150.909 1.00 11.27 14 ARG D C 1
ATOM 5485 O O . ARG D 1 17 ? -3.826 18.198 151.233 1.00 10.51 14 ARG D O 1
ATOM 5493 N N . SER D 1 18 ? -4.858 20.195 151.266 1.00 12.86 15 SER D N 1
ATOM 5494 C CA . SER D 1 18 ? -5.991 19.679 152.038 1.00 14.05 15 SER D CA 1
ATOM 5495 C C . SER D 1 18 ? -7.292 20.397 151.686 1.00 14.88 15 SER D C 1
ATOM 5496 O O . SER D 1 18 ? -7.277 21.468 151.080 1.00 14.23 15 SER D O 1
ATOM 5499 N N . LYS D 1 19 ? -8.415 19.805 152.082 1.00 13.75 16 LYS D N 1
ATOM 5500 C CA . LYS D 1 19 ? -9.727 20.373 151.791 1.00 17.37 16 LYS D CA 1
ATOM 5501 C C . LYS D 1 19 ? -9.872 21.832 152.213 1.00 15.24 16 LYS D C 1
ATOM 5502 O O . LYS D 1 19 ? -10.546 22.615 151.540 1.00 14.30 16 LYS D O 1
ATOM 5508 N N . SER D 1 20 ? -9.239 22.205 153.320 1.00 13.82 17 SER D N 1
ATOM 5509 C CA . SER D 1 20 ? -9.330 23.582 153.793 1.00 15.05 17 SER D CA 1
ATOM 5510 C C . SER D 1 20 ? -8.755 24.571 152.783 1.00 13.06 17 SER D C 1
ATOM 5511 O O . SER D 1 20 ? -9.139 25.736 152.770 1.00 12.67 17 SER D O 1
ATOM 5514 N N . ASP D 1 21 ? -7.838 24.105 151.939 1.00 10.62 18 ASP D N 1
ATOM 5515 C CA . ASP D 1 21 ? -7.224 24.972 150.940 1.00 11.71 18 ASP D CA 1
ATOM 5516 C C . ASP D 1 21 ? -8.184 25.444 149.846 1.00 12.70 18 ASP D C 1
ATOM 5517 O O . ASP D 1 21 ? -7.959 26.490 149.238 1.00 13.43 18 ASP D O 1
ATOM 5522 N N . VAL D 1 22 ? -9.252 24.691 149.593 1.00 12.00 19 VAL D N 1
ATOM 5523 C CA . VAL D 1 22 ? -10.206 25.091 148.559 1.00 12.96 19 VAL D CA 1
ATOM 5524 C C . VAL D 1 22 ? -11.566 25.430 149.159 1.00 17.02 19 VAL D C 1
ATOM 5525 O O . VAL D 1 22 ? -12.593 25.401 148.474 1.00 14.44 19 VAL D O 1
ATOM 5529 N N . LYS D 1 23 ? -11.537 25.775 150.441 1.00 20.05 20 LYS D N 1
ATOM 5530 C CA . LYS D 1 23 ? -12.715 26.132 151.222 1.00 25.42 20 LYS D CA 1
ATOM 5531 C C . LYS D 1 23 ? -13.758 26.992 150.512 1.00 25.20 20 LYS D C 1
ATOM 5532 O O . LYS D 1 23 ? -14.935 26.629 150.461 1.00 27.46 20 LYS D O 1
ATOM 5538 N N . ASP D 1 24 ? -13.335 28.130 149.970 1.00 23.62 21 ASP D N 1
ATOM 5539 C CA . ASP D 1 24 ? -14.265 29.038 149.301 1.00 23.66 21 ASP D CA 1
ATOM 5540 C C . ASP D 1 24 ? -14.270 28.967 147.777 1.00 19.94 21 ASP D C 1
ATOM 5541 O O . ASP D 1 24 ? -14.798 29.859 147.115 1.00 17.26 21 ASP D O 1
ATOM 5546 N N . TRP D 1 25 ? -13.684 27.916 147.218 1.00 15.69 22 TRP D N 1
ATOM 5547 C CA . TRP D 1 25 ? -13.652 27.766 145.769 1.00 14.50 22 TRP D CA 1
ATOM 5548 C C . TRP D 1 25 ? -15.034 27.391 145.245 1.00 13.20 22 TRP D C 1
ATOM 5549 O O . TRP D 1 25 ? -15.842 26.808 145.968 1.00 13.28 22 TRP D O 1
ATOM 5560 N N . ARG D 1 26 ? -15.312 27.737 143.993 1.00 12.15 23 ARG D N 1
ATOM 5561 C CA . ARG D 1 26 ? -16.614 27.443 143.415 1.00 12.77 23 ARG D CA 1
ATOM 5562 C C . ARG D 1 26 ? -16.570 26.451 142.268 1.00 12.44 23 ARG D C 1
ATOM 5563 O O . ARG D 1 26 ? -15.969 26.706 141.218 1.00 9.04 23 ARG D O 1
ATOM 5579 N N . GLU D 1 28 ? -18.330 24.523 139.320 1.00 9.65 25 GLU D N 1
ATOM 5580 C CA . GLU D 1 28 ? -19.425 24.640 138.360 1.00 9.98 25 GLU D CA 1
ATOM 5581 C C . GLU D 1 28 ? -19.328 23.429 137.435 1.00 10.85 25 GLU D C 1
ATOM 5582 O O . GLU D 1 28 ? -18.481 23.376 136.546 1.00 10.91 25 GLU D O 1
ATOM 5588 N N . GLY D 1 29 ? -20.194 22.446 137.663 1.00 10.96 26 GLY D N 1
ATOM 5589 C CA . GLY D 1 29 ? -20.163 21.237 136.863 1.00 10.53 26 GLY D CA 1
ATOM 5590 C C . GLY D 1 29 ? -19.909 20.038 137.761 1.00 8.79 26 GLY D C 1
ATOM 5591 O O . GLY D 1 29 ? -19.671 20.202 138.957 1.00 10.51 26 GLY D O 1
ATOM 5592 N N . GLY D 1 30 ? -19.931 18.841 137.182 1.00 9.16 27 GLY D N 1
ATOM 5593 C CA . GLY D 1 30 ? -19.748 17.626 137.962 1.00 8.95 27 GLY D CA 1
ATOM 5594 C C . GLY D 1 30 ? -18.341 17.180 138.307 1.00 8.36 27 GLY D C 1
ATOM 5595 O O . GLY D 1 30 ? -17.978 16.029 138.074 1.00 7.61 27 GLY D O 1
ATOM 5596 N N . GLY D 1 31 ? -17.542 18.076 138.873 1.00 9.44 28 GLY D N 1
ATOM 5597 C CA . GLY D 1 31 ? -16.192 17.695 139.241 1.00 10.38 28 GLY D CA 1
ATOM 5598 C C . GLY D 1 31 ? -16.169 17.000 140.591 1.00 11.51 28 GLY D C 1
ATOM 5599 O O . GLY D 1 31 ? -17.051 17.220 141.423 1.00 11.46 28 GLY D O 1
ATOM 5600 N N . GLN D 1 32 ? -15.171 16.147 140.801 1.00 11.37 29 GLN D N 1
ATOM 5601 C CA . GLN D 1 32 ? -15.010 15.433 142.064 1.00 15.45 29 GLN D CA 1
ATOM 5602 C C . GLN D 1 32 ? -13.676 15.853 142.659 1.00 13.22 29 GLN D C 1
ATOM 5603 O O . GLN D 1 32 ? -12.653 15.833 141.975 1.00 12.08 29 GLN D O 1
ATOM 5609 N N . ILE D 1 33 ? -13.689 16.214 143.934 1.00 13.21 30 ILE D N 1
ATOM 5610 C CA . ILE D 1 33 ? -12.481 16.655 144.619 1.00 14.99 30 ILE D CA 1
ATOM 5611 C C . ILE D 1 33 ? -11.960 15.612 145.605 1.00 16.14 30 ILE D C 1
ATOM 5612 O O . ILE D 1 33 ? -12.731 14.995 146.339 1.00 16.39 30 ILE D O 1
ATOM 5617 N N . SER D 1 34 ? -10.645 15.426 145.613 1.00 14.82 31 SER D N 1
ATOM 5618 C CA . SER D 1 34 ? -9.991 14.480 146.511 1.00 16.20 31 SER D CA 1
ATOM 5619 C C . SER D 1 34 ? -8.603 15.016 146.857 1.00 15.77 31 SER D C 1
ATOM 5620 O O . SER D 1 34 ? -8.000 15.733 146.058 1.00 13.03 31 SER D O 1
ATOM 5623 N N . PHE D 1 35 ? -8.099 14.683 148.042 1.00 16.27 32 PHE D N 1
ATOM 5624 C CA . PHE D 1 35 ? -6.771 15.145 148.435 1.00 18.63 32 PHE D CA 1
ATOM 5625 C C . PHE D 1 35 ? -5.815 14.031 148.832 1.00 19.79 32 PHE D C 1
ATOM 5626 O O . PHE D 1 35 ? -5.018 14.189 149.754 1.00 20.16 32 PHE D O 1
ATOM 5634 N N . ASP D 1 36 ? -5.890 12.905 148.132 1.00 21.23 33 ASP D N 1
ATOM 5635 C CA . ASP D 1 36 ? -4.995 11.795 148.425 1.00 24.10 33 ASP D CA 1
ATOM 5636 C C . ASP D 1 36 ? -3.561 12.276 148.252 1.00 22.05 33 ASP D C 1
ATOM 5637 O O . ASP D 1 36 ? -3.275 13.096 147.380 1.00 21.35 33 ASP D O 1
ATOM 5642 N N . ASP D 1 37 ? -2.664 11.768 149.090 1.00 22.12 34 ASP D N 1
ATOM 5643 C CA . ASP D 1 37 ? -1.258 12.147 149.029 1.00 22.11 34 ASP D CA 1
ATOM 5644 C C . ASP D 1 37 ? -1.051 13.646 149.231 1.00 18.69 34 ASP D C 1
ATOM 5645 O O . ASP D 1 37 ? -0.085 14.215 148.736 1.00 16.70 34 ASP D O 1
ATOM 5650 N N . HIS D 1 38 ? -1.967 14.282 149.953 1.00 15.98 35 HIS D N 1
ATOM 5651 C CA . HIS D 1 38 ? -1.867 15.710 150.230 1.00 15.13 35 HIS D CA 1
ATOM 5652 C C . HIS D 1 38 ? -1.698 16.555 148.968 1.00 12.98 35 HIS D C 1
ATOM 5653 O O . HIS D 1 38 ? -0.827 17.422 148.892 1.00 12.17 35 HIS D O 1
ATOM 5660 N N . SER D 1 39 ? -2.542 16.297 147.979 1.00 12.73 36 SER D N 1
ATOM 5661 C CA . SER D 1 39 ? -2.501 17.035 146.723 1.00 10.75 36 SER D CA 1
ATOM 5662 C C . SER D 1 39 ? -3.907 17.042 146.135 1.00 10.23 36 SER D C 1
ATOM 5663 O O . SER D 1 39 ? -4.677 16.118 146.372 1.00 10.53 36 SER D O 1
ATOM 5666 N N . LEU D 1 40 ? -4.242 18.078 145.371 1.00 9.54 37 LEU D N 1
ATOM 5667 C CA . LEU D 1 40 ? -5.578 18.168 144.786 1.00 8.72 37 LEU D CA 1
ATOM 5668 C C . LEU D 1 40 ? -5.792 17.233 143.604 1.00 9.50 37 LEU D C 1
ATOM 5669 O O . LEU D 1 40 ? -5.136 17.361 142.570 1.00 10.49 37 LEU D O 1
ATOM 5674 N N . HIS D 1 41 ? -6.718 16.294 143.767 1.00 9.19 38 HIS D N 1
ATOM 5675 C CA . HIS D 1 41 ? -7.052 15.351 142.707 1.00 8.86 38 HIS D CA 1
ATOM 5676 C C . HIS D 1 41 ? -8.395 15.762 142.111 1.00 8.82 38 HIS D C 1
ATOM 5677 O O . HIS D 1 41 ? -9.398 15.847 142.825 1.00 9.47 38 HIS D O 1
ATOM 5684 N N . LEU D 1 42 ? -8.419 16.042 140.813 1.00 8.19 39 LEU D N 1
ATOM 5685 C CA . LEU D 1 42 ? -9.677 16.407 140.170 1.00 8.89 39 LEU D CA 1
ATOM 5686 C C . LEU D 1 42 ? -10.113 15.309 139.212 1.00 8.85 39 LEU D C 1
ATOM 5687 O O . LEU D 1 42 ? -9.332 14.860 138.369 1.00 7.70 39 LEU D O 1
ATOM 5692 N N . SER D 1 43 ? -11.360 14.871 139.369 1.00 8.86 40 SER D N 1
ATOM 5693 C CA . SER D 1 43 ? -11.955 13.833 138.528 1.00 9.96 40 SER D CA 1
ATOM 5694 C C . SER D 1 43 ? -13.400 14.223 138.218 1.00 9.00 40 SER D C 1
ATOM 5695 O O . SER D 1 43 ? -13.833 15.329 138.553 1.00 8.69 40 SER D O 1
ATOM 5698 N N . HIS D 1 44 ? -14.152 13.314 137.602 1.00 9.37 41 HIS D N 1
ATOM 5699 C CA . HIS D 1 44 ? -15.531 13.612 137.219 1.00 9.03 41 HIS D CA 1
ATOM 5700 C C . HIS D 1 44 ? -16.534 12.549 137.672 1.00 10.14 41 HIS D C 1
ATOM 5701 O O . HIS D 1 44 ? -16.190 11.375 137.801 1.00 10.76 41 HIS D O 1
ATOM 5708 N N . VAL D 1 45 ? -17.777 12.967 137.908 1.00 11.36 42 VAL D N 1
ATOM 5709 C CA . VAL D 1 45 ? -18.814 12.037 138.341 1.00 12.27 42 VAL D CA 1
ATOM 5710 C C . VAL D 1 45 ? -19.347 11.222 137.161 1.00 15.55 42 VAL D C 1
ATOM 5711 O O . VAL D 1 45 ? -19.927 10.152 137.349 1.00 17.73 42 VAL D O 1
ATOM 5715 N N . GLN D 1 46 ? -19.141 11.734 135.949 1.00 16.20 43 GLN D N 1
ATOM 5716 C CA . GLN D 1 46 ? -19.577 11.061 134.724 1.00 19.02 43 GLN D CA 1
ATOM 5717 C C . GLN D 1 46 ? -18.616 11.336 133.577 1.00 19.02 43 GLN D C 1
ATOM 5718 O O . GLN D 1 46 ? -17.822 12.272 133.638 1.00 19.38 43 GLN D O 1
ATOM 5724 N N . ASP D 1 47 ? -18.711 10.530 132.523 1.00 19.77 44 ASP D N 1
ATOM 5725 C CA . ASP D 1 47 ? -17.842 10.665 131.358 1.00 20.36 44 ASP D CA 1
ATOM 5726 C C . ASP D 1 47 ? -17.934 11.991 130.613 1.00 18.26 44 ASP D C 1
ATOM 5727 O O . ASP D 1 47 ? -17.002 12.363 129.900 1.00 19.46 44 ASP D O 1
ATOM 5732 N N . GLU D 1 48 ? -19.047 12.705 130.762 1.00 15.07 45 GLU D N 1
ATOM 5733 C CA . GLU D 1 48 ? -19.182 13.995 130.094 1.00 13.86 45 GLU D CA 1
ATOM 5734 C C . GLU D 1 48 ? -19.483 15.121 131.089 1.00 12.22 45 GLU D C 1
ATOM 5735 O O . GLU D 1 48 ? -19.954 16.191 130.703 1.00 12.05 45 GLU D O 1
ATOM 5741 N N . ALA D 1 49 ? -19.202 14.879 132.367 1.00 11.14 46 ALA D N 1
ATOM 5742 C CA . ALA D 1 49 ? -19.447 15.877 133.408 1.00 10.44 46 ALA D CA 1
ATOM 5743 C C . ALA D 1 49 ? -18.323 16.917 133.483 1.00 10.17 46 ALA D C 1
ATOM 5744 O O . ALA D 1 49 ? -17.592 16.993 134.474 1.00 11.48 46 ALA D O 1
ATOM 5746 N N . HIS D 1 50 ? -18.194 17.722 132.434 1.00 8.72 47 HIS D N 1
ATOM 5747 C CA . HIS D 1 50 ? -17.157 18.750 132.381 1.00 8.76 47 HIS D CA 1
ATOM 5748 C C . HIS D 1 50 ? -17.424 19.820 133.435 1.00 9.25 47 HIS D C 1
ATOM 5749 O O . HIS D 1 50 ? -18.570 20.024 133.841 1.00 9.99 47 HIS D O 1
ATOM 5756 N N . PHE D 1 51 ? -16.375 20.512 133.873 1.00 8.76 48 PHE D N 1
ATOM 5757 C CA . PHE D 1 51 ? -16.546 21.535 134.904 1.00 8.47 48 PHE D CA 1
ATOM 5758 C C . PHE D 1 51 ? -15.496 22.638 134.859 1.00 8.39 48 PHE D C 1
ATOM 5759 O O . PHE D 1 51 ? -14.541 22.585 134.086 1.00 7.98 48 PHE D O 1
ATOM 5767 N N . VAL D 1 52 ? -15.702 23.642 135.704 1.00 8.69 49 VAL D N 1
ATOM 5768 C CA . VAL D 1 52 ? -14.752 24.730 135.874 1.00 7.42 49 VAL D CA 1
ATOM 5769 C C . VAL D 1 52 ? -14.759 24.942 137.384 1.00 7.48 49 VAL D C 1
ATOM 5770 O O . VAL D 1 52 ? -15.811 25.163 137.985 1.00 8.19 49 VAL D O 1
ATOM 5774 N N . PHE D 1 53 ? -13.583 24.843 137.990 1.00 6.81 50 PHE D N 1
ATOM 5775 C CA . PHE D 1 53 ? -13.421 24.991 139.434 1.00 6.75 50 PHE D CA 1
ATOM 5776 C C . PHE D 1 53 ? -12.681 26.306 139.668 1.00 8.54 50 PHE D C 1
ATOM 5777 O O . PHE D 1 53 ? -11.478 26.401 139.406 1.00 8.60 50 PHE D O 1
ATOM 5785 N N . TRP D 1 54 ? -13.405 27.313 140.160 1.00 8.15 51 TRP D N 1
ATOM 5786 C CA . TRP D 1 54 ? -12.837 28.645 140.367 1.00 7.83 51 TRP D CA 1
ATOM 5787 C C . TRP D 1 54 ? -12.261 29.005 141.716 1.00 8.60 51 TRP D C 1
ATOM 5788 O O . TRP D 1 54 ? -12.823 28.673 142.759 1.00 9.97 51 TRP D O 1
ATOM 5799 N N . CYS D 1 55 ? -11.150 29.733 141.674 1.00 8.74 52 CYS D N 1
ATOM 5800 C CA . CYS D 1 55 ? -10.532 30.274 142.872 1.00 8.71 52 CYS D CA 1
ATOM 5801 C C . CYS D 1 55 ? -11.402 31.529 143.063 1.00 10.21 52 CYS D C 1
ATOM 5802 O O . CYS D 1 55 ? -11.742 32.201 142.089 1.00 9.85 52 CYS D O 1
ATOM 5805 N N . PRO D 1 56 ? -11.769 31.867 144.308 1.00 10.93 53 PRO D N 1
ATOM 5806 C CA . PRO D 1 56 ? -12.615 33.043 144.558 1.00 12.33 53 PRO D CA 1
ATOM 5807 C C . PRO D 1 56 ? -11.998 34.438 144.465 1.00 13.08 53 PRO D C 1
ATOM 5808 O O . PRO D 1 56 ? -12.720 35.428 144.342 1.00 13.57 53 PRO D O 1
ATOM 5812 N N . GLU D 1 57 ? -10.673 34.514 144.509 1.00 13.53 54 GLU D N 1
ATOM 5813 C CA . GLU D 1 57 ? -9.967 35.792 144.484 1.00 15.09 54 GLU D CA 1
ATOM 5814 C C . GLU D 1 57 ? -9.872 36.508 143.144 1.00 11.87 54 GLU D C 1
ATOM 5815 O O . GLU D 1 57 ? -9.617 35.892 142.113 1.00 10.96 54 GLU D O 1
ATOM 5821 N N . THR D 1 58 ? -10.072 37.821 143.165 1.00 10.60 55 THR D N 1
ATOM 5822 C CA . THR D 1 58 ? -9.926 38.600 141.943 1.00 10.73 55 THR D CA 1
ATOM 5823 C C . THR D 1 58 ? -8.454 38.989 141.901 1.00 9.84 55 THR D C 1
ATOM 5824 O O . THR D 1 58 ? -7.952 39.616 142.835 1.00 11.01 55 THR D O 1
ATOM 5828 N N . PHE D 1 59 ? -7.757 38.596 140.838 1.00 8.81 56 PHE D N 1
ATOM 5829 C CA . PHE D 1 59 ? -6.344 38.932 140.704 1.00 8.10 56 PHE D CA 1
ATOM 5830 C C . PHE D 1 59 ? -6.179 40.108 139.760 1.00 7.79 56 PHE D C 1
ATOM 5831 O O . PHE D 1 59 ? -6.955 40.277 138.824 1.00 7.18 56 PHE D O 1
ATOM 5839 N N . PRO D 1 60 ? -5.163 40.947 139.998 1.00 7.86 57 PRO D N 1
ATOM 5840 C CA . PRO D 1 60 ? -4.953 42.100 139.124 1.00 7.51 57 PRO D CA 1
ATOM 5841 C C . PRO D 1 60 ? -4.298 41.706 137.806 1.00 8.60 57 PRO D C 1
ATOM 5842 O O . PRO D 1 60 ? -3.965 40.538 137.583 1.00 8.75 57 PRO D O 1
ATOM 5846 N N . ASP D 1 61 ? -4.135 42.686 136.928 1.00 8.47 58 ASP D N 1
ATOM 5847 C CA . ASP D 1 61 ? -3.467 42.456 135.657 1.00 7.71 58 ASP D CA 1
ATOM 5848 C C . ASP D 1 61 ? -1.986 42.511 136.044 1.00 7.87 58 ASP D C 1
ATOM 5849 O O . ASP D 1 61 ? -1.652 42.951 137.149 1.00 8.42 58 ASP D O 1
ATOM 5854 N N . GLY D 1 62 ? -1.106 42.060 135.157 1.00 7.32 59 GLY D N 1
ATOM 5855 C CA . GLY D 1 62 ? 0.318 42.103 135.451 1.00 6.28 59 GLY D CA 1
ATOM 5856 C C . GLY D 1 62 ? 0.728 41.065 136.470 1.00 7.24 59 GLY D C 1
ATOM 5857 O O . GLY D 1 62 ? 1.272 41.388 137.529 1.00 7.08 59 GLY D O 1
ATOM 5858 N N . ILE D 1 63 ? 0.488 39.804 136.138 1.00 6.45 60 ILE D N 1
ATOM 5859 C CA . ILE D 1 63 ? 0.813 38.723 137.047 1.00 5.95 60 ILE D CA 1
ATOM 5860 C C . ILE D 1 63 ? 1.475 37.544 136.358 1.00 6.56 60 ILE D C 1
ATOM 5861 O O . ILE D 1 63 ? 1.423 37.398 135.136 1.00 6.32 60 ILE D O 1
ATOM 5866 N N . ILE D 1 64 ? 2.102 36.707 137.174 1.00 7.11 61 ILE D N 1
ATOM 5867 C CA . ILE D 1 64 ? 2.730 35.485 136.704 1.00 6.23 61 ILE D CA 1
ATOM 5868 C C . ILE D 1 64 ? 2.082 34.391 137.547 1.00 6.27 61 ILE D C 1
ATOM 5869 O O . ILE D 1 64 ? 2.160 34.409 138.780 1.00 6.43 61 ILE D O 1
ATOM 5874 N N . VAL D 1 65 ? 1.419 33.458 136.873 1.00 5.94 62 VAL D N 1
ATOM 5875 C CA . VAL D 1 65 ? 0.715 32.369 137.542 1.00 5.32 62 VAL D CA 1
ATOM 5876 C C . VAL D 1 65 ? 1.469 31.053 137.370 1.00 4.19 62 VAL D C 1
ATOM 5877 O O . VAL D 1 65 ? 1.850 30.689 136.265 1.00 4.58 62 VAL D O 1
ATOM 5881 N N . THR D 1 66 ? 1.674 30.341 138.472 1.00 5.82 63 THR D N 1
ATOM 5882 C CA . THR D 1 66 ? 2.392 29.075 138.426 1.00 6.00 63 THR D CA 1
ATOM 5883 C C . THR D 1 66 ? 1.682 27.966 139.197 1.00 6.12 63 THR D C 1
ATOM 5884 O O . THR D 1 66 ? 0.929 28.227 140.138 1.00 6.29 63 THR D O 1
ATOM 5888 N N . TRP D 1 67 ? 1.908 26.727 138.774 1.00 5.27 64 TRP D N 1
ATOM 5889 C CA . TRP D 1 67 ? 1.312 25.573 139.439 1.00 5.29 64 TRP D CA 1
ATOM 5890 C C . TRP D 1 67 ? 1.926 24.281 138.924 1.00 5.73 64 TRP D C 1
ATOM 5891 O O . TRP D 1 67 ? 2.455 24.237 137.813 1.00 5.87 64 TRP D O 1
ATOM 5902 N N . ASP D 1 68 ? 1.879 23.242 139.754 1.00 5.18 65 ASP D N 1
ATOM 5903 C CA . ASP D 1 68 ? 2.401 21.931 139.387 1.00 5.35 65 ASP D CA 1
ATOM 5904 C C . ASP D 1 68 ? 1.234 21.140 138.827 1.00 5.53 65 ASP D C 1
ATOM 5905 O O . ASP D 1 68 ? 0.138 21.159 139.392 1.00 7.22 65 ASP D O 1
ATOM 5910 N N . PHE D 1 69 ? 1.478 20.439 137.726 1.00 4.57 66 PHE D N 1
ATOM 5911 C CA . PHE D 1 69 ? 0.445 19.670 137.043 1.00 5.32 66 PHE D CA 1
ATOM 5912 C C . PHE D 1 69 ? 0.872 18.237 136.757 1.00 4.86 66 PHE D C 1
ATOM 5913 O O . PHE D 1 69 ? 1.977 17.995 136.273 1.00 5.55 66 PHE D O 1
ATOM 5921 N N . SER D 1 70 ? -0.019 17.290 137.041 1.00 6.17 67 SER D N 1
ATOM 5922 C CA . SER D 1 70 ? 0.264 15.882 136.793 1.00 6.58 67 SER D CA 1
ATOM 5923 C C . SER D 1 70 ? -0.918 15.210 136.088 1.00 6.95 67 SER D C 1
ATOM 5924 O O . SER D 1 70 ? -1.994 15.073 136.670 1.00 7.31 67 SER D O 1
ATOM 5927 N N . PRO D 1 71 ? -0.739 14.804 134.820 1.00 7.64 68 PRO D N 1
ATOM 5928 C CA . PRO D 1 71 ? -1.825 14.141 134.089 1.00 7.47 68 PRO D CA 1
ATOM 5929 C C . PRO D 1 71 ? -1.843 12.677 134.530 1.00 8.25 68 PRO D C 1
ATOM 5930 O O . PRO D 1 71 ? -0.878 11.945 134.303 1.00 8.32 68 PRO D O 1
ATOM 5934 N N . ILE D 1 72 ? -2.936 12.252 135.156 1.00 8.52 69 ILE D N 1
ATOM 5935 C CA . ILE D 1 72 ? -3.039 10.885 135.659 1.00 9.33 69 ILE D CA 1
ATOM 5936 C C . ILE D 1 72 ? -3.742 9.910 134.724 1.00 10.79 69 ILE D C 1
ATOM 5937 O O . ILE D 1 72 ? -3.280 8.783 134.534 1.00 10.73 69 ILE D O 1
ATOM 5942 N N . GLU D 1 73 ? -4.858 10.336 134.144 1.00 11.57 70 GLU D N 1
ATOM 5943 C CA . GLU D 1 73 ? -5.605 9.457 133.254 1.00 13.49 70 GLU D CA 1
ATOM 5944 C C . GLU D 1 73 ? -6.337 10.217 132.153 1.00 12.60 70 GLU D C 1
ATOM 5945 O O . GLU D 1 73 ? -6.891 11.294 132.386 1.00 10.95 70 GLU D O 1
ATOM 5951 N N . GLN D 1 74 ? -6.319 9.652 130.948 1.00 11.38 71 GLN D N 1
ATOM 5952 C CA . GLN D 1 74 ? -6.991 10.243 129.796 1.00 11.56 71 GLN D CA 1
ATOM 5953 C C . GLN D 1 74 ? -8.007 9.192 129.331 1.00 11.23 71 GLN D C 1
ATOM 5954 O O . GLN D 1 74 ? -8.017 8.083 129.853 1.00 12.06 71 GLN D O 1
ATOM 5960 N N . PRO D 1 75 ? -8.893 9.529 128.377 1.00 12.17 72 PRO D N 1
ATOM 5961 C CA . PRO D 1 75 ? -9.093 10.786 127.651 1.00 11.05 72 PRO D CA 1
ATOM 5962 C C . PRO D 1 75 ? -9.466 11.934 128.578 1.00 9.75 72 PRO D C 1
ATOM 5963 O O . PRO D 1 75 ? -9.988 11.724 129.673 1.00 11.19 72 PRO D O 1
ATOM 5967 N N . GLY D 1 76 ? -9.199 13.151 128.126 1.00 7.81 73 GLY D N 1
ATOM 5968 C CA . GLY D 1 76 ? -9.529 14.319 128.917 1.00 6.34 73 GLY D CA 1
ATOM 5969 C C . GLY D 1 76 ? -8.831 15.547 128.378 1.00 5.81 73 GLY D C 1
ATOM 5970 O O . GLY D 1 76 ? -7.993 15.452 127.480 1.00 6.19 73 GLY D O 1
ATOM 5971 N N . LEU D 1 77 ? -9.182 16.702 128.926 1.00 6.53 74 LEU D N 1
ATOM 5972 C CA . LEU D 1 77 ? -8.588 17.960 128.506 1.00 6.51 74 LEU D CA 1
ATOM 5973 C C . LEU D 1 77 ? -8.568 18.907 129.697 1.00 7.39 74 LEU D C 1
ATOM 5974 O O . LEU D 1 77 ? -9.488 18.896 130.519 1.00 7.97 74 LEU D O 1
ATOM 5979 N N . CYS D 1 78 ? -7.508 19.702 129.803 1.00 6.86 75 CYS D N 1
ATOM 5980 C CA . CYS D 1 78 ? -7.386 20.665 130.890 1.00 7.07 75 CYS D CA 1
ATOM 5981 C C . CYS D 1 78 ? -7.336 22.066 130.304 1.00 7.49 75 CYS D C 1
ATOM 5982 O O . CYS D 1 78 ? -6.914 22.261 129.163 1.00 7.39 75 CYS D O 1
ATOM 5993 N N . LEU D 1 80 ? -6.999 26.454 131.672 1.00 6.83 77 LEU D N 1
ATOM 5994 C CA . LEU D 1 80 ? -6.942 27.450 132.729 1.00 6.08 77 LEU D CA 1
ATOM 5995 C C . LEU D 1 80 ? -7.635 28.719 132.267 1.00 6.02 77 LEU D C 1
ATOM 5996 O O . LEU D 1 80 ? -7.329 29.234 131.194 1.00 6.32 77 LEU D O 1
ATOM 6001 N N . PHE D 1 81 ? -8.570 29.216 133.074 1.00 5.94 78 PHE D N 1
ATOM 6002 C CA . PHE D 1 81 ? -9.270 30.458 132.768 1.00 5.72 78 PHE D CA 1
ATOM 6003 C C . PHE D 1 81 ? -8.590 31.550 133.590 1.00 5.71 78 PHE D C 1
ATOM 6004 O O . PHE D 1 81 ? -8.210 31.319 134.735 1.00 5.28 78 PHE D O 1
ATOM 6012 N N . PHE D 1 82 ? -8.416 32.728 133.003 1.00 6.61 79 PHE D N 1
ATOM 6013 C CA . PHE D 1 82 ? -7.829 33.845 133.737 1.00 5.56 79 PHE D CA 1
ATOM 6014 C C . PHE D 1 82 ? -8.382 35.170 133.221 1.00 5.60 79 PHE D C 1
ATOM 6015 O O . PHE D 1 82 ? -8.951 35.227 132.122 1.00 5.60 79 PHE D O 1
ATOM 6023 N N . ALA D 1 83 ? -8.247 36.224 134.025 1.00 6.17 80 ALA D N 1
ATOM 6024 C CA . ALA D 1 83 ? -8.776 37.543 133.674 1.00 6.31 80 ALA D CA 1
ATOM 6025 C C . ALA D 1 83 ? -10.272 37.422 133.383 1.00 6.49 80 ALA D C 1
ATOM 6026 O O . ALA D 1 83 ? -10.803 38.097 132.500 1.00 6.73 80 ALA D O 1
ATOM 6028 N N . ALA D 1 84 ? -10.949 36.567 134.143 1.00 6.98 81 ALA D N 1
ATOM 6029 C CA . ALA D 1 84 ? -12.379 36.331 133.958 1.00 6.92 81 ALA D CA 1
ATOM 6030 C C . ALA D 1 84 ? -13.274 37.258 134.786 1.00 7.52 81 ALA D C 1
ATOM 6031 O O . ALA D 1 84 ? -13.098 37.394 135.998 1.00 8.76 81 ALA D O 1
ATOM 6033 N N . ALA D 1 85 ? -14.243 37.877 134.118 1.00 8.38 82 ALA D N 1
ATOM 6034 C CA . ALA D 1 85 ? -15.186 38.783 134.767 1.00 9.39 82 ALA D CA 1
ATOM 6035 C C . ALA D 1 85 ? -16.414 38.941 133.878 1.00 10.22 82 ALA D C 1
ATOM 6036 O O . ALA D 1 85 ? -16.417 38.496 132.735 1.00 10.28 82 ALA D O 1
ATOM 6038 N N . GLY D 1 86 ? -17.461 39.568 134.405 1.00 10.94 83 GLY D N 1
ATOM 6039 C CA . GLY D 1 86 ? -18.658 39.767 133.609 1.00 9.97 83 GLY D CA 1
ATOM 6040 C C . GLY D 1 86 ? -18.332 40.692 132.457 1.00 11.30 83 GLY D C 1
ATOM 6041 O O . GLY D 1 86 ? -17.383 41.475 132.545 1.00 11.83 83 GLY D O 1
ATOM 6042 N N . ILE D 1 87 ? -19.110 40.611 131.379 1.00 12.20 84 ILE D N 1
ATOM 6043 C CA . ILE D 1 87 ? -18.873 41.446 130.206 1.00 14.85 84 ILE D CA 1
ATOM 6044 C C . ILE D 1 87 ? -18.928 42.934 130.518 1.00 14.92 84 ILE D C 1
ATOM 6045 O O . ILE D 1 87 ? -18.362 43.744 129.786 1.00 15.14 84 ILE D O 1
ATOM 6050 N N . ARG D 1 88 ? -19.608 43.294 131.602 1.00 17.14 85 ARG D N 1
ATOM 6051 C CA . ARG D 1 88 ? -19.711 44.696 132.001 1.00 20.96 85 ARG D CA 1
ATOM 6052 C C . ARG D 1 88 ? -18.767 45.012 133.159 1.00 20.68 85 ARG D C 1
ATOM 6053 O O . ARG D 1 88 ? -18.878 46.059 133.803 1.00 19.56 85 ARG D O 1
ATOM 6061 N N . GLY D 1 89 ? -17.837 44.099 133.419 1.00 19.58 86 GLY D N 1
ATOM 6062 C CA . GLY D 1 89 ? -16.882 44.304 134.492 1.00 18.67 86 GLY D CA 1
ATOM 6063 C C . GLY D 1 89 ? -17.346 43.806 135.847 1.00 17.45 86 GLY D C 1
ATOM 6064 O O . GLY D 1 89 ? -16.694 44.065 136.859 1.00 17.27 86 GLY D O 1
ATOM 6065 N N . GLU D 1 90 ? -18.463 43.085 135.875 1.00 15.40 87 GLU D N 1
ATOM 6066 C CA . GLU D 1 90 ? -18.987 42.569 137.134 1.00 16.27 87 GLU D CA 1
ATOM 6067 C C . GLU D 1 90 ? -18.118 41.456 137.697 1.00 16.12 87 GLU D C 1
ATOM 6068 O O . GLU D 1 90 ? -17.405 40.772 136.956 1.00 14.37 87 GLU D O 1
ATOM 6074 N N . ASP D 1 91 ? -18.174 41.286 139.015 1.00 14.63 88 ASP D N 1
ATOM 6075 C CA . ASP D 1 91 ? -17.436 40.216 139.672 1.00 14.68 88 ASP D CA 1
ATOM 6076 C C . ASP D 1 91 ? -18.016 38.935 139.072 1.00 13.13 88 ASP D C 1
ATOM 6077 O O . ASP D 1 91 ? -19.234 38.814 138.918 1.00 13.66 88 ASP D O 1
ATOM 6082 N N . LEU D 1 92 ? -17.154 37.980 138.738 1.00 11.78 89 LEU D N 1
ATOM 6083 C CA . LEU D 1 92 ? -17.601 36.733 138.130 1.00 11.12 89 LEU D CA 1
ATOM 6084 C C . LEU D 1 92 ? -18.728 36.032 138.886 1.00 12.91 89 LEU D C 1
ATOM 6085 O O . LEU D 1 92 ? -19.505 35.277 138.294 1.00 10.86 89 LEU D O 1
ATOM 6090 N N . PHE D 1 93 ? -18.830 36.279 140.187 1.00 12.87 90 PHE D N 1
ATOM 6091 C CA . PHE D 1 93 ? -19.859 35.611 140.975 1.00 16.51 90 PHE D CA 1
ATOM 6092 C C . PHE D 1 93 ? -21.035 36.488 141.375 1.00 17.66 90 PHE D C 1
ATOM 6093 O O . PHE D 1 93 ? -21.816 36.127 142.256 1.00 18.14 90 PHE D O 1
ATOM 6101 N N . ASP D 1 94 ? -21.165 37.627 140.703 1.00 18.70 91 ASP D N 1
ATOM 6102 C CA . ASP D 1 94 ? -22.262 38.554 140.961 1.00 20.96 91 ASP D CA 1
ATOM 6103 C C . ASP D 1 94 ? -23.567 37.846 140.594 1.00 22.11 91 ASP D C 1
ATOM 6104 O O . ASP D 1 94 ? -23.661 37.206 139.547 1.00 21.37 91 ASP D O 1
ATOM 6109 N N . PRO D 1 95 ? -24.592 37.949 141.458 1.00 23.30 92 PRO D N 1
ATOM 6110 C CA . PRO D 1 95 ? -25.901 37.321 141.237 1.00 23.61 92 PRO D CA 1
ATOM 6111 C C . PRO D 1 95 ? -26.581 37.701 139.924 1.00 22.77 92 PRO D C 1
ATOM 6112 O O . PRO D 1 95 ? -27.446 36.972 139.437 1.00 23.73 92 PRO D O 1
ATOM 6116 N N . SER D 1 96 ? -26.190 38.838 139.354 1.00 21.80 93 SER D N 1
ATOM 6117 C CA . SER D 1 96 ? -26.788 39.310 138.108 1.00 20.78 93 SER D CA 1
ATOM 6118 C C . SER D 1 96 ? -26.340 38.535 136.873 1.00 19.59 93 SER D C 1
ATOM 6119 O O . SER D 1 96 ? -26.949 38.648 135.811 1.00 18.68 93 SER D O 1
ATOM 6122 N N . LEU D 1 97 ? -25.278 37.748 137.006 1.00 18.24 94 LEU D N 1
ATOM 6123 C CA . LEU D 1 97 ? -24.780 36.967 135.880 1.00 18.08 94 LEU D CA 1
ATOM 6124 C C . LEU D 1 97 ? -25.518 35.638 135.745 1.00 17.79 94 LEU D C 1
ATOM 6125 O O . LEU D 1 97 ? -25.926 35.036 136.735 1.00 19.22 94 LEU D O 1
ATOM 6130 N N . ARG D 1 98 ? -25.681 35.186 134.508 1.00 18.31 95 ARG D N 1
ATOM 6131 C CA . ARG D 1 98 ? -26.363 33.930 134.228 1.00 19.51 95 ARG D CA 1
ATOM 6132 C C . ARG D 1 98 ? -25.670 32.753 134.906 1.00 19.37 95 ARG D C 1
ATOM 6133 O O . ARG D 1 98 ? -24.449 32.755 135.083 1.00 16.48 95 ARG D O 1
ATOM 6141 N N . LYS D 1 99 ? -26.461 31.758 135.298 1.00 18.12 96 LYS D N 1
ATOM 6142 C CA . LYS D 1 99 ? -25.939 30.559 135.948 1.00 18.96 96 LYS D CA 1
ATOM 6143 C C . LYS D 1 99 ? -24.994 29.818 135.020 1.00 17.44 96 LYS D C 1
ATOM 6144 O O . LYS D 1 99 ? -25.201 29.780 133.806 1.00 17.65 96 LYS D O 1
ATOM 6150 N N . ARG D 1 100 ? -23.967 29.212 135.601 1.00 15.82 97 ARG D N 1
ATOM 6151 C CA . ARG D 1 100 ? -22.999 28.444 134.836 1.00 14.70 97 ARG D CA 1
ATOM 6152 C C . ARG D 1 100 ? -22.942 27.051 135.456 1.00 14.58 97 ARG D C 1
ATOM 6153 O O . ARG D 1 100 ? -22.999 26.905 136.678 1.00 16.67 97 ARG D O 1
ATOM 6161 N N . THR D 1 101 ? -22.833 26.035 134.607 1.00 14.13 98 THR D N 1
ATOM 6162 C CA . THR D 1 101 ? -22.822 24.647 135.055 1.00 15.21 98 THR D CA 1
ATOM 6163 C C . THR D 1 101 ? -21.683 23.819 134.461 1.00 13.35 98 THR D C 1
ATOM 6164 O O . THR D 1 101 ? -21.751 22.590 134.426 1.00 13.44 98 THR D O 1
ATOM 6168 N N . GLY D 1 102 ? -20.640 24.490 133.987 1.00 13.17 99 GLY D N 1
ATOM 6169 C CA . GLY D 1 102 ? -19.523 23.772 133.404 1.00 12.52 99 GLY D CA 1
ATOM 6170 C C . GLY D 1 102 ? -19.693 23.490 131.922 1.00 11.72 99 GLY D C 1
ATOM 6171 O O . GLY D 1 102 ? -18.835 22.859 131.311 1.00 12.42 99 GLY D O 1
ATOM 6172 N N . THR D 1 103 ? -20.800 23.949 131.341 1.00 13.14 100 THR D N 1
ATOM 6173 C CA . THR D 1 103 ? -21.058 23.750 129.915 1.00 14.08 100 THR D CA 1
ATOM 6174 C C . THR D 1 103 ? -20.286 24.842 129.173 1.00 13.61 100 THR D C 1
ATOM 6175 O O . THR D 1 103 ? -20.530 26.030 129.373 1.00 11.43 100 THR D O 1
ATOM 6179 N N . TYR D 1 104 ? -19.368 24.425 128.308 1.00 14.00 101 TYR D N 1
ATOM 6180 C CA . TYR D 1 104 ? -18.490 25.347 127.592 1.00 13.51 101 TYR D CA 1
ATOM 6181 C C . TYR D 1 104 ? -19.069 26.628 126.998 1.00 13.66 101 TYR D C 1
ATOM 6182 O O . TYR D 1 104 ? -18.518 27.709 127.218 1.00 12.52 101 TYR D O 1
ATOM 6191 N N . PRO D 1 105 ? -20.176 26.540 126.242 1.00 12.91 102 PRO D N 1
ATOM 6192 C CA . PRO D 1 105 ? -20.743 27.761 125.659 1.00 12.93 102 PRO D CA 1
ATOM 6193 C C . PRO D 1 105 ? -21.088 28.847 126.675 1.00 13.00 102 PRO D C 1
ATOM 6194 O O . PRO D 1 105 ? -21.155 30.026 126.329 1.00 12.92 102 PRO D O 1
ATOM 6198 N N . GLU D 1 106 ? -21.303 28.448 127.926 1.00 12.66 103 GLU D N 1
ATOM 6199 C CA . GLU D 1 106 ? -21.639 29.393 128.985 1.00 12.15 103 GLU D CA 1
ATOM 6200 C C . GLU D 1 106 ? -20.433 30.272 129.281 1.00 11.13 103 GLU D C 1
ATOM 6201 O O . GLU D 1 106 ? -20.568 31.383 129.784 1.00 11.55 103 GLU D O 1
ATOM 6207 N N . TYR D 1 107 ? -19.251 29.759 128.959 1.00 10.39 104 TYR D N 1
ATOM 6208 C CA . TYR D 1 107 ? -18.014 30.481 129.209 1.00 10.13 104 TYR D CA 1
ATOM 6209 C C . TYR D 1 107 ? -17.489 31.260 128.006 1.00 10.78 104 TYR D C 1
ATOM 6210 O O . TYR D 1 107 ? -16.967 32.362 128.170 1.00 10.88 104 TYR D O 1
ATOM 6219 N N . HIS D 1 108 ? -17.631 30.712 126.801 1.00 12.30 105 HIS D N 1
ATOM 6220 C CA . HIS D 1 108 ? -17.127 31.417 125.624 1.00 12.51 105 HIS D CA 1
ATOM 6221 C C . HIS D 1 108 ? -18.179 32.184 124.832 1.00 12.81 105 HIS D C 1
ATOM 6222 O O . HIS D 1 108 ? -17.837 33.023 124.000 1.00 12.58 105 HIS D O 1
ATOM 6229 N N . SER D 1 109 ? -19.451 31.916 125.109 1.00 13.96 106 SER D N 1
ATOM 6230 C CA . SER D 1 109 ? -20.541 32.592 124.415 1.00 14.87 106 SER D CA 1
ATOM 6231 C C . SER D 1 109 ? -21.657 32.975 125.385 1.00 15.73 106 SER D C 1
ATOM 6232 O O . SER D 1 109 ? -22.836 32.888 125.047 1.00 17.15 106 SER D O 1
ATOM 6235 N N . GLY D 1 110 ? -21.278 33.404 126.586 1.00 14.96 107 GLY D N 1
ATOM 6236 C CA . GLY D 1 110 ? -22.259 33.789 127.587 1.00 13.67 107 GLY D CA 1
ATOM 6237 C C . GLY D 1 110 ? -22.178 35.261 127.939 1.00 13.65 107 GLY D C 1
ATOM 6238 O O . GLY D 1 110 ? -22.059 36.098 127.050 1.00 14.95 107 GLY D O 1
ATOM 6239 N N . ASP D 1 111 ? -22.244 35.586 129.228 1.00 13.37 108 ASP D N 1
ATOM 6240 C CA . ASP D 1 111 ? -22.161 36.983 129.649 1.00 13.64 108 ASP D CA 1
ATOM 6241 C C . ASP D 1 111 ? -20.874 37.306 130.404 1.00 12.97 108 ASP D C 1
ATOM 6242 O O . ASP D 1 111 ? -20.848 38.197 131.256 1.00 11.91 108 ASP D O 1
ATOM 6247 N N . ILE D 1 112 ? -19.805 36.577 130.100 1.00 11.76 109 ILE D N 1
ATOM 6248 C CA . ILE D 1 112 ? -18.524 36.844 130.746 1.00 10.32 109 ILE D CA 1
ATOM 6249 C C . ILE D 1 112 ? -17.426 36.965 129.702 1.00 9.63 109 ILE D C 1
ATOM 6250 O O . ILE D 1 112 ? -17.600 36.557 128.551 1.00 9.11 109 ILE D O 1
ATOM 6255 N N . ASN D 1 113 ? -16.312 37.566 130.105 1.00 8.86 110 ASN D N 1
ATOM 6256 C CA . ASN D 1 113 ? -15.141 37.690 129.245 1.00 7.01 110 ASN D CA 1
ATOM 6257 C C . ASN D 1 113 ? -14.037 36.961 129.992 1.00 7.77 110 ASN D C 1
ATOM 6258 O O . ASN D 1 113 ? -14.027 36.942 131.223 1.00 5.66 110 ASN D O 1
ATOM 6263 N N . ALA D 1 114 ? -13.100 36.374 129.256 1.00 7.64 111 ALA D N 1
ATOM 6264 C CA . ALA D 1 114 ? -11.998 35.675 129.894 1.00 6.44 111 ALA D CA 1
ATOM 6265 C C . ALA D 1 114 ? -11.041 35.128 128.858 1.00 6.54 111 ALA D C 1
ATOM 6266 O O . ALA D 1 114 ? -11.395 34.960 127.694 1.00 7.00 111 ALA D O 1
ATOM 6268 N N . LEU D 1 115 ? -9.811 34.889 129.291 1.00 6.01 112 LEU D N 1
ATOM 6269 C CA . LEU D 1 115 ? -8.803 34.283 128.437 1.00 6.53 112 LEU D CA 1
ATOM 6270 C C . LEU D 1 115 ? -8.775 32.843 128.942 1.00 7.01 112 LEU D C 1
ATOM 6271 O O . LEU D 1 115 ? -8.960 32.601 130.133 1.00 6.34 112 LEU D O 1
ATOM 6276 N N . HIS D 1 116 ? -8.609 31.880 128.045 1.00 6.87 113 HIS D N 1
ATOM 6277 C CA . HIS D 1 116 ? -8.538 30.494 128.480 1.00 7.40 113 HIS D CA 1
ATOM 6278 C C . HIS D 1 116 ? -7.501 29.737 127.672 1.00 6.89 113 HIS D C 1
ATOM 6279 O O . HIS D 1 116 ? -7.487 29.785 126.441 1.00 8.14 113 HIS D O 1
ATOM 6286 N N . LEU D 1 117 ? -6.606 29.061 128.384 1.00 7.00 114 LEU D N 1
ATOM 6287 C CA . LEU D 1 117 ? -5.532 28.330 127.737 1.00 6.76 114 LEU D CA 1
ATOM 6288 C C . LEU D 1 117 ? -5.658 26.845 128.019 1.00 7.68 114 LEU D C 1
ATOM 6289 O O . LEU D 1 117 ? -5.589 26.410 129.171 1.00 6.90 114 LEU D O 1
ATOM 6294 N N . SER D 1 118 ? -5.858 26.072 126.957 1.00 6.80 115 SER D N 1
ATOM 6295 C CA . SER D 1 118 ? -5.998 24.634 127.092 1.00 7.79 115 SER D CA 1
ATOM 6296 C C . SER D 1 118 ? -4.666 23.943 126.860 1.00 6.89 115 SER D C 1
ATOM 6297 O O . SER D 1 118 ? -3.865 24.362 126.021 1.00 7.40 115 SER D O 1
ATOM 6300 N N . TYR D 1 119 ? -4.434 22.892 127.634 1.00 6.07 116 TYR D N 1
ATOM 6301 C CA . TYR D 1 119 ? -3.221 22.098 127.544 1.00 5.95 116 TYR D CA 1
ATOM 6302 C C . TYR D 1 119 ? -3.638 20.655 127.827 1.00 6.36 116 TYR D C 1
ATOM 6303 O O . TYR D 1 119 ? -4.692 20.415 128.420 1.00 7.09 116 TYR D O 1
ATOM 6312 N N . PHE D 1 120 ? -2.810 19.700 127.417 1.00 6.25 117 PHE D N 1
ATOM 6313 C CA . PHE D 1 120 ? -3.158 18.289 127.535 1.00 5.85 117 PHE D CA 1
ATOM 6314 C C . PHE D 1 120 ? -4.541 18.133 126.893 1.00 6.92 117 PHE D C 1
ATOM 6315 O O . PHE D 1 120 ? -5.491 17.651 127.513 1.00 6.92 117 PHE D O 1
ATOM 6323 N N . ARG D 1 121 ? -4.649 18.577 125.646 1.00 6.24 118 ARG D N 1
ATOM 6324 C CA . ARG D 1 121 ? -5.901 18.472 124.906 1.00 6.61 118 ARG D CA 1
ATOM 6325 C C . ARG D 1 121 ? -5.917 17.059 124.337 1.00 5.16 118 ARG D C 1
ATOM 6326 O O . ARG D 1 121 ? -5.408 16.823 123.243 1.00 5.65 118 ARG D O 1
ATOM 6334 N N . ARG D 1 122 ? -6.496 16.123 125.086 1.00 6.17 119 ARG D N 1
ATOM 6335 C CA . ARG D 1 122 ? -6.534 14.724 124.666 1.00 6.50 119 ARG D CA 1
ATOM 6336 C C . ARG D 1 122 ? -7.915 14.087 124.844 1.00 6.47 119 ARG D C 1
ATOM 6337 O O . ARG D 1 122 ? -8.012 12.896 125.126 1.00 8.07 119 ARG D O 1
ATOM 6345 N N . LYS D 1 123 ? -8.974 14.874 124.681 1.00 8.16 120 LYS D N 1
ATOM 6346 C CA . LYS D 1 123 ? -10.342 14.377 124.843 1.00 8.72 120 LYS D CA 1
ATOM 6347 C C . LYS D 1 123 ? -10.843 13.628 123.610 1.00 10.78 120 LYS D C 1
ATOM 6348 O O . LYS D 1 123 ? -11.468 12.568 123.723 1.00 11.13 120 LYS D O 1
ATOM 6354 N N . TYR D 1 124 ? -10.559 14.181 122.434 1.00 10.65 121 TYR D N 1
ATOM 6355 C CA . TYR D 1 124 ? -10.995 13.586 121.180 1.00 12.89 121 TYR D CA 1
ATOM 6356 C C . TYR D 1 124 ? -9.829 13.056 120.350 1.00 13.27 121 TYR D C 1
ATOM 6357 O O . TYR D 1 124 ? -8.694 13.514 120.484 1.00 11.79 121 TYR D O 1
ATOM 6366 N N . ALA D 1 125 ? -10.119 12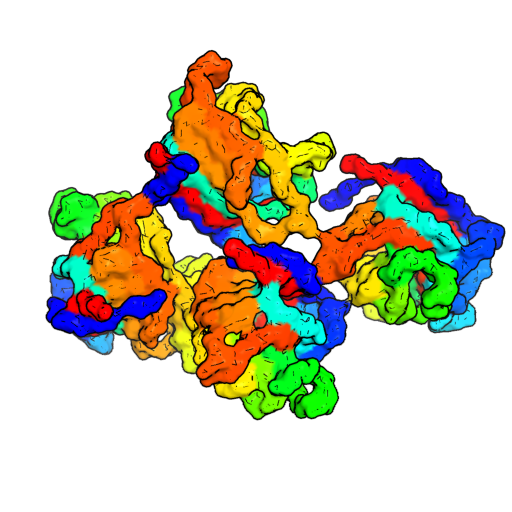.085 119.491 1.00 13.70 122 ALA D N 1
ATOM 6367 C CA . ALA D 1 125 ? -9.099 11.478 118.645 1.00 12.74 122 ALA D CA 1
ATOM 6368 C C . ALA D 1 125 ? -8.386 12.537 117.818 1.00 12.07 122 ALA D C 1
ATOM 6369 O O . ALA D 1 125 ? -7.171 12.489 117.632 1.00 11.53 122 ALA D O 1
ATOM 6371 N N . GLU D 1 126 ? -9.161 13.496 117.329 1.00 12.64 123 GLU D N 1
ATOM 6372 C CA . GLU D 1 126 ? -8.645 14.584 116.515 1.00 14.69 123 GLU D CA 1
ATOM 6373 C C . GLU D 1 126 ? -7.579 15.370 117.289 1.00 13.31 123 GLU D C 1
ATOM 6374 O O . GLU D 1 126 ? -6.536 15.733 116.747 1.00 12.13 123 GLU D O 1
ATOM 6380 N N . GLU D 1 127 ? -7.852 15.625 118.564 1.00 11.00 124 GLU D N 1
ATOM 6381 C CA . GLU D 1 127 ? -6.925 16.370 119.403 1.00 9.49 124 GLU D CA 1
ATOM 6382 C C . GLU D 1 127 ? -5.689 15.539 119.730 1.00 8.68 124 GLU D C 1
ATOM 6383 O O . GLU D 1 127 ? -4.569 16.054 119.739 1.00 9.18 124 GLU D O 1
ATOM 6389 N N . ARG D 1 128 ? -5.892 14.252 119.990 1.00 6.77 125 ARG D N 1
ATOM 6390 C CA . ARG D 1 128 ? -4.775 13.377 120.329 1.00 7.24 125 ARG D CA 1
ATOM 6391 C C . ARG D 1 128 ? -3.841 13.138 119.145 1.00 8.98 125 ARG D C 1
ATOM 6392 O O . ARG D 1 128 ? -2.678 12.772 119.329 1.00 7.47 125 ARG D O 1
ATOM 6400 N N . ALA D 1 129 ? -4.348 13.362 117.936 1.00 8.12 126 ALA D N 1
ATOM 6401 C CA . ALA D 1 129 ? -3.567 13.148 116.718 1.00 7.83 126 ALA D CA 1
ATOM 6402 C C . ALA D 1 129 ? -2.569 14.266 116.409 1.00 7.57 126 ALA D C 1
ATOM 6403 O O . ALA D 1 129 ? -1.664 14.089 115.598 1.00 6.69 126 ALA D O 1
ATOM 6405 N N . PHE D 1 130 ? -2.745 15.418 117.043 1.00 7.35 127 PHE D N 1
ATOM 6406 C CA . PHE D 1 130 ? -1.841 16.549 116.841 1.00 7.39 127 PHE D CA 1
ATOM 6407 C C . PHE D 1 130 ? -1.927 17.333 118.136 1.00 7.47 127 PHE D C 1
ATOM 6408 O O . PHE D 1 130 ? -2.862 18.104 118.349 1.00 8.77 127 PHE D O 1
ATOM 6416 N N . ARG D 1 131 ? -0.935 17.140 118.997 1.00 8.16 128 ARG D N 1
ATOM 6417 C CA . ARG D 1 131 ? -0.949 17.746 120.316 1.00 8.42 128 ARG D CA 1
ATOM 6418 C C . ARG D 1 131 ? -0.457 19.166 120.460 1.00 7.52 128 ARG D C 1
ATOM 6419 O O . ARG D 1 131 ? 0.725 19.465 120.294 1.00 6.36 128 ARG D O 1
ATOM 6427 N N . THR D 1 132 ? -1.403 20.034 120.799 1.00 7.30 129 THR D N 1
ATOM 6428 C CA . THR D 1 132 ? -1.139 21.453 120.956 1.00 6.35 129 THR D CA 1
ATOM 6429 C C . THR D 1 132 ? -1.779 22.028 122.211 1.00 6.65 129 THR D C 1
ATOM 6430 O O . THR D 1 132 ? -2.591 21.377 122.869 1.00 7.57 129 THR D O 1
ATOM 6434 N N . CYS D 1 133 ? -1.386 23.257 122.524 1.00 6.60 130 CYS D N 1
ATOM 6435 C CA . CYS D 1 133 ? -1.936 24.024 123.636 1.00 5.92 130 CYS D CA 1
ATOM 6436 C C . CYS D 1 133 ? -2.542 25.200 122.885 1.00 7.12 130 CYS D C 1
ATOM 6437 O O . CYS D 1 133 ? -1.890 25.761 122.002 1.00 8.23 130 CYS D O 1
ATOM 6440 N N . ASN D 1 134 ? -3.774 25.569 123.222 1.00 7.25 131 ASN D N 1
ATOM 6441 C CA . ASN D 1 134 ? -4.462 26.661 122.528 1.00 7.77 131 ASN D CA 1
ATOM 6442 C C . ASN D 1 134 ? -4.880 27.792 123.466 1.00 8.38 131 ASN D C 1
ATOM 6443 O O . ASN D 1 134 ? -5.364 27.537 124.567 1.00 9.03 131 ASN D O 1
ATOM 6448 N N . LEU D 1 135 ? -4.691 29.037 123.025 1.00 7.57 132 LEU D N 1
ATOM 6449 C CA . LEU D 1 135 ? -5.093 30.207 123.810 1.00 5.74 132 LEU D CA 1
ATOM 6450 C C . LEU D 1 135 ? -6.302 30.850 123.124 1.00 5.92 132 LEU D C 1
ATOM 6451 O O . LEU D 1 135 ? -6.232 31.233 121.953 1.00 6.99 132 LEU D O 1
ATOM 6456 N N . ARG D 1 136 ? -7.403 30.951 123.859 1.00 6.74 133 ARG D N 1
ATOM 6457 C CA . ARG D 1 136 ? -8.642 31.534 123.349 1.00 6.93 133 ARG D CA 1
ATOM 6458 C C . ARG D 1 136 ? -9.003 32.781 124.146 1.00 8.47 133 ARG D C 1
ATOM 6459 O O . ARG D 1 136 ? -8.609 32.923 125.311 1.00 6.80 133 ARG D O 1
ATOM 6467 N N . LYS D 1 137 ? -9.759 33.675 123.511 1.00 6.37 134 LYS D N 1
ATOM 6468 C CA . LYS D 1 137 ? -10.223 34.894 124.162 1.00 6.66 134 LYS D CA 1
ATOM 6469 C C . LYS D 1 137 ? -11.725 35.007 123.940 1.00 6.82 134 LYS D C 1
ATOM 6470 O O . LYS D 1 137 ? -12.194 34.963 122.798 1.00 7.47 134 LYS D O 1
ATOM 6476 N N . SER D 1 138 ? -12.471 35.145 125.031 1.00 7.70 135 SER D N 1
ATOM 6477 C CA . SER D 1 138 ? -13.927 35.271 124.974 1.00 8.25 135 SER D CA 1
ATOM 6478 C C . SER D 1 138 ? -14.341 36.536 125.729 1.00 8.64 135 SER D C 1
ATOM 6479 O O . SER D 1 138 ? -13.522 37.104 126.452 1.00 9.12 135 SER D O 1
ATOM 6482 N N . ARG D 1 139 ? -15.593 36.985 125.587 1.00 9.77 136 ARG D N 1
ATOM 6483 C CA . ARG D 1 139 ? -16.631 36.355 124.761 1.00 10.80 136 ARG D CA 1
ATOM 6484 C C . ARG D 1 139 ? -16.243 36.312 123.287 1.00 11.70 136 ARG D C 1
ATOM 6485 O O . ARG D 1 139 ? -15.628 37.244 122.776 1.00 13.65 136 ARG D O 1
ATOM 6493 N N . GLY D 1 140 ? -16.601 35.226 122.605 1.00 12.51 137 GLY D N 1
ATOM 6494 C CA . GLY D 1 140 ? -16.281 35.120 121.192 1.00 12.88 137 GLY D CA 1
ATOM 6495 C C . GLY D 1 140 ? -15.539 33.865 120.773 1.00 13.47 137 GLY D C 1
ATOM 6496 O O . GLY D 1 140 ? -15.418 33.590 119.580 1.00 14.03 137 GLY D O 1
ATOM 6497 N N . PHE D 1 141 ? -15.023 33.109 121.739 1.00 13.37 138 PHE D N 1
ATOM 6498 C CA . PHE D 1 141 ? -14.307 31.877 121.427 1.00 14.84 138 PHE D CA 1
ATOM 6499 C C . PHE D 1 141 ? -13.270 32.119 120.320 1.00 14.95 138 PHE D C 1
ATOM 6500 O O . PHE D 1 141 ? -13.203 31.367 119.345 1.00 14.45 138 PHE D O 1
ATOM 6508 N N . HIS D 1 142 ? -12.466 33.166 120.479 1.00 12.49 139 HIS D N 1
ATOM 6509 C CA . HIS D 1 142 ? -11.453 33.518 119.489 1.00 11.21 139 HIS D CA 1
ATOM 6510 C C . HIS D 1 142 ? -10.118 32.823 119.734 1.00 10.60 139 HIS D C 1
ATOM 6511 O O . HIS D 1 142 ? -9.538 32.942 120.814 1.00 10.60 139 HIS D O 1
ATOM 6518 N N . LEU D 1 143 ? -9.630 32.099 118.731 1.00 10.92 140 LEU D N 1
ATOM 6519 C CA . LEU D 1 143 ? -8.343 31.428 118.855 1.00 10.82 140 LEU D CA 1
ATOM 6520 C C . LEU D 1 143 ? -7.289 32.509 118.646 1.00 10.63 140 LEU D C 1
ATOM 6521 O O . LEU D 1 143 ? -7.141 33.032 117.543 1.00 12.13 140 LEU D O 1
ATOM 6526 N N . ALA D 1 144 ? -6.562 32.845 119.706 1.00 8.96 141 ALA D N 1
ATOM 6527 C CA . ALA D 1 144 ? -5.542 33.889 119.640 1.00 7.77 141 ALA D CA 1
ATOM 6528 C C . ALA D 1 144 ? -4.134 33.386 119.341 1.00 8.94 141 ALA D C 1
ATOM 6529 O O . ALA D 1 144 ? -3.374 34.043 118.626 1.00 8.11 141 ALA D O 1
ATOM 6531 N N . ALA D 1 145 ? -3.779 32.235 119.902 1.00 7.99 142 ALA D N 1
ATOM 6532 C CA . ALA D 1 145 ? -2.445 31.672 119.692 1.00 7.74 142 ALA D CA 1
ATOM 6533 C C . ALA D 1 145 ? -2.453 30.167 119.918 1.00 8.58 142 ALA D C 1
ATOM 6534 O O . ALA D 1 145 ? -3.380 29.620 120.522 1.00 7.07 142 ALA D O 1
ATOM 6544 N N . GLY D 1 147 ? 0.434 26.498 120.198 1.00 7.29 144 GLY D N 1
ATOM 6545 C CA . GLY D 1 147 ? 1.788 25.968 120.195 1.00 7.04 144 GLY D CA 1
ATOM 6546 C C . GLY D 1 147 ? 1.764 24.473 120.454 1.00 6.99 144 GLY D C 1
ATOM 6547 O O . GLY D 1 147 ? 0.796 23.960 121.004 1.00 7.04 144 GLY D O 1
ATOM 6548 N N . ALA D 1 148 ? 2.815 23.764 120.056 1.00 5.60 145 ALA D N 1
ATOM 6549 C CA . ALA D 1 148 ? 2.863 22.324 120.293 1.00 5.38 145 ALA D CA 1
ATOM 6550 C C . ALA D 1 148 ? 2.907 22.051 121.803 1.00 4.94 145 ALA D C 1
ATOM 6551 O O . ALA D 1 148 ? 3.444 22.849 122.573 1.00 6.70 145 ALA D O 1
ATOM 6553 N N . ASP D 1 149 ? 2.346 20.917 122.211 1.00 5.51 146 ASP D N 1
ATOM 6554 C CA . ASP D 1 149 ? 2.282 20.514 123.621 1.00 5.59 146 ASP D CA 1
ATOM 6555 C C . ASP D 1 149 ? 3.282 19.389 123.918 1.00 6.79 146 ASP D C 1
ATOM 6556 O O . ASP D 1 149 ? 3.123 18.273 123.426 1.00 7.78 146 ASP D O 1
ATOM 6561 N N . PRO D 1 150 ? 4.309 19.664 124.744 1.00 6.08 147 PRO D N 1
ATOM 6562 C CA . PRO D 1 150 ? 5.333 18.677 125.104 1.00 7.16 147 PRO D CA 1
ATOM 6563 C C . PRO D 1 150 ? 4.875 17.615 126.113 1.00 6.77 147 PRO D C 1
ATOM 6564 O O . PRO D 1 150 ? 5.568 16.619 126.327 1.00 6.57 147 PRO D O 1
ATOM 6568 N N . LEU D 1 151 ? 3.713 17.829 126.727 1.00 7.42 148 LEU D N 1
ATOM 6569 C CA . LEU D 1 151 ? 3.190 16.886 127.719 1.00 7.01 148 LEU D CA 1
ATOM 6570 C C . LEU D 1 151 ? 2.917 15.532 127.076 1.00 6.89 148 LEU D C 1
ATOM 6571 O O . LEU D 1 151 ? 2.270 15.448 126.034 1.00 6.19 148 LEU D O 1
ATOM 6576 N N . PRO D 1 152 ? 3.407 14.451 127.696 1.00 6.88 149 PRO D N 1
ATOM 6577 C CA . PRO D 1 152 ? 3.209 13.100 127.163 1.00 6.11 149 PRO D CA 1
ATOM 6578 C C . PRO D 1 152 ? 1.892 12.518 127.645 1.00 6.31 149 PRO D C 1
ATOM 6579 O O . PRO D 1 152 ? 1.149 13.175 128.364 1.00 7.49 149 PRO D O 1
ATOM 6583 N N . SER D 1 153 ? 1.605 11.285 127.237 1.00 6.93 150 SER D N 1
ATOM 6584 C CA . SER D 1 153 ? 0.412 10.603 127.712 1.00 7.56 150 SER D CA 1
ATOM 6585 C C . SER D 1 153 ? 0.830 10.158 129.119 1.00 6.49 150 SER D C 1
ATOM 6586 O O . SER D 1 153 ? 2.023 10.084 129.417 1.00 6.95 150 SER D O 1
ATOM 6589 N N . PRO D 1 154 ? -0.135 9.873 130.004 1.00 8.09 151 PRO D N 1
ATOM 6590 C CA . PRO D 1 154 ? 0.199 9.453 131.373 1.00 7.27 151 PRO D CA 1
ATOM 6591 C C . PRO D 1 154 ? 1.205 8.316 131.509 1.00 7.43 151 PRO D C 1
ATOM 6592 O O . PRO D 1 154 ? 2.038 8.328 132.421 1.00 7.99 151 PRO D O 1
ATOM 6596 N N . ASP D 1 155 ? 1.143 7.340 130.609 1.00 7.69 152 ASP D N 1
ATOM 6597 C CA . ASP D 1 155 ? 2.055 6.207 130.678 1.00 9.20 152 ASP D CA 1
ATOM 6598 C C . ASP D 1 155 ? 3.531 6.591 130.687 1.00 9.11 152 ASP D C 1
ATOM 6599 O O . ASP D 1 155 ? 4.339 5.928 131.347 1.00 9.55 152 ASP D O 1
ATOM 6604 N N . ASP D 1 156 ? 3.879 7.669 129.986 1.00 6.82 153 ASP D N 1
ATOM 6605 C CA . ASP D 1 156 ? 5.269 8.135 129.909 1.00 7.20 153 ASP D CA 1
ATOM 6606 C C . ASP D 1 156 ? 5.584 9.372 130.759 1.00 6.92 153 ASP D C 1
ATOM 6607 O O . ASP D 1 156 ? 6.692 9.893 130.695 1.00 7.43 153 ASP D O 1
ATOM 6612 N N . ALA D 1 157 ? 4.623 9.841 131.545 1.00 6.51 154 ALA D N 1
ATOM 6613 C CA . ALA D 1 157 ? 4.828 11.029 132.369 1.00 7.37 154 ALA D CA 1
ATOM 6614 C C . ALA D 1 157 ? 5.892 10.925 133.464 1.00 8.04 154 ALA D C 1
ATOM 6615 O O . ALA D 1 157 ? 6.129 9.857 134.038 1.00 8.37 154 ALA D O 1
ATOM 6617 N N . ASP D 1 158 ? 6.543 12.059 133.717 1.00 7.62 155 ASP D N 1
ATOM 6618 C CA . ASP D 1 158 ? 7.546 12.206 134.773 1.00 9.08 155 ASP D CA 1
ATOM 6619 C C . ASP D 1 158 ? 7.033 13.432 135.526 1.00 8.08 155 ASP D C 1
ATOM 6620 O O . ASP D 1 158 ? 7.662 14.498 135.540 1.00 7.71 155 ASP D O 1
ATOM 6625 N N . SER D 1 159 ? 5.857 13.264 136.130 1.00 7.75 156 SER D N 1
ATOM 6626 C CA . SER D 1 159 ? 5.179 14.329 136.863 1.00 7.95 156 SER D CA 1
ATOM 6627 C C . SER D 1 159 ? 5.818 14.676 138.201 1.00 6.99 156 SER D C 1
ATOM 6628 O O . SER D 1 159 ? 6.508 13.858 138.812 1.00 7.16 156 SER D O 1
ATOM 6631 N N . PRO D 1 160 ? 5.568 15.899 138.690 1.00 6.89 157 PRO D N 1
ATOM 6632 C CA . PRO D 1 160 ? 4.731 16.910 138.037 1.00 6.36 157 PRO D CA 1
ATOM 6633 C C . PRO D 1 160 ? 5.481 17.801 137.052 1.00 6.76 157 PRO D C 1
ATOM 6634 O O . PRO D 1 160 ? 6.709 17.795 136.998 1.00 6.55 157 PRO D O 1
ATOM 6638 N N . TYR D 1 161 ? 4.719 18.569 136.280 1.00 5.75 158 TYR D N 1
ATOM 6639 C CA . TYR D 1 161 ? 5.284 19.503 135.304 1.00 4.90 158 TYR D CA 1
ATOM 6640 C C . TYR D 1 161 ? 5.070 20.917 135.838 1.00 4.36 158 TYR D C 1
ATOM 6641 O O . TYR D 1 161 ? 4.037 21.204 136.451 1.00 5.92 158 TYR D O 1
ATOM 6650 N N . ARG D 1 162 ? 6.054 21.787 135.620 1.00 4.88 159 ARG D N 1
ATOM 6651 C CA . ARG D 1 162 ? 5.990 23.170 136.092 1.00 4.80 159 ARG D CA 1
ATOM 6652 C C . ARG D 1 162 ? 5.359 24.098 135.057 1.00 5.01 159 ARG D C 1
ATOM 6653 O O . ARG D 1 162 ? 5.963 24.402 134.029 1.00 5.13 159 ARG D O 1
ATOM 6669 N N . LYS D 1 164 ? 3.834 27.764 133.858 1.00 5.98 161 LYS D N 1
ATOM 6670 C CA . LYS D 1 164 ? 4.017 29.185 134.141 1.00 5.48 161 LYS D CA 1
ATOM 6671 C C . LYS D 1 164 ? 3.333 30.036 133.082 1.00 5.50 161 LYS D C 1
ATOM 6672 O O . LYS D 1 164 ? 3.591 29.888 131.884 1.00 6.95 161 LYS D O 1
ATOM 6678 N N . LEU D 1 165 ? 2.470 30.935 133.542 1.00 5.64 162 LEU D N 1
ATOM 6679 C CA . LEU D 1 165 ? 1.709 31.814 132.664 1.00 6.42 162 LEU D CA 1
ATOM 6680 C C . LEU D 1 165 ? 1.936 33.286 132.998 1.00 6.38 162 LEU D C 1
ATOM 6681 O O . LEU D 1 165 ? 1.830 33.685 134.154 1.00 5.67 162 LEU D O 1
ATOM 6686 N N . ILE D 1 166 ? 2.235 34.090 131.985 1.00 6.41 163 ILE D N 1
ATOM 6687 C CA . ILE D 1 166 ? 2.425 35.521 132.194 1.00 5.99 163 ILE D CA 1
ATOM 6688 C C . ILE D 1 166 ? 1.247 36.259 131.557 1.00 6.66 163 ILE D C 1
ATOM 6689 O O . ILE D 1 166 ? 0.885 35.978 130.418 1.00 7.60 163 ILE D O 1
ATOM 6694 N N . LYS D 1 167 ? 0.647 37.181 132.307 1.00 4.34 164 LYS D N 1
ATOM 6695 C CA . LYS D 1 167 ? -0.469 37.998 131.828 1.00 5.59 164 LYS D CA 1
ATOM 6696 C C . LYS D 1 167 ? -0.134 39.443 132.187 1.00 6.60 164 LYS D C 1
ATOM 6697 O O . LYS D 1 167 ? -0.078 39.796 133.362 1.00 6.65 164 LYS D O 1
ATOM 6703 N N . ASP D 1 168 ? 0.088 40.278 131.179 1.00 6.44 165 ASP D N 1
ATOM 6704 C CA . ASP D 1 168 ? 0.434 41.677 131.424 1.00 7.73 165 ASP D CA 1
ATOM 6705 C C . ASP D 1 168 ? -0.206 42.524 130.338 1.00 7.55 165 ASP D C 1
ATOM 6706 O O . ASP D 1 168 ? 0.367 42.729 129.265 1.00 5.86 165 ASP D O 1
ATOM 6711 N N . LYS D 1 169 ? -1.406 43.011 130.634 1.00 6.70 166 LYS D N 1
ATOM 6712 C CA . LYS D 1 169 ? -2.171 43.789 129.680 1.00 7.59 166 LYS D CA 1
ATOM 6713 C C . LYS D 1 169 ? -2.338 42.934 128.427 1.00 7.34 166 LYS D C 1
ATOM 6714 O O . LYS D 1 169 ? -2.798 41.795 128.519 1.00 7.06 166 LYS D O 1
ATOM 6720 N N . GLY D 1 170 ? -1.963 43.451 127.265 1.00 5.14 167 GLY D N 1
ATOM 6721 C CA . GLY D 1 170 ? -2.139 42.668 126.054 1.00 6.86 167 GLY D CA 1
ATOM 6722 C C . GLY D 1 170 ? -1.262 41.432 125.910 1.00 5.73 167 GLY D C 1
ATOM 6723 O O . GLY D 1 170 ? -1.577 40.533 125.129 1.00 7.03 167 GLY D O 1
ATOM 6724 N N . TYR D 1 171 ? -0.179 41.370 126.677 1.00 6.12 168 TYR D N 1
ATOM 6725 C CA . TYR D 1 171 ? 0.770 40.260 126.586 1.00 5.64 168 TYR D CA 1
ATOM 6726 C C . TYR D 1 171 ? 0.457 38.988 127.377 1.00 6.25 168 TYR D C 1
ATOM 6727 O O . TYR D 1 171 ? 0.094 39.048 128.547 1.00 7.22 168 TYR D O 1
ATOM 6736 N N . VAL D 1 172 ? 0.622 37.840 126.719 1.00 5.51 169 VAL D N 1
ATOM 6737 C CA . VAL D 1 172 ? 0.419 36.527 127.337 1.00 5.59 169 VAL D CA 1
ATOM 6738 C C . VAL D 1 172 ? 1.556 35.598 126.894 1.00 6.34 169 VAL D C 1
ATOM 6739 O O . VAL D 1 172 ? 1.898 35.548 125.715 1.00 6.83 169 VAL D O 1
ATOM 6743 N N . HIS D 1 173 ? 2.142 34.871 127.841 1.00 5.90 170 HIS D N 1
ATOM 6744 C CA . HIS D 1 173 ? 3.225 33.933 127.539 1.00 5.86 170 HIS D CA 1
ATOM 6745 C C . HIS D 1 173 ? 3.017 32.685 128.384 1.00 5.19 170 HIS D C 1
ATOM 6746 O O . HIS D 1 173 ? 2.674 32.778 129.559 1.00 5.08 170 HIS D O 1
ATOM 6753 N N . PHE D 1 174 ? 3.221 31.518 127.783 1.00 4.00 171 PHE D N 1
ATOM 6754 C CA . PHE D 1 174 ? 3.024 30.259 128.487 1.00 4.76 171 PHE D CA 1
ATOM 6755 C C . PHE D 1 174 ? 4.214 29.329 128.282 1.00 4.84 171 PHE D C 1
ATOM 6756 O O . PHE D 1 174 ? 4.706 29.179 127.165 1.00 4.45 171 PHE D O 1
ATOM 6764 N N . SER D 1 175 ? 4.668 28.708 129.365 1.00 5.39 172 SER D N 1
ATOM 6765 C CA . SER D 1 175 ? 5.791 27.783 129.295 1.00 5.18 172 SER D CA 1
ATOM 6766 C C . SER D 1 175 ? 5.546 26.573 130.189 1.00 5.71 172 SER D C 1
ATOM 6767 O O . SER D 1 175 ? 4.806 26.651 131.170 1.00 6.08 172 SER D O 1
ATOM 6770 N N . ILE D 1 176 ? 6.165 25.454 129.828 1.00 4.61 173 ILE D N 1
ATOM 6771 C CA . ILE D 1 176 ? 6.062 24.223 130.596 1.00 4.19 173 ILE D CA 1
ATOM 6772 C C . ILE D 1 176 ? 7.492 23.744 130.837 1.00 4.59 173 ILE D C 1
ATOM 6773 O O . ILE D 1 176 ? 8.247 23.517 129.888 1.00 4.58 173 ILE D O 1
ATOM 6778 N N . ASN D 1 177 ? 7.854 23.598 132.105 1.00 5.67 174 ASN D N 1
ATOM 6779 C CA . ASN D 1 177 ? 9.200 23.174 132.474 1.00 6.14 174 ASN D CA 1
ATOM 6780 C C . ASN D 1 177 ? 10.226 24.145 131.892 1.00 6.97 174 ASN D C 1
ATOM 6781 O O . ASN D 1 177 ? 11.341 23.755 131.541 1.00 7.24 174 ASN D O 1
ATOM 6786 N N . GLY D 1 178 ? 9.832 25.414 131.789 1.00 6.63 175 GLY D N 1
ATOM 6787 C CA . GLY D 1 178 ? 10.729 26.434 131.270 1.00 6.80 175 GLY D CA 1
ATOM 6788 C C . GLY D 1 178 ? 10.748 26.581 129.758 1.00 7.10 175 GLY D C 1
ATOM 6789 O O . GLY D 1 178 ? 11.304 27.551 129.233 1.00 7.91 175 GLY D O 1
ATOM 6790 N N . LEU D 1 179 ? 10.148 25.630 129.050 1.00 6.17 176 LEU D N 1
ATOM 6791 C CA . LEU D 1 179 ? 10.118 25.687 127.590 1.00 6.27 176 LEU D CA 1
ATOM 6792 C C . LEU D 1 179 ? 8.964 26.558 127.111 1.00 4.78 176 LEU D C 1
ATOM 6793 O O . LEU D 1 179 ? 7.808 26.293 127.433 1.00 4.84 176 LEU D O 1
ATOM 6798 N N . PRO D 1 180 ? 9.262 27.616 126.339 1.00 5.58 177 PRO D N 1
ATOM 6799 C CA . PRO D 1 180 ? 8.188 28.484 125.844 1.00 5.39 177 PRO D CA 1
ATOM 6800 C C . PRO D 1 180 ? 7.250 27.658 124.962 1.00 5.97 177 PRO D C 1
ATOM 6801 O O . PRO D 1 180 ? 7.710 26.906 124.098 1.00 7.34 177 PRO D O 1
ATOM 6805 N N . ILE D 1 181 ? 5.945 27.789 125.183 1.00 5.40 178 ILE D N 1
ATOM 6806 C CA . ILE D 1 181 ? 4.961 27.048 124.398 1.00 6.08 178 ILE D CA 1
ATOM 6807 C C . ILE D 1 181 ? 4.272 27.954 123.383 1.00 5.81 178 ILE D C 1
ATOM 6808 O O . ILE D 1 181 ? 4.120 27.599 122.211 1.00 6.33 178 ILE D O 1
ATOM 6813 N N . LEU D 1 182 ? 3.841 29.122 123.846 1.00 4.94 179 LEU D N 1
ATOM 6814 C CA . LEU D 1 182 ? 3.177 30.082 122.977 1.00 5.97 179 LEU D CA 1
ATOM 6815 C C . LEU D 1 182 ? 3.187 31.444 123.642 1.00 5.68 179 LEU D C 1
ATOM 6816 O O . LEU D 1 182 ? 3.398 31.552 124.844 1.00 5.56 179 LEU D O 1
ATOM 6821 N N . GLU D 1 183 ? 2.989 32.484 122.846 1.00 6.39 180 GLU D N 1
ATOM 6822 C CA . GLU D 1 183 ? 2.915 33.835 123.377 1.00 8.60 180 GLU D CA 1
ATOM 6823 C C . GLU D 1 183 ? 2.028 34.641 122.449 1.00 7.69 180 GLU D C 1
ATOM 6824 O O . GLU D 1 183 ? 1.823 34.265 121.290 1.00 6.20 180 GLU D O 1
ATOM 6830 N N . TRP D 1 184 ? 1.490 35.741 122.956 1.00 6.31 181 TRP D N 1
ATOM 6831 C CA . TRP D 1 184 ? 0.570 36.544 122.159 1.00 6.74 181 TRP D CA 1
ATOM 6832 C C . TRP D 1 184 ? 0.496 37.975 122.660 1.00 7.77 181 TRP D C 1
ATOM 6833 O O . TRP D 1 184 ? 0.625 38.227 123.855 1.00 8.30 181 TRP D O 1
ATOM 6852 N N . ASP D 1 186 ? -2.153 40.959 122.411 1.00 7.42 183 ASP D N 1
ATOM 6853 C CA . ASP D 1 186 ? -3.476 41.436 122.034 1.00 7.10 183 ASP D CA 1
ATOM 6854 C C . ASP D 1 186 ? -3.334 42.916 121.683 1.00 9.26 183 ASP D C 1
ATOM 6855 O O . ASP D 1 186 ? -2.856 43.694 122.502 1.00 9.76 183 ASP D O 1
ATOM 6860 N N . ASP D 1 187 ? -3.741 43.308 120.477 1.00 9.31 184 ASP D N 1
ATOM 6861 C CA . ASP D 1 187 ? -3.637 44.715 120.089 1.00 9.34 184 ASP D CA 1
ATOM 6862 C C . ASP D 1 187 ? -4.832 45.547 120.561 1.00 9.20 184 ASP D C 1
ATOM 6863 O O . ASP D 1 187 ? -4.852 46.769 120.396 1.00 8.51 184 ASP D O 1
ATOM 6868 N N . GLY D 1 188 ? -5.819 44.881 121.154 1.00 9.16 185 GLY D N 1
ATOM 6869 C CA . GLY D 1 188 ? -6.994 45.579 121.646 1.00 9.99 185 GLY D CA 1
ATOM 6870 C C . GLY D 1 188 ? -7.980 46.038 120.586 1.00 11.84 185 GLY D C 1
ATOM 6871 O O . GLY D 1 188 ? -8.894 46.812 120.886 1.00 12.21 185 GLY D O 1
ATOM 6872 N N . SER D 1 189 ? -7.818 45.568 119.354 1.00 11.73 186 SER D N 1
ATOM 6873 C CA . SER D 1 189 ? -8.722 45.964 118.279 1.00 14.51 186 SER D CA 1
ATOM 6874 C C . SER D 1 189 ? -9.110 44.804 117.370 1.00 15.36 186 SER D C 1
ATOM 6875 O O . SER D 1 189 ? -9.942 44.960 116.480 1.00 19.10 186 SER D O 1
ATOM 6878 N N . THR D 1 190 ? -8.504 43.644 117.588 1.00 13.77 187 THR D N 1
ATOM 6879 C CA . THR D 1 190 ? -8.805 42.475 116.770 1.00 14.23 187 THR D CA 1
ATOM 6880 C C . THR D 1 190 ? -9.948 41.664 117.366 1.00 11.94 187 THR D C 1
ATOM 6881 O O . THR D 1 190 ? -10.845 41.210 116.648 1.00 11.28 187 THR D O 1
ATOM 6885 N N . TYR D 1 191 ? -9.910 41.492 118.683 1.00 11.89 188 TYR D N 1
ATOM 6886 C CA . TYR D 1 191 ? -10.935 40.743 119.401 1.00 11.58 188 TYR D CA 1
ATOM 6887 C C . TYR D 1 191 ? -11.466 41.572 120.577 1.00 11.29 188 TYR D C 1
ATOM 6888 O O . TYR D 1 191 ? -11.685 41.047 121.673 1.00 11.40 188 TYR D O 1
ATOM 6897 N N . GLY D 1 192 ? -11.658 42.867 120.349 1.00 10.84 189 GLY D N 1
ATOM 6898 C CA . GLY D 1 192 ? -12.174 43.732 121.396 1.00 10.22 189 GLY D CA 1
ATOM 6899 C C . GLY D 1 192 ? -11.116 44.210 122.375 1.00 8.83 189 GLY D C 1
ATOM 6900 O O . GLY D 1 192 ? -9.950 43.840 122.269 1.00 8.92 189 GLY D O 1
ATOM 6901 N N . PRO D 1 193 ? -11.507 45.033 123.358 1.00 9.65 190 PRO D N 1
ATOM 6902 C CA . PRO D 1 193 ? -10.595 45.572 124.368 1.00 8.40 190 PRO D CA 1
ATOM 6903 C C . PRO D 1 193 ? -9.772 44.514 125.100 1.00 7.56 190 PRO D C 1
ATOM 6904 O O . PRO D 1 193 ? -10.240 43.401 125.346 1.00 8.45 190 PRO D O 1
ATOM 6908 N N . VAL D 1 194 ? -8.543 44.876 125.447 1.00 7.37 191 VAL D N 1
ATOM 6909 C CA . VAL D 1 194 ? -7.658 43.978 126.180 1.00 6.89 191 VAL D CA 1
ATOM 6910 C C . VAL D 1 194 ? -8.285 43.703 127.549 1.00 6.50 191 VAL D C 1
ATOM 6911 O O . VAL D 1 194 ? -8.836 44.615 128.173 1.00 8.16 191 VAL D O 1
ATOM 6915 N N . LEU D 1 195 ? -8.226 42.450 128.000 1.00 5.99 192 LEU D N 1
ATOM 6916 C CA . LEU D 1 195 ? -8.772 42.075 129.307 1.00 6.48 192 LEU D CA 1
ATOM 6917 C C . LEU D 1 195 ? -7.689 42.349 130.348 1.00 6.82 192 LEU D C 1
ATOM 6918 O O . LEU D 1 195 ? -6.500 42.281 130.040 1.00 8.33 192 LEU D O 1
ATOM 6923 N N . THR D 1 196 ? -8.092 42.648 131.579 1.00 7.10 193 THR D N 1
ATOM 6924 C CA . THR D 1 196 ? -7.116 42.980 132.610 1.00 8.31 193 THR D CA 1
ATOM 6925 C C . THR D 1 196 ? -7.141 42.103 133.861 1.00 9.10 193 THR D C 1
ATOM 6926 O O . THR D 1 196 ? -6.406 41.117 133.940 1.00 9.72 193 THR D O 1
ATOM 6930 N N . LYS D 1 197 ? -7.968 42.474 134.837 1.00 8.36 194 LYS D N 1
ATOM 6931 C CA . LYS D 1 197 ? -8.093 41.731 136.094 1.00 8.60 194 LYS D CA 1
ATOM 6932 C C . LYS D 1 197 ? -9.212 40.688 136.015 1.00 8.01 194 LYS D C 1
ATOM 6933 O O . LYS D 1 197 ? -9.989 40.677 135.061 1.00 9.00 194 LYS D O 1
ATOM 6939 N N . GLY D 1 198 ? -9.288 39.813 137.017 1.00 7.93 195 GLY D N 1
ATOM 6940 C CA . GLY D 1 198 ? -10.327 38.797 137.023 1.00 6.96 195 GLY D CA 1
ATOM 6941 C C . GLY D 1 198 ? -10.013 37.533 137.804 1.00 8.24 195 GLY D C 1
ATOM 6942 O O . GLY D 1 198 ? -8.964 37.419 138.441 1.00 8.42 195 GLY D O 1
ATOM 6943 N N . LYS D 1 199 ? -10.929 36.571 137.754 1.00 8.37 196 LYS D N 1
ATOM 6944 C CA . LYS D 1 199 ? -10.742 35.309 138.459 1.00 7.76 196 LYS D CA 1
ATOM 6945 C C . LYS D 1 199 ? -9.924 34.340 137.612 1.00 7.28 196 LYS D C 1
ATOM 6946 O O . LYS D 1 199 ? -9.792 34.509 136.398 1.00 6.24 196 LYS D O 1
ATOM 6952 N N . ILE D 1 200 ? -9.379 33.325 138.270 1.00 6.81 197 ILE D N 1
ATOM 6953 C CA . ILE D 1 200 ? -8.619 32.272 137.605 1.00 6.51 197 ILE D CA 1
ATOM 6954 C C . ILE D 1 200 ? -9.373 30.978 137.922 1.00 7.31 197 ILE D C 1
ATOM 6955 O O . ILE D 1 200 ? -9.806 30.777 139.059 1.00 7.74 197 ILE D O 1
ATOM 6960 N N . GLY D 1 201 ? -9.545 30.116 136.923 1.00 7.51 198 GLY D N 1
ATOM 6961 C CA . GLY D 1 201 ? -10.267 28.875 137.140 1.00 7.76 198 GLY D CA 1
ATOM 6962 C C . GLY D 1 201 ? -9.638 27.675 136.462 1.00 7.81 198 GLY D C 1
ATOM 6963 O O . GLY D 1 201 ? -8.927 27.816 135.465 1.00 8.03 198 GLY D O 1
ATOM 6964 N N . PHE D 1 202 ? -9.920 26.493 137.005 1.00 6.37 199 PHE D N 1
ATOM 6965 C CA . PHE D 1 202 ? -9.390 25.237 136.493 1.00 6.37 199 PHE D CA 1
ATOM 6966 C C . PHE D 1 202 ? -10.487 24.389 135.862 1.00 7.81 199 PHE D C 1
ATOM 6967 O O . PHE D 1 202 ? -11.387 23.905 136.553 1.00 7.23 199 PHE D O 1
ATOM 6975 N N . ARG D 1 203 ? -10.419 24.224 134.545 1.00 7.30 200 ARG D N 1
ATOM 6976 C CA . ARG D 1 203 ? -11.409 23.424 133.838 1.00 7.32 200 ARG D CA 1
ATOM 6977 C C . ARG D 1 203 ? -10.857 22.081 133.385 1.00 6.49 200 ARG D C 1
ATOM 6978 O O . ARG D 1 203 ? -9.675 21.949 133.059 1.00 8.17 200 ARG D O 1
ATOM 6986 N N . GLN D 1 204 ? -11.726 21.080 133.384 1.00 6.77 201 GLN D N 1
ATOM 6987 C CA . GLN D 1 204 ? -11.370 19.749 132.914 1.00 5.99 201 GLN D CA 1
ATOM 6988 C C . GLN D 1 204 ? -12.548 19.189 132.135 1.00 6.72 201 GLN D C 1
ATOM 6989 O O . GLN D 1 204 ? -13.704 19.430 132.485 1.00 6.76 201 GLN D O 1
ATOM 7003 N N . ALA D 1 206 ? -14.303 15.803 131.157 1.00 8.04 203 ALA D N 1
ATOM 7004 C CA . ALA D 1 206 ? -14.325 14.422 131.625 1.00 9.22 203 ALA D CA 1
ATOM 7005 C C . ALA D 1 206 ? -13.930 13.502 130.478 1.00 9.95 203 ALA D C 1
ATOM 7006 O O . ALA D 1 206 ? -14.146 13.838 129.312 1.00 11.68 203 ALA D O 1
ATOM 7008 N N . PRO D 1 207 ? -13.392 12.307 130.787 1.00 9.50 204 PRO D N 1
ATOM 7009 C CA . PRO D 1 207 ? -13.118 11.724 132.106 1.00 9.81 204 PRO D CA 1
ATOM 7010 C C . PRO D 1 207 ? -11.708 11.983 132.637 1.00 10.14 204 PRO D C 1
ATOM 7011 O O . PRO D 1 207 ? -11.094 11.107 133.247 1.00 9.34 204 PRO D O 1
ATOM 7023 N N . LYS D 1 209 ? -8.418 12.882 134.675 1.00 7.90 206 LYS D N 1
ATOM 7024 C CA . LYS D 1 209 ? -8.026 12.722 136.073 1.00 7.10 206 LYS D CA 1
ATOM 7025 C C . LYS D 1 209 ? -6.648 13.363 136.165 1.00 7.70 206 LYS D C 1
ATOM 7026 O O . LYS D 1 209 ? -5.720 12.953 135.464 1.00 6.61 206 LYS D O 1
ATOM 7032 N N . ALA D 1 210 ? -6.526 14.382 137.011 1.00 7.70 207 ALA D N 1
ATOM 7033 C CA . ALA D 1 210 ? -5.264 15.097 137.160 1.00 6.16 207 ALA D CA 1
ATOM 7034 C C . ALA D 1 210 ? -5.016 15.558 138.590 1.00 7.88 207 ALA D C 1
ATOM 7035 O O . ALA D 1 210 ? -5.945 15.666 139.396 1.00 8.59 207 ALA D O 1
ATOM 7037 N N . VAL D 1 211 ? -3.753 15.841 138.889 1.00 6.69 208 VAL D N 1
ATOM 7038 C CA . VAL D 1 211 ? -3.358 16.299 140.216 1.00 6.56 208 VAL D CA 1
ATOM 7039 C C . VAL D 1 211 ? -2.710 17.675 140.111 1.00 6.40 208 VAL D C 1
ATOM 7040 O O . VAL D 1 211 ? -1.900 17.925 139.212 1.00 6.54 208 VAL D O 1
ATOM 7044 N N . TYR D 1 212 ? -3.083 18.564 141.027 1.00 6.12 209 TYR D N 1
ATOM 7045 C CA . TYR D 1 212 ? -2.552 19.922 141.056 1.00 6.83 209 TYR D CA 1
ATOM 7046 C C . TYR D 1 212 ? -1.961 20.253 142.420 1.00 7.88 209 TYR D C 1
ATOM 7047 O O . TYR D 1 212 ? -2.449 19.784 143.448 1.00 9.59 209 TYR D O 1
ATOM 7056 N N . ARG D 1 213 ? -0.921 21.077 142.423 1.00 9.19 210 ARG D N 1
ATOM 7057 C CA . ARG D 1 213 ? -0.280 21.497 143.664 1.00 10.28 210 ARG D CA 1
ATOM 7058 C C . ARG D 1 213 ? 0.411 22.846 143.506 1.00 9.09 210 ARG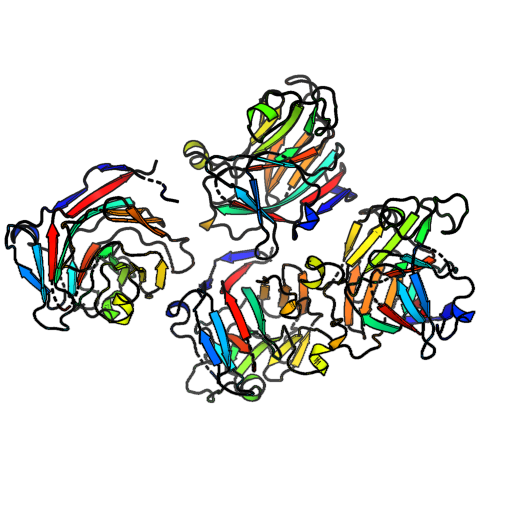 D C 1
ATOM 7059 O O . ARG D 1 213 ? 0.705 23.281 142.393 1.00 8.25 210 ARG D O 1
ATOM 7067 N N . ASP D 1 214 ? 0.662 23.494 144.639 1.00 9.02 211 ASP D N 1
ATOM 7068 C CA . ASP D 1 214 ? 1.372 24.769 144.685 1.00 9.51 211 ASP D CA 1
ATOM 7069 C C . ASP D 1 214 ? 0.979 25.804 143.639 1.00 9.21 211 ASP D C 1
ATOM 7070 O O . ASP D 1 214 ? 1.792 26.194 142.795 1.00 9.28 211 ASP D O 1
ATOM 7075 N N . PHE D 1 215 ? -0.269 26.249 143.719 1.00 7.80 212 PHE D N 1
ATOM 7076 C CA . PHE D 1 215 ? -0.830 27.261 142.829 1.00 8.33 212 PHE D CA 1
ATOM 7077 C C . PHE D 1 215 ? -0.458 28.629 143.399 1.00 8.76 212 PHE D C 1
ATOM 7078 O O . PHE D 1 215 ? -0.816 28.951 144.528 1.00 10.93 212 PHE D O 1
ATOM 7086 N N . ALA D 1 216 ? 0.267 29.435 142.629 1.00 7.19 213 ALA D N 1
ATOM 7087 C CA . ALA D 1 216 ? 0.678 30.748 143.120 1.00 7.22 213 ALA D CA 1
ATOM 7088 C C . ALA D 1 216 ? 0.552 31.857 142.087 1.00 6.95 213 ALA D C 1
ATOM 7089 O O . ALA D 1 216 ? 0.575 31.605 140.883 1.00 6.95 213 ALA D O 1
ATOM 7091 N N . VAL D 1 217 ? 0.434 33.088 142.577 1.00 7.88 214 VAL D N 1
ATOM 7092 C CA . VAL D 1 217 ? 0.326 34.267 141.720 1.00 6.22 214 VAL D CA 1
ATOM 7093 C C . VAL D 1 217 ? 1.295 35.330 142.241 1.00 7.23 214 VAL D C 1
ATOM 7094 O O . VAL D 1 217 ? 1.223 35.718 143.404 1.00 8.29 214 VAL D O 1
ATOM 7098 N N . HIS D 1 218 ? 2.215 35.776 141.389 1.00 7.17 215 HIS D N 1
ATOM 7099 C CA . HIS D 1 218 ? 3.180 36.809 141.768 1.00 6.88 215 HIS D CA 1
ATOM 7100 C C . HIS D 1 218 ? 3.027 37.990 140.820 1.00 7.76 215 HIS D C 1
ATOM 7101 O O . HIS D 1 218 ? 2.457 37.861 139.738 1.00 7.73 215 HIS D O 1
ATOM 7108 N N . GLN D 1 219 ? 3.546 39.143 141.226 1.00 7.40 216 GLN D N 1
ATOM 7109 C CA . GLN D 1 219 ? 3.490 40.324 140.379 1.00 9.89 216 GLN D CA 1
ATOM 7110 C C . GLN D 1 219 ? 4.394 40.070 139.183 1.00 9.38 216 GLN D C 1
ATOM 7111 O O . GLN D 1 219 ? 5.448 39.440 139.317 1.00 9.38 216 GLN D O 1
ATOM 7117 N N . ALA D 1 220 ? 3.981 40.538 138.010 1.00 8.55 217 ALA D N 1
ATOM 7118 C CA . ALA D 1 220 ? 4.798 40.370 136.816 1.00 9.54 217 ALA D CA 1
ATOM 7119 C C . ALA D 1 220 ? 5.687 41.600 136.679 1.00 10.52 217 ALA D C 1
ATOM 7120 O O . ALA D 1 220 ? 5.198 42.731 136.630 1.00 11.98 217 ALA D O 1
ATOM 7122 N N . VAL D 1 221 ? 6.995 41.385 136.644 1.00 8.65 218 VAL D N 1
ATOM 7123 C CA . VAL D 1 221 ? 7.928 42.495 136.503 1.00 10.09 218 VAL D CA 1
ATOM 7124 C C . VAL D 1 221 ? 8.554 42.458 135.116 1.00 10.26 218 VAL D C 1
ATOM 7125 O O . VAL D 1 221 ? 9.363 41.581 134.810 1.00 8.54 218 VAL D O 1
ATOM 7129 N N . ARG D 1 222 ? 8.171 43.411 134.274 1.00 9.75 219 ARG D N 1
ATOM 7130 C CA . ARG D 1 222 ? 8.699 43.473 132.920 1.00 12.46 219 ARG D CA 1
ATOM 7131 C C . ARG D 1 222 ? 10.066 44.138 132.916 1.00 12.89 219 ARG D C 1
ATOM 7132 O O . ARG D 1 222 ? 10.222 45.251 133.411 1.00 12.41 219 ARG D O 1
ATOM 7140 N N . ARG D 1 223 ? 11.056 43.447 132.362 1.00 11.96 220 ARG D N 1
ATOM 7141 C CA . ARG D 1 223 ? 12.410 43.979 132.291 1.00 13.43 220 ARG D CA 1
ATOM 7142 C C . ARG D 1 223 ? 12.664 44.703 130.972 1.00 16.66 220 ARG D C 1
ATOM 7143 O O . ARG D 1 223 ? 13.664 45.447 130.901 1.00 17.85 220 ARG D O 1
#

Secondary structure (DSSP, 8-state):
----EEEEEEEEE---SGGGGTT---BSEEEE-GGGSEEEEESSTT--BEEE--PPB-SSEEEEEEEEE-S-SB---EEEEEETTS--TT-TTSPP--S-THHHHSSSEEEEEEE-S-BSSHHHHTS-B-EEEEETTTEE---B-----GGG--S-B--EEEETTEEEEEETTEEEEE---SSSSSSPP-SBEEEEE----EEEEEEEEEEEE--/-EEEEEEEEE---SGGGGTT---BSEEEE-TTSSEEEEESSTT--BEEE-SSPB-SSEEEEEEEEE-S-SB---EEEEEETTS--TT-TTSPP--S-THHHHSSSEEEEEEE-S-BSSHHHHTS-B-EEEEETTTEE---B-----GGG--S-B--EEEETTEEEEEETTEEEEE---SSSSSSPP-SBEEEEE----EEEEEEEEEEEE--/--EEEEEEEEE---SGGGGTT---BSEEEE-GGGSEEEEESSTT--BEEE-S--B-SSEEEEEEEEE-S-SB---EEEEEETTS--TT-TTSPP--S-THHHHSSSEEEEEEE-S-BSSHHHHTS-B-EEEEETTTEE---B-----GGG----B--EEEETTEEEEEETTEEEEE---SSSSSSPP-SBEEEEE----EEEEEEEEEEEE--/----EEEEEEEEE---SGGGGTT---BSEEEE-GGGSEEEEESSTT--BEEE--PPB-SSEEEEEEEEE-S-SB---EEEEEETTS--TT-TTSPP--S-THHHHSSSEEEEEEE-S-BSSHHHHTS-B-EEEEETTTEE---B-----GGG--S-B--EEEETTEEEEEETTEEEEE---SSSSSSPP-SBEEEEE----EEEEEEEEEEEE--

Organism: Bacillus subtilis (strain 168) (NCBI:txid224308)

Radius of gyration: 32.62 Å; Cα contacts (8 Å, |Δi|>4): 2285; chains: 4; bounding box: 79×76×102 Å

Foldseek 3Di:
DPFWDFAAWPDKQFQQDPVSCVPKDAWFWDWDRVVRFTKIFGPDQPGKAKIWDQDKFWFQKKKKWWKAAADDDKKKKKFLKAFLVRHANPPPVFDGHHRDVCCAQPNGMKIKDKIASNRNDPVCVVFAAIWIAIDVVRHTWKFHHPADHNVPDPGIWMIWTGHFFKIWDDINPHTGMIGHPQPPHHGTRTMHIMIMIMPGIMTMGIITMGGIGGD/DDFAAWPDKQQQQDPVSCVPKAAWFWDFDNPPRFTKIFGDDPPTKAKIWRQDKFWFQKKKKKWKAAAADDKKKKKFLKAFLVRHANPPPVFDDHHRDVCCAQPGGMKIKDKIASNRNDPVCVVFAAIFIAIGVVRHTWKFHHPADHNVPDPTIWMIWTGHFFWIWDDINPHTGIIGHPCPPHHGTRTMHIMIMIMPGIMTMGTITMGRHDDD/DWDFDAWPDKAFQQDPVSCVPKDAWQWDWDHVVRFTKIFGDDPPTKAKIWDQDKFWFQKKKKWWKADADDDKKKKKFLKAFLVRHANPPPVFDHHHRDVCCAQPGGMKIKDKIAPNRNDPVCVVFAAIFIAIGVVRHTWKFHHPDDHNVPTPDTKMIWTGHFFWIWDDIPPHTGMIGHPCPPHHGTRTMHIMIMIMPGIMTMGIITMGGTDDD/DPFWDFAAWPDKQFQQDPVSCVPKDAWAWDWDRPVRWTKIFGPDQPGKAKIWDQDKFWFQKKKKWWKAAAADDKKKKKFLKAFLVRHANPPPVFDGHHRPVCCRQPNGMWIKDKIASNRNDPVCVVFAAIFIATDVVRHTWKFHHPADHNVPDPGIWMIWTGHFFKIWDDINPHTGMIGHPCPPHHGTRTMHIMIMIMPGIMIMGIITMGGIGGD

B-factor: mean 14.84, std 9.05, range [3.34, 90.58]

InterPro domains:
  IPR013320 Concanavalin A-like lectin/glucanase domain superfamily [SSF49899] (1-220)
  IPR015305 Protein of unknown function DUF1961 [PF09224] (7-214)

Solvent-accessible surface area: 38025 Å² total